Protein AF-0000000080637450 (afdb_homodimer)

Radius of gyration: 28.06 Å; Cα contacts (8 Å, |Δi|>4): 1979; chains: 2; bounding box: 57×82×61 Å

Foldseek 3Di:
DALLVCLLVVHQDPLLVQQCVVQVHDSNVSSVCSPLLQWDWQWWQQLPQARTDIFGPLGFFAEEEEFEADPVRHDLVQRVVLVVLCVVLPHQAYEYEYQDEDRLVSLLVSSNPDNHAYEYELCSCVVHPPDDLLPDDLVNSLVSLLSSSNSTHRAYEDQQLCWPVLLVVLVVPPAPDFWDDPNLVSQSVNCVSNVDIRSCNVPVVSVLVSCVVGQHEYEHDQRGAHPAQSSPPDPSSLSSLLSLLVSLVVSSVSSHRYAYEHHAEHAQVCLLVRLVSNCVSNVNNAYEYALRQHHDPQQLPSLQSSLVSLLSNLLNTHGYYYFDFSCNPPDDDGSVRSVSRSLSNVVSSLSSCVNNVRPPSVVLVVQLVVCVLQLPLVSNLVSDSHNPVVVVVQVVAQAPDNSDGNVQHVNDPSVVCCVVPPDD/DALLVCLLVVHQDPLLVQQCVVQVHDSNVSSPCSPLLQWDWQWWQQLPQARTDIFGPLGFFAEEEEFEADPVRHDLVQRVVLVVLCVVLPHQAYEYEYQDEPRLVSLLVSSNPDNHAYEYELCSCVVHPPDDLLPDDLVNSLVSLLSSSNSTHRAYEDQQLCWPVLLVVLVVPPAPDFWDDPNLVSQSVNCVSNVDIRSCNVPVVSVLVSCVVGQHEYEHEQRGAHPAQSSPPDPSSLSSLLSLLVSLVVSSVSSHRYAYEHHAEHAQVCLLVRLVSNCVSNVNNAYEYALRQHHDPQQLPSLQSSLVSLLSNLLNTHGYYYFDFSCNPPDDDGSVRSVSRSLSNVVSSLSSCVNNVRPPSVVLVVQLVVCVLQLPLVSNLVSDSHNPVVVVVQVVAQAPDNSDGNVQHVNDPSVVCCVVPVDD

Secondary structure (DSSP, 8-state):
--HHHHHHTT---HHHHHHHHHHT--HHHHHHHHHHTSEE----TTSTTPPP--EETTSPPEEEEEE--BTTB--HHHHHHHHHHHHHTT-SEEEE---SS--HHHHHHHHHH--S-EEE-GGGGGGGGSS-GGG--HHHHHHHHHHHHHHT-SEEEE-TT--HHHHHHHHT---SSS---HHHHHHHHHHHHH----HHHHTHHHHHHHHHHHTPEEEE--TT--SSGGGTT-HHHHHHHHHHHHHHHHHHHTT--EEEE--SB--HHHHHHHHHHHHHHTTT--EEEE--B--SS-TT-HHHHHHHHHHHHHHHT--EEE---TTTTTSPPPHHHHHHHHHHHHHHHHHHHHHHT-TTHHHHHHHHHHHHHTT-HHHHHHHSSSSHHHHHHHHHS--SSTTS-TTTGGG-HHHHHHHHS---/--HHHHHHTT---HHHHHHHHHHT--HHHHHHHHHHTSEE----TTSTTPPP--EETTSPPEEEEEE--BTTB--HHHHHHHHHHHHHTT-SEEEE---SS--HHHHHHHHHH--S-EEE-GGGGGGGGTS-GGG--HHHHHHHHHHHHHHT-SEEEE-TT--HHHHHHHHT---SSS---HHHHHHHHHHHHH----HHHHTHHHHHHHHHHHTPEEEE--TT--SSGGGTT-HHHHHHHHHHHHHHHHHHHTT--EEEE--SB--HHHHHHHHHHHHHHTTT--EEEE--B--SS-TT-HHHHHHHHHHHHHHHT--EEE---TTTTTSPPPHHHHHHHHHHHHHHHHHHHHHHT-TTHHHHHHHHHHHHHTT-HHHHHHHSSSSHHHHHHHHHS--SSTTS-TTTGGG-HHHHHHHHS---

InterPro domains:
  IPR002817 Phosphomethylpyrimidine synthase ThiC/5-hydroxybenzimidazole synthase BzaA/B [PF01964] (2-418)
  IPR002817 Phosphomethylpyrimidine synthase ThiC/5-hydroxybenzimidazole synthase BzaA/B [PTHR30557] (1-420)
  IPR002817 Phosphomethylpyrimidine synthase ThiC/5-hydroxybenzimidazole synthase BzaA/B [SFLDF00407] (2-419)
  IPR002817 Phosphomethylpyrimidine synthase ThiC/5-hydroxybenzimidazole synthase BzaA/B [TIGR00190] (1-420)
  IPR037509 Phosphomethylpyrimidine synthase [MF_00089] (1-423)
  IPR038521 ThiC/Bza, core domain [G3DSA:3.20.20.540] (44-359)

pLDDT: mean 94.47, std 7.92, range [39.56, 98.94]

Sequence (848 aa):
MTQLEAARKGIITPEMEEVARNEGRAPEEIRALVAEGAAVIPANRNHSGVSACGIGRGLRTKVNVNLGISPDCRNHEVEFAKAELAERMGANALMDLSCEGDTRPFRKALIARTRLPVGTVPVYDAEGMGKSLEDLTADDFLSMLARHAEDGVDFVTLHAGITRECLDLLEEGERIMPVVSRGGSLIAEWMRKTGEENPFYACFDRVLEICREYDVTISLGDACRPGAVHDATDSLQIQELITLGRLVKRARKAGVQVMVEGPGHMRLPEIEANVLLQKKLCHGAPFYVLGPVVTDVAPGYDHITSAIGGALAAWFGADFLCYVTPAEHVRLPTLEDVREGIIAARIAAHAADLAKGIPGAEAWDRCMSEARGRLDWDAMMEEALDPEKPSRMRAESVPGDPRVCTMCGRMCSIKRMQEAAPHPMTQLEAARKGIITPEMEEVARNEGRAPEEIRALVAEGAAVIPANRNHSGVSACGIGRGLRTKVNVNLGISPDCRNHEVEFAKAELAERMGANALMDLSCEGDTRPFRKALIARTRLPVGTVPVYDAEGMGKSLEDLTADDFLSMLARHAEDGVDFVTLHAGITRECLDLLEEGERIMPVVSRGGSLIAEWMRKTGEENPFYACFDRVLEICREYDVTISLGDACRPGAVHDATDSLQIQELITLGRLVKRARKAGVQVMVEGPGHMRLPEIEANVLLQKKLCHGAPFYVLGPVVTDVAPGYDHITSAIGGALAAWFGADFLCYVTPAEHVRLPTLEDVREGIIAARIAAHAADLAKGIPGAEAWDRCMSEARGRLDWDAMMEEALDPEKPSRMRAESVPGDPRVCTMCGRMCSIKRMQEAAPHP

Organism: Winmispira thermophila (strain ATCC 700085 / DSM 6578 / Z-1203) (NCBI:txid869211)

Solvent-accessible surface area (backbone atoms only — not comparable to full-atom values): 40900 Å² total; per-residue (Å²): 131,20,72,34,44,32,19,64,71,70,42,77,48,73,52,39,44,47,28,10,63,76,62,75,48,54,43,66,57,43,26,50,32,28,42,68,35,28,23,37,60,41,54,13,74,60,32,77,76,50,48,50,42,61,36,11,77,87,47,65,48,38,38,33,42,80,43,56,39,29,85,76,45,83,49,68,66,60,46,50,49,46,50,52,48,38,54,74,69,63,47,51,29,37,27,49,58,36,50,42,58,81,46,58,66,57,52,44,50,50,54,73,72,42,40,51,30,36,27,36,42,47,70,38,48,48,69,49,65,79,48,57,68,65,70,56,47,58,66,52,57,50,47,40,44,46,51,44,44,67,60,17,36,6,27,38,43,40,52,40,30,54,37,66,69,42,53,58,51,56,69,68,58,82,46,73,50,73,35,54,26,50,66,24,32,51,51,52,49,33,26,68,70,62,69,48,68,35,48,60,47,77,40,34,69,59,51,48,51,52,26,36,76,35,27,24,22,39,29,39,30,42,22,47,24,20,69,28,48,85,38,36,90,36,71,48,40,50,52,27,46,52,45,41,17,56,48,43,55,53,34,48,73,68,34,26,41,49,33,36,39,46,50,30,20,29,40,60,71,51,39,57,55,50,40,52,48,46,35,63,53,32,67,41,30,22,28,35,23,43,23,21,27,31,58,60,34,42,55,47,41,35,18,52,36,13,22,38,28,23,20,52,31,35,46,62,58,33,13,32,34,38,44,40,25,27,26,72,82,41,22,61,65,51,69,67,30,48,52,52,6,49,51,30,37,50,49,14,30,49,31,11,26,46,51,65,62,38,82,64,43,58,58,54,32,49,52,22,39,47,22,54,51,67,46,34,61,70,56,30,39,70,53,26,75,52,37,62,61,32,51,52,50,31,68,75,43,75,34,93,52,79,66,43,38,29,53,49,42,94,56,30,21,54,60,50,40,50,71,74,52,61,75,131,132,20,72,33,44,34,19,64,72,70,44,76,48,72,52,38,43,48,26,11,62,76,61,74,46,55,43,66,57,44,26,51,32,28,43,69,36,27,22,38,60,41,52,12,73,61,32,77,74,50,47,49,43,59,38,12,77,87,48,63,48,38,39,33,42,78,43,55,39,29,86,78,44,82,50,67,66,58,46,49,50,46,52,51,48,39,54,75,69,64,48,51,29,36,28,48,58,36,49,40,58,80,46,60,67,58,53,44,51,49,54,74,71,42,40,52,30,36,28,35,42,45,69,38,48,49,70,49,68,80,48,58,68,66,70,55,48,58,66,52,55,50,47,39,44,46,50,44,44,69,59,19,37,7,27,37,42,40,54,41,30,55,37,67,69,42,54,56,51,57,71,68,60,84,46,73,50,74,33,53,26,50,66,25,34,52,50,52,50,32,26,66,68,63,69,48,69,36,47,60,46,77,41,34,69,59,53,48,52,51,27,35,76,34,26,24,21,38,29,38,32,41,22,47,22,20,69,28,49,86,39,34,91,36,70,52,40,50,52,27,45,54,45,40,17,56,48,43,55,52,34,50,75,68,33,23,41,51,31,35,40,46,50,29,20,29,40,60,71,51,41,56,55,50,43,52,48,46,35,62,53,32,66,43,30,20,30,36,25,43,22,22,28,30,59,59,32,41,55,48,42,36,18,52,36,14,20,37,28,22,20,51,32,34,47,61,58,32,13,32,34,38,44,39,26,27,27,72,82,42,23,62,66,49,70,66,28,48,51,51,6,49,51,30,38,50,50,15,30,48,32,12,27,46,50,66,60,36,82,64,42,58,56,54,34,49,52,22,39,46,23,54,51,67,46,33,62,70,56,30,40,70,53,25,74,51,38,64,60,32,50,52,50,30,69,75,42,76,33,94,52,78,64,44,38,29,53,48,42,97,56,31,19,53,60,50,40,49,70,74,52,61,75,131

Structure (mmCIF, N/CA/C/O backbone):
data_AF-0000000080637450-model_v1
#
loop_
_entity.id
_entity.type
_entity.pdbx_description
1 polymer 'Phosphomethylpyrimidine synthase'
#
loop_
_atom_site.group_PDB
_atom_site.id
_atom_site.type_symbol
_atom_site.label_atom_id
_atom_site.label_alt_id
_atom_site.label_comp_id
_atom_site.label_asym_id
_atom_site.label_entity_id
_atom_site.label_seq_id
_atom_site.pdbx_PDB_ins_code
_atom_site.Cartn_x
_atom_site.Cartn_y
_atom_site.Cartn_z
_atom_site.occupancy
_atom_site.B_iso_or_equiv
_atom_site.auth_seq_id
_atom_site.auth_comp_id
_atom_site.auth_asym_id
_atom_site.auth_atom_id
_atom_site.pdbx_PDB_model_num
ATOM 1 N N . MET A 1 1 ? -20.109 27.938 23.391 1 92.81 1 MET A N 1
ATOM 2 C CA . MET A 1 1 ? -19.734 26.625 23.875 1 92.81 1 MET A CA 1
ATOM 3 C C . MET A 1 1 ? -19.141 25.781 22.75 1 92.81 1 MET A C 1
ATOM 5 O O . MET A 1 1 ? -19.656 25.766 21.641 1 92.81 1 MET A O 1
ATOM 9 N N . THR A 1 2 ? -18.047 25.219 23.062 1 98.06 2 THR A N 1
ATOM 10 C CA . THR A 1 2 ? -17.391 24.391 22.062 1 98.06 2 THR A CA 1
ATOM 11 C C . THR A 1 2 ? -17.969 22.984 22.062 1 98.06 2 THR A C 1
ATOM 13 O O . THR A 1 2 ? -18.703 22.609 22.969 1 98.06 2 THR A O 1
ATOM 16 N N . GLN A 1 3 ? -17.719 22.188 21 1 98.56 3 GLN A N 1
ATOM 17 C CA . GLN A 1 3 ? -18.125 20.781 20.969 1 98.56 3 GLN A CA 1
ATOM 18 C C . GLN A 1 3 ? -17.609 20.031 22.188 1 98.56 3 GLN A C 1
ATOM 20 O O . GLN A 1 3 ? -18.344 19.234 22.781 1 98.56 3 GLN A O 1
ATOM 25 N N . LEU A 1 4 ? -16.328 20.266 22.562 1 98.81 4 LEU A N 1
ATOM 26 C CA . LEU A 1 4 ? -15.734 19.594 23.719 1 98.81 4 LEU A CA 1
ATOM 27 C C . LEU A 1 4 ? -16.438 20 25.016 1 98.81 4 LEU A C 1
ATOM 29 O O . LEU A 1 4 ? -16.75 19.141 25.844 1 98.81 4 LEU A O 1
ATOM 33 N N . GLU A 1 5 ? -16.688 21.281 25.219 1 98.69 5 GLU A N 1
ATOM 34 C CA . GLU A 1 5 ? -17.391 21.75 26.406 1 98.69 5 GLU A CA 1
ATOM 35 C C . GLU A 1 5 ? -18.781 21.156 26.5 1 98.69 5 GLU A C 1
ATOM 37 O O . GLU A 1 5 ? -19.219 20.719 27.562 1 98.69 5 GLU A O 1
ATOM 42 N N . ALA A 1 6 ? -19.484 21.188 25.344 1 98.69 6 ALA A N 1
ATOM 43 C CA . ALA A 1 6 ? -20.812 20.594 25.312 1 98.69 6 ALA A CA 1
ATOM 44 C C . ALA A 1 6 ? -20.781 19.125 25.719 1 98.69 6 ALA A C 1
ATOM 46 O O . ALA A 1 6 ? -21.594 18.672 26.516 1 98.69 6 ALA A O 1
ATOM 47 N N . ALA A 1 7 ? -19.906 18.375 25.125 1 98.81 7 ALA A N 1
ATOM 48 C CA . ALA A 1 7 ? -19.781 16.953 25.406 1 98.81 7 ALA A CA 1
ATOM 49 C C . ALA A 1 7 ? -19.531 16.703 26.891 1 98.81 7 ALA A C 1
ATOM 51 O O . ALA A 1 7 ? -20.141 15.789 27.469 1 98.81 7 ALA A O 1
ATOM 52 N N . ARG A 1 8 ? -18.672 17.453 27.469 1 98.56 8 ARG A N 1
ATOM 53 C CA . ARG A 1 8 ? -18.312 17.281 28.875 1 98.56 8 ARG A CA 1
ATOM 54 C C . ARG A 1 8 ? -19.484 17.625 29.781 1 98.56 8 ARG A C 1
ATOM 56 O O . ARG A 1 8 ? -19.578 17.109 30.891 1 98.56 8 ARG A O 1
ATOM 63 N N . LYS A 1 9 ? -20.344 18.453 29.344 1 98.56 9 LYS A N 1
ATOM 64 C CA . LYS A 1 9 ? -21.531 18.828 30.109 1 98.56 9 LYS A CA 1
ATOM 65 C C . LYS A 1 9 ? -22.672 17.859 29.859 1 98.56 9 LYS A C 1
ATOM 67 O O . LYS A 1 9 ? -23.797 18.094 30.328 1 98.56 9 LYS A O 1
ATOM 72 N N . GLY A 1 10 ? -22.453 16.875 29.016 1 98.38 10 GLY A N 1
ATOM 73 C CA . GLY A 1 10 ? -23.453 15.859 28.734 1 98.38 10 GLY A CA 1
ATOM 74 C C . GLY A 1 10 ? -24.438 16.281 27.656 1 98.38 10 GLY A C 1
ATOM 75 O O . GLY A 1 10 ? -25.484 15.656 27.484 1 98.38 10 GLY A O 1
ATOM 76 N N . ILE A 1 11 ? -24.125 17.312 26.953 1 98.69 11 ILE A N 1
ATOM 77 C CA . ILE A 1 11 ? -25.016 17.828 25.922 1 98.69 11 ILE A CA 1
ATOM 78 C C . ILE A 1 11 ? -24.656 17.203 24.562 1 98.69 11 ILE A C 1
ATOM 80 O O . ILE A 1 11 ? -23.484 17.234 24.156 1 98.69 11 ILE A O 1
ATOM 84 N N . ILE A 1 12 ? -25.594 16.625 23.922 1 98.75 12 ILE A N 1
ATOM 85 C CA . ILE A 1 12 ? -25.422 16.109 22.562 1 98.75 12 ILE A CA 1
ATOM 86 C C . ILE A 1 12 ? -25.75 17.188 21.547 1 98.75 12 ILE A C 1
ATOM 88 O O . ILE A 1 12 ? -26.922 17.562 21.391 1 98.75 12 ILE A O 1
ATOM 92 N N . THR A 1 13 ? -24.812 17.703 20.844 1 98.12 13 THR A N 1
ATOM 93 C CA . THR A 1 13 ? -25.016 18.75 19.859 1 98.12 13 THR A CA 1
ATOM 94 C C . THR A 1 13 ? -25.531 18.172 18.547 1 98.12 13 THR A C 1
ATOM 96 O O . THR A 1 13 ? -25.5 16.953 18.344 1 98.12 13 THR A O 1
ATOM 99 N N . PRO A 1 14 ? -26.078 19.031 17.688 1 97.56 14 PRO A N 1
ATOM 100 C CA . PRO A 1 14 ? -26.484 18.562 16.375 1 97.56 14 PRO A CA 1
ATOM 101 C C . PRO A 1 14 ? -25.344 17.922 15.578 1 97.56 14 PRO A C 1
ATOM 103 O O . PRO A 1 14 ? -25.562 16.969 14.836 1 97.56 14 PRO A O 1
ATOM 106 N N . GLU A 1 15 ? -24.156 18.469 15.688 1 98.06 15 GLU A N 1
ATOM 107 C CA . GLU A 1 15 ? -22.969 17.906 15.031 1 98.06 15 GLU A CA 1
ATOM 108 C C . GLU A 1 15 ? -22.688 16.5 15.523 1 98.06 15 GLU A C 1
ATOM 110 O O . GLU A 1 15 ? -22.406 15.602 14.727 1 98.06 15 GLU A O 1
ATOM 115 N N . MET A 1 16 ? -22.766 16.266 16.812 1 98.62 16 MET A N 1
ATOM 116 C CA . MET A 1 16 ? -22.531 14.945 17.375 1 98.62 16 MET A CA 1
ATOM 117 C C . MET A 1 16 ? -23.578 13.953 16.875 1 98.62 16 MET A C 1
ATOM 119 O O . MET A 1 16 ? -23.25 12.797 16.609 1 98.62 16 MET A O 1
ATOM 123 N N . GLU A 1 17 ? -24.797 14.414 16.766 1 98.56 17 GLU A N 1
ATOM 124 C CA . GLU A 1 17 ? -25.875 13.57 16.25 1 98.56 17 GLU A CA 1
ATOM 125 C C . GLU A 1 17 ? -25.594 13.172 14.797 1 98.56 17 GLU A C 1
ATOM 127 O O . GLU A 1 17 ? -25.828 12.023 14.414 1 98.56 17 GLU A O 1
ATOM 132 N N . GLU A 1 18 ? -25.219 14.133 14.055 1 98.31 18 GLU A N 1
ATOM 133 C CA . GLU A 1 18 ? -24.906 13.859 12.656 1 98.31 18 GLU A CA 1
ATOM 134 C C . GLU A 1 18 ? -23.781 12.852 12.523 1 98.31 18 GLU A C 1
ATOM 136 O O . GLU A 1 18 ? -23.859 11.93 11.703 1 98.31 18 GLU A O 1
ATOM 141 N N . VAL A 1 19 ? -22.688 13.008 13.273 1 98.56 19 VAL A N 1
ATOM 142 C CA . VAL A 1 19 ? -21.578 12.062 13.266 1 98.56 19 VAL A CA 1
ATOM 143 C C . VAL A 1 19 ? -22.062 10.672 13.664 1 98.56 19 VAL A C 1
ATOM 145 O O . VAL A 1 19 ? -21.672 9.672 13.055 1 98.56 19 VAL A O 1
ATOM 148 N N . ALA A 1 20 ? -22.891 10.641 14.688 1 98.44 20 ALA A N 1
ATOM 149 C CA . ALA A 1 20 ? -23.438 9.367 15.141 1 98.44 20 ALA A CA 1
ATOM 150 C C . ALA A 1 20 ? -24.188 8.664 14.016 1 98.44 20 ALA A C 1
ATOM 152 O O . ALA A 1 20 ? -24 7.461 13.797 1 98.44 20 ALA A O 1
ATOM 153 N N . ARG A 1 21 ? -25.016 9.391 13.359 1 97.69 21 ARG A N 1
ATOM 154 C CA . ARG A 1 21 ? -25.781 8.836 12.25 1 97.69 21 ARG A CA 1
ATOM 155 C C . ARG A 1 21 ? -24.859 8.328 11.148 1 97.69 21 ARG A C 1
ATOM 157 O O . ARG A 1 21 ? -25.031 7.211 10.656 1 97.69 21 ARG A O 1
ATOM 164 N N . ASN A 1 22 ? -23.922 9.117 10.805 1 96.62 22 ASN A N 1
ATOM 165 C CA . ASN A 1 22 ? -23.016 8.789 9.711 1 96.62 22 ASN A CA 1
ATOM 166 C C . ASN A 1 22 ? -22.141 7.586 10.047 1 96.62 22 ASN A C 1
ATOM 168 O O . ASN A 1 22 ? -21.766 6.824 9.164 1 96.62 22 ASN A O 1
ATOM 172 N N . GLU A 1 23 ? -21.797 7.402 11.32 1 97.5 23 GLU A N 1
ATOM 173 C CA . GLU A 1 23 ? -20.891 6.348 11.773 1 97.5 23 GLU A CA 1
ATOM 174 C C . GLU A 1 23 ? -21.656 5.109 12.219 1 97.5 23 GLU A C 1
ATOM 176 O O . GLU A 1 23 ? -21.062 4.078 12.523 1 97.5 23 GLU A O 1
ATOM 181 N N . GLY A 1 24 ? -22.953 5.18 12.242 1 95.19 24 GLY A N 1
ATOM 182 C CA . GLY A 1 24 ? -23.75 4.074 12.742 1 95.19 24 GLY A CA 1
ATOM 183 C C . GLY A 1 24 ? -23.531 3.791 14.219 1 95.19 24 GLY A C 1
ATOM 184 O O . GLY A 1 24 ? -23.359 2.635 14.617 1 95.19 24 GLY A O 1
ATOM 185 N N . ARG A 1 25 ? -23.406 4.848 14.992 1 96.19 25 ARG A N 1
ATOM 186 C CA . ARG A 1 25 ? -23.172 4.758 16.422 1 96.19 25 ARG A CA 1
ATOM 187 C C . ARG A 1 25 ? -24.234 5.535 17.203 1 96.19 25 ARG A C 1
ATOM 189 O O . ARG A 1 25 ? -24.984 6.324 16.625 1 96.19 25 ARG A O 1
ATOM 196 N N . ALA A 1 26 ? -24.312 5.266 18.469 1 97.94 26 ALA A N 1
ATOM 197 C CA . ALA A 1 26 ? -25.203 6.035 19.328 1 97.94 26 ALA A CA 1
ATOM 198 C C . ALA A 1 26 ? -24.625 7.418 19.609 1 97.94 26 ALA A C 1
ATOM 200 O O . ALA A 1 26 ? -23.422 7.57 19.797 1 97.94 26 ALA A O 1
ATOM 201 N N . PRO A 1 27 ? -25.484 8.43 19.609 1 98.56 27 PRO A N 1
ATOM 202 C CA . PRO A 1 27 ? -25.016 9.781 19.922 1 98.56 27 PRO A CA 1
ATOM 203 C C . PRO A 1 27 ? -24.25 9.859 21.234 1 98.56 27 PRO A C 1
ATOM 205 O O . PRO A 1 27 ? -23.297 10.625 21.359 1 98.56 27 PRO A O 1
ATOM 208 N N . GLU A 1 28 ? -24.609 9.008 22.156 1 98.75 28 GLU A N 1
ATOM 209 C CA . GLU A 1 28 ? -23.969 9.008 23.469 1 98.75 28 GLU A CA 1
ATOM 210 C C . GLU A 1 28 ? -22.516 8.523 23.359 1 98.75 28 GLU A C 1
ATOM 212 O O . GLU A 1 28 ? -21.641 8.992 24.094 1 98.75 28 GLU A O 1
ATOM 217 N N . GLU A 1 29 ? -22.312 7.641 22.469 1 98.5 29 GLU A N 1
ATOM 218 C CA . GLU A 1 29 ? -20.953 7.148 22.234 1 98.5 29 GLU A CA 1
ATOM 219 C C . GLU A 1 29 ? -20.062 8.234 21.656 1 98.5 29 GLU A C 1
ATOM 221 O O . GLU A 1 29 ? -18.922 8.391 22.062 1 98.5 29 GLU A O 1
ATOM 226 N N . ILE A 1 30 ? -20.656 8.945 20.719 1 98.75 30 ILE A N 1
ATOM 227 C CA . ILE A 1 30 ? -19.922 10.031 20.094 1 98.75 30 ILE A CA 1
ATOM 228 C C . ILE A 1 30 ? -19.609 11.109 21.125 1 98.75 30 ILE A C 1
ATOM 230 O O . ILE A 1 30 ? -18.484 11.594 21.219 1 98.75 30 ILE A O 1
ATOM 234 N N . ARG A 1 31 ? -20.641 11.492 21.891 1 98.88 31 ARG A N 1
ATOM 235 C CA . ARG A 1 31 ? -20.453 12.484 22.938 1 98.88 31 ARG A CA 1
ATOM 236 C C . ARG A 1 31 ? -19.344 12.078 23.891 1 98.88 31 ARG A C 1
ATOM 238 O O . ARG A 1 31 ? -18.5 12.898 24.281 1 98.88 31 ARG A O 1
ATOM 245 N N . ALA A 1 32 ? -19.328 10.836 24.297 1 98.81 32 ALA A N 1
ATOM 246 C CA . ALA A 1 32 ? -18.328 10.328 25.25 1 98.81 32 ALA A CA 1
ATOM 247 C C . ALA A 1 32 ? -16.938 10.422 24.656 1 98.81 32 ALA A C 1
ATOM 249 O O . ALA A 1 32 ? -15.977 10.781 25.359 1 98.81 32 ALA A O 1
ATOM 250 N N . LEU A 1 33 ? -16.781 10.062 23.406 1 98.88 33 LEU A N 1
ATOM 251 C CA . LEU A 1 33 ? -15.492 10.141 22.719 1 98.88 33 LEU A CA 1
ATOM 252 C C . LEU A 1 33 ? -14.992 11.578 22.672 1 98.88 33 LEU A C 1
ATOM 254 O O . LEU A 1 33 ? -13.805 11.836 22.891 1 98.88 33 LEU A O 1
ATOM 258 N N . VAL A 1 34 ? -15.906 12.492 22.328 1 98.88 34 VAL A N 1
ATOM 259 C CA . VAL A 1 34 ? -15.539 13.898 22.25 1 98.88 34 VAL A CA 1
ATOM 260 C C . VAL A 1 34 ? -15.18 14.422 23.641 1 98.88 34 VAL A C 1
ATOM 262 O O . VAL A 1 34 ? -14.195 15.141 23.797 1 98.88 34 VAL A O 1
ATOM 265 N N . ALA A 1 35 ? -15.914 14.039 24.625 1 98.88 35 ALA A N 1
ATOM 266 C CA . ALA A 1 35 ? -15.672 14.484 26 1 98.88 35 ALA A CA 1
ATOM 267 C C . ALA A 1 35 ? -14.305 14.023 26.484 1 98.88 35 ALA A C 1
ATOM 269 O O . ALA A 1 35 ? -13.625 14.75 27.219 1 98.88 35 ALA A O 1
ATOM 270 N N . GLU A 1 36 ? -13.977 12.859 26.078 1 98.38 36 GLU A N 1
ATOM 271 C CA . GLU A 1 36 ? -12.695 12.258 26.453 1 98.38 36 GLU A CA 1
ATOM 272 C C . GLU A 1 36 ? -11.547 12.875 25.656 1 98.38 36 GLU A C 1
ATOM 274 O O . GLU A 1 36 ? -10.391 12.805 26.078 1 98.38 36 GLU A O 1
ATOM 279 N N . GLY A 1 37 ? -11.82 13.469 24.578 1 98.75 37 GLY A N 1
ATOM 280 C CA . GLY A 1 37 ? -10.805 13.977 23.656 1 98.75 37 GLY A CA 1
ATOM 281 C C . GLY A 1 37 ? -10.297 12.93 22.688 1 98.75 37 GLY A C 1
ATOM 282 O O . GLY A 1 37 ? -9.336 13.172 21.953 1 98.75 37 GLY A O 1
ATOM 283 N N . ALA A 1 38 ? -10.938 11.797 22.672 1 98.75 38 ALA A N 1
ATOM 284 C CA . ALA A 1 38 ? -10.523 10.688 21.828 1 98.75 38 ALA A CA 1
ATOM 285 C C . ALA A 1 38 ? -11.078 10.844 20.406 1 98.75 38 ALA A C 1
ATOM 287 O O . ALA A 1 38 ? -10.688 10.117 19.5 1 98.75 38 ALA A O 1
ATOM 288 N N . ALA A 1 39 ? -12.008 11.781 20.219 1 98.88 39 ALA A N 1
ATOM 289 C CA . ALA A 1 39 ? -12.5 12.203 18.906 1 98.88 39 ALA A CA 1
ATOM 290 C C . ALA A 1 39 ? -12.719 13.711 18.859 1 98.88 39 ALA A C 1
ATOM 292 O O . ALA A 1 39 ? -12.93 14.352 19.891 1 98.88 39 ALA A O 1
ATOM 293 N N . VAL A 1 40 ? -12.609 14.25 17.672 1 98.94 40 VAL A N 1
ATOM 294 C CA . VAL A 1 40 ? -12.898 15.664 17.469 1 98.94 40 VAL A CA 1
ATOM 295 C C . VAL A 1 40 ? -13.906 15.828 16.328 1 98.94 40 VAL A C 1
ATOM 297 O O . VAL A 1 40 ? -14.062 14.93 15.5 1 98.94 40 VAL A O 1
ATOM 300 N N . ILE A 1 41 ? -14.602 16.906 16.375 1 98.88 41 ILE A N 1
ATOM 301 C CA . ILE A 1 41 ? -15.539 17.297 15.32 1 98.88 41 ILE A CA 1
ATOM 302 C C . ILE A 1 41 ? -15.273 18.75 14.922 1 98.88 41 ILE A C 1
ATOM 304 O O . ILE A 1 41 ? -15.883 19.672 15.469 1 98.88 41 ILE A O 1
ATOM 308 N N . PRO A 1 42 ? -14.383 18.922 13.945 1 98.81 42 PRO A N 1
ATOM 309 C CA . PRO A 1 42 ? -14.141 20.297 13.484 1 98.81 42 PRO A CA 1
ATOM 310 C C . PRO A 1 42 ? -15.406 20.969 12.961 1 98.81 42 PRO A C 1
ATOM 312 O O . PRO A 1 42 ? -15.992 20.516 11.977 1 98.81 42 PRO A O 1
ATOM 315 N N . ALA A 1 43 ? -15.805 22.016 13.641 1 98.12 43 ALA A N 1
ATOM 316 C CA . ALA A 1 43 ? -17.031 22.75 13.289 1 98.12 43 ALA A CA 1
ATOM 317 C C . ALA A 1 43 ? -16.969 24.188 13.812 1 98.12 43 ALA A C 1
ATOM 319 O O . ALA A 1 43 ? -17.578 24.5 14.828 1 98.12 43 ALA A O 1
ATOM 320 N N . ASN A 1 44 ? -16.312 25.016 13.055 1 98.5 44 ASN A N 1
ATOM 321 C CA . ASN A 1 44 ? -16.25 26.438 13.398 1 98.5 44 ASN A CA 1
ATOM 322 C C . ASN A 1 44 ? -17.625 27.094 13.383 1 98.5 44 ASN A C 1
ATOM 324 O O . ASN A 1 44 ? -18.438 26.812 12.508 1 98.5 44 ASN A O 1
ATOM 328 N N . ARG A 1 45 ? -17.875 28.016 14.305 1 96.38 45 ARG A N 1
ATOM 329 C CA . ARG A 1 45 ? -19.172 28.656 14.461 1 96.38 45 ARG A CA 1
ATOM 330 C C . ARG A 1 45 ? -19.516 29.5 13.234 1 96.38 45 ARG A C 1
ATOM 332 O O . ARG A 1 45 ? -20.688 29.719 12.922 1 96.38 45 ARG A O 1
ATOM 339 N N . ASN A 1 46 ? -18.484 29.953 12.547 1 97.5 46 ASN A N 1
ATOM 340 C CA . ASN A 1 46 ? -18.703 30.844 11.398 1 97.5 46 ASN A CA 1
ATOM 341 C C . ASN A 1 46 ? -18.75 30.047 10.094 1 97.5 46 ASN A C 1
ATOM 343 O O . ASN A 1 46 ? -18.922 30.625 9.016 1 97.5 46 ASN A O 1
ATOM 347 N N . HIS A 1 47 ? -18.562 28.75 10.086 1 97.19 47 HIS A N 1
ATOM 348 C CA . HIS A 1 47 ? -18.766 27.891 8.914 1 97.19 47 HIS A CA 1
ATOM 349 C C . HIS A 1 47 ? -20.172 27.312 8.898 1 97.19 47 HIS A C 1
ATOM 351 O O . HIS A 1 47 ? -20.359 26.125 9.227 1 97.19 47 HIS A O 1
ATOM 357 N N . SER A 1 48 ? -21.078 28.094 8.367 1 90.25 48 SER A N 1
ATOM 358 C CA . SER A 1 48 ? -22.484 27.703 8.375 1 90.25 48 SER A CA 1
ATOM 359 C C . SER A 1 48 ? -22.734 26.5 7.477 1 90.25 48 SER A C 1
ATOM 361 O O . SER A 1 48 ? -22.281 26.469 6.332 1 90.25 48 SER A O 1
ATOM 363 N N . GLY A 1 49 ? -23.359 25.484 8.039 1 88.38 49 GLY A N 1
ATOM 364 C CA . GLY A 1 49 ? -23.797 24.359 7.223 1 88.38 49 GLY A CA 1
ATOM 365 C C . GLY A 1 49 ? -22.734 23.297 7.078 1 88.38 49 GLY A C 1
ATOM 366 O O . GLY A 1 49 ? -22.875 22.375 6.262 1 88.38 49 GLY A O 1
ATOM 367 N N . VAL A 1 50 ? -21.609 23.406 7.738 1 94.81 50 VAL A N 1
ATOM 368 C CA . VAL A 1 50 ? -20.531 22.422 7.684 1 94.81 50 VAL A CA 1
ATOM 369 C C . VAL A 1 50 ? -21.078 21.031 8 1 94.81 50 VAL A C 1
ATOM 371 O O . VAL A 1 50 ? -21.938 20.875 8.867 1 94.81 50 VAL A O 1
ATOM 374 N N . SER A 1 51 ? -20.719 20.078 7.156 1 96.38 51 SER A N 1
ATOM 375 C CA . SER A 1 51 ? -21.031 18.688 7.449 1 96.38 51 SER A CA 1
ATOM 376 C C . SER A 1 51 ? -20.125 18.125 8.547 1 96.38 51 SER A C 1
ATOM 378 O O . SER A 1 51 ? -18.906 18.078 8.383 1 96.38 51 SER A O 1
ATOM 380 N N . ALA A 1 52 ? -20.75 17.688 9.594 1 97.06 52 ALA A N 1
ATOM 381 C CA . ALA A 1 52 ? -19.984 17.234 10.75 1 97.06 52 ALA A CA 1
ATOM 382 C C . ALA A 1 52 ? -19.219 15.961 10.445 1 97.06 52 ALA A C 1
ATOM 384 O O . ALA A 1 52 ? -19.797 14.984 9.961 1 97.06 52 ALA A O 1
ATOM 385 N N . CYS A 1 53 ? -17.984 16 10.664 1 97.56 53 CYS A N 1
ATOM 386 C CA . CYS A 1 53 ? -17.078 14.883 10.461 1 97.56 53 CYS A CA 1
ATOM 387 C C . CYS A 1 53 ? -16.391 14.492 11.766 1 97.56 53 CYS A C 1
ATOM 389 O O . CYS A 1 53 ? -15.672 15.297 12.367 1 97.56 53 CYS A O 1
ATOM 391 N N . GLY A 1 54 ? -16.672 13.297 12.25 1 98.75 54 GLY A N 1
ATOM 392 C CA . GLY A 1 54 ? -15.977 12.812 13.43 1 98.75 54 GLY A CA 1
ATOM 393 C C . GLY A 1 54 ? -14.641 12.172 13.109 1 98.75 54 GLY A C 1
ATOM 394 O O . GLY A 1 54 ? -14.555 11.305 12.234 1 98.75 54 GLY A O 1
ATOM 395 N N . ILE A 1 55 ? -13.594 12.609 13.758 1 98.94 55 ILE A N 1
ATOM 396 C CA . ILE A 1 55 ? -12.25 12.07 13.586 1 98.94 55 ILE A CA 1
ATOM 397 C C . ILE A 1 55 ? -11.75 11.508 14.922 1 98.94 55 ILE A C 1
ATOM 399 O O . ILE A 1 55 ? -11.531 12.258 15.867 1 98.94 55 ILE A O 1
ATOM 403 N N . GLY A 1 56 ? -11.562 10.172 14.938 1 98.75 56 GLY A N 1
ATOM 404 C CA . GLY A 1 56 ? -11.086 9.672 16.219 1 98.75 56 GLY A CA 1
ATOM 405 C C . GLY A 1 56 ? -11.242 8.164 16.359 1 98.75 56 GLY A C 1
ATOM 406 O O . GLY A 1 56 ? -11.547 7.469 15.398 1 98.75 56 GLY A O 1
ATOM 407 N N . ARG A 1 57 ? -11.016 7.684 17.594 1 98.19 57 ARG A N 1
ATOM 408 C CA . ARG A 1 57 ? -10.953 6.266 17.938 1 98.19 57 ARG A CA 1
ATOM 409 C C . ARG A 1 57 ? -12.273 5.566 17.625 1 98.19 57 ARG A C 1
ATOM 411 O O . ARG A 1 57 ? -13.336 6.02 18.047 1 98.19 57 ARG A O 1
ATOM 418 N N . GLY A 1 58 ? -12.164 4.484 16.891 1 97.06 58 GLY A N 1
ATOM 419 C CA . GLY A 1 58 ? -13.328 3.641 16.656 1 97.06 58 GLY A CA 1
ATOM 420 C C . GLY A 1 58 ? -14.203 4.125 15.523 1 97.06 58 GLY A C 1
ATOM 421 O O . GLY A 1 58 ? -15.164 3.445 15.141 1 97.06 58 GLY A O 1
ATOM 422 N N . LEU A 1 59 ? -13.961 5.32 14.992 1 98.56 59 LEU A N 1
ATOM 423 C CA . LEU A 1 59 ? -14.688 5.844 13.844 1 98.56 59 LEU A CA 1
ATOM 424 C C . LEU A 1 59 ? -13.992 5.465 12.539 1 98.56 59 LEU A C 1
ATOM 426 O O . LEU A 1 59 ? -12.867 4.969 12.555 1 98.56 59 LEU A O 1
ATOM 430 N N . ARG A 1 60 ? -14.672 5.602 11.43 1 98.38 60 ARG A N 1
ATOM 431 C CA . ARG A 1 60 ? -14.047 5.383 10.125 1 98.38 60 ARG A CA 1
ATOM 432 C C . ARG A 1 60 ? -12.82 6.277 9.953 1 98.38 60 ARG A C 1
ATOM 434 O O . ARG A 1 60 ? -12.812 7.426 10.398 1 98.38 60 ARG A O 1
ATOM 441 N N . THR A 1 61 ? -11.805 5.73 9.336 1 98.81 61 THR A N 1
ATOM 442 C CA . THR A 1 61 ? -10.625 6.531 9.016 1 98.81 61 THR A CA 1
ATOM 443 C C . THR A 1 61 ? -10.977 7.621 8.008 1 98.81 61 THR A C 1
ATOM 445 O O . THR A 1 61 ? -11.586 7.344 6.973 1 98.81 61 THR A O 1
ATOM 448 N N . LYS A 1 62 ? -10.617 8.859 8.281 1 98.81 62 LYS A N 1
ATOM 449 C CA . LYS A 1 62 ? -10.992 9.984 7.426 1 98.81 62 LYS A CA 1
ATOM 450 C C . LYS A 1 62 ? -9.836 10.391 6.516 1 98.81 62 LYS A C 1
ATOM 452 O O . LYS A 1 62 ? -8.68 10.086 6.805 1 98.81 62 LYS A O 1
ATOM 457 N N . VAL A 1 63 ? -10.156 11.031 5.406 1 98.81 63 VAL A N 1
ATOM 458 C CA . VAL A 1 63 ? -9.18 11.469 4.41 1 98.81 63 VAL A CA 1
ATOM 459 C C . VAL A 1 63 ? -9.289 12.977 4.203 1 98.81 63 VAL A C 1
ATOM 461 O O . VAL A 1 63 ? -10.383 13.5 3.982 1 98.81 63 VAL A O 1
ATOM 464 N N . ASN A 1 64 ? -8.156 13.625 4.309 1 98.69 64 ASN A N 1
ATOM 465 C CA . ASN A 1 64 ? -8.062 15.047 4.004 1 98.69 64 ASN A CA 1
ATOM 466 C C . ASN A 1 64 ? -7.395 15.289 2.652 1 98.69 64 ASN A C 1
ATOM 468 O O . ASN A 1 64 ? -6.445 14.594 2.289 1 98.69 64 ASN A O 1
ATOM 472 N N . VAL A 1 65 ? -7.922 16.281 1.938 1 98.19 65 VAL A N 1
ATOM 473 C CA . VAL A 1 65 ? -7.34 16.656 0.657 1 98.19 65 VAL A CA 1
ATOM 474 C C . VAL A 1 65 ? -6.758 18.078 0.751 1 98.19 65 VAL A C 1
ATOM 476 O O . VAL A 1 65 ? -7.449 19 1.163 1 98.19 65 VAL A O 1
ATOM 479 N N . ASN A 1 66 ? -5.512 18.172 0.408 1 95.75 66 ASN A N 1
ATOM 480 C CA . ASN A 1 66 ? -4.848 19.469 0.39 1 95.75 66 ASN A CA 1
ATOM 481 C C . ASN A 1 66 ? -5.031 20.172 -0.95 1 95.75 66 ASN A C 1
ATOM 483 O O . ASN A 1 66 ? -4.953 19.547 -2.006 1 95.75 66 ASN A O 1
ATOM 487 N N . LEU A 1 67 ? -5.301 21.453 -0.794 1 92.56 67 LEU A N 1
ATOM 488 C CA . LEU A 1 67 ? -5.41 22.375 -1.917 1 92.56 67 LEU A CA 1
ATOM 489 C C . LEU A 1 67 ? -4.512 23.594 -1.713 1 92.56 67 LEU A C 1
ATOM 491 O O . LEU A 1 67 ? -3.881 23.734 -0.662 1 92.56 67 LEU A O 1
ATOM 495 N N . GLY A 1 68 ? -4.453 24.344 -2.742 1 83.94 68 GLY A N 1
ATOM 496 C CA . GLY A 1 68 ? -3.871 25.641 -2.445 1 83.94 68 GLY A CA 1
ATOM 497 C C . GLY A 1 68 ? -3.172 26.266 -3.637 1 83.94 68 GLY A C 1
ATOM 498 O O . GLY A 1 68 ? -2.699 25.562 -4.531 1 83.94 68 GLY A O 1
ATOM 499 N N . ILE A 1 69 ? -3.17 27.5 -3.559 1 76.62 69 ILE A N 1
ATOM 500 C CA . ILE A 1 69 ? -2.533 28.344 -4.559 1 76.62 69 ILE A CA 1
ATOM 501 C C . ILE A 1 69 ? -1.058 28.531 -4.215 1 76.62 69 ILE A C 1
ATOM 503 O O . ILE A 1 69 ? -0.709 28.766 -3.053 1 76.62 69 ILE A O 1
ATOM 507 N N . SER A 1 70 ? -0.22 28.281 -5.238 1 72.12 70 SER A N 1
ATOM 508 C CA . SER A 1 70 ? 1.217 28.453 -5.055 1 72.12 70 SER A CA 1
ATOM 509 C C . SER A 1 70 ? 1.744 29.625 -5.883 1 72.12 70 SER A C 1
ATOM 511 O O . SER A 1 70 ? 1.054 30.125 -6.773 1 72.12 70 SER A O 1
ATOM 513 N N . PRO A 1 71 ? 2.904 30.094 -5.535 1 66.44 71 PRO A N 1
ATOM 514 C CA . PRO A 1 71 ? 3.48 31.203 -6.301 1 66.44 71 PRO A CA 1
ATOM 515 C C . PRO A 1 71 ? 3.57 30.906 -7.797 1 66.44 71 PRO A C 1
ATOM 517 O O . PRO A 1 71 ? 3.42 31.812 -8.617 1 66.44 71 PRO A O 1
ATOM 520 N N . ASP A 1 72 ? 3.688 29.688 -8.039 1 66.19 72 ASP A N 1
ATOM 521 C CA . ASP A 1 72 ? 3.912 29.328 -9.43 1 66.19 72 ASP A CA 1
ATOM 522 C C . ASP A 1 72 ? 2.602 28.938 -10.117 1 66.19 72 ASP A C 1
ATOM 524 O O . ASP A 1 72 ? 2.562 28.75 -11.336 1 66.19 72 ASP A O 1
ATOM 528 N N . CYS A 1 73 ? 1.574 28.859 -9.398 1 64.69 73 CYS A N 1
ATOM 529 C CA . CYS A 1 73 ? 0.292 28.453 -9.977 1 64.69 73 CYS A CA 1
ATOM 530 C C . CYS A 1 73 ? -0.859 29.172 -9.266 1 64.69 73 CYS A C 1
ATOM 532 O O . CYS A 1 73 ? -1.417 28.641 -8.305 1 64.69 73 CYS A O 1
ATOM 534 N N . ARG A 1 74 ? -1.219 30.281 -9.789 1 73.19 74 ARG A N 1
ATOM 535 C CA . ARG A 1 74 ? -2.232 31.141 -9.195 1 73.19 74 ARG A CA 1
ATOM 536 C C . ARG A 1 74 ? -3.561 31.016 -9.93 1 73.19 74 ARG A C 1
ATOM 538 O O . ARG A 1 74 ? -3.994 31.953 -10.602 1 73.19 74 ARG A O 1
ATOM 545 N N . ASN A 1 75 ? -4.105 29.828 -9.875 1 83.81 75 ASN A N 1
ATOM 546 C CA . ASN A 1 75 ? -5.355 29.594 -10.586 1 83.81 75 ASN A CA 1
ATOM 547 C C . ASN A 1 75 ? -6.457 29.109 -9.641 1 83.81 75 ASN A C 1
ATOM 549 O O . ASN A 1 75 ? -6.535 27.922 -9.344 1 83.81 75 ASN A O 1
ATOM 553 N N . HIS A 1 76 ? -7.363 30.047 -9.258 1 88 76 HIS A N 1
ATOM 554 C CA . HIS A 1 76 ? -8.438 29.75 -8.312 1 88 76 HIS A CA 1
ATOM 555 C C . HIS A 1 76 ? -9.398 28.719 -8.891 1 88 76 HIS A C 1
ATOM 557 O O . HIS A 1 76 ? -9.891 27.844 -8.164 1 88 76 HIS A O 1
ATOM 563 N N . GLU A 1 77 ? -9.609 28.812 -10.133 1 90.31 77 GLU A N 1
ATOM 564 C CA . GLU A 1 77 ? -10.578 27.938 -10.766 1 90.31 77 GLU A CA 1
ATOM 565 C C . GLU A 1 77 ? -10.133 26.469 -10.68 1 90.31 77 GLU A C 1
ATOM 567 O O . GLU A 1 77 ? -10.953 25.578 -10.461 1 90.31 77 GLU A O 1
ATOM 572 N N . VAL A 1 78 ? -8.875 26.281 -10.852 1 90.94 78 VAL A N 1
ATOM 573 C CA . VAL A 1 78 ? -8.328 24.938 -10.781 1 90.94 78 VAL A CA 1
ATOM 574 C C . VAL A 1 78 ? -8.461 24.406 -9.352 1 90.94 78 VAL A C 1
ATOM 576 O O . VAL A 1 78 ? -8.781 23.234 -9.148 1 90.94 78 VAL A O 1
ATOM 579 N N . GLU A 1 79 ? -8.227 25.25 -8.414 1 92.62 79 GLU A N 1
ATOM 580 C CA . GLU A 1 79 ? -8.312 24.828 -7.016 1 92.62 79 GLU A CA 1
ATOM 581 C C . GLU A 1 79 ? -9.75 24.5 -6.625 1 92.62 79 GLU A C 1
ATOM 583 O O . GLU A 1 79 ? -10 23.562 -5.867 1 92.62 79 GLU A O 1
ATOM 588 N N . PHE A 1 80 ? -10.68 25.312 -7.164 1 95.12 80 PHE A N 1
ATOM 589 C CA . PHE A 1 80 ? -12.086 25.016 -6.902 1 95.12 80 PHE A CA 1
ATOM 590 C C . PHE A 1 80 ? -12.484 23.688 -7.547 1 95.12 80 PHE A C 1
ATOM 592 O O . PHE A 1 80 ? -13.266 22.938 -6.977 1 95.12 80 PHE A O 1
ATOM 599 N N . ALA A 1 81 ? -11.969 23.453 -8.688 1 95.19 81 ALA A N 1
ATOM 600 C CA . ALA A 1 81 ? -12.234 22.172 -9.352 1 95.19 81 ALA A CA 1
ATOM 601 C C . ALA A 1 81 ? -11.703 21 -8.531 1 95.19 81 ALA A C 1
ATOM 603 O O . ALA A 1 81 ? -12.344 19.953 -8.445 1 95.19 81 ALA A O 1
ATOM 604 N N . LYS A 1 82 ? -10.547 21.188 -7.953 1 95.44 82 LYS A N 1
ATOM 605 C CA . LYS A 1 82 ? -9.977 20.172 -7.078 1 95.44 82 LYS A CA 1
ATOM 606 C C . LYS A 1 82 ? -10.867 19.938 -5.859 1 95.44 82 LYS A C 1
ATOM 608 O O . LYS A 1 82 ? -11.062 18.797 -5.438 1 95.44 82 LYS A O 1
ATOM 613 N N . ALA A 1 83 ? -11.352 21 -5.297 1 96.75 83 ALA A N 1
ATOM 614 C CA . ALA A 1 83 ? -12.234 20.891 -4.141 1 96.75 83 ALA A CA 1
ATOM 615 C C . ALA A 1 83 ? -13.508 20.125 -4.484 1 96.75 83 ALA A C 1
ATOM 617 O O . ALA A 1 83 ? -13.945 19.266 -3.721 1 96.75 83 ALA A O 1
ATOM 618 N N . GLU A 1 84 ? -14.07 20.469 -5.602 1 96.88 84 GLU A N 1
ATOM 619 C CA . GLU A 1 84 ? -15.281 19.797 -6.051 1 96.88 84 GLU A CA 1
ATOM 620 C C . GLU A 1 84 ? -15.031 18.312 -6.301 1 96.88 84 GLU A C 1
ATOM 622 O O . GLU A 1 84 ? -15.859 17.469 -5.945 1 96.88 84 GLU A O 1
ATOM 627 N N . LEU A 1 85 ? -13.945 18.078 -6.934 1 96.44 85 LEU A N 1
ATOM 628 C CA . LEU A 1 85 ? -13.555 16.703 -7.184 1 96.44 85 LEU A CA 1
ATOM 629 C C . LEU A 1 85 ? -13.406 15.93 -5.875 1 96.44 85 LEU A C 1
ATOM 631 O O . LEU A 1 85 ? -13.875 14.797 -5.762 1 96.44 85 LEU A O 1
ATOM 635 N N . ALA A 1 86 ? -12.734 16.531 -4.922 1 97.31 86 ALA A N 1
ATOM 636 C CA . ALA A 1 86 ? -12.516 15.906 -3.619 1 97.31 86 ALA A CA 1
ATOM 637 C C . ALA A 1 86 ? -13.844 15.547 -2.953 1 97.31 86 ALA A C 1
ATOM 639 O O . ALA A 1 86 ? -13.992 14.445 -2.416 1 97.31 86 ALA A O 1
ATOM 640 N N . GLU A 1 87 ? -14.734 16.453 -2.994 1 96.62 87 GLU A N 1
ATOM 641 C CA . GLU A 1 87 ? -16.047 16.203 -2.41 1 96.62 87 GLU A CA 1
ATOM 642 C C . GLU A 1 87 ? -16.766 15.062 -3.123 1 96.62 87 GLU A C 1
ATOM 644 O O . GLU A 1 87 ? -17.312 14.164 -2.477 1 96.62 87 GLU A O 1
ATOM 649 N N . ARG A 1 88 ? -16.734 15.078 -4.41 1 96 88 ARG A N 1
ATOM 650 C CA . ARG A 1 88 ? -17.406 14.055 -5.203 1 96 88 ARG A CA 1
ATOM 651 C C . ARG A 1 88 ? -16.797 12.68 -4.953 1 96 88 ARG A C 1
ATOM 653 O O . ARG A 1 88 ? -17.5 11.664 -4.984 1 96 88 ARG A O 1
ATOM 660 N N . MET A 1 89 ? -15.57 12.695 -4.656 1 96.56 89 MET A N 1
ATOM 661 C CA . MET A 1 89 ? -14.859 11.422 -4.543 1 96.56 89 MET A CA 1
ATOM 662 C C . MET A 1 89 ? -14.852 10.93 -3.104 1 96.56 89 MET A C 1
ATOM 664 O O . MET A 1 89 ? -14.242 9.906 -2.795 1 96.56 89 MET A O 1
ATOM 668 N N . GLY A 1 90 ? -15.453 11.625 -2.238 1 95.75 90 GLY A N 1
ATOM 669 C CA . GLY A 1 90 ? -15.703 11.109 -0.904 1 95.75 90 GLY A CA 1
ATOM 670 C C . GLY A 1 90 ? -14.672 11.547 0.115 1 95.75 90 GLY A C 1
ATOM 671 O O . GLY A 1 90 ? -14.484 10.891 1.142 1 95.75 90 GLY A O 1
ATOM 672 N N . ALA A 1 91 ? -13.914 12.625 -0.117 1 97.62 91 ALA A N 1
ATOM 673 C CA . ALA A 1 91 ? -13.039 13.211 0.896 1 97.62 91 ALA A CA 1
ATOM 674 C C . ALA A 1 91 ? -13.844 13.68 2.107 1 97.62 91 ALA A C 1
ATOM 676 O O . ALA A 1 91 ? -15.031 13.992 1.992 1 97.62 91 ALA A O 1
ATOM 677 N N . ASN A 1 92 ? -13.133 13.719 3.26 1 98.44 92 ASN A N 1
ATOM 678 C CA . ASN A 1 92 ? -13.836 14.062 4.488 1 98.44 92 ASN A CA 1
ATOM 679 C C . ASN 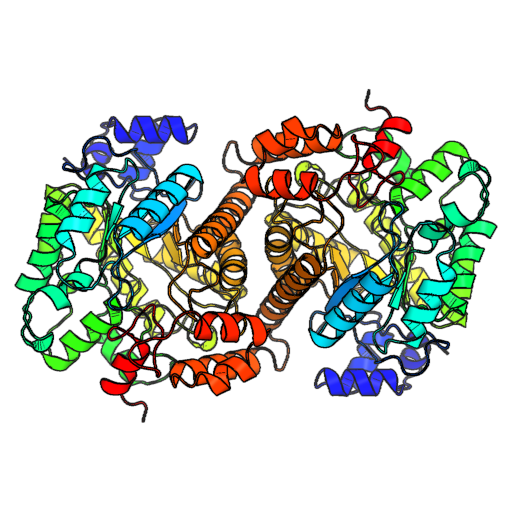A 1 92 ? -13.547 15.5 4.914 1 98.44 92 ASN A C 1
ATOM 681 O O . ASN A 1 92 ? -14.305 16.078 5.695 1 98.44 92 ASN A O 1
ATOM 685 N N . ALA A 1 93 ? -12.461 16 4.43 1 98.62 93 ALA A N 1
ATOM 686 C CA . ALA A 1 93 ? -12.055 17.375 4.75 1 98.62 93 ALA A CA 1
ATOM 687 C C . ALA A 1 93 ? -11.141 17.938 3.666 1 98.62 93 ALA A C 1
ATOM 689 O O . ALA A 1 93 ? -10.617 17.188 2.836 1 98.62 93 ALA A O 1
ATOM 690 N N . LEU A 1 94 ? -11.055 19.266 3.656 1 98.31 94 LEU A N 1
ATOM 691 C CA . LEU A 1 94 ? -10.141 19.984 2.783 1 98.31 94 LEU A CA 1
ATOM 692 C C . LEU A 1 94 ? -9.188 20.859 3.596 1 98.31 94 LEU A C 1
ATOM 694 O O . LEU A 1 94 ? -9.57 21.406 4.637 1 98.31 94 LEU A O 1
ATOM 698 N N . MET A 1 95 ? -8.023 20.969 3.115 1 97.88 95 MET A N 1
ATOM 699 C CA . MET A 1 95 ? -7.121 21.953 3.695 1 97.88 95 MET A CA 1
ATOM 700 C C . MET A 1 95 ? -6.645 22.953 2.637 1 97.88 95 MET A C 1
ATOM 702 O O . MET A 1 95 ? -6.195 22.547 1.562 1 97.88 95 MET A O 1
ATOM 706 N N . ASP A 1 96 ? -6.789 24.203 2.912 1 96.44 96 ASP A N 1
ATOM 707 C CA . ASP A 1 96 ? -6.254 25.281 2.094 1 96.44 96 ASP A CA 1
ATOM 708 C C . ASP A 1 96 ? -4.824 25.625 2.504 1 96.44 96 ASP A C 1
ATOM 710 O O . ASP A 1 96 ? -4.602 26.234 3.557 1 96.44 96 ASP A O 1
ATOM 714 N N . LEU A 1 97 ? -3.898 25.297 1.652 1 93.75 97 LEU A N 1
ATOM 715 C CA . LEU A 1 97 ? -2.488 25.531 1.945 1 93.75 97 LEU A CA 1
ATOM 716 C C . LEU A 1 97 ? -1.942 26.688 1.109 1 93.75 97 LEU A C 1
ATOM 718 O O . LEU A 1 97 ? -0.744 26.734 0.823 1 93.75 97 LEU A O 1
ATOM 722 N N . SER A 1 98 ? -2.793 27.547 0.715 1 91.12 98 SER A N 1
ATOM 723 C CA . SER A 1 98 ? -2.377 28.703 -0.064 1 91.12 98 SER A CA 1
ATOM 724 C C . SER A 1 98 ? -1.332 29.531 0.684 1 91.12 98 SER A C 1
ATOM 726 O O . SER A 1 98 ? -1.433 29.719 1.898 1 91.12 98 SER A O 1
ATOM 728 N N . CYS A 1 99 ? -0.304 29.953 -0.08 1 84.25 99 CYS A N 1
ATOM 729 C CA . CYS A 1 99 ? 0.773 30.672 0.597 1 84.25 99 CYS A CA 1
ATOM 730 C C . CYS A 1 99 ? 1.314 31.797 -0.275 1 84.25 99 CYS A C 1
ATOM 732 O O . CYS A 1 99 ? 2.449 32.25 -0.092 1 84.25 99 CYS A O 1
ATOM 734 N N . GLU A 1 100 ? 0.58 32.219 -1.19 1 79.88 100 GLU A N 1
ATOM 735 C CA . GLU A 1 100 ? 1.016 33.281 -2.066 1 79.88 100 GLU A CA 1
ATOM 736 C C . GLU A 1 100 ? 0.012 34.438 -2.062 1 79.88 100 GLU A C 1
ATOM 738 O O . GLU A 1 100 ? -1.185 34.219 -2.266 1 79.88 100 GLU A O 1
ATOM 743 N N . GLY A 1 101 ? 0.556 35.625 -1.863 1 78.56 101 GLY A N 1
ATOM 744 C CA . GLY A 1 101 ? -0.282 36.812 -1.94 1 78.56 101 GLY A CA 1
ATOM 745 C C . GLY A 1 101 ? -1.353 36.844 -0.866 1 78.56 101 GLY A C 1
ATOM 746 O O . GLY A 1 101 ? -1.111 36.438 0.275 1 78.56 101 GLY A O 1
ATOM 747 N N . ASP A 1 102 ? -2.432 37.531 -1.279 1 84.69 102 ASP A N 1
ATOM 748 C CA . ASP A 1 102 ? -3.578 37.562 -0.377 1 84.69 102 ASP A CA 1
ATOM 749 C C . ASP A 1 102 ? -4.387 36.281 -0.453 1 84.69 102 ASP A C 1
ATOM 751 O O . ASP A 1 102 ? -5.109 36.031 -1.426 1 84.69 102 ASP A O 1
ATOM 755 N N . THR A 1 103 ? -4.25 35.5 0.611 1 91.56 103 THR A N 1
ATOM 756 C CA . THR A 1 103 ? -4.848 34.156 0.613 1 91.56 103 THR A CA 1
ATOM 757 C C . THR A 1 103 ? -6.297 34.219 1.082 1 91.56 103 THR A C 1
ATOM 759 O O . THR A 1 103 ? -7.047 33.25 0.909 1 91.56 103 THR A O 1
ATOM 762 N N . ARG A 1 104 ? -6.746 35.312 1.637 1 93.25 104 ARG A N 1
ATOM 763 C CA . ARG A 1 104 ? -8.016 35.406 2.354 1 93.25 104 ARG A CA 1
ATOM 764 C C . ARG A 1 104 ? -9.195 35.281 1.398 1 93.25 104 ARG A C 1
ATOM 766 O O . ARG A 1 104 ? -10.18 34.594 1.716 1 93.25 104 ARG A O 1
ATOM 773 N N . PRO A 1 105 ? -9.195 35.875 0.175 1 92.19 105 PRO A N 1
ATOM 774 C CA . PRO A 1 105 ? -10.344 35.719 -0.724 1 92.19 105 PRO A CA 1
ATOM 775 C C . PRO A 1 105 ? -10.617 34.281 -1.102 1 92.19 105 PRO A C 1
ATOM 777 O O . PRO A 1 105 ? -11.773 33.844 -1.107 1 92.19 105 PRO A O 1
ATOM 780 N N . PHE A 1 106 ? -9.594 33.531 -1.446 1 93.44 106 PHE A N 1
ATOM 781 C CA . PHE A 1 106 ? -9.797 32.125 -1.787 1 93.44 106 PHE A CA 1
ATOM 782 C C . PHE A 1 106 ? -10.32 31.344 -0.588 1 93.44 106 PHE A C 1
ATOM 784 O O . PHE A 1 106 ? -11.25 30.547 -0.718 1 93.44 106 PHE A O 1
ATOM 791 N N . ARG A 1 107 ? -9.719 31.531 0.567 1 95.75 107 ARG A N 1
ATOM 792 C CA . ARG A 1 107 ? -10.125 30.844 1.791 1 95.75 107 ARG A CA 1
ATOM 793 C C . ARG A 1 107 ? -11.602 31.062 2.078 1 95.75 107 ARG A C 1
ATOM 795 O O . ARG A 1 107 ? -12.344 30.094 2.305 1 95.75 107 ARG A O 1
ATOM 802 N N . LYS A 1 108 ? -12 32.312 2.051 1 95.94 108 LYS A N 1
ATOM 803 C CA . LYS A 1 108 ? -13.391 32.656 2.328 1 95.94 108 LYS A CA 1
ATOM 804 C C . LYS A 1 108 ? -14.328 32.031 1.295 1 95.94 108 LYS A C 1
ATOM 806 O O . LYS A 1 108 ? -15.391 31.516 1.642 1 95.94 108 LYS A O 1
ATOM 811 N N . ALA A 1 109 ? -13.922 32.094 0.059 1 95.19 109 ALA A N 1
ATOM 812 C CA . ALA A 1 109 ? -14.727 31.531 -1.015 1 95.19 109 ALA A CA 1
ATOM 813 C C . ALA A 1 109 ? -14.852 30.016 -0.857 1 95.19 109 ALA A C 1
ATOM 815 O O . ALA A 1 109 ? -15.922 29.453 -1.102 1 95.19 109 ALA A O 1
ATOM 816 N N . LEU A 1 110 ? -13.742 29.375 -0.513 1 96.06 110 LEU A N 1
ATOM 817 C CA . LEU A 1 110 ? -13.742 27.938 -0.31 1 96.06 110 LEU A CA 1
ATOM 818 C C . LEU A 1 110 ? -14.703 27.547 0.811 1 96.06 110 LEU A C 1
ATOM 820 O O . LEU A 1 110 ? -15.516 26.625 0.649 1 96.06 110 LEU A O 1
ATOM 824 N N . ILE A 1 111 ? -14.656 28.219 1.905 1 96.94 111 ILE A N 1
ATOM 825 C CA . ILE A 1 111 ? -15.484 27.938 3.074 1 96.94 111 ILE A CA 1
ATOM 826 C C . ILE A 1 111 ? -16.953 28.141 2.729 1 96.94 111 ILE A C 1
ATOM 828 O O . ILE A 1 111 ? -17.812 27.391 3.182 1 96.94 111 ILE A O 1
ATOM 832 N N . ALA A 1 112 ? -17.203 29.109 1.898 1 95.69 112 ALA A N 1
ATOM 833 C CA . ALA A 1 112 ? -18.578 29.422 1.513 1 95.69 112 ALA A CA 1
ATOM 834 C C . ALA A 1 112 ? -19.141 28.359 0.562 1 95.69 112 ALA A C 1
ATOM 836 O O . ALA A 1 112 ? -20.344 28.141 0.504 1 95.69 112 ALA A O 1
ATOM 837 N N . ARG A 1 113 ? -18.266 27.656 -0.093 1 93.75 113 ARG A N 1
ATOM 838 C CA . ARG A 1 113 ? -18.719 26.797 -1.196 1 93.75 113 ARG A CA 1
ATOM 839 C C . ARG A 1 113 ? -18.781 25.344 -0.767 1 93.75 113 ARG A C 1
ATOM 841 O O . ARG A 1 113 ? -19.453 24.531 -1.41 1 93.75 113 ARG A O 1
ATOM 848 N N . THR A 1 114 ? -18.109 25.016 0.253 1 95.38 114 THR A N 1
ATOM 849 C CA . THR A 1 114 ? -18.047 23.609 0.604 1 95.38 114 THR A CA 1
ATOM 850 C C . THR A 1 114 ? -18.734 23.344 1.94 1 95.38 114 THR A C 1
ATOM 852 O O . THR A 1 114 ? -18.828 24.25 2.783 1 95.38 114 THR A O 1
ATOM 855 N N . ARG A 1 115 ? -19.234 22.141 2.07 1 95.38 115 ARG A N 1
ATOM 856 C CA . ARG A 1 115 ? -19.797 21.719 3.354 1 95.38 115 ARG A CA 1
ATOM 857 C C . ARG A 1 115 ? -18.781 20.875 4.129 1 95.38 115 ARG A C 1
ATOM 859 O O . ARG A 1 115 ? -19.016 20.547 5.293 1 95.38 115 ARG A O 1
ATOM 866 N N . LEU A 1 116 ? -17.703 20.516 3.494 1 98.06 116 LEU A N 1
ATOM 867 C CA . LEU A 1 116 ? -16.641 19.781 4.195 1 98.06 116 LEU A CA 1
ATOM 868 C C . LEU A 1 116 ? -15.898 20.688 5.164 1 98.06 116 LEU A C 1
ATOM 870 O O . LEU A 1 116 ? -15.703 21.875 4.883 1 98.06 116 LEU A O 1
ATOM 874 N N . PRO A 1 117 ? -15.5 20.125 6.297 1 98.75 117 PRO A N 1
ATOM 875 C CA . PRO A 1 117 ? -14.617 20.938 7.141 1 98.75 117 PRO A CA 1
ATOM 876 C C . PRO A 1 117 ? -13.367 21.422 6.402 1 98.75 117 PRO A C 1
ATOM 878 O O . PRO A 1 117 ? -12.797 20.672 5.602 1 98.75 117 PRO A O 1
ATOM 881 N N . VAL A 1 118 ? -12.984 22.641 6.668 1 98.62 118 VAL A N 1
ATOM 882 C CA . VAL A 1 118 ? -11.828 23.25 6.004 1 98.62 118 VAL A CA 1
ATOM 883 C C . VAL A 1 118 ? -10.742 23.547 7.027 1 98.62 118 VAL A C 1
ATOM 885 O O . VAL A 1 118 ? -11.008 24.172 8.062 1 98.62 118 VAL A O 1
ATOM 888 N N . GLY A 1 119 ? -9.531 23 6.762 1 98.56 119 GLY A N 1
ATOM 889 C CA . GLY A 1 119 ? -8.359 23.312 7.566 1 98.56 119 GLY A CA 1
ATOM 890 C C . GLY A 1 119 ? -7.387 24.234 6.871 1 98.56 119 GLY A C 1
ATOM 891 O O . GLY A 1 119 ? -7.434 24.391 5.648 1 98.56 119 GLY A O 1
ATOM 892 N N . THR A 1 120 ? -6.574 24.922 7.633 1 98.19 120 THR A N 1
ATOM 893 C CA . THR A 1 120 ? -5.539 25.797 7.094 1 98.19 120 THR A CA 1
ATOM 894 C C . THR A 1 120 ? -4.281 25.75 7.961 1 98.19 120 THR A C 1
ATOM 896 O O . THR A 1 120 ? -4.27 25.094 9 1 98.19 120 THR A O 1
ATOM 899 N N . VAL A 1 121 ? -3.246 26.359 7.445 1 97.25 121 VAL A N 1
ATOM 900 C CA . VAL A 1 121 ? -2.008 26.609 8.172 1 97.25 121 VAL A CA 1
ATOM 901 C C . VAL A 1 121 ? -1.76 28.109 8.273 1 97.25 121 VAL A C 1
ATOM 903 O O . VAL A 1 121 ? -1.092 28.688 7.418 1 97.25 121 VAL A O 1
ATOM 906 N N . PRO A 1 122 ? -2.107 28.734 9.328 1 97.06 122 PRO A N 1
ATOM 907 C CA . PRO A 1 122 ? -2.135 30.188 9.43 1 97.06 122 PRO A CA 1
ATOM 908 C C . PRO A 1 122 ? -0.792 30.828 9.086 1 97.06 122 PRO A C 1
ATOM 910 O O . PRO A 1 122 ? -0.752 31.875 8.445 1 97.06 122 PRO A O 1
ATOM 913 N N . VAL A 1 123 ? 0.262 30.188 9.391 1 94.94 123 VAL A N 1
ATOM 914 C CA . VAL A 1 123 ? 1.581 30.797 9.219 1 94.94 123 VAL A CA 1
ATOM 915 C C . VAL A 1 123 ? 1.89 30.969 7.734 1 94.94 123 VAL A C 1
ATOM 917 O O . VAL A 1 123 ? 2.777 31.734 7.363 1 94.94 123 VAL A O 1
ATOM 920 N N . TYR A 1 124 ? 1.17 30.281 6.906 1 92.38 124 TYR A N 1
ATOM 921 C CA . TYR A 1 124 ? 1.383 30.422 5.469 1 92.38 124 TYR A CA 1
ATOM 922 C C . TYR A 1 124 ? 0.98 31.812 4.992 1 92.38 124 TYR A C 1
ATOM 924 O O . TYR A 1 124 ? 1.346 32.219 3.887 1 92.38 124 TYR A O 1
ATOM 932 N N . ASP A 1 125 ? 0.249 32.562 5.781 1 92.56 125 ASP A N 1
ATOM 933 C CA . ASP A 1 125 ? -0.13 33.938 5.465 1 92.56 125 ASP A CA 1
ATOM 934 C C . ASP A 1 125 ? 1.02 34.906 5.75 1 92.56 125 ASP A C 1
ATOM 936 O O . ASP A 1 125 ? 0.931 36.094 5.438 1 92.56 125 ASP A O 1
ATOM 940 N N . ALA A 1 126 ? 2.08 34.406 6.312 1 89.25 126 ALA A N 1
ATOM 941 C CA . ALA A 1 126 ? 3.186 35.25 6.73 1 89.25 126 ALA A CA 1
ATOM 942 C C . ALA A 1 126 ? 3.707 36.094 5.559 1 89.25 126 ALA A C 1
ATOM 944 O O . ALA A 1 126 ? 4.055 37.25 5.723 1 89.25 126 ALA A O 1
ATOM 945 N N . GLU A 1 127 ? 3.787 35.5 4.43 1 80.88 127 GLU A N 1
ATOM 946 C CA . GLU A 1 127 ? 4.312 36.188 3.258 1 80.88 127 GLU A CA 1
ATOM 947 C C . GLU A 1 127 ? 3.414 37.344 2.857 1 80.88 127 GLU A C 1
ATOM 949 O O . GLU A 1 127 ? 3.893 38.375 2.328 1 80.88 127 GLU A O 1
ATOM 954 N N . GLY A 1 128 ? 2.15 37.25 3.129 1 82.31 128 GLY A N 1
ATOM 955 C CA . GLY A 1 128 ? 1.19 38.25 2.725 1 82.31 128 GLY A CA 1
ATOM 956 C C . GLY A 1 128 ? 1.093 39.406 3.703 1 82.31 128 GLY A C 1
ATOM 957 O O . GLY A 1 128 ? 0.389 40.406 3.449 1 82.31 128 GLY A O 1
ATOM 958 N N . MET A 1 129 ? 1.842 39.375 4.727 1 86.25 129 MET A N 1
ATOM 959 C CA . MET A 1 129 ? 1.74 40.406 5.766 1 86.25 129 MET A CA 1
ATOM 960 C C . MET A 1 129 ? 2.533 41.656 5.391 1 86.25 129 MET A C 1
ATOM 962 O O . MET A 1 129 ? 2.406 42.688 6.035 1 86.25 129 MET A O 1
ATOM 966 N N . GLY A 1 130 ? 3.33 41.594 4.363 1 83.75 130 GLY A N 1
ATOM 967 C CA . GLY A 1 130 ? 4.113 42.75 3.93 1 83.75 130 GLY A CA 1
ATOM 968 C C . GLY A 1 130 ? 5.312 43 4.816 1 83.75 130 GLY A C 1
ATOM 969 O O . GLY A 1 130 ? 5.848 44.125 4.824 1 83.75 130 GLY A O 1
ATOM 970 N N . LYS A 1 131 ? 5.645 42.094 5.656 1 90.19 131 LYS A N 1
ATOM 971 C CA . LYS A 1 131 ? 6.797 42.188 6.543 1 90.19 131 LYS A CA 1
ATOM 972 C C . LYS A 1 131 ? 7.77 41.031 6.289 1 90.19 131 LYS A C 1
ATOM 974 O O . LYS A 1 131 ? 7.371 39.969 5.781 1 90.19 131 LYS A O 1
ATOM 979 N N . SER A 1 132 ? 9.047 41.438 6.547 1 90.88 132 SER A N 1
ATOM 980 C CA . SER A 1 132 ? 10 40.312 6.574 1 90.88 132 SER A CA 1
ATOM 981 C C . SER A 1 132 ? 9.719 39.375 7.746 1 90.88 132 SER A C 1
ATOM 983 O O . SER A 1 132 ? 9.102 39.781 8.734 1 90.88 132 SER A O 1
ATOM 985 N N . LEU A 1 133 ? 10.133 38.188 7.59 1 91.12 133 LEU A N 1
ATOM 986 C CA . LEU A 1 133 ? 9.883 37.188 8.602 1 91.12 133 LEU A CA 1
ATOM 987 C C . LEU A 1 133 ? 10.406 37.625 9.961 1 91.12 133 LEU A C 1
ATOM 989 O O . LEU A 1 133 ? 9.742 37.406 10.984 1 91.12 133 LEU A O 1
ATOM 993 N N . GLU A 1 134 ? 11.594 38.25 9.969 1 92.44 134 GLU A N 1
ATOM 994 C CA . GLU A 1 134 ? 12.234 38.625 11.227 1 92.44 134 GLU A CA 1
ATOM 995 C C . GLU A 1 134 ? 11.516 39.844 11.852 1 92.44 134 GLU A C 1
ATOM 997 O O . GLU A 1 134 ? 11.711 40.125 13.031 1 92.44 134 GLU A O 1
ATOM 1002 N N . ASP A 1 135 ? 10.656 40.5 11.062 1 95.88 135 ASP A N 1
ATOM 1003 C CA . ASP A 1 135 ? 9.938 41.688 11.562 1 95.88 135 ASP A CA 1
ATOM 1004 C C . ASP A 1 135 ? 8.562 41.281 12.102 1 95.88 135 ASP A C 1
ATOM 1006 O O . ASP A 1 135 ? 7.871 42.125 12.703 1 95.88 135 ASP A O 1
ATOM 1010 N N . LEU A 1 136 ? 8.203 40.094 11.914 1 96.25 136 LEU A N 1
ATOM 1011 C CA . LEU A 1 136 ? 6.945 39.625 12.477 1 96.25 136 LEU A CA 1
ATOM 1012 C C . LEU A 1 136 ? 7.047 39.5 13.992 1 96.25 136 LEU A C 1
ATOM 1014 O O . LEU A 1 136 ? 8.102 39.125 14.516 1 96.25 136 LEU A O 1
ATOM 1018 N N . THR A 1 137 ? 5.965 39.781 14.617 1 96.5 137 THR A N 1
ATOM 1019 C CA . THR A 1 137 ? 5.875 39.656 16.062 1 96.5 137 THR A CA 1
ATOM 1020 C C . THR A 1 137 ? 4.945 38.5 16.438 1 96.5 137 THR A C 1
ATOM 1022 O O . THR A 1 137 ? 4.23 37.969 15.594 1 96.5 137 THR A O 1
ATOM 1025 N N . ALA A 1 138 ? 4.992 38.094 17.719 1 96.94 138 ALA A N 1
ATOM 1026 C CA . ALA A 1 138 ? 4.062 37.094 18.203 1 96.94 138 ALA A CA 1
ATOM 1027 C C . ALA A 1 138 ? 2.617 37.5 17.938 1 96.94 138 ALA A C 1
ATOM 1029 O O . ALA A 1 138 ? 1.787 36.656 17.578 1 96.94 138 ALA A O 1
ATOM 1030 N N . ASP A 1 139 ? 2.355 38.781 18.078 1 97.25 139 ASP A N 1
ATOM 1031 C CA . ASP A 1 139 ? 1.01 39.281 17.828 1 97.25 139 ASP A CA 1
ATOM 1032 C C . ASP A 1 139 ? 0.617 39.094 16.359 1 97.25 139 ASP A C 1
ATOM 1034 O O . ASP A 1 139 ? -0.553 38.875 16.047 1 97.25 139 ASP A O 1
ATOM 1038 N N . ASP A 1 140 ? 1.576 39.25 15.5 1 97.31 140 ASP A N 1
ATOM 1039 C CA . ASP A 1 140 ? 1.302 39.062 14.086 1 97.31 140 ASP A CA 1
ATOM 1040 C C . ASP A 1 140 ? 0.867 37.594 13.82 1 97.31 140 ASP A C 1
ATOM 1042 O O . ASP A 1 140 ? -0.093 37.375 13.086 1 97.31 140 ASP A O 1
ATOM 1046 N N . PHE A 1 141 ? 1.604 36.688 14.383 1 97.62 141 PHE A N 1
ATOM 1047 C CA . PHE A 1 141 ? 1.265 35.281 14.219 1 97.62 141 PHE A CA 1
ATOM 1048 C C . PHE A 1 141 ? -0.127 35 14.773 1 97.62 141 PHE A C 1
ATOM 1050 O O . PHE A 1 141 ? -0.921 34.312 14.133 1 97.62 141 PHE A O 1
ATOM 1057 N N . LEU A 1 142 ? -0.436 35.5 15.938 1 98.12 142 LEU A N 1
ATOM 1058 C CA . LEU A 1 142 ? -1.739 35.281 16.562 1 98.12 142 LEU A CA 1
ATOM 1059 C C . LEU A 1 142 ? -2.842 35.969 15.75 1 98.12 142 LEU A C 1
ATOM 1061 O O . LEU A 1 142 ? -3.967 35.469 15.688 1 98.12 142 LEU A O 1
ATOM 1065 N N . SER A 1 143 ? -2.496 37.094 15.172 1 97.12 143 SER A N 1
ATOM 1066 C CA . SER A 1 143 ? -3.475 37.781 14.336 1 97.12 143 SER A CA 1
ATOM 1067 C C . SER A 1 143 ? -3.826 36.969 13.109 1 97.12 143 SER A C 1
ATOM 1069 O O . SER A 1 143 ? -4.973 36.969 12.648 1 97.12 143 SER A O 1
ATOM 1071 N N . MET A 1 144 ? -2.85 36.281 12.531 1 96.88 144 MET A N 1
ATOM 1072 C CA . MET A 1 144 ? -3.113 35.375 11.422 1 96.88 144 MET A CA 1
ATOM 1073 C C . MET A 1 144 ? -4.09 34.281 11.836 1 96.88 144 MET A C 1
ATOM 1075 O O . MET A 1 144 ? -5.043 34 11.109 1 96.88 144 MET A O 1
ATOM 1079 N N . LEU A 1 145 ? -3.828 33.719 12.984 1 98.44 145 LEU A N 1
ATOM 1080 C CA . LEU A 1 145 ? -4.707 32.688 13.516 1 98.44 145 LEU A CA 1
ATOM 1081 C C . LEU A 1 145 ? -6.117 33.219 13.719 1 98.44 145 LEU A C 1
ATOM 1083 O O . LEU A 1 145 ? -7.094 32.594 13.312 1 98.44 145 LEU A O 1
ATOM 1087 N N . ALA A 1 146 ? -6.207 34.375 14.336 1 98.5 146 ALA A N 1
ATOM 1088 C CA . ALA A 1 146 ? -7.504 35 14.625 1 98.5 146 ALA A CA 1
ATOM 1089 C C . ALA A 1 146 ? -8.289 35.25 13.344 1 98.5 146 ALA A C 1
ATOM 1091 O O . ALA A 1 146 ? -9.5 35.031 13.297 1 98.5 146 ALA A O 1
ATOM 1092 N N . ARG A 1 147 ? -7.621 35.688 12.359 1 97.5 147 ARG A N 1
ATOM 1093 C CA . ARG A 1 147 ? -8.266 35.969 11.07 1 97.5 147 ARG A CA 1
ATOM 1094 C C . ARG A 1 147 ? -8.828 34.688 10.469 1 97.5 147 ARG A C 1
ATOM 1096 O O . ARG A 1 147 ? -9.945 34.688 9.945 1 97.5 147 ARG A O 1
ATOM 1103 N N . HIS A 1 148 ? -8.031 33.625 10.43 1 98.44 148 HIS A N 1
ATOM 1104 C CA . HIS A 1 148 ? -8.5 32.344 9.906 1 98.44 148 HIS A CA 1
ATOM 1105 C C . HIS A 1 148 ? -9.703 31.828 10.688 1 98.44 148 HIS A C 1
ATOM 1107 O O . HIS A 1 148 ? -10.664 31.328 10.094 1 98.44 148 HIS A O 1
ATOM 1113 N N . ALA A 1 149 ? -9.633 31.922 12.023 1 98.62 149 ALA A N 1
ATOM 1114 C CA . ALA A 1 149 ? -10.75 31.516 12.875 1 98.62 149 ALA A CA 1
ATOM 1115 C C . ALA A 1 149 ? -12.008 32.312 12.555 1 98.62 149 ALA A C 1
ATOM 1117 O O . ALA A 1 149 ? -13.094 31.75 12.406 1 98.62 149 ALA A O 1
ATOM 1118 N N . GLU A 1 150 ? -11.844 33.625 12.422 1 98.25 150 GLU A N 1
ATOM 1119 C CA . GLU A 1 150 ? -12.953 34.5 12.109 1 98.25 150 GLU A CA 1
ATOM 1120 C C . GLU A 1 150 ? -13.562 34.188 10.75 1 98.25 150 GLU A C 1
ATOM 1122 O O . GLU A 1 150 ? -14.773 34.312 10.562 1 98.25 150 GLU A O 1
ATOM 1127 N N . ASP A 1 151 ? -12.719 33.75 9.836 1 97.94 151 ASP A N 1
ATOM 1128 C CA . ASP A 1 151 ? -13.148 33.469 8.469 1 97.94 151 ASP A CA 1
ATOM 1129 C C . ASP A 1 151 ? -13.961 32.156 8.398 1 97.94 151 ASP A C 1
ATOM 1131 O O . ASP A 1 151 ? -14.625 31.906 7.398 1 97.94 151 ASP A O 1
ATOM 1135 N N . GLY A 1 152 ? -13.891 31.312 9.422 1 98.5 152 GLY A N 1
ATOM 1136 C CA . GLY A 1 152 ? -14.734 30.125 9.453 1 98.5 152 GLY A CA 1
ATOM 1137 C C . GLY A 1 152 ? -13.953 28.844 9.305 1 98.5 152 GLY A C 1
ATOM 1138 O O . GLY A 1 152 ? -14.531 27.781 9.094 1 98.5 152 GLY A O 1
ATOM 1139 N N . VAL A 1 153 ? -12.648 28.891 9.414 1 98.75 153 VAL A N 1
ATOM 1140 C CA . VAL A 1 153 ? -11.805 27.703 9.305 1 98.75 153 VAL A CA 1
ATOM 1141 C C . VAL A 1 153 ? -12.148 26.734 10.422 1 98.75 153 VAL A C 1
ATOM 1143 O O . VAL A 1 153 ? -12.195 27.109 11.594 1 98.75 153 VAL A O 1
ATOM 1146 N N . ASP A 1 154 ? -12.297 25.453 10.102 1 98.88 154 ASP A N 1
ATOM 1147 C CA . ASP A 1 154 ? -12.797 24.469 11.062 1 98.88 154 ASP A CA 1
ATOM 1148 C C . ASP A 1 154 ? -11.656 23.891 11.898 1 98.88 154 ASP A C 1
ATOM 1150 O O . ASP A 1 154 ? -11.852 23.547 13.062 1 98.88 154 ASP A O 1
ATOM 1154 N N . PHE A 1 155 ? -10.516 23.688 11.273 1 98.88 155 PHE A N 1
ATOM 1155 C CA . PHE A 1 155 ? -9.344 23.25 12.023 1 98.88 155 PHE A CA 1
ATOM 1156 C C . PHE A 1 155 ? -8.086 23.922 11.484 1 98.88 155 PHE A C 1
ATOM 1158 O O . PHE A 1 155 ? -7.988 24.219 10.297 1 98.88 155 PHE A O 1
ATOM 1165 N N . VAL A 1 156 ? -7.098 24.188 12.398 1 98.88 156 VAL A N 1
ATOM 1166 C CA . VAL A 1 156 ? -5.879 24.891 12.023 1 98.88 156 VAL A CA 1
ATOM 1167 C C . VAL A 1 156 ? -4.656 24.078 12.438 1 98.88 156 VAL A C 1
ATOM 1169 O O . VAL A 1 156 ? -4.598 23.562 13.555 1 98.88 156 VAL A O 1
ATOM 1172 N N . THR A 1 157 ? -3.748 23.891 11.492 1 98.75 157 THR A N 1
ATOM 1173 C CA . THR A 1 157 ? -2.459 23.281 11.82 1 98.75 157 THR A CA 1
ATOM 1174 C C . THR A 1 157 ? -1.519 24.328 12.43 1 98.75 157 THR A C 1
ATOM 1176 O O . THR A 1 157 ? -1.23 25.344 11.797 1 98.75 157 THR A O 1
ATOM 1179 N N . LEU A 1 158 ? -1.106 24.141 13.594 1 98.75 158 LEU A N 1
ATOM 1180 C CA . LEU A 1 158 ? -0.165 25.016 14.289 1 98.75 158 LEU A CA 1
ATOM 1181 C C . LEU A 1 158 ? 1.102 24.25 14.664 1 98.75 158 LEU A C 1
ATOM 1183 O O . LEU A 1 158 ? 1.047 23.297 15.438 1 98.75 158 LEU A O 1
ATOM 1187 N N . HIS A 1 159 ? 2.189 24.688 14.141 1 98.44 159 HIS A N 1
ATOM 1188 C CA . HIS A 1 159 ? 3.469 24.062 14.469 1 98.44 159 HIS A CA 1
ATOM 1189 C C . HIS A 1 159 ? 4.004 24.578 15.805 1 98.44 159 HIS A C 1
ATOM 1191 O O . HIS A 1 159 ? 5.09 25.156 15.867 1 98.44 159 HIS A O 1
ATOM 1197 N N . ALA A 1 160 ? 3.328 24.25 16.812 1 98.62 160 ALA A N 1
ATOM 1198 C CA . ALA A 1 160 ? 3.594 24.812 18.141 1 98.62 160 ALA A CA 1
ATOM 1199 C C . ALA A 1 160 ? 4.621 23.969 18.891 1 98.62 160 ALA A C 1
ATOM 1201 O O . ALA A 1 160 ? 5.148 24.391 19.922 1 98.62 160 ALA A O 1
ATOM 1202 N N . GLY A 1 161 ? 4.98 22.797 18.344 1 98.31 161 GLY A N 1
ATOM 1203 C CA . GLY A 1 161 ? 5.82 21.875 19.078 1 98.31 161 GLY A CA 1
ATOM 1204 C C . GLY A 1 161 ? 7.305 22.078 18.844 1 98.31 161 GLY A C 1
ATOM 1205 O O . GLY A 1 161 ? 8.141 21.547 19.578 1 98.31 161 GLY A O 1
ATOM 1206 N N . ILE A 1 162 ? 7.672 22.859 17.812 1 97.94 162 ILE A N 1
ATOM 1207 C CA . ILE A 1 162 ? 9.078 23.141 17.562 1 97.94 162 ILE A CA 1
ATOM 1208 C C . ILE A 1 162 ? 9.57 24.234 18.5 1 97.94 162 ILE A C 1
ATOM 1210 O O . ILE A 1 162 ? 9.406 25.422 18.203 1 97.94 162 ILE A O 1
ATOM 1214 N N . THR A 1 163 ? 10.234 23.906 19.547 1 98.06 163 THR A N 1
ATOM 1215 C CA . THR A 1 163 ? 10.688 24.828 20.578 1 98.06 163 THR A CA 1
ATOM 1216 C C . THR A 1 163 ? 12.195 25.031 20.5 1 98.06 163 THR A C 1
ATOM 1218 O O . THR A 1 163 ? 12.859 24.484 19.625 1 98.06 163 THR A O 1
ATOM 1221 N N . ARG A 1 164 ? 12.734 25.812 21.469 1 96.75 164 ARG A N 1
ATOM 1222 C CA . ARG A 1 164 ? 14.172 26.031 21.562 1 96.75 164 ARG A CA 1
ATOM 1223 C C . ARG A 1 164 ? 14.914 24.719 21.734 1 96.75 164 ARG A C 1
ATOM 1225 O O . ARG A 1 164 ? 16 24.531 21.188 1 96.75 164 ARG A O 1
ATOM 1232 N N . GLU A 1 165 ? 14.336 23.844 22.438 1 95.75 165 GLU A N 1
ATOM 1233 C CA . GLU A 1 165 ? 14.93 22.531 22.625 1 95.75 165 GLU A CA 1
ATOM 1234 C C . GLU A 1 165 ? 15.055 21.781 21.297 1 95.75 165 GLU A C 1
ATOM 1236 O O . GLU A 1 165 ? 16.062 21.109 21.062 1 95.75 165 GLU A O 1
ATOM 1241 N N . CYS A 1 166 ? 14.047 21.844 20.484 1 96.44 166 CYS A N 1
ATOM 1242 C CA . CYS A 1 166 ? 14.094 21.219 19.172 1 96.44 166 CYS A CA 1
ATOM 1243 C C . CYS A 1 166 ? 15.195 21.844 18.312 1 96.44 166 CYS A C 1
ATOM 1245 O O . CYS A 1 166 ? 15.898 21.141 17.594 1 96.44 166 CYS A O 1
ATOM 1247 N N . LEU A 1 167 ? 15.328 23.172 18.391 1 95.19 167 LEU A N 1
ATOM 1248 C CA . LEU A 1 167 ? 16.375 23.859 17.625 1 95.19 167 LEU A CA 1
ATOM 1249 C C . LEU A 1 167 ? 17.75 23.406 18.078 1 95.19 167 LEU A C 1
ATOM 1251 O O . LEU A 1 167 ? 18.656 23.266 17.25 1 95.19 167 LEU A O 1
ATOM 1255 N N . ASP A 1 168 ? 17.922 23.234 19.359 1 94.56 168 ASP A N 1
ATOM 1256 C CA . ASP A 1 168 ? 19.188 22.734 19.875 1 94.56 168 ASP A CA 1
ATOM 1257 C C . ASP A 1 168 ? 19.516 21.359 19.297 1 94.56 168 ASP A C 1
ATOM 1259 O O . ASP A 1 168 ? 20.656 21.094 18.906 1 94.56 168 ASP A O 1
ATOM 1263 N N . LEU A 1 169 ? 18.531 20.516 19.219 1 94.44 169 LEU A N 1
ATOM 1264 C CA . LEU A 1 169 ? 18.703 19.188 18.656 1 94.44 169 LEU A CA 1
ATOM 1265 C C . LEU A 1 169 ? 19.016 19.266 17.172 1 94.44 169 LEU A C 1
ATOM 1267 O O . LEU A 1 169 ? 19.797 18.469 16.641 1 94.44 169 LEU A O 1
ATOM 1271 N N . LEU A 1 170 ? 18.312 20.141 16.531 1 91.94 170 LEU A N 1
ATOM 1272 C CA . LEU A 1 170 ? 18.531 20.344 15.109 1 91.94 170 LEU A CA 1
ATOM 1273 C C . LEU A 1 170 ? 19.984 20.703 14.82 1 91.94 170 LEU A C 1
ATOM 1275 O O . LEU A 1 170 ? 20.547 20.281 13.805 1 91.94 170 LEU A O 1
ATOM 1279 N N . GLU A 1 171 ? 20.625 21.422 15.68 1 89.5 171 GLU A N 1
ATOM 1280 C CA . GLU A 1 171 ? 22 21.875 15.508 1 89.5 171 GLU A CA 1
ATOM 1281 C C . GLU A 1 171 ? 22.984 20.719 15.633 1 89.5 171 GLU A C 1
ATOM 1283 O O . GLU A 1 171 ? 24.125 20.828 15.164 1 89.5 171 GLU A O 1
ATOM 1288 N N . GLU A 1 172 ? 22.562 19.656 16.188 1 87.75 172 GLU A N 1
ATOM 1289 C CA . GLU A 1 172 ? 23.438 18.484 16.281 1 87.75 172 GLU A CA 1
ATOM 1290 C C . GLU A 1 172 ? 23.688 17.875 14.914 1 87.75 172 GLU A C 1
ATOM 1292 O O . GLU A 1 172 ? 24.656 17.141 14.727 1 87.75 172 GLU A O 1
ATOM 1297 N N . GLY A 1 173 ? 22.844 18.078 14 1 84.94 173 GLY A N 1
ATOM 1298 C CA . GLY A 1 173 ? 23.094 17.797 12.602 1 84.94 173 GLY A CA 1
ATOM 1299 C C . GLY A 1 173 ? 23.047 16.312 12.266 1 84.94 173 GLY A C 1
ATOM 1300 O O . GLY A 1 173 ? 23.859 15.828 11.477 1 84.94 173 GLY A O 1
ATOM 1301 N N . GLU A 1 174 ? 22.125 15.586 12.75 1 89.31 174 GLU A N 1
ATOM 1302 C CA . GLU A 1 174 ? 22.078 14.148 12.531 1 89.31 174 GLU A CA 1
ATOM 1303 C C . GLU A 1 174 ? 21.172 13.789 11.352 1 89.31 174 GLU A C 1
ATOM 1305 O O . GLU A 1 174 ? 21.297 12.703 10.781 1 89.31 174 GLU A O 1
ATOM 1310 N N . ARG A 1 175 ? 20.328 14.703 10.898 1 94.88 175 ARG A N 1
ATOM 1311 C CA . ARG A 1 175 ? 19.359 14.43 9.844 1 94.88 175 ARG A CA 1
ATOM 1312 C C . ARG A 1 175 ? 19.953 14.695 8.469 1 94.88 175 ARG A C 1
ATOM 1314 O O . ARG A 1 175 ? 20.781 15.602 8.305 1 94.88 175 ARG A O 1
ATOM 1321 N N . ILE A 1 176 ? 19.516 13.867 7.5 1 95.06 176 ILE A N 1
ATOM 1322 C CA . ILE A 1 176 ? 19.828 14.156 6.102 1 95.06 176 ILE A CA 1
ATOM 1323 C C . ILE A 1 176 ? 19.094 15.422 5.66 1 95.06 176 ILE A C 1
ATOM 1325 O O . ILE A 1 176 ? 19.688 16.297 5.023 1 95.06 176 ILE A O 1
ATOM 1329 N N . MET A 1 177 ? 17.828 15.516 6.047 1 94.31 177 MET A N 1
ATOM 1330 C CA . MET A 1 177 ? 17 16.703 5.809 1 94.31 177 MET A CA 1
ATOM 1331 C C . MET A 1 177 ? 16.438 17.234 7.117 1 94.31 177 MET A C 1
ATOM 1333 O O . MET A 1 177 ? 15.477 16.703 7.656 1 94.31 177 MET A O 1
ATOM 1337 N N . PRO A 1 178 ? 16.891 18.266 7.609 1 92.69 178 PRO A N 1
ATOM 1338 C CA . PRO A 1 178 ? 16.625 18.734 8.969 1 92.69 178 PRO A CA 1
ATOM 1339 C C . PRO A 1 178 ? 15.141 19.031 9.211 1 92.69 178 PRO A C 1
ATOM 1341 O O . PRO A 1 178 ? 14.531 18.438 10.109 1 92.69 178 PRO A O 1
ATOM 1344 N N . VAL A 1 179 ? 14.523 19.984 8.453 1 94.44 179 VAL A N 1
ATOM 1345 C CA . VAL A 1 179 ? 13.109 20.328 8.547 1 94.44 179 VAL A CA 1
ATOM 1346 C C . VAL A 1 179 ? 12.5 20.422 7.156 1 94.44 179 VAL A C 1
ATOM 1348 O O . VAL A 1 179 ? 12.93 21.234 6.328 1 94.44 179 VAL A O 1
ATOM 1351 N N . VAL A 1 180 ? 11.492 19.531 6.973 1 93.88 180 VAL A N 1
ATOM 1352 C CA . VAL A 1 180 ? 10.906 19.516 5.637 1 93.88 180 VAL A CA 1
ATOM 1353 C C . VAL A 1 180 ? 9.484 20.078 5.688 1 93.88 180 VAL A C 1
ATOM 1355 O O . VAL A 1 180 ? 8.844 20.266 4.652 1 93.88 180 VAL A O 1
ATOM 1358 N N . SER A 1 181 ? 8.945 20.359 6.855 1 94.56 181 SER A N 1
ATOM 1359 C CA . SER A 1 181 ? 7.668 21.047 7.02 1 94.56 181 SER A CA 1
ATOM 1360 C C . SER A 1 181 ? 7.785 22.516 6.656 1 94.56 181 SER A C 1
ATOM 1362 O O . SER A 1 181 ? 8.594 23.25 7.234 1 94.56 181 SER A O 1
ATOM 1364 N N . ARG A 1 182 ? 6.977 22.938 5.762 1 91.5 182 ARG A N 1
ATOM 1365 C CA . ARG A 1 182 ? 7.02 24.344 5.371 1 91.5 182 ARG A CA 1
ATOM 1366 C C . ARG A 1 182 ? 6.707 25.25 6.555 1 91.5 182 ARG A C 1
ATOM 1368 O O . ARG A 1 182 ? 7.449 26.188 6.828 1 91.5 182 ARG A O 1
ATOM 1375 N N . GLY A 1 183 ? 5.621 24.969 7.234 1 93.88 183 GLY A N 1
ATOM 1376 C CA . GLY A 1 183 ? 5.293 25.75 8.414 1 93.88 183 GLY A CA 1
ATOM 1377 C C . GLY A 1 183 ? 6.344 25.656 9.508 1 93.88 183 GLY A C 1
ATOM 1378 O O . GLY A 1 183 ? 6.707 26.656 10.117 1 93.88 183 GLY A O 1
ATOM 1379 N N . GLY A 1 184 ? 6.84 24.453 9.688 1 94.81 184 GLY A N 1
ATOM 1380 C CA . GLY A 1 184 ? 7.887 24.25 10.68 1 94.81 184 GLY A CA 1
ATOM 1381 C C . GLY A 1 184 ? 9.164 25 10.359 1 94.81 184 GLY A C 1
ATOM 1382 O O . GLY A 1 184 ? 9.789 25.578 11.258 1 94.81 184 GLY A O 1
ATOM 1383 N N . SER A 1 185 ? 9.539 25.016 9.141 1 93.69 185 SER A N 1
ATOM 1384 C CA . SER A 1 185 ? 10.766 25.703 8.75 1 93.69 185 SER A CA 1
ATOM 1385 C C . SER A 1 185 ? 10.633 27.203 8.898 1 93.69 185 SER A C 1
ATOM 1387 O O . SER A 1 185 ? 11.602 27.891 9.242 1 93.69 185 SER A O 1
ATOM 1389 N N . LEU A 1 186 ? 9.445 27.75 8.641 1 93.25 186 LEU A N 1
ATOM 1390 C CA . LEU A 1 186 ? 9.203 29.172 8.812 1 93.25 186 LEU A CA 1
ATOM 1391 C C . LEU A 1 186 ? 9.344 29.578 10.273 1 93.25 186 LEU A C 1
ATOM 1393 O O . LEU A 1 186 ? 9.977 30.594 10.586 1 93.25 186 LEU A O 1
ATOM 1397 N N . ILE A 1 187 ? 8.773 28.812 11.125 1 96.12 187 ILE A N 1
ATOM 1398 C CA . ILE A 1 187 ? 8.836 29.109 12.555 1 96.12 187 ILE A CA 1
ATOM 1399 C C . ILE A 1 187 ? 10.273 28.969 13.047 1 96.12 187 ILE A C 1
ATOM 1401 O O . ILE A 1 187 ? 10.758 29.828 13.797 1 96.12 187 ILE A O 1
ATOM 1405 N N . ALA A 1 188 ? 10.922 27.891 12.625 1 94.56 188 ALA A N 1
ATOM 1406 C CA . ALA A 1 188 ? 12.312 27.688 13.016 1 94.56 188 ALA A CA 1
ATOM 1407 C C . ALA A 1 188 ? 13.188 28.859 12.578 1 94.56 188 ALA A C 1
ATOM 1409 O O . ALA A 1 188 ? 14.023 29.344 13.344 1 94.56 188 ALA A O 1
ATOM 1410 N N . GLU A 1 189 ? 13.008 29.281 11.375 1 93.62 189 GLU A N 1
ATOM 1411 C CA . GLU A 1 189 ? 13.758 30.422 10.852 1 93.62 189 GLU A CA 1
ATOM 1412 C C . GLU A 1 189 ? 13.477 31.688 11.648 1 93.62 189 GLU A C 1
ATOM 1414 O O . GLU A 1 189 ? 14.398 32.438 11.992 1 93.62 189 GLU A O 1
ATOM 1419 N N . TRP A 1 190 ? 12.242 31.969 11.898 1 95.38 190 TRP A N 1
ATOM 1420 C CA . TRP A 1 190 ? 11.852 33.125 12.688 1 95.38 190 TRP A CA 1
ATOM 1421 C C . TRP A 1 190 ? 12.516 33.094 14.055 1 95.38 190 TRP A C 1
ATOM 1423 O O . TRP A 1 190 ? 13.055 34.125 14.508 1 95.38 190 TRP A O 1
ATOM 1433 N N . MET A 1 191 ? 12.461 31.969 14.734 1 96.44 191 MET A N 1
ATOM 1434 C CA . MET A 1 191 ? 13.07 31.828 16.047 1 96.44 191 MET A CA 1
ATOM 1435 C C . MET A 1 191 ? 14.57 32.094 16 1 96.44 191 MET A C 1
ATOM 1437 O O . MET A 1 191 ? 15.109 32.781 16.875 1 96.44 191 MET A O 1
ATOM 1441 N N . ARG A 1 192 ? 15.188 31.594 15 1 93.75 192 ARG A N 1
ATOM 1442 C CA . ARG A 1 192 ? 16.625 31.781 14.867 1 93.75 192 ARG A CA 1
ATOM 1443 C C . ARG A 1 192 ? 16.984 33.25 14.617 1 93.75 192 ARG A C 1
ATOM 1445 O O . ARG A 1 192 ? 17.953 33.781 15.172 1 93.75 192 ARG A O 1
ATOM 1452 N N . LYS A 1 193 ? 16.25 33.906 13.812 1 94.31 193 LYS A N 1
ATOM 1453 C CA . LYS A 1 193 ? 16.531 35.281 13.43 1 94.31 193 LYS A CA 1
ATOM 1454 C C . LYS A 1 193 ? 16.234 36.25 14.578 1 94.31 193 LYS A C 1
ATOM 1456 O O . LYS A 1 193 ? 16.9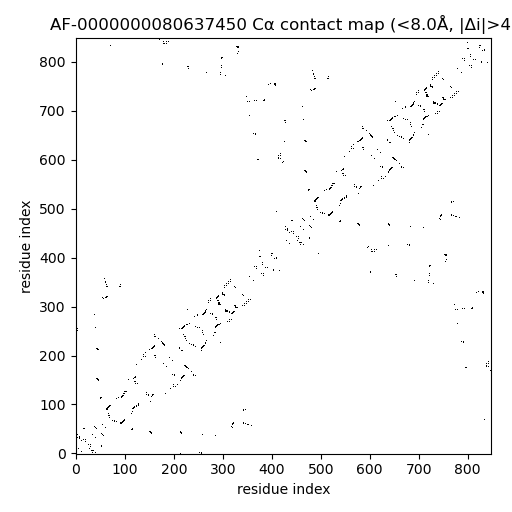38 37.25 14.734 1 94.31 193 LYS A O 1
ATOM 1461 N N . THR A 1 194 ? 15.25 35.969 15.336 1 95.81 194 THR A N 1
ATOM 1462 C CA . THR A 1 194 ? 14.812 36.906 16.359 1 95.81 194 THR A CA 1
ATOM 1463 C C . THR A 1 194 ? 15.359 36.5 17.734 1 95.81 194 THR A C 1
ATOM 1465 O O . THR A 1 194 ? 15.414 37.344 18.641 1 95.81 194 THR A O 1
ATOM 1468 N N . GLY A 1 195 ? 15.633 35.25 17.891 1 95.44 195 GLY A N 1
ATOM 1469 C CA . GLY A 1 195 ? 16.047 34.75 19.188 1 95.44 195 GLY A CA 1
ATOM 1470 C C . GLY A 1 195 ? 14.891 34.469 20.141 1 95.44 195 GLY A C 1
ATOM 1471 O O . GLY A 1 195 ? 15.094 34 21.266 1 95.44 195 GLY A O 1
ATOM 1472 N N . GLU A 1 196 ? 13.703 34.688 19.641 1 97.19 196 GLU A N 1
ATOM 1473 C CA . GLU A 1 196 ? 12.508 34.5 20.469 1 97.19 196 GLU A CA 1
ATOM 1474 C C . GLU A 1 196 ? 12.031 33.031 20.406 1 97.19 196 GLU A C 1
ATOM 1476 O O . GLU A 1 196 ? 12.445 32.281 19.531 1 97.19 196 GLU A O 1
ATOM 1481 N N . GLU A 1 197 ? 11.203 32.625 21.375 1 97.88 197 GLU A N 1
ATOM 1482 C CA . GLU A 1 197 ? 10.57 31.297 21.375 1 97.88 197 GLU A CA 1
ATOM 1483 C C . GLU A 1 197 ? 9.406 31.25 20.391 1 97.88 197 GLU A C 1
ATOM 1485 O O . GLU A 1 197 ? 8.898 32.281 19.969 1 97.88 197 GLU A O 1
ATOM 1490 N N . ASN A 1 198 ? 9.07 30.031 19.938 1 98.25 198 ASN A N 1
ATOM 1491 C CA . ASN A 1 198 ? 7.91 29.781 19.094 1 98.25 198 ASN A CA 1
ATOM 1492 C C . ASN A 1 198 ? 6.688 30.547 19.578 1 98.25 198 ASN A C 1
ATOM 1494 O O . ASN A 1 198 ? 6.215 30.328 20.703 1 98.25 198 ASN A O 1
ATOM 1498 N N . PRO A 1 199 ? 6.18 31.438 18.766 1 98.06 199 PRO A N 1
ATOM 1499 C CA . PRO A 1 199 ? 5.082 32.281 19.219 1 98.06 199 PRO A CA 1
ATOM 1500 C C . PRO A 1 199 ? 3.824 31.5 19.578 1 98.06 199 PRO A C 1
ATOM 1502 O O . PRO A 1 199 ? 3.096 31.859 20.5 1 98.06 199 PRO A O 1
ATOM 1505 N N . PHE A 1 200 ? 3.543 30.359 18.875 1 98.62 200 PHE A N 1
ATOM 1506 C CA . PHE A 1 200 ? 2.361 29.562 19.172 1 98.62 200 PHE A CA 1
ATOM 1507 C C . PHE A 1 200 ? 2.547 28.766 20.453 1 98.62 200 PHE A C 1
ATOM 1509 O O . PHE A 1 200 ? 1.57 28.406 21.125 1 98.62 200 PHE A O 1
ATOM 1516 N N . TYR A 1 201 ? 3.762 28.438 20.75 1 98.62 201 TYR A N 1
ATOM 1517 C CA . TYR A 1 201 ? 4.07 27.75 22 1 98.62 201 TYR A CA 1
ATOM 1518 C C . TYR A 1 201 ? 4.062 28.734 23.172 1 98.62 201 TYR A C 1
ATOM 1520 O O . TYR A 1 201 ? 3.396 28.484 24.188 1 98.62 201 TYR A O 1
ATOM 1528 N N . ALA A 1 202 ? 4.754 29.875 23.047 1 98.5 202 ALA A N 1
ATOM 1529 C CA . ALA A 1 202 ? 4.918 30.859 24.125 1 98.5 202 ALA A CA 1
ATOM 1530 C C . ALA A 1 202 ? 3.582 31.5 24.484 1 98.5 202 ALA A C 1
ATOM 1532 O O . ALA A 1 202 ? 3.334 31.828 25.641 1 98.5 202 ALA A O 1
ATOM 1533 N N . CYS A 1 203 ? 2.77 31.688 23.484 1 98.5 203 CYS A N 1
ATOM 1534 C CA . CYS A 1 203 ? 1.484 32.344 23.703 1 98.5 203 CYS A CA 1
ATOM 1535 C C . CYS A 1 203 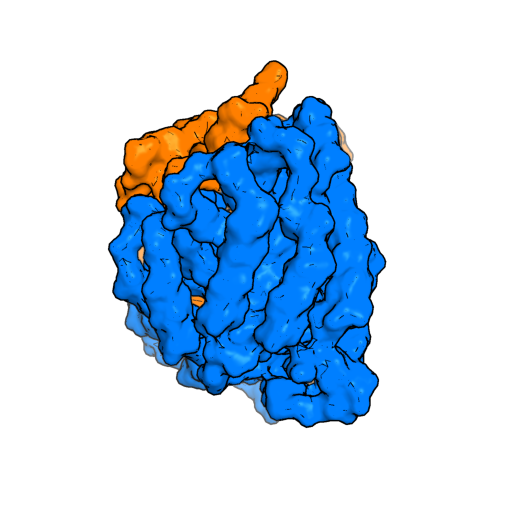? 0.335 31.359 23.531 1 98.5 203 CYS A C 1
ATOM 1537 O O . CYS A 1 203 ? -0.719 31.703 23 1 98.5 203 CYS A O 1
ATOM 1539 N N . PHE A 1 204 ? 0.503 30.188 23.969 1 98.75 204 PHE A N 1
ATOM 1540 C CA . PHE A 1 204 ? -0.462 29.125 23.703 1 98.75 204 PHE A CA 1
ATOM 1541 C C . PHE A 1 204 ? -1.805 29.438 24.359 1 98.75 204 PHE A C 1
ATOM 1543 O O . PHE A 1 204 ? -2.857 29.094 23.812 1 98.75 204 PHE A O 1
ATOM 1550 N N . ASP A 1 205 ? -1.8 30.078 25.516 1 98.62 205 ASP A N 1
ATOM 1551 C CA . ASP A 1 205 ? -3.055 30.438 26.156 1 98.62 205 ASP A CA 1
ATOM 1552 C C . ASP A 1 205 ? -3.891 31.359 25.266 1 98.62 205 ASP A C 1
ATOM 1554 O O . ASP A 1 205 ? -5.113 31.203 25.188 1 98.62 205 ASP A O 1
ATOM 1558 N N . ARG A 1 206 ? -3.256 32.281 24.609 1 98.62 206 ARG A N 1
ATOM 1559 C CA . ARG A 1 206 ? -3.957 33.188 23.688 1 98.62 206 ARG A CA 1
ATOM 1560 C C . ARG A 1 206 ? -4.473 32.406 22.484 1 98.62 206 ARG A C 1
ATOM 1562 O O . ARG A 1 206 ? -5.555 32.688 21.969 1 98.62 206 ARG A O 1
ATOM 1569 N N . VAL A 1 207 ? -3.643 31.469 22.016 1 98.88 207 VAL A N 1
ATOM 1570 C CA . VAL A 1 207 ? -4.074 30.562 20.938 1 98.88 207 VAL A CA 1
ATOM 1571 C C . VAL A 1 207 ? -5.379 29.875 21.344 1 98.88 207 VAL A C 1
ATOM 1573 O O . VAL A 1 207 ? -6.332 29.844 20.562 1 98.88 207 VAL A O 1
ATOM 1576 N N . LEU A 1 208 ? -5.398 29.359 22.578 1 98.88 208 LEU A N 1
ATOM 1577 C CA . LEU A 1 208 ? -6.551 28.625 23.078 1 98.88 208 LEU A CA 1
ATOM 1578 C C . LEU A 1 208 ? -7.773 29.531 23.188 1 98.88 208 LEU A C 1
ATOM 1580 O O . LEU A 1 208 ? -8.891 29.094 22.891 1 98.88 208 LEU A O 1
ATOM 1584 N N . GLU A 1 209 ? -7.562 30.75 23.594 1 98.75 209 GLU A N 1
ATOM 1585 C CA . GLU A 1 209 ? -8.664 31.703 23.688 1 98.75 209 GLU A CA 1
ATOM 1586 C C . GLU A 1 209 ? -9.297 31.938 22.328 1 98.75 209 GLU A C 1
ATOM 1588 O O . GLU A 1 209 ? -10.523 31.938 22.188 1 98.75 209 GLU A O 1
ATOM 1593 N N . ILE A 1 210 ? -8.477 32.125 21.344 1 98.69 210 ILE A N 1
ATOM 1594 C CA . ILE A 1 210 ? -8.953 32.375 19.984 1 98.69 210 ILE A CA 1
ATOM 1595 C C . ILE A 1 210 ? -9.727 31.156 19.5 1 98.69 210 ILE A C 1
ATOM 1597 O O . ILE A 1 210 ? -10.844 31.281 18.984 1 98.69 210 ILE A O 1
ATOM 1601 N N . CYS A 1 211 ? -9.141 29.984 19.625 1 98.88 211 CYS A N 1
ATOM 1602 C CA . CYS A 1 211 ? -9.758 28.75 19.125 1 98.88 211 CYS A CA 1
ATOM 1603 C C . CYS A 1 211 ? -11.055 28.453 19.859 1 98.88 211 CYS A C 1
ATOM 1605 O O . CYS A 1 211 ? -12.016 27.984 19.266 1 98.88 211 CYS A O 1
ATOM 1607 N N . ARG A 1 212 ? -11.102 28.656 21.156 1 98.75 212 ARG A N 1
ATOM 1608 C CA . ARG A 1 212 ? -12.297 28.438 21.953 1 98.75 212 ARG A CA 1
ATOM 1609 C C . ARG A 1 212 ? -13.438 29.344 21.5 1 98.75 212 ARG A C 1
ATOM 1611 O O . ARG A 1 212 ? -14.594 28.906 21.422 1 98.75 212 ARG A O 1
ATOM 1618 N N . GLU A 1 213 ? -13.094 30.609 21.281 1 98.44 213 GLU A N 1
ATOM 1619 C CA . GLU A 1 213 ? -14.102 31.594 20.906 1 98.44 213 GLU A CA 1
ATOM 1620 C C . GLU A 1 213 ? -14.883 31.156 19.672 1 98.44 213 GLU A C 1
ATOM 1622 O O . GLU A 1 213 ? -16.094 31.344 19.594 1 98.44 213 GLU A O 1
ATOM 1627 N N . TYR A 1 214 ? -14.203 30.484 18.719 1 98.44 214 TYR A N 1
ATOM 1628 C CA . TYR A 1 214 ? -14.836 30.156 17.453 1 98.44 214 TYR A CA 1
ATOM 1629 C C . TYR A 1 214 ? -15.055 28.656 17.297 1 98.44 214 TYR A C 1
ATOM 1631 O O . TYR A 1 214 ? -15.547 28.203 16.281 1 98.44 214 TYR A O 1
ATOM 1639 N N . ASP A 1 215 ? -14.641 27.875 18.266 1 98.5 215 ASP A N 1
ATOM 1640 C CA . ASP A 1 215 ? -14.695 26.406 18.281 1 98.5 215 ASP A CA 1
ATOM 1641 C C . ASP A 1 215 ? -13.836 25.812 17.172 1 98.5 215 ASP A C 1
ATOM 1643 O O . ASP A 1 215 ? -14.289 24.938 16.438 1 98.5 215 ASP A O 1
ATOM 1647 N N . VAL A 1 216 ? -12.688 26.359 16.969 1 98.88 216 VAL A N 1
ATOM 1648 C CA . VAL A 1 216 ? -11.711 25.844 16.031 1 98.88 216 VAL A CA 1
ATOM 1649 C C . VAL A 1 216 ? -10.969 24.656 16.641 1 98.88 216 VAL A C 1
ATOM 1651 O O . VAL A 1 216 ? -10.539 24.719 17.797 1 98.88 216 VAL A O 1
ATOM 1654 N N . THR A 1 217 ? -10.938 23.531 15.906 1 98.94 217 THR A N 1
ATOM 1655 C CA . THR A 1 217 ? -10.125 22.406 16.328 1 98.94 217 THR A CA 1
ATOM 1656 C C . THR A 1 217 ? -8.648 22.656 16 1 98.94 217 THR A C 1
ATOM 1658 O O . THR A 1 217 ? -8.312 23.094 14.906 1 98.94 217 THR A O 1
ATOM 1661 N N . ILE A 1 218 ? -7.789 22.406 16.969 1 98.94 218 ILE A N 1
ATOM 1662 C CA . ILE A 1 218 ? -6.359 22.547 16.719 1 98.94 218 ILE A CA 1
ATOM 1663 C C . ILE A 1 218 ? -5.797 21.234 16.188 1 98.94 218 ILE A C 1
ATOM 1665 O O . ILE A 1 218 ? -6.07 20.172 16.734 1 98.94 218 ILE A O 1
ATOM 1669 N N . SER A 1 219 ? -5.137 21.312 15.055 1 98.88 219 SER A N 1
ATOM 1670 C CA . SER A 1 219 ? -4.238 20.266 14.586 1 98.88 219 SER A CA 1
ATOM 1671 C C . SER A 1 219 ? -2.783 20.609 14.906 1 98.88 219 SER A C 1
ATOM 1673 O O . SER A 1 219 ? -2.15 21.375 14.188 1 98.88 219 SER A O 1
ATOM 1675 N N . LEU A 1 220 ? -2.295 20 15.953 1 98.88 220 LEU A N 1
ATOM 1676 C CA . LEU A 1 220 ? -0.916 20.297 16.328 1 98.88 220 LEU A CA 1
ATOM 1677 C C . LEU A 1 220 ? 0.058 19.719 15.305 1 98.88 220 LEU A C 1
ATOM 1679 O O . LEU A 1 220 ? 0.206 18.5 15.211 1 98.88 220 LEU A O 1
ATOM 1683 N N . GLY A 1 221 ? 0.729 20.625 14.641 1 97.62 221 GLY A N 1
ATOM 1684 C CA . GLY A 1 221 ? 1.525 20.266 13.477 1 97.62 221 GLY A CA 1
ATOM 1685 C C . GLY A 1 221 ? 2.826 19.578 13.828 1 97.62 221 GLY A C 1
ATOM 1686 O O . GLY A 1 221 ? 3.35 19.75 14.938 1 97.62 221 GLY A O 1
ATOM 1687 N N . ASP A 1 222 ? 3.33 18.859 12.852 1 96.38 222 ASP A N 1
ATOM 1688 C CA . ASP A 1 222 ? 4.582 18.109 12.969 1 96.38 222 ASP A CA 1
ATOM 1689 C C . ASP A 1 222 ? 5.711 18.812 12.219 1 96.38 222 ASP A C 1
ATOM 1691 O O . ASP A 1 222 ? 6.191 18.312 11.203 1 96.38 222 ASP A O 1
ATOM 1695 N N . ALA A 1 223 ? 6.191 19.828 12.883 1 97.25 223 ALA A N 1
ATOM 1696 C CA . ALA A 1 223 ? 7.254 20.641 12.297 1 97.25 223 ALA A CA 1
ATOM 1697 C C . ALA A 1 223 ? 8.5 19.797 12.023 1 97.25 223 ALA A C 1
ATOM 1699 O O . ALA A 1 223 ? 9.219 20.047 11.047 1 97.25 223 ALA A O 1
ATOM 1700 N N . CYS A 1 224 ? 8.727 18.844 12.891 1 97 224 CYS A N 1
ATOM 1701 C CA . CYS A 1 224 ? 9.961 18.062 12.828 1 97 224 CYS A CA 1
ATOM 1702 C C . CYS A 1 224 ? 9.703 16.688 12.234 1 97 224 CYS A C 1
ATOM 1704 O O . CYS A 1 224 ? 10.398 15.719 12.57 1 97 224 CYS A O 1
ATOM 1706 N N . ARG A 1 225 ? 8.688 16.578 11.422 1 97.38 225 ARG A N 1
ATOM 1707 C CA . ARG A 1 225 ? 8.469 15.289 10.758 1 97.38 225 ARG A CA 1
ATOM 1708 C C . ARG A 1 225 ? 9.664 14.906 9.898 1 97.38 225 ARG A C 1
ATOM 1710 O O . ARG A 1 225 ? 10.328 15.773 9.32 1 97.38 225 ARG A O 1
ATOM 1717 N N . PRO A 1 226 ? 9.953 13.617 9.812 1 97.38 226 PRO A N 1
ATOM 1718 C CA . PRO A 1 226 ? 11.047 13.188 8.953 1 97.38 226 PRO A CA 1
ATOM 1719 C C . PRO A 1 226 ? 10.719 13.32 7.465 1 97.38 226 PRO A C 1
ATOM 1721 O O . PRO A 1 226 ? 9.594 13.016 7.051 1 97.38 226 PRO A O 1
ATOM 1724 N N . GLY A 1 227 ? 11.688 13.812 6.684 1 96.06 227 GLY A N 1
ATOM 1725 C CA . GLY A 1 227 ? 11.555 13.898 5.238 1 96.06 227 GLY A CA 1
ATOM 1726 C C . GLY A 1 227 ? 12.281 12.789 4.504 1 96.06 227 GLY A C 1
ATOM 1727 O O . GLY A 1 227 ? 12.289 12.758 3.271 1 96.06 227 GLY A O 1
ATOM 1728 N N . ALA A 1 228 ? 12.969 11.945 5.207 1 97.31 228 ALA A N 1
ATOM 1729 C CA . ALA A 1 228 ? 13.656 10.75 4.742 1 97.31 228 ALA A CA 1
ATOM 1730 C C . ALA A 1 228 ? 13.414 9.57 5.688 1 97.31 228 ALA A C 1
ATOM 1732 O O . ALA A 1 228 ? 13.273 9.758 6.898 1 97.31 228 ALA A O 1
ATOM 1733 N N . VAL A 1 229 ? 13.43 8.375 5.117 1 97.88 229 VAL A N 1
ATOM 1734 C CA . VAL A 1 229 ? 13.258 7.203 5.969 1 97.88 229 VAL A CA 1
ATOM 1735 C C . VAL A 1 229 ? 14.398 7.125 6.984 1 97.88 229 VAL A C 1
ATOM 1737 O O . VAL A 1 229 ? 14.219 6.594 8.086 1 97.88 229 VAL A O 1
ATOM 1740 N N . HIS A 1 230 ? 15.562 7.633 6.617 1 96.81 230 HIS A N 1
ATOM 1741 C CA . HIS A 1 230 ? 16.719 7.656 7.496 1 96.81 230 HIS A CA 1
ATOM 1742 C C . HIS A 1 230 ? 16.469 8.523 8.727 1 96.81 230 HIS A C 1
ATOM 1744 O O . HIS A 1 230 ? 16.969 8.227 9.812 1 96.81 230 HIS A O 1
ATOM 1750 N N . ASP A 1 231 ? 15.719 9.586 8.578 1 97.25 231 ASP A N 1
ATOM 1751 C CA . ASP A 1 231 ? 15.555 10.617 9.602 1 97.25 231 ASP A CA 1
ATOM 1752 C C . ASP A 1 231 ? 14.414 10.266 10.555 1 97.25 231 ASP A C 1
ATOM 1754 O O . ASP A 1 231 ? 14.133 11.016 11.492 1 97.25 231 ASP A O 1
ATOM 1758 N N . ALA A 1 232 ? 13.758 9.133 10.398 1 97.62 232 ALA A N 1
ATOM 1759 C CA . ALA A 1 232 ? 12.531 8.828 11.125 1 97.62 232 ALA A CA 1
ATOM 1760 C C . ALA A 1 232 ? 12.836 8.344 12.539 1 97.62 232 ALA A C 1
ATOM 1762 O O . ALA A 1 232 ? 13.844 7.672 12.773 1 97.62 232 ALA A O 1
ATOM 1763 N N . THR A 1 233 ? 11.961 8.68 13.43 1 97.62 233 THR A N 1
ATOM 1764 C CA . THR A 1 233 ? 11.961 8.203 14.812 1 97.62 233 THR A CA 1
ATOM 1765 C C . THR A 1 233 ? 13.242 8.617 15.523 1 97.62 233 THR A C 1
ATOM 1767 O O . THR A 1 233 ? 13.852 7.812 16.25 1 97.62 233 THR A O 1
ATOM 1770 N N . ASP A 1 234 ? 13.664 9.805 15.234 1 96.38 234 ASP A N 1
ATOM 1771 C CA . ASP A 1 234 ? 14.875 10.32 15.867 1 96.38 234 ASP A CA 1
ATOM 1772 C C . ASP A 1 234 ? 14.539 11.18 17.078 1 96.38 234 ASP A C 1
ATOM 1774 O O . ASP A 1 234 ? 13.367 11.305 17.453 1 96.38 234 ASP A O 1
ATOM 1778 N N . SER A 1 235 ? 15.547 11.727 17.703 1 96.81 235 SER A N 1
ATOM 1779 C CA . SER A 1 235 ? 15.375 12.516 18.922 1 96.81 235 SER A CA 1
ATOM 1780 C C . SER A 1 235 ? 14.555 13.773 18.656 1 96.81 235 SER A C 1
ATOM 1782 O O . SER A 1 235 ? 13.742 14.18 19.484 1 96.81 235 SER A O 1
ATOM 1784 N N . LEU A 1 236 ? 14.727 14.367 17.516 1 96.5 236 LEU A N 1
ATOM 1785 C CA . LEU A 1 236 ? 14.031 15.602 17.172 1 96.5 236 LEU A CA 1
ATOM 1786 C C . LEU A 1 236 ? 12.531 15.359 17.047 1 96.5 236 LEU A C 1
ATOM 1788 O O . LEU A 1 236 ? 11.727 16.109 17.594 1 96.5 236 LEU A O 1
ATOM 1792 N N . GLN A 1 237 ? 12.172 14.359 16.25 1 97.44 237 GLN A N 1
ATOM 1793 C CA . GLN A 1 237 ? 10.766 14 16.078 1 97.44 237 GLN A CA 1
ATOM 1794 C C . GLN A 1 237 ? 10.109 13.711 17.422 1 97.44 237 GLN A C 1
ATOM 1796 O O . GLN A 1 237 ? 9.008 14.188 17.703 1 97.44 237 GLN A O 1
ATOM 1801 N N . ILE A 1 238 ? 10.766 12.906 18.297 1 97.81 238 ILE A N 1
ATOM 1802 C CA . ILE A 1 238 ? 10.195 12.445 19.562 1 97.81 238 ILE A CA 1
ATOM 1803 C C . ILE A 1 238 ? 10.117 13.602 20.547 1 97.81 238 ILE A C 1
ATOM 1805 O O . ILE A 1 238 ? 9.148 13.719 21.297 1 97.81 238 ILE A O 1
ATOM 1809 N N . GLN A 1 239 ? 11.125 14.445 20.562 1 97.69 239 GLN A N 1
ATOM 1810 C CA . GLN A 1 239 ? 11.102 15.617 21.438 1 97.69 239 GLN A CA 1
ATOM 1811 C C . GLN A 1 239 ? 9.898 16.5 21.125 1 97.69 239 GLN A C 1
ATOM 1813 O O . GLN A 1 239 ? 9.227 16.984 22.031 1 97.69 239 GLN A O 1
ATOM 1818 N N . GLU A 1 240 ? 9.672 16.766 19.875 1 98.31 240 GLU A N 1
ATOM 1819 C CA . GLU A 1 240 ? 8.5 17.547 19.516 1 98.31 240 GLU A CA 1
ATOM 1820 C C . GLU A 1 240 ? 7.215 16.875 19.969 1 98.31 240 GLU A C 1
ATOM 1822 O O . GLU A 1 240 ? 6.301 17.547 20.469 1 98.31 240 GLU A O 1
ATOM 1827 N N . LEU A 1 241 ? 7.133 15.562 19.812 1 98.62 241 LEU A N 1
ATOM 1828 C CA . LEU A 1 241 ? 5.934 14.82 20.188 1 98.62 241 LEU A CA 1
ATOM 1829 C C . LEU A 1 241 ? 5.66 14.953 21.688 1 98.62 241 LEU A C 1
ATOM 1831 O O . LEU A 1 241 ? 4.504 15.047 22.109 1 98.62 241 LEU A O 1
ATOM 1835 N N . ILE A 1 242 ? 6.691 14.906 22.5 1 98.5 242 ILE A N 1
ATOM 1836 C CA . ILE A 1 242 ? 6.559 15.086 23.938 1 98.5 242 ILE A CA 1
ATOM 1837 C C . ILE A 1 242 ? 5.934 16.453 24.234 1 98.5 242 ILE A C 1
ATOM 1839 O O . ILE A 1 242 ? 5 16.547 25.047 1 98.5 242 ILE A O 1
ATOM 1843 N N . THR A 1 243 ? 6.414 17.438 23.547 1 98.75 243 THR A N 1
ATOM 1844 C CA . THR A 1 243 ? 5.867 18.781 23.703 1 98.75 243 THR A CA 1
ATOM 1845 C C . THR A 1 243 ? 4.406 18.828 23.266 1 98.75 243 THR A C 1
ATOM 1847 O O . THR A 1 243 ? 3.57 19.438 23.953 1 98.75 243 THR A O 1
ATOM 1850 N N . LEU A 1 244 ? 4.098 18.203 22.188 1 98.81 244 LEU A N 1
ATOM 1851 C CA . LEU A 1 244 ? 2.729 18.172 21.688 1 98.81 244 LEU A CA 1
ATOM 1852 C C . LEU A 1 244 ? 1.794 17.516 22.688 1 98.81 244 LEU A C 1
ATOM 1854 O O . LEU A 1 244 ? 0.653 17.953 22.859 1 98.81 244 LEU A O 1
ATOM 1858 N N . GLY A 1 245 ? 2.268 16.484 23.359 1 98.81 245 GLY A N 1
ATOM 1859 C CA . GLY A 1 245 ? 1.475 15.844 24.406 1 98.81 245 GLY A CA 1
ATOM 1860 C C . GLY A 1 245 ? 1.083 16.797 25.516 1 98.81 245 GLY A C 1
ATOM 1861 O O . GLY A 1 245 ? -0.05 16.75 26 1 98.81 245 GLY A O 1
ATOM 1862 N N . ARG A 1 246 ? 2.01 17.625 25.906 1 98.69 246 ARG A N 1
ATOM 1863 C CA . ARG A 1 246 ? 1.73 18.609 26.938 1 98.69 246 ARG A CA 1
ATOM 1864 C C . ARG A 1 246 ? 0.687 19.625 26.453 1 98.69 246 ARG A C 1
ATOM 1866 O O . ARG A 1 246 ? -0.198 20.016 27.219 1 98.69 246 ARG A O 1
ATOM 1873 N N . LEU A 1 247 ? 0.792 19.984 25.203 1 98.88 247 LEU A N 1
ATOM 1874 C CA . LEU A 1 247 ? -0.127 20.969 24.641 1 98.88 247 LEU A CA 1
ATOM 1875 C C . LEU A 1 247 ? -1.524 20.375 24.484 1 98.88 247 LEU A C 1
ATOM 1877 O O . LEU A 1 247 ? -2.521 21.094 24.609 1 98.88 247 LEU A O 1
ATOM 1881 N N . VAL A 1 248 ? -1.607 19.062 24.234 1 98.94 248 VAL A N 1
ATOM 1882 C CA . VAL A 1 248 ? -2.896 18.391 24.156 1 98.94 248 VAL A CA 1
ATOM 1883 C C . VAL A 1 248 ? -3.648 18.531 25.469 1 98.94 248 VAL A C 1
ATOM 1885 O O . VAL A 1 248 ? -4.824 18.906 25.484 1 98.94 248 VAL A O 1
ATOM 1888 N N . LYS A 1 249 ? -2.982 18.328 26.594 1 98.69 249 LYS A N 1
ATOM 1889 C CA . LYS A 1 249 ? -3.604 18.438 27.906 1 98.69 249 LYS A CA 1
ATOM 1890 C C . LYS A 1 249 ? -4.098 19.859 28.156 1 98.69 249 LYS A C 1
ATOM 1892 O O . LYS A 1 249 ? -5.207 20.062 28.656 1 98.69 249 LYS A O 1
ATOM 1897 N N . ARG A 1 250 ? -3.297 20.797 27.75 1 98.81 250 ARG A N 1
ATOM 1898 C CA . ARG A 1 250 ? -3.656 22.203 27.953 1 98.81 250 ARG A CA 1
ATOM 1899 C C . ARG A 1 250 ? -4.867 22.578 27.109 1 98.81 250 ARG A C 1
ATOM 1901 O O . ARG A 1 250 ? -5.758 23.281 27.578 1 98.81 250 ARG A O 1
ATOM 1908 N N . ALA A 1 251 ? -4.855 22.156 25.875 1 98.94 251 ALA A N 1
ATOM 1909 C CA . ALA A 1 251 ? -5.98 22.453 24.984 1 98.94 251 ALA A CA 1
ATOM 1910 C C . ALA A 1 251 ? -7.277 21.859 25.531 1 98.94 251 ALA A C 1
ATOM 1912 O O . ALA A 1 251 ? -8.297 22.562 25.594 1 98.94 251 ALA A O 1
ATOM 1913 N N . ARG A 1 252 ? -7.227 20.625 25.938 1 98.81 252 ARG A N 1
ATOM 1914 C CA . ARG A 1 252 ? -8.406 19.969 26.469 1 98.81 252 ARG A CA 1
ATOM 1915 C C . ARG A 1 252 ? -8.898 20.656 27.734 1 98.81 252 ARG A C 1
ATOM 1917 O O . ARG A 1 252 ? -10.102 20.859 27.906 1 98.81 252 ARG A O 1
ATOM 1924 N N . LYS A 1 253 ? -7.98 20.984 28.594 1 98.62 253 LYS A N 1
ATOM 1925 C CA . LYS A 1 253 ? -8.352 21.688 29.828 1 98.62 253 LYS A CA 1
ATOM 1926 C C . LYS A 1 253 ? -9.078 23 29.516 1 98.62 253 LYS A C 1
ATOM 1928 O O . LYS A 1 253 ? -10 23.391 30.219 1 98.62 253 LYS A O 1
ATOM 1933 N N . ALA A 1 254 ? -8.695 23.641 28.438 1 98.75 254 ALA A N 1
ATOM 1934 C CA . ALA A 1 254 ? -9.25 24.938 28.047 1 98.75 254 ALA A CA 1
ATOM 1935 C C . ALA A 1 254 ? -10.539 24.766 27.25 1 98.75 254 ALA A C 1
ATOM 1937 O O . ALA A 1 254 ? -11.141 25.75 26.812 1 98.75 254 ALA A O 1
ATOM 1938 N N . GLY A 1 255 ? -10.945 23.531 26.969 1 98.62 255 GLY A N 1
ATOM 1939 C CA . GLY A 1 255 ? -12.172 23.281 26.25 1 98.62 255 GLY A CA 1
ATOM 1940 C C . GLY A 1 255 ? -12.008 23.359 24.734 1 98.62 255 GLY A C 1
ATOM 1941 O O . GLY A 1 255 ? -12.977 23.609 24.016 1 98.62 255 GLY A O 1
ATOM 1942 N N . VAL A 1 256 ? -10.812 23.219 24.25 1 98.88 256 VAL A N 1
ATOM 1943 C CA . VAL A 1 256 ? -10.516 23.297 22.812 1 98.88 256 VAL A CA 1
ATOM 1944 C C . VAL A 1 256 ? -10.219 21.906 22.266 1 98.88 256 VAL A C 1
ATOM 1946 O O . VAL A 1 256 ? -9.43 21.156 22.844 1 98.88 256 VAL A O 1
ATOM 1949 N N . GLN A 1 257 ? -10.922 21.5 21.188 1 98.88 257 GLN A N 1
ATOM 1950 C CA . GLN A 1 257 ? -10.648 20.234 20.531 1 98.88 257 GLN A CA 1
ATOM 1951 C C . GLN A 1 257 ? -9.258 20.219 19.906 1 98.88 257 GLN A C 1
ATOM 1953 O O . GLN A 1 257 ? -8.805 21.234 19.375 1 98.88 257 GLN A O 1
ATOM 1958 N N . VAL A 1 258 ? -8.578 19.016 20 1 98.94 258 VAL A N 1
ATOM 1959 C CA . VAL A 1 258 ? -7.203 18.984 19.516 1 98.94 258 VAL A CA 1
ATOM 1960 C C . VAL A 1 258 ? -6.895 17.609 18.938 1 98.94 258 VAL A C 1
ATOM 1962 O O . VAL A 1 258 ? -7.336 16.578 19.453 1 98.94 258 VAL A O 1
ATOM 1965 N N . MET A 1 259 ? -6.277 17.547 17.781 1 98.94 259 MET A N 1
ATOM 1966 C CA . MET A 1 259 ? -5.637 16.391 17.188 1 98.94 259 MET A CA 1
ATOM 1967 C C . MET A 1 259 ? -4.16 16.656 16.906 1 98.94 259 MET A C 1
ATOM 1969 O O . MET A 1 259 ? -3.691 17.781 17.062 1 98.94 259 MET A O 1
ATOM 1973 N N . VAL A 1 260 ? -3.412 15.602 16.641 1 98.94 260 VAL A N 1
ATOM 1974 C CA . VAL A 1 260 ? -1.962 15.703 16.531 1 98.94 260 VAL A CA 1
ATOM 1975 C C . VAL A 1 260 ? -1.517 15.164 15.164 1 98.94 260 VAL A C 1
ATOM 1977 O O . VAL A 1 260 ? -1.993 14.117 14.719 1 98.94 260 VAL A O 1
ATOM 1980 N N . GLU A 1 261 ? -0.683 15.93 14.516 1 98.44 261 GLU A N 1
ATOM 1981 C CA . GLU A 1 261 ? -0.13 15.484 13.242 1 98.44 261 GLU A CA 1
ATOM 1982 C C . GLU A 1 261 ? 1.115 14.625 13.453 1 98.44 261 GLU A C 1
ATOM 1984 O O . GLU A 1 261 ? 1.784 14.734 14.484 1 98.44 261 GLU A O 1
ATOM 1989 N N . GLY A 1 262 ? 1.315 13.742 12.461 1 94.69 262 GLY A N 1
ATOM 1990 C CA . GLY A 1 262 ? 2.424 12.812 12.648 1 94.69 262 GLY A CA 1
ATOM 1991 C C . GLY A 1 262 ? 3.338 12.727 11.445 1 94.69 262 GLY A C 1
ATOM 1992 O O . GLY A 1 262 ? 3.299 13.586 10.562 1 94.69 262 GLY A O 1
ATOM 1993 N N . PRO A 1 263 ? 4.113 11.648 11.469 1 92.44 263 PRO A N 1
ATOM 1994 C CA . PRO A 1 263 ? 5.328 11.648 10.648 1 92.44 263 PRO A CA 1
ATOM 1995 C C . PRO A 1 263 ? 5.035 11.5 9.156 1 92.44 263 PRO A C 1
ATOM 1997 O O . PRO A 1 263 ? 3.936 11.094 8.781 1 92.44 263 PRO A O 1
ATOM 2000 N N . GLY A 1 264 ? 6.137 11.844 8.367 1 95.5 264 GLY A N 1
ATOM 2001 C CA . GLY A 1 264 ? 6.117 11.797 6.918 1 95.5 264 GLY A CA 1
ATOM 2002 C C . GLY A 1 264 ? 6.699 10.508 6.355 1 95.5 264 GLY A C 1
ATOM 2003 O O . GLY A 1 264 ? 5.969 9.547 6.109 1 95.5 264 GLY A O 1
ATOM 2004 N N . HIS A 1 265 ? 8.031 10.469 6.32 1 98.19 265 HIS A N 1
ATOM 2005 C CA . HIS A 1 265 ? 8.727 9.312 5.77 1 98.19 265 HIS A CA 1
ATOM 2006 C C . HIS A 1 265 ? 9.164 8.359 6.879 1 98.19 265 HIS A C 1
ATOM 2008 O O . HIS A 1 265 ? 9.727 8.797 7.887 1 98.19 265 HIS A O 1
ATOM 2014 N N . MET A 1 266 ? 8.914 7.102 6.75 1 97.88 266 MET A N 1
ATOM 2015 C CA . MET A 1 266 ? 9.414 6.137 7.727 1 97.88 266 MET A CA 1
ATOM 2016 C C . MET A 1 266 ? 9.344 4.715 7.172 1 97.88 266 MET A C 1
ATOM 2018 O O . MET A 1 266 ? 8.516 4.422 6.305 1 97.88 266 MET A O 1
ATOM 2022 N N . ARG A 1 267 ? 10.234 3.814 7.707 1 97.88 267 ARG A N 1
ATOM 2023 C CA . ARG A 1 267 ? 10.18 2.398 7.355 1 97.88 267 ARG A CA 1
ATOM 2024 C C . ARG A 1 267 ? 8.945 1.733 7.945 1 97.88 267 ARG A C 1
ATOM 2026 O O . ARG A 1 267 ? 8.414 2.184 8.961 1 97.88 267 ARG A O 1
ATOM 2033 N N . LEU A 1 268 ? 8.547 0.602 7.379 1 98.5 268 LEU A N 1
ATOM 2034 C CA . LEU A 1 268 ? 7.32 -0.103 7.73 1 98.5 268 LEU A CA 1
ATOM 2035 C C . LEU A 1 268 ? 7.297 -0.447 9.219 1 98.5 268 LEU A C 1
ATOM 2037 O O . LEU A 1 268 ? 6.32 -0.163 9.906 1 98.5 268 LEU A O 1
ATOM 2041 N N . PRO A 1 269 ? 8.398 -0.953 9.789 1 97.62 269 PRO A N 1
ATOM 2042 C CA . PRO A 1 269 ? 8.336 -1.372 11.195 1 97.62 269 PRO A CA 1
ATOM 2043 C C . PRO A 1 269 ? 8.156 -0.197 12.156 1 97.62 269 PRO A C 1
ATOM 2045 O O . PRO A 1 269 ? 7.652 -0.374 13.266 1 97.62 269 PRO A O 1
ATOM 2048 N N . GLU A 1 270 ? 8.5 0.94 11.75 1 98.19 270 GLU A N 1
ATOM 2049 C CA . GLU A 1 270 ? 8.469 2.113 12.617 1 98.19 270 GLU A CA 1
ATOM 2050 C C . GLU A 1 270 ? 7.055 2.67 12.734 1 98.19 270 GLU A C 1
ATOM 2052 O O . GLU A 1 270 ? 6.758 3.428 13.664 1 98.19 270 GLU A O 1
ATOM 2057 N N . ILE A 1 271 ? 6.188 2.32 11.836 1 98.5 271 ILE A N 1
ATOM 2058 C CA . ILE A 1 271 ? 4.859 2.918 11.766 1 98.5 271 ILE A CA 1
ATOM 2059 C C . ILE A 1 271 ? 4.055 2.525 13 1 98.5 271 ILE A C 1
ATOM 2061 O O . ILE A 1 271 ? 3.502 3.387 13.695 1 98.5 271 ILE A O 1
ATOM 2065 N N . GLU A 1 272 ? 4.008 1.229 13.328 1 97.69 272 GLU A N 1
ATOM 2066 C CA . GLU A 1 272 ? 3.281 0.784 14.508 1 97.69 272 GLU A CA 1
ATOM 2067 C C . GLU A 1 272 ? 3.818 1.451 15.773 1 97.69 272 GLU A C 1
ATOM 2069 O O . GLU A 1 272 ? 3.047 1.883 16.625 1 97.69 272 GLU A O 1
ATOM 2074 N N . ALA A 1 273 ? 5.121 1.521 15.883 1 97.94 273 ALA A N 1
ATOM 2075 C CA . ALA A 1 273 ? 5.77 2.115 17.047 1 97.94 273 ALA A CA 1
ATOM 2076 C C . ALA A 1 273 ? 5.406 3.59 17.188 1 97.94 273 ALA A C 1
ATOM 2078 O O . ALA A 1 273 ? 5.156 4.074 18.297 1 97.94 273 ALA A O 1
ATOM 2079 N N . ASN A 1 274 ? 5.375 4.301 16.094 1 98.44 274 ASN A N 1
ATOM 2080 C CA . ASN A 1 274 ? 5.086 5.73 16.125 1 98.44 274 ASN A CA 1
ATOM 2081 C C . ASN A 1 274 ? 3.623 5.996 16.484 1 98.44 274 ASN A C 1
ATOM 2083 O O . ASN A 1 274 ? 3.309 6.984 17.141 1 98.44 274 ASN A O 1
ATOM 2087 N N . VAL A 1 275 ? 2.707 5.121 16.016 1 98.56 275 VAL A N 1
ATOM 2088 C CA . VAL A 1 275 ? 1.306 5.266 16.391 1 98.56 275 VAL A CA 1
ATOM 2089 C C . VAL A 1 275 ? 1.151 5.035 17.891 1 98.56 275 VAL A C 1
ATOM 2091 O O . VAL A 1 275 ? 0.473 5.801 18.578 1 98.56 275 VAL A O 1
ATOM 2094 N N . LEU A 1 276 ? 1.823 3.994 18.422 1 98.38 276 LEU A N 1
ATOM 2095 C CA . LEU A 1 276 ? 1.786 3.695 19.859 1 98.38 276 LEU A CA 1
ATOM 2096 C C . LEU A 1 276 ? 2.344 4.859 20.672 1 98.38 276 LEU A C 1
ATOM 2098 O O . LEU A 1 276 ? 1.745 5.266 21.672 1 98.38 276 LEU A O 1
ATOM 2102 N N . LEU A 1 277 ? 3.445 5.387 20.203 1 98.44 277 LEU A N 1
ATOM 2103 C CA . LEU A 1 277 ? 4.078 6.504 20.891 1 98.44 277 LEU A CA 1
ATOM 2104 C C . LEU A 1 277 ? 3.148 7.711 20.953 1 98.44 277 LEU A C 1
ATOM 2106 O O . LEU A 1 277 ? 2.977 8.32 22 1 98.44 277 LEU A O 1
ATOM 2110 N N . GLN A 1 278 ? 2.594 8.031 19.812 1 98.81 278 GLN A N 1
ATOM 2111 C CA . GLN A 1 278 ? 1.705 9.188 19.75 1 98.81 278 GLN A CA 1
ATOM 2112 C C . GLN A 1 278 ? 0.501 9.008 20.672 1 98.81 278 GLN A C 1
ATOM 2114 O O . GLN A 1 278 ? 0.147 9.914 21.422 1 98.81 278 GLN A O 1
ATOM 2119 N N . LYS A 1 279 ? -0.176 7.848 20.672 1 98.69 279 LYS A N 1
ATOM 2120 C CA . LYS A 1 279 ? -1.386 7.609 21.453 1 98.69 279 LYS A CA 1
ATOM 2121 C C . LYS A 1 279 ? -1.09 7.645 22.938 1 98.69 279 LYS A C 1
ATOM 2123 O O . LYS A 1 279 ? -1.921 8.094 23.734 1 98.69 279 LYS A O 1
ATOM 2128 N N . LYS A 1 280 ? 0.071 7.215 23.328 1 98.5 280 LYS A N 1
ATOM 2129 C CA . LYS A 1 280 ? 0.434 7.227 24.734 1 98.5 280 LYS A CA 1
ATOM 2130 C C . LYS A 1 280 ? 0.861 8.617 25.188 1 98.5 280 LYS A C 1
ATOM 2132 O O . LYS A 1 280 ? 0.342 9.148 26.172 1 98.5 280 LYS A O 1
ATOM 2137 N N . LEU A 1 281 ? 1.739 9.266 24.375 1 98.56 281 LEU A N 1
ATOM 2138 C CA . LEU A 1 281 ? 2.311 10.539 24.781 1 98.56 281 LEU A CA 1
ATOM 2139 C C . LEU A 1 281 ? 1.286 11.664 24.641 1 98.56 281 LEU A C 1
ATOM 2141 O O . LEU A 1 281 ? 1.324 12.641 25.406 1 98.56 281 LEU A O 1
ATOM 2145 N N . CYS A 1 282 ? 0.389 11.484 23.672 1 98.75 282 CYS A N 1
ATOM 2146 C CA . CYS A 1 282 ? -0.567 12.547 23.406 1 98.75 282 CYS A CA 1
ATOM 2147 C C . CYS A 1 282 ? -1.964 12.164 23.875 1 98.75 282 CYS A C 1
ATOM 2149 O O . CYS A 1 282 ? -2.961 12.664 23.359 1 98.75 282 CYS A O 1
ATOM 2151 N N . HIS A 1 283 ? -2.004 11.211 24.812 1 98.44 283 HIS A N 1
ATOM 2152 C CA . HIS A 1 283 ? -3.176 10.898 25.625 1 98.44 283 HIS A CA 1
ATOM 2153 C C . HIS A 1 283 ? -4.359 10.5 24.75 1 98.44 283 HIS A C 1
ATOM 2155 O O . HIS A 1 283 ? -5.484 10.961 24.969 1 98.44 283 HIS A O 1
ATOM 2161 N N . GLY A 1 284 ? -4.113 9.766 23.688 1 98.62 284 GLY A N 1
ATOM 2162 C CA . GLY A 1 284 ? -5.164 9.203 22.859 1 98.62 284 GLY A CA 1
ATOM 2163 C C . GLY A 1 284 ? -5.754 10.195 21.875 1 98.62 284 GLY A C 1
ATOM 2164 O O . GLY A 1 284 ? -6.789 9.938 21.266 1 98.62 284 GLY A O 1
ATOM 2165 N N . ALA A 1 285 ? -5.172 11.398 21.75 1 98.88 285 ALA A N 1
ATOM 2166 C CA . ALA A 1 285 ? -5.66 12.383 20.781 1 98.88 285 ALA A CA 1
ATOM 2167 C C . ALA A 1 285 ? -5.688 11.789 19.375 1 98.88 285 ALA A C 1
ATOM 2169 O O . ALA A 1 285 ? -4.82 10.992 19.016 1 98.88 285 ALA A O 1
ATOM 2170 N N . PRO A 1 286 ? -6.77 12.156 18.562 1 98.94 286 PRO A N 1
ATOM 2171 C CA . PRO A 1 286 ? -6.766 11.68 17.172 1 98.94 286 PRO A CA 1
ATOM 2172 C C . PRO A 1 286 ? -5.445 11.961 16.469 1 98.94 286 PRO A C 1
ATOM 2174 O O . PRO A 1 286 ? -4.828 13.008 16.688 1 98.94 286 PRO A O 1
ATOM 2177 N N . PHE A 1 287 ? -5.035 11.008 15.688 1 98.88 287 PHE A N 1
ATOM 2178 C CA . PHE A 1 287 ? -3.734 11.055 15.031 1 98.88 287 PHE A CA 1
ATOM 2179 C C . PHE A 1 287 ? -3.891 11.297 13.531 1 98.88 287 PHE A C 1
ATOM 2181 O O . PHE A 1 287 ? -4.539 10.516 12.836 1 98.88 287 PHE A O 1
ATOM 2188 N N . TYR A 1 288 ? -3.383 12.391 13.016 1 98.75 288 TYR A N 1
ATOM 2189 C CA . TYR A 1 288 ? -3.434 12.844 11.625 1 98.75 288 TYR A CA 1
ATOM 2190 C C . TYR A 1 288 ? -2.082 12.664 10.945 1 98.75 288 TYR A C 1
ATOM 2192 O O . TYR A 1 288 ? -1.124 13.375 11.258 1 98.75 288 TYR A O 1
ATOM 2200 N N . VAL A 1 289 ? -1.953 11.734 9.93 1 98.38 289 VAL A N 1
ATOM 2201 C CA . VAL A 1 289 ? -0.625 11.406 9.422 1 98.38 289 VAL A CA 1
ATOM 2202 C C . VAL A 1 289 ? -0.555 11.703 7.926 1 98.38 289 VAL A C 1
ATOM 2204 O O . VAL A 1 289 ? -1.555 11.578 7.215 1 98.38 289 VAL A O 1
ATOM 2207 N N . LEU A 1 290 ? 0.621 12.078 7.434 1 94.19 290 LEU A N 1
ATOM 2208 C CA . LEU A 1 290 ? 0.939 12.25 6.02 1 94.19 290 LEU A CA 1
ATOM 2209 C C . LEU A 1 290 ? 1.436 10.938 5.414 1 94.19 290 LEU A C 1
ATOM 2211 O O . LEU A 1 290 ? 2.639 10.758 5.219 1 94.19 290 LEU A O 1
ATOM 2215 N N . GLY A 1 291 ? 0.7 10.133 4.879 1 86.19 291 GLY A N 1
ATOM 2216 C CA . GLY A 1 291 ? 1.047 8.758 4.559 1 86.19 291 GLY A CA 1
ATOM 2217 C C . GLY A 1 291 ? 1.038 7.844 5.77 1 86.19 291 GLY A C 1
ATOM 2218 O O . GLY A 1 291 ? -0.012 7.613 6.375 1 86.19 291 GLY A O 1
ATOM 2219 N N . PRO A 1 292 ? 2.307 7.512 6.137 1 96.5 292 PRO A N 1
ATOM 2220 C CA . PRO A 1 292 ? 3.688 7.918 5.867 1 96.5 292 PRO A CA 1
ATOM 2221 C C . PRO A 1 292 ? 4.234 7.336 4.566 1 96.5 292 PRO A C 1
ATOM 2223 O O . PRO A 1 292 ? 3.721 6.328 4.074 1 96.5 292 PRO A O 1
ATOM 2226 N N . VAL A 1 293 ? 5.152 7.934 4.008 1 98.38 293 VAL A N 1
ATOM 2227 C CA . VAL A 1 293 ? 5.883 7.465 2.836 1 98.38 293 VAL A CA 1
ATOM 2228 C C . VAL A 1 293 ? 6.906 6.41 3.254 1 98.38 293 VAL A C 1
ATOM 2230 O O . VAL A 1 293 ? 7.77 6.672 4.094 1 98.38 293 VAL A O 1
ATOM 2233 N N . VAL A 1 294 ? 6.898 5.223 2.627 1 98.81 294 VAL A N 1
ATOM 2234 C CA . VAL A 1 294 ? 7.594 4.09 3.223 1 98.81 294 VAL A CA 1
ATOM 2235 C C . VAL A 1 294 ? 8.93 3.873 2.518 1 98.81 294 VAL A C 1
ATOM 2237 O O . VAL A 1 294 ? 9.727 3.027 2.928 1 98.81 294 VAL A O 1
ATOM 2240 N N . THR A 1 295 ? 9.227 4.57 1.477 1 98.81 295 THR A N 1
ATOM 2241 C CA . THR A 1 295 ? 10.508 4.582 0.79 1 98.81 295 THR A CA 1
ATOM 2242 C C . THR A 1 295 ? 10.727 5.91 0.064 1 98.81 295 THR A C 1
ATOM 2244 O O . THR A 1 295 ? 9.766 6.559 -0.349 1 98.81 295 THR A O 1
ATOM 2247 N N . ASP A 1 296 ? 11.945 6.246 -0.104 1 98.31 296 ASP A N 1
ATOM 2248 C CA . ASP A 1 296 ? 12.266 7.555 -0.667 1 98.31 296 ASP A CA 1
ATOM 2249 C C . ASP A 1 296 ? 12.555 7.449 -2.162 1 98.31 296 ASP A C 1
ATOM 2251 O O . ASP A 1 296 ? 12.672 8.469 -2.848 1 98.31 296 ASP A O 1
ATOM 2255 N N . VAL A 1 297 ? 12.531 6.277 -2.75 1 98.56 297 VAL A N 1
ATOM 2256 C CA . VAL A 1 297 ? 13.18 6.125 -4.047 1 98.56 297 VAL A CA 1
ATOM 2257 C C . VAL A 1 297 ? 12.125 6.125 -5.156 1 98.56 297 VAL A C 1
ATOM 2259 O O . VAL A 1 297 ? 12.422 5.77 -6.301 1 98.56 297 VAL A O 1
ATOM 2262 N N . ALA A 1 298 ? 10.914 6.449 -4.832 1 98.31 298 ALA A N 1
ATOM 2263 C CA . ALA A 1 298 ? 9.875 6.312 -5.852 1 98.31 298 ALA A CA 1
ATOM 2264 C C . ALA A 1 298 ? 9.156 7.641 -6.086 1 98.31 298 ALA A C 1
ATOM 2266 O O . ALA A 1 298 ? 7.922 7.699 -6.051 1 98.31 298 ALA A O 1
ATOM 2267 N N . PRO A 1 299 ? 9.898 8.742 -6.344 1 97.5 299 PRO A N 1
ATOM 2268 C CA . PRO A 1 299 ? 9.188 9.953 -6.762 1 97.5 299 PRO A CA 1
ATOM 2269 C C . PRO A 1 299 ? 8.312 9.727 -7.992 1 97.5 299 PRO A C 1
ATOM 2271 O O . PRO A 1 299 ? 8.672 8.945 -8.875 1 97.5 299 PRO A O 1
ATOM 2274 N N . GLY A 1 300 ? 7.199 10.414 -8.102 1 97.19 300 GLY A N 1
ATOM 2275 C CA . GLY A 1 300 ? 6.246 10.188 -9.172 1 97.19 300 GLY A CA 1
ATOM 2276 C C . GLY A 1 300 ? 5.184 9.164 -8.82 1 97.19 300 GLY A C 1
ATOM 2277 O O . GLY A 1 300 ? 4.16 9.062 -9.5 1 97.19 300 GLY A O 1
ATOM 2278 N N . TYR A 1 301 ? 5.453 8.43 -7.727 1 98.38 301 TYR A N 1
ATOM 2279 C CA . TYR A 1 301 ? 4.539 7.375 -7.289 1 98.38 301 TYR A CA 1
ATOM 2280 C C . TYR A 1 301 ? 4.281 7.465 -5.789 1 98.38 301 TYR A C 1
ATOM 2282 O O . TYR A 1 301 ? 4.059 6.449 -5.129 1 98.38 301 TYR A O 1
ATOM 2290 N N . ASP A 1 302 ? 4.293 8.695 -5.281 1 98.06 302 ASP A N 1
ATOM 2291 C CA . ASP A 1 302 ? 4.195 8.906 -3.842 1 98.06 302 ASP A CA 1
ATOM 2292 C C . ASP A 1 302 ? 2.82 8.5 -3.316 1 98.06 302 ASP A C 1
ATOM 2294 O O . ASP A 1 302 ? 2.682 8.133 -2.146 1 98.06 302 ASP A O 1
ATOM 2298 N N . HIS A 1 303 ? 1.797 8.469 -4.223 1 98.62 303 HIS A N 1
ATOM 2299 C CA . HIS A 1 303 ? 0.476 8.008 -3.811 1 98.62 303 HIS A CA 1
ATOM 2300 C C . HIS A 1 303 ? 0.502 6.531 -3.434 1 98.62 303 HIS A C 1
ATOM 2302 O O . HIS A 1 303 ? -0.224 6.102 -2.533 1 98.62 303 HIS A O 1
ATOM 2308 N N . ILE A 1 304 ? 1.374 5.746 -4.023 1 98.75 304 ILE A N 1
ATOM 2309 C CA . ILE A 1 304 ? 1.465 4.324 -3.721 1 98.75 304 ILE A CA 1
ATOM 2310 C C . ILE A 1 304 ? 2.258 4.121 -2.432 1 98.75 304 ILE A C 1
ATOM 2312 O O . ILE A 1 304 ? 1.827 3.383 -1.54 1 98.75 304 ILE A O 1
ATOM 2316 N N . THR A 1 305 ? 3.453 4.797 -2.301 1 98.75 305 THR A N 1
ATOM 2317 C CA . THR A 1 305 ? 4.27 4.656 -1.101 1 98.75 305 THR A CA 1
ATOM 2318 C C . THR A 1 305 ? 3.498 5.113 0.134 1 98.75 305 THR A C 1
ATOM 2320 O O . THR A 1 305 ? 3.582 4.484 1.192 1 98.75 305 THR A O 1
ATOM 2323 N N . SER A 1 306 ? 2.713 6.168 -0.063 1 98.62 306 SER A N 1
ATOM 2324 C CA . SER A 1 306 ? 1.948 6.695 1.062 1 98.62 306 SER A CA 1
ATOM 2325 C C . SER A 1 306 ? 0.743 5.816 1.373 1 98.62 306 SER A C 1
ATOM 2327 O O . SER A 1 306 ? 0.323 5.715 2.527 1 98.62 306 SER A O 1
ATOM 2329 N N . ALA A 1 307 ? 0.123 5.199 0.332 1 98.81 307 ALA A N 1
ATOM 2330 C CA . ALA A 1 307 ? -1.004 4.305 0.576 1 98.81 307 ALA A CA 1
ATOM 2331 C C . ALA A 1 307 ? -0.577 3.1 1.412 1 98.81 307 ALA A C 1
ATOM 2333 O O . ALA A 1 307 ? -1.317 2.652 2.291 1 98.81 307 ALA A O 1
ATOM 2334 N N . ILE A 1 308 ? 0.626 2.592 1.137 1 98.88 308 ILE A N 1
ATOM 2335 C CA . ILE A 1 308 ? 1.163 1.479 1.913 1 98.88 308 ILE A CA 1
ATOM 2336 C C . ILE A 1 308 ? 1.317 1.896 3.375 1 98.88 308 ILE A C 1
ATOM 2338 O O . ILE A 1 308 ? 0.792 1.235 4.273 1 98.88 308 ILE A O 1
ATOM 2342 N N . GLY A 1 309 ? 1.944 3.004 3.596 1 98.81 309 GLY A N 1
ATOM 2343 C CA . GLY A 1 309 ? 2.15 3.48 4.953 1 98.81 309 GLY A CA 1
ATOM 2344 C C . GLY A 1 309 ? 0.865 3.914 5.637 1 98.81 309 GLY A C 1
ATOM 2345 O O . GLY A 1 309 ? 0.681 3.678 6.832 1 98.81 309 GLY A O 1
ATOM 2346 N N . GLY A 1 310 ? 0.001 4.621 4.859 1 98.81 310 GLY A N 1
ATOM 2347 C CA . GLY A 1 310 ? -1.265 5.09 5.402 1 98.81 310 GLY A CA 1
ATOM 2348 C C . GLY A 1 310 ? -2.17 3.961 5.863 1 98.81 310 GLY A C 1
ATOM 2349 O O . GLY A 1 310 ? -2.834 4.074 6.895 1 98.81 310 GLY A O 1
ATOM 2350 N N . ALA A 1 311 ? -2.217 2.85 5.082 1 98.88 311 ALA A N 1
ATOM 2351 C CA . ALA A 1 311 ? -3.025 1.698 5.469 1 98.88 311 ALA A CA 1
ATOM 2352 C C . ALA A 1 311 ? -2.551 1.115 6.797 1 98.88 311 ALA A C 1
ATOM 2354 O O . ALA A 1 311 ? -3.363 0.788 7.668 1 98.88 311 ALA A O 1
ATOM 2355 N N . LEU A 1 312 ? -1.252 1.016 6.969 1 98.75 312 LEU A N 1
ATOM 2356 C CA . LEU A 1 312 ? -0.701 0.473 8.203 1 98.75 312 LEU A CA 1
ATOM 2357 C C . LEU A 1 312 ? -0.945 1.425 9.375 1 98.75 312 LEU A C 1
ATOM 2359 O O . LEU A 1 312 ? -1.353 0.996 10.453 1 98.75 312 LEU A O 1
ATOM 2363 N N . ALA A 1 313 ? -0.638 2.727 9.117 1 98.81 313 ALA A N 1
ATOM 2364 C CA . ALA A 1 313 ? -0.83 3.705 10.188 1 98.81 313 ALA A CA 1
ATOM 2365 C C . ALA A 1 313 ? -2.273 3.705 10.68 1 98.81 313 ALA A C 1
ATOM 2367 O O . ALA A 1 313 ? -2.525 3.695 11.883 1 98.81 313 ALA A O 1
ATOM 2368 N N . ALA A 1 314 ? -3.189 3.734 9.742 1 98.81 314 ALA A N 1
ATOM 2369 C CA . ALA A 1 314 ? -4.605 3.746 10.102 1 98.81 314 ALA A CA 1
ATOM 2370 C C . ALA A 1 314 ? -5.004 2.445 10.797 1 98.81 314 ALA A C 1
ATOM 2372 O O . ALA A 1 314 ? -5.777 2.459 11.758 1 98.81 314 ALA A O 1
ATOM 2373 N N . TRP A 1 315 ? -4.508 1.306 10.32 1 98.56 315 TRP A N 1
ATOM 2374 C CA . TRP A 1 315 ? -4.754 0.02 10.961 1 98.56 315 TRP A CA 1
ATOM 2375 C C . TRP A 1 315 ? -4.309 0.047 12.422 1 98.56 315 TRP A C 1
ATOM 2377 O O . TRP A 1 315 ? -5.016 -0.447 13.297 1 98.56 315 TRP A O 1
ATOM 2387 N N . PHE A 1 316 ? -3.168 0.708 12.68 1 98.31 316 PHE A N 1
ATOM 2388 C CA . PHE A 1 316 ? -2.588 0.674 14.016 1 98.31 316 PHE A CA 1
ATOM 2389 C C . PHE A 1 316 ? -3.168 1.783 14.891 1 98.31 316 PHE A C 1
ATOM 2391 O O . PHE A 1 316 ? -2.938 1.815 16.094 1 98.31 316 PHE A O 1
ATOM 2398 N N . GLY A 1 317 ? -3.896 2.777 14.258 1 98.38 317 GLY A N 1
ATOM 2399 C CA . GLY A 1 317 ? -4.586 3.662 15.18 1 98.38 317 GLY A CA 1
ATOM 2400 C C . GLY A 1 317 ? -4.668 5.094 14.688 1 98.38 317 GLY A C 1
ATOM 2401 O O . GLY A 1 317 ? -5.297 5.941 15.32 1 98.38 317 GLY A O 1
ATOM 2402 N N . ALA A 1 318 ? -4.004 5.418 13.539 1 98.75 318 ALA A N 1
ATOM 2403 C CA . ALA A 1 318 ? -4.199 6.754 12.977 1 98.75 318 ALA A CA 1
ATOM 2404 C C . ALA A 1 318 ? -5.648 6.961 12.547 1 98.75 318 ALA A C 1
ATOM 2406 O O . ALA A 1 318 ? -6.293 6.035 12.055 1 98.75 318 ALA A O 1
ATOM 2407 N N . ASP A 1 319 ? -6.168 8.188 12.672 1 98.81 319 ASP A N 1
ATOM 2408 C CA . ASP A 1 319 ? -7.594 8.461 12.508 1 98.81 319 ASP A CA 1
ATOM 2409 C C . ASP A 1 319 ? -7.859 9.281 11.25 1 98.81 319 ASP A C 1
ATOM 2411 O O . ASP A 1 319 ? -8.992 9.328 10.766 1 98.81 319 ASP A O 1
ATOM 2415 N N . PHE A 1 320 ? -6.918 9.961 10.805 1 98.81 320 PHE A N 1
ATOM 2416 C CA . PHE A 1 320 ? -7.012 10.953 9.742 1 98.81 320 PHE A CA 1
ATOM 2417 C C . PHE A 1 320 ? -5.801 10.875 8.82 1 98.81 320 PHE A C 1
ATOM 2419 O O . PHE A 1 320 ? -4.66 10.914 9.273 1 98.81 320 PHE A O 1
ATOM 2426 N N . LEU A 1 321 ? -6.039 10.633 7.484 1 98.81 321 LEU A N 1
ATOM 2427 C CA . LEU A 1 321 ? -4.961 10.531 6.504 1 98.81 321 LEU A CA 1
ATOM 2428 C C . LEU A 1 321 ? -4.938 11.75 5.586 1 98.81 321 LEU A C 1
ATOM 2430 O O . LEU A 1 321 ? -5.953 12.086 4.977 1 98.81 321 LEU A O 1
ATOM 2434 N N . CYS A 1 322 ? -3.83 12.391 5.582 1 98.06 322 CYS A N 1
ATOM 2435 C CA . CYS A 1 322 ? -3.605 13.375 4.523 1 98.06 322 CYS A CA 1
ATOM 2436 C C . CYS A 1 322 ? -3.258 12.688 3.207 1 98.06 322 CYS A C 1
ATOM 2438 O O . CYS A 1 322 ? -2.309 11.898 3.145 1 98.06 322 CYS A O 1
ATOM 2440 N N . TYR A 1 323 ? -3.947 12.969 2.166 1 97.81 323 TYR A N 1
ATOM 2441 C CA . TYR A 1 323 ? -3.658 12.312 0.896 1 97.81 323 TYR A CA 1
ATOM 2442 C C . TYR A 1 323 ? -2.314 12.766 0.34 1 97.81 323 TYR A C 1
ATOM 2444 O O . TYR A 1 323 ? -1.868 13.883 0.615 1 97.81 323 TYR A O 1
ATOM 2452 N N . VAL A 1 324 ? -1.667 11.93 -0.363 1 97.81 324 VAL A N 1
ATOM 2453 C CA . VAL A 1 324 ? -0.438 12.234 -1.088 1 97.81 324 VAL A CA 1
ATOM 2454 C C . VAL A 1 324 ? -0.621 11.914 -2.57 1 97.81 324 VAL A C 1
ATOM 2456 O O . VAL A 1 324 ? -1.111 10.844 -2.926 1 97.81 324 VAL A O 1
ATOM 2459 N N . THR A 1 325 ? -0.293 12.82 -3.42 1 97.31 325 THR A N 1
ATOM 2460 C CA . THR A 1 325 ? -0.464 12.625 -4.855 1 97.31 325 THR A CA 1
ATOM 2461 C C . THR A 1 325 ? 0.805 12.047 -5.48 1 97.31 325 THR A C 1
ATOM 2463 O O . THR A 1 325 ? 1.863 12.039 -4.848 1 97.31 325 THR A O 1
ATOM 2466 N N . PRO A 1 326 ? 0.711 11.594 -6.758 1 96.88 326 PRO A N 1
ATOM 2467 C CA . PRO A 1 326 ? 1.921 11.172 -7.469 1 96.88 326 PRO A CA 1
ATOM 2468 C C . PRO A 1 326 ? 2.939 12.305 -7.621 1 96.88 326 PRO A C 1
ATOM 2470 O O . PRO A 1 326 ? 4.141 12.047 -7.73 1 96.88 326 PRO A O 1
ATOM 2473 N N . ALA A 1 327 ? 2.557 13.539 -7.48 1 94.06 327 ALA A N 1
ATOM 2474 C CA . ALA A 1 327 ? 3.371 14.703 -7.828 1 94.06 327 ALA A CA 1
ATOM 2475 C C . ALA A 1 327 ? 4.113 15.234 -6.609 1 94.06 327 ALA A C 1
ATOM 2477 O O . ALA A 1 327 ? 4.949 16.141 -6.727 1 94.06 327 ALA A O 1
ATOM 2478 N N . GLU A 1 328 ? 3.898 14.758 -5.453 1 89.56 328 GLU A N 1
ATOM 2479 C CA . GLU A 1 328 ? 4.277 15.328 -4.168 1 89.56 328 GLU A CA 1
ATOM 2480 C C . GLU A 1 328 ? 5.738 15.773 -4.168 1 89.56 328 GLU A C 1
ATOM 2482 O O . GLU A 1 328 ? 6.059 16.875 -3.705 1 89.56 328 GLU A O 1
ATOM 2487 N N . HIS A 1 329 ? 6.625 15.047 -4.699 1 90.25 329 HIS A N 1
ATOM 2488 C CA . HIS A 1 329 ? 8.055 15.336 -4.613 1 90.25 329 HIS A CA 1
ATOM 2489 C C . HIS A 1 329 ? 8.586 15.852 -5.945 1 90.25 329 HIS A C 1
ATOM 2491 O O . HIS A 1 329 ? 9.805 15.93 -6.137 1 90.25 329 HIS A O 1
ATOM 2497 N N . VAL A 1 330 ? 7.672 16.234 -6.828 1 92.38 330 VAL A N 1
ATOM 2498 C CA . VAL A 1 330 ? 8.188 16.516 -8.164 1 92.38 330 VAL A CA 1
ATOM 2499 C C . VAL A 1 330 ? 7.645 17.844 -8.664 1 92.38 330 VAL A C 1
ATOM 2501 O O . VAL A 1 330 ? 8.391 18.656 -9.227 1 92.38 330 VAL A O 1
ATOM 2504 N N . ARG A 1 331 ? 6.34 18 -8.422 1 89.62 331 ARG A N 1
ATOM 2505 C CA . ARG A 1 331 ? 5.699 19.203 -8.938 1 89.62 331 ARG A CA 1
ATOM 2506 C C . ARG A 1 331 ? 4.355 19.438 -8.266 1 89.62 331 ARG A C 1
ATOM 2508 O O . ARG A 1 331 ? 3.92 18.641 -7.43 1 89.62 331 ARG A O 1
ATOM 2515 N N . LEU A 1 332 ? 3.727 20.578 -8.641 1 89.19 332 LEU A N 1
ATOM 2516 C CA . LEU A 1 332 ? 2.348 20.812 -8.227 1 89.19 332 LEU A CA 1
ATOM 2517 C C . LEU A 1 332 ? 1.41 19.781 -8.844 1 89.19 332 LEU A C 1
ATOM 2519 O O . LEU A 1 332 ? 1.539 19.453 -10.023 1 89.19 332 LEU A O 1
ATOM 2523 N N . PRO A 1 333 ? 0.5 19.312 -8.117 1 92.5 333 PRO A N 1
ATOM 2524 C CA . PRO A 1 333 ? -0.387 18.266 -8.633 1 92.5 333 PRO A CA 1
ATOM 2525 C C . PRO A 1 333 ? -1.408 18.797 -9.633 1 92.5 333 PRO A C 1
ATOM 2527 O O . PRO A 1 333 ? -1.942 19.891 -9.461 1 92.5 333 PRO A O 1
ATOM 2530 N N . THR A 1 334 ? -1.658 18.094 -10.711 1 92.06 334 THR A N 1
ATOM 2531 C CA . THR A 1 334 ? -2.779 18.312 -11.617 1 92.06 334 THR A CA 1
ATOM 2532 C C . THR A 1 334 ? -4.066 17.734 -11.039 1 92.06 334 THR A C 1
ATOM 2534 O O . THR A 1 334 ? -4.047 17.094 -9.984 1 92.06 334 THR A O 1
ATOM 2537 N N . LEU A 1 335 ? -5.148 18.016 -11.695 1 94.31 335 LEU A N 1
ATOM 2538 C CA . LEU A 1 335 ? -6.426 17.453 -11.281 1 94.31 335 LEU A CA 1
ATOM 2539 C C . LEU A 1 335 ? -6.363 15.922 -11.273 1 94.31 335 LEU A C 1
ATOM 2541 O O . LEU A 1 335 ? -6.926 15.281 -10.391 1 94.31 335 LEU A O 1
ATOM 2545 N N . GLU A 1 336 ? -5.703 15.367 -12.242 1 94.75 336 GLU A N 1
ATOM 2546 C CA . GLU A 1 336 ? -5.562 13.914 -12.312 1 94.75 336 GLU A CA 1
ATOM 2547 C C . GLU A 1 336 ? -4.711 13.383 -11.164 1 94.75 336 GLU A C 1
ATOM 2549 O O . GLU A 1 336 ? -4.992 12.312 -10.617 1 94.75 336 GLU A O 1
ATOM 2554 N N . ASP A 1 337 ? -3.678 14.117 -10.836 1 96 337 ASP A N 1
ATOM 2555 C CA . ASP A 1 337 ? -2.869 13.742 -9.68 1 96 337 ASP A CA 1
ATOM 2556 C C . ASP A 1 337 ? -3.715 13.703 -8.406 1 96 337 ASP A C 1
ATOM 2558 O O . ASP A 1 337 ? -3.562 12.797 -7.582 1 96 337 ASP A O 1
ATOM 2562 N N . VAL A 1 338 ? -4.523 14.742 -8.297 1 97.25 338 VAL A N 1
ATOM 2563 C CA . VAL A 1 338 ? -5.395 14.844 -7.129 1 97.25 338 VAL A CA 1
ATOM 2564 C C . VAL A 1 338 ? -6.336 13.648 -7.078 1 97.25 338 VAL A C 1
ATOM 2566 O O . VAL A 1 338 ? -6.512 13.031 -6.023 1 97.25 338 VAL A O 1
ATOM 2569 N N . ARG A 1 339 ? -6.895 13.305 -8.195 1 97.19 339 ARG A N 1
ATOM 2570 C CA . ARG A 1 339 ? -7.777 12.141 -8.273 1 97.19 339 ARG A CA 1
ATOM 2571 C C . ARG A 1 339 ? -7.066 10.883 -7.789 1 97.19 339 ARG A C 1
ATOM 2573 O O . ARG A 1 339 ? -7.59 10.156 -6.941 1 97.19 339 ARG A O 1
ATOM 2580 N N . GLU A 1 340 ? -5.887 10.609 -8.273 1 97.5 340 GLU A N 1
ATOM 2581 C CA . GLU A 1 340 ? -5.117 9.422 -7.914 1 97.5 340 GLU A CA 1
ATOM 2582 C C . GLU A 1 340 ? -4.77 9.422 -6.426 1 97.5 340 GLU A C 1
ATOM 2584 O O . GLU A 1 340 ? -4.816 8.375 -5.773 1 97.5 340 GLU A O 1
ATOM 2589 N N . GLY A 1 341 ? -4.438 10.602 -5.977 1 98.25 341 GLY A N 1
ATOM 2590 C CA . GLY A 1 341 ? -4.129 10.719 -4.562 1 98.25 341 GLY A CA 1
ATOM 2591 C C . GLY A 1 341 ? -5.316 10.414 -3.668 1 98.25 341 GLY A C 1
ATOM 2592 O O . GLY A 1 341 ? -5.176 9.711 -2.66 1 98.25 341 GLY A O 1
ATOM 2593 N N . ILE A 1 342 ? -6.477 10.945 -4.035 1 98.5 342 ILE A N 1
ATOM 2594 C CA . ILE A 1 342 ? -7.684 10.727 -3.242 1 98.5 342 ILE A CA 1
ATOM 2595 C C . ILE A 1 342 ? -8.016 9.242 -3.205 1 98.5 342 ILE A C 1
ATOM 2597 O O . ILE A 1 342 ? -8.266 8.68 -2.135 1 98.5 342 ILE A O 1
ATOM 2601 N N . ILE A 1 343 ? -7.941 8.578 -4.328 1 98.44 343 ILE A N 1
ATOM 2602 C CA . ILE A 1 343 ? -8.312 7.172 -4.43 1 98.44 343 ILE A CA 1
ATOM 2603 C C . ILE A 1 343 ? -7.344 6.328 -3.604 1 98.44 343 ILE A C 1
ATOM 2605 O O . ILE A 1 343 ? -7.766 5.434 -2.867 1 98.44 343 ILE A O 1
ATOM 2609 N N . ALA A 1 344 ? -6.059 6.617 -3.75 1 98.75 344 ALA A N 1
ATOM 2610 C CA . ALA A 1 344 ? -5.051 5.871 -3 1 98.75 344 ALA A CA 1
ATOM 2611 C C . ALA A 1 344 ? -5.281 5.992 -1.496 1 98.75 344 ALA A C 1
ATOM 2613 O O . ALA A 1 344 ? -5.215 5 -0.768 1 98.75 344 ALA A O 1
ATOM 2614 N N . ALA A 1 345 ? -5.559 7.211 -1.052 1 98.75 345 ALA A N 1
ATOM 2615 C CA . ALA A 1 345 ? -5.785 7.445 0.372 1 98.75 345 ALA A CA 1
ATOM 2616 C C . ALA A 1 345 ? -7.07 6.762 0.841 1 98.75 345 ALA A C 1
ATOM 2618 O O . ALA A 1 345 ? -7.125 6.227 1.951 1 98.75 345 ALA A O 1
ATOM 2619 N N . ARG A 1 346 ? -8.109 6.797 0.048 1 98.75 346 ARG A N 1
ATOM 2620 C CA . ARG A 1 346 ? -9.375 6.164 0.411 1 98.75 346 ARG A CA 1
ATOM 2621 C C . ARG A 1 346 ? -9.234 4.648 0.472 1 98.75 346 ARG A C 1
ATOM 2623 O O . ARG A 1 346 ? -9.852 3.994 1.311 1 98.75 346 ARG A O 1
ATOM 2630 N N . ILE A 1 347 ? -8.438 4.098 -0.446 1 98.81 347 ILE A N 1
ATOM 2631 C CA . ILE A 1 347 ? -8.156 2.668 -0.411 1 98.81 347 ILE A CA 1
ATOM 2632 C C . ILE A 1 347 ? -7.449 2.314 0.893 1 98.81 347 ILE A C 1
ATOM 2634 O O . ILE A 1 347 ? -7.824 1.356 1.572 1 98.81 347 ILE A O 1
ATOM 2638 N N . ALA A 1 348 ? -6.418 3.096 1.221 1 98.88 348 ALA A N 1
ATOM 2639 C CA . ALA A 1 348 ? -5.684 2.873 2.463 1 98.88 348 ALA A CA 1
ATOM 2640 C C . ALA A 1 348 ? -6.613 2.945 3.67 1 98.88 348 ALA A C 1
ATOM 2642 O O . ALA A 1 348 ? -6.574 2.076 4.547 1 98.88 348 ALA A O 1
ATOM 2643 N N . ALA A 1 349 ? -7.465 3.953 3.684 1 98.81 349 ALA A N 1
ATOM 2644 C CA . ALA A 1 349 ? -8.398 4.156 4.789 1 98.81 349 ALA A CA 1
ATOM 2645 C C . ALA A 1 349 ? -9.359 2.982 4.914 1 98.81 349 ALA A C 1
ATOM 2647 O O . ALA A 1 349 ? -9.586 2.465 6.012 1 98.81 349 ALA A O 1
ATOM 2648 N N . HIS A 1 350 ? -9.922 2.566 3.85 1 98.81 350 HIS A N 1
ATOM 2649 C CA . HIS A 1 350 ? -10.906 1.488 3.883 1 98.81 350 HIS A CA 1
ATOM 2650 C C . HIS A 1 350 ? -10.258 0.164 4.273 1 98.81 350 HIS A C 1
ATOM 2652 O O . HIS A 1 350 ? -10.836 -0.618 5.027 1 98.81 350 HIS A O 1
ATOM 2658 N N . ALA A 1 351 ? -9.094 -0.142 3.678 1 98.81 351 ALA A N 1
ATOM 2659 C CA . ALA A 1 351 ? -8.375 -1.356 4.059 1 98.81 351 ALA A CA 1
ATOM 2660 C C . ALA A 1 351 ? -8.148 -1.404 5.566 1 98.81 351 ALA A C 1
ATOM 2662 O O . ALA A 1 351 ? -8.266 -2.465 6.188 1 98.81 351 ALA A O 1
ATOM 2663 N N . ALA A 1 352 ? -7.754 -0.274 6.152 1 98.81 352 ALA A N 1
ATOM 2664 C CA . ALA A 1 352 ? -7.547 -0.183 7.594 1 98.81 352 ALA A CA 1
ATOM 2665 C C . ALA A 1 352 ? -8.859 -0.391 8.352 1 98.81 352 ALA A C 1
ATOM 2667 O O . ALA A 1 352 ? -8.875 -1.043 9.398 1 98.81 352 ALA A O 1
ATOM 2668 N N . ASP A 1 353 ? -9.93 0.216 7.848 1 98.69 353 ASP A N 1
ATOM 2669 C CA . ASP A 1 353 ? -11.227 0.054 8.492 1 98.69 353 ASP A CA 1
ATOM 2670 C C . ASP A 1 353 ? -11.656 -1.413 8.516 1 98.69 353 ASP A C 1
ATOM 2672 O O . ASP A 1 353 ? -12.234 -1.884 9.492 1 98.69 353 ASP A O 1
ATOM 2676 N N . LEU A 1 354 ? -11.375 -2.148 7.414 1 98.44 354 LEU A N 1
ATOM 2677 C CA . LEU A 1 354 ? -11.609 -3.59 7.379 1 98.44 354 LEU A CA 1
ATOM 2678 C C . LEU A 1 354 ? -10.82 -4.293 8.477 1 98.44 354 LEU A C 1
ATOM 2680 O O . LEU A 1 354 ? -11.359 -5.152 9.18 1 98.44 354 LEU A O 1
ATOM 2684 N N . ALA A 1 355 ? -9.625 -3.924 8.594 1 98.06 355 ALA A N 1
ATOM 2685 C CA . ALA A 1 355 ? -8.719 -4.555 9.555 1 98.06 355 ALA A CA 1
ATOM 2686 C C . ALA A 1 355 ? -9.172 -4.309 10.984 1 98.06 355 ALA A C 1
ATOM 2688 O O . ALA A 1 355 ? -9.062 -5.191 11.844 1 98.06 355 ALA A O 1
ATOM 2689 N N . LYS A 1 356 ? -9.648 -3.082 11.234 1 97.69 356 LYS A N 1
ATOM 2690 C CA . LYS A 1 356 ? -10.047 -2.68 12.578 1 97.69 356 LYS A CA 1
ATOM 2691 C C . LYS A 1 356 ? -11.43 -3.225 12.93 1 97.69 356 LYS A C 1
ATOM 2693 O O . LYS A 1 356 ? -11.828 -3.205 14.094 1 97.69 356 LYS A O 1
ATOM 2698 N N . GLY A 1 357 ? -12.164 -3.686 11.922 1 96.5 357 GLY A N 1
ATOM 2699 C CA . GLY A 1 357 ? -13.516 -4.168 12.148 1 96.5 357 GLY A CA 1
ATOM 2700 C C . GLY A 1 357 ? -14.523 -3.049 12.352 1 96.5 357 GLY A C 1
ATOM 2701 O O . GLY A 1 357 ? -15.453 -3.182 13.148 1 96.5 357 GLY A O 1
ATOM 2702 N N . ILE A 1 358 ? -14.289 -1.912 11.719 1 97.19 358 ILE A N 1
ATOM 2703 C CA . ILE A 1 358 ? -15.234 -0.797 11.781 1 97.19 358 ILE A CA 1
ATOM 2704 C C . ILE A 1 358 ? -16.594 -1.233 11.242 1 97.19 358 ILE A C 1
ATOM 2706 O O . ILE A 1 358 ? -16.672 -1.881 10.195 1 97.19 358 ILE A O 1
ATOM 2710 N N . PRO A 1 359 ? -17.641 -0.877 11.891 1 93.69 359 PRO A N 1
ATOM 2711 C CA . PRO A 1 359 ? -18.969 -1.28 11.43 1 93.69 359 PRO A CA 1
ATOM 2712 C C . PRO A 1 359 ? -19.266 -0.83 10 1 93.69 359 PRO A C 1
ATOM 2714 O O . PRO A 1 359 ? -19.016 0.326 9.648 1 93.69 359 PRO A O 1
ATOM 2717 N N . GLY A 1 360 ? -19.719 -1.82 9.234 1 93.56 360 GLY A N 1
ATOM 2718 C CA . GLY A 1 360 ? -20.141 -1.506 7.879 1 93.56 360 GLY A CA 1
ATOM 2719 C C . GLY A 1 360 ? -19.047 -1.754 6.848 1 93.56 360 GLY A C 1
ATOM 2720 O O . GLY A 1 360 ? -19.328 -1.906 5.66 1 93.56 360 GLY A O 1
ATOM 2721 N N . ALA A 1 361 ? -17.812 -1.741 7.281 1 95.81 361 ALA A N 1
ATOM 2722 C CA . ALA A 1 361 ? -16.703 -1.897 6.34 1 95.81 361 ALA A CA 1
ATOM 2723 C C . ALA A 1 361 ? -16.781 -3.238 5.617 1 95.81 361 ALA A C 1
ATOM 2725 O O . ALA A 1 361 ? -16.703 -3.293 4.387 1 95.81 361 ALA A O 1
ATOM 2726 N N . GLU A 1 362 ? -16.984 -4.289 6.297 1 96.31 362 GLU A N 1
ATOM 2727 C CA . GLU A 1 362 ? -17.016 -5.625 5.711 1 96.31 362 GLU A CA 1
ATOM 2728 C C . GLU A 1 362 ? -18.219 -5.801 4.785 1 96.31 362 GLU A C 1
ATOM 2730 O O . GLU A 1 362 ? -18.125 -6.504 3.779 1 96.31 362 GLU A O 1
ATOM 2735 N N . ALA A 1 363 ? -19.312 -5.23 5.133 1 97.25 363 ALA A N 1
ATOM 2736 C CA . ALA A 1 363 ? -20.531 -5.352 4.336 1 97.25 363 ALA A CA 1
ATOM 2737 C C . ALA A 1 363 ? -20.312 -4.805 2.926 1 97.25 363 ALA A C 1
ATOM 2739 O O . ALA A 1 363 ? -20.828 -5.363 1.952 1 97.25 363 ALA A O 1
ATOM 2740 N N . TRP A 1 364 ? -19.625 -3.711 2.867 1 97.69 364 TRP A N 1
ATOM 2741 C CA . TRP A 1 364 ? -19.344 -3.105 1.571 1 97.69 364 TRP A CA 1
ATOM 2742 C C . TRP A 1 364 ? -18.547 -4.059 0.692 1 97.69 364 TRP A C 1
ATOM 2744 O O . TRP A 1 364 ? -18.891 -4.289 -0.468 1 97.69 364 TRP A O 1
ATOM 2754 N N . ASP A 1 365 ? -17.5 -4.664 1.162 1 98.44 365 ASP A N 1
ATOM 2755 C CA . ASP A 1 365 ? -16.688 -5.629 0.423 1 98.44 365 ASP A CA 1
ATOM 2756 C C . ASP A 1 365 ? -17.516 -6.855 0.039 1 98.44 365 ASP A C 1
ATOM 2758 O O . ASP A 1 365 ? -17.375 -7.379 -1.069 1 98.44 365 ASP A O 1
ATOM 2762 N N . ARG A 1 366 ? -18.297 -7.305 0.977 1 97.94 366 ARG A N 1
ATOM 2763 C CA . ARG A 1 366 ? -19.141 -8.469 0.692 1 97.94 366 ARG A CA 1
ATOM 2764 C C . ARG A 1 366 ? -20.062 -8.203 -0.489 1 97.94 366 ARG A C 1
ATOM 2766 O O . ARG A 1 366 ? -20.203 -9.055 -1.373 1 97.94 366 ARG A O 1
ATOM 2773 N N . CYS A 1 367 ? -20.656 -7.016 -0.437 1 98.25 367 CYS A N 1
ATOM 2774 C CA . CYS A 1 367 ? -21.547 -6.652 -1.535 1 98.25 367 CYS A CA 1
ATOM 2775 C C . CYS A 1 367 ? -20.797 -6.672 -2.867 1 98.25 367 CYS A C 1
ATOM 2777 O O . CYS A 1 367 ? -21.297 -7.219 -3.852 1 98.25 367 CYS A O 1
ATOM 2779 N N . MET A 1 368 ? -19.672 -6.129 -2.926 1 98.25 368 MET A N 1
ATOM 2780 C CA . MET A 1 368 ? -18.844 -6.121 -4.133 1 98.25 368 MET A CA 1
ATOM 2781 C C . MET A 1 368 ? -18.516 -7.547 -4.566 1 98.25 368 MET A C 1
ATOM 2783 O O . MET A 1 368 ? -18.656 -7.891 -5.742 1 98.25 368 MET A O 1
ATOM 2787 N N . SER A 1 369 ? -18.047 -8.352 -3.627 1 97.81 369 SER A N 1
ATOM 2788 C CA . SER A 1 369 ? -17.609 -9.711 -3.939 1 97.81 369 SER A CA 1
ATOM 2789 C C . SER A 1 369 ? -18.781 -10.562 -4.422 1 97.81 369 SER A C 1
ATOM 2791 O O . SER A 1 369 ? -18.609 -11.406 -5.305 1 97.81 369 SER A O 1
ATOM 2793 N N . GLU A 1 370 ? -19.906 -10.383 -3.791 1 97.31 370 GLU A N 1
ATOM 2794 C CA . GLU A 1 370 ? -21.109 -11.086 -4.246 1 97.31 370 GLU A CA 1
ATOM 2795 C C . GLU A 1 370 ? -21.484 -10.68 -5.668 1 97.31 370 GLU A C 1
ATOM 2797 O O . GLU A 1 370 ? -21.844 -11.531 -6.488 1 97.31 370 GLU A O 1
ATOM 2802 N N . ALA A 1 371 ? -21.438 -9.406 -5.934 1 97.12 371 ALA A N 1
ATOM 2803 C CA . ALA A 1 371 ? -21.703 -8.93 -7.289 1 97.12 371 ALA A CA 1
ATOM 2804 C C . ALA A 1 371 ? -20.734 -9.555 -8.281 1 97.12 371 ALA A C 1
ATOM 2806 O O . ALA A 1 371 ? -21.125 -9.984 -9.367 1 97.12 371 ALA A O 1
ATOM 2807 N N . ARG A 1 372 ? -19.484 -9.57 -7.953 1 95.44 372 ARG A N 1
ATOM 2808 C CA . ARG A 1 372 ? -18.469 -10.164 -8.812 1 95.44 372 ARG A CA 1
ATOM 2809 C C . ARG A 1 372 ? -18.719 -11.656 -9.008 1 95.44 372 ARG A C 1
ATOM 2811 O O . ARG A 1 372 ? -18.609 -12.172 -10.125 1 95.44 372 ARG A O 1
ATOM 2818 N N . GLY A 1 373 ? -19.047 -12.305 -7.91 1 93.38 373 GLY A N 1
ATOM 2819 C CA . GLY A 1 373 ? -19.344 -13.727 -7.98 1 93.38 373 GLY A CA 1
ATOM 2820 C C . GLY A 1 373 ? -20.5 -14.047 -8.914 1 93.38 373 GLY A C 1
ATOM 2821 O O . GLY A 1 373 ? -20.547 -15.141 -9.484 1 93.38 373 GLY A O 1
ATOM 2822 N N . ARG A 1 374 ? -21.375 -13.094 -9.047 1 93 374 ARG A N 1
ATOM 2823 C CA . ARG A 1 374 ? -22.531 -13.273 -9.93 1 93 374 ARG A CA 1
ATOM 2824 C C . ARG A 1 374 ? -22.234 -12.742 -11.328 1 93 374 ARG A C 1
ATOM 2826 O O . ARG A 1 374 ? -23.109 -12.773 -12.203 1 93 374 ARG A O 1
ATOM 2833 N N . LEU A 1 375 ? -21.031 -12.25 -11.516 1 92.81 375 LEU A N 1
ATOM 2834 C CA . LEU A 1 375 ? -20.641 -11.633 -12.773 1 92.81 375 LEU A CA 1
ATOM 2835 C C . LEU A 1 375 ? -21.594 -10.508 -13.156 1 92.81 375 LEU A C 1
ATOM 2837 O O . LEU A 1 375 ? -21.953 -10.359 -14.32 1 92.81 375 LEU A O 1
ATOM 2841 N N . ASP A 1 376 ? -22.094 -9.797 -12.133 1 94.44 376 ASP A N 1
ATOM 2842 C CA . ASP A 1 376 ? -22.984 -8.648 -12.297 1 94.44 376 ASP A CA 1
ATOM 2843 C C . ASP A 1 376 ? -22.188 -7.348 -12.352 1 94.44 376 ASP A C 1
ATOM 2845 O O . ASP A 1 376 ? -22 -6.684 -11.328 1 94.44 376 ASP A O 1
ATOM 2849 N N . TRP A 1 377 ? -21.859 -6.93 -13.5 1 94 377 TRP A N 1
ATOM 2850 C CA . TRP A 1 377 ? -20.953 -5.812 -13.711 1 94 377 TRP A CA 1
ATOM 2851 C C . TRP A 1 377 ? -21.578 -4.496 -13.281 1 94 377 TRP A C 1
ATOM 2853 O O . TRP A 1 377 ? -20.906 -3.615 -12.75 1 94 377 TRP A O 1
ATOM 2863 N N . ASP A 1 378 ? -22.859 -4.348 -13.562 1 95.56 378 ASP A N 1
ATOM 2864 C CA . ASP A 1 378 ? -23.547 -3.133 -13.133 1 95.56 378 ASP A CA 1
ATOM 2865 C C . ASP A 1 378 ? -23.5 -2.973 -11.617 1 95.56 378 ASP A C 1
ATOM 2867 O O . ASP A 1 378 ? -23.188 -1.892 -11.109 1 95.56 378 ASP A O 1
ATOM 2871 N N . ALA A 1 379 ? -23.812 -4.059 -10.93 1 96.81 379 ALA A N 1
ATOM 2872 C CA . ALA A 1 379 ? -23.75 -4.031 -9.469 1 96.81 379 ALA A CA 1
ATOM 2873 C C . ALA A 1 379 ? -22.328 -3.781 -8.977 1 96.81 379 ALA A C 1
ATOM 2875 O O . ALA A 1 379 ? -22.125 -3.088 -7.977 1 96.81 379 ALA A O 1
ATOM 2876 N N . MET A 1 380 ? -21.344 -4.367 -9.633 1 96.62 380 MET A N 1
ATOM 2877 C CA . MET A 1 380 ? -19.938 -4.148 -9.281 1 96.62 380 MET A CA 1
ATOM 2878 C C . MET A 1 380 ? -19.578 -2.67 -9.359 1 96.62 380 MET A C 1
ATOM 2880 O O . MET A 1 380 ? -18.938 -2.133 -8.461 1 96.62 380 MET A O 1
ATOM 2884 N N . MET A 1 381 ? -20 -2.01 -10.453 1 96.69 381 MET A N 1
ATOM 2885 C CA . MET A 1 381 ? -19.656 -0.605 -10.648 1 96.69 381 MET A CA 1
ATOM 2886 C C . MET A 1 381 ? -20.359 0.277 -9.625 1 96.69 381 MET A C 1
ATOM 2888 O O . MET A 1 381 ? -19.812 1.296 -9.195 1 96.69 381 MET A O 1
ATOM 2892 N N . GLU A 1 382 ? -21.531 -0.132 -9.242 1 96.88 382 GLU A N 1
ATOM 2893 C CA . GLU A 1 382 ? -22.266 0.604 -8.211 1 96.88 382 GLU A CA 1
ATOM 2894 C C . GLU A 1 382 ? -21.547 0.545 -6.871 1 96.88 382 GLU A C 1
ATOM 2896 O O . GLU A 1 382 ? -21.562 1.51 -6.102 1 96.88 382 GLU A O 1
ATOM 2901 N N . GLU A 1 383 ? -20.875 -0.581 -6.582 1 97.75 383 GLU A N 1
ATOM 2902 C CA . GLU A 1 383 ? -20.219 -0.794 -5.297 1 97.75 383 GLU A CA 1
ATOM 2903 C C . GLU A 1 383 ? -18.781 -0.296 -5.32 1 97.75 383 GLU A C 1
ATOM 2905 O O . GLU A 1 383 ? -18.156 -0.144 -4.273 1 97.75 383 GLU A O 1
ATOM 2910 N N . ALA A 1 384 ? -18.266 0.004 -6.508 1 98 384 ALA A N 1
ATOM 2911 C CA . ALA A 1 384 ? -16.859 0.37 -6.645 1 98 384 ALA A CA 1
ATOM 2912 C C . ALA A 1 384 ? -16.562 1.712 -5.973 1 98 384 ALA A C 1
ATOM 2914 O O . ALA A 1 384 ? -17.375 2.643 -6.07 1 98 384 ALA A O 1
ATOM 2915 N N . LEU A 1 385 ? -15.43 1.796 -5.312 1 97.5 385 LEU A N 1
ATOM 2916 C CA . LEU A 1 385 ? -14.961 3.029 -4.691 1 97.5 385 LEU A CA 1
ATOM 2917 C C . LEU A 1 385 ? -14.922 4.168 -5.703 1 97.5 385 LEU A C 1
ATOM 2919 O O . LEU A 1 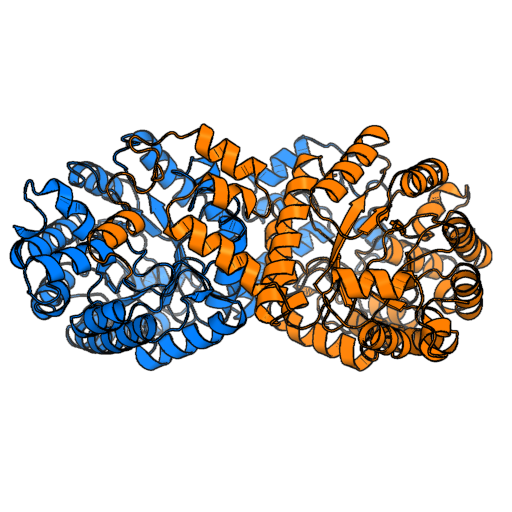385 ? -15.242 5.312 -5.367 1 97.5 385 LEU A O 1
ATOM 2923 N N . ASP A 1 386 ? -14.5 3.893 -6.871 1 96.62 386 ASP A N 1
ATOM 2924 C CA . ASP A 1 386 ? -14.539 4.766 -8.039 1 96.62 386 ASP A CA 1
ATOM 2925 C C . ASP A 1 386 ? -15.156 4.047 -9.234 1 96.62 386 ASP A C 1
ATOM 2927 O O . ASP A 1 386 ? -14.461 3.338 -9.969 1 96.62 386 ASP A O 1
ATOM 2931 N N . PRO A 1 387 ? -16.344 4.32 -9.562 1 96.06 387 PRO A N 1
ATOM 2932 C CA . PRO A 1 387 ? -16.984 3.588 -10.656 1 96.06 387 PRO A CA 1
ATOM 2933 C C . PRO A 1 387 ? -16.531 4.07 -12.031 1 96.06 387 PRO A C 1
ATOM 2935 O O . PRO A 1 387 ? -16.672 3.344 -13.023 1 96.06 387 PRO A O 1
ATOM 2938 N N . GLU A 1 388 ? -16 5.227 -12.125 1 95.44 388 GLU A N 1
ATOM 2939 C CA . GLU A 1 388 ? -15.727 5.852 -13.414 1 95.44 388 GLU A CA 1
ATOM 2940 C C . GLU A 1 388 ? -14.586 5.137 -14.141 1 95.44 388 GLU A C 1
ATOM 2942 O O . GLU A 1 388 ? -14.742 4.719 -15.289 1 95.44 388 GLU A O 1
ATOM 2947 N N . LYS A 1 389 ? -13.508 4.949 -13.484 1 95.38 389 LYS A N 1
ATOM 2948 C CA . LYS A 1 389 ? -12.32 4.391 -14.141 1 95.38 389 LYS A CA 1
ATOM 2949 C C . LYS A 1 389 ? -12.562 2.947 -14.57 1 95.38 389 LYS A C 1
ATOM 2951 O O . LYS A 1 389 ? -12.344 2.598 -15.734 1 95.38 389 LYS A O 1
ATOM 2956 N N . PRO A 1 390 ? -13.023 2.041 -13.734 1 95.81 390 PRO A N 1
ATOM 2957 C CA . PRO A 1 390 ? -13.25 0.667 -14.188 1 95.81 390 PRO A CA 1
ATOM 2958 C C . PRO A 1 390 ? -14.32 0.571 -15.281 1 95.81 390 PRO A C 1
ATOM 2960 O O . PRO A 1 390 ? -14.242 -0.297 -16.156 1 95.81 390 PRO A O 1
ATOM 2963 N N . SER A 1 391 ? -15.305 1.435 -15.203 1 95.25 391 SER A N 1
ATOM 2964 C CA . SER A 1 391 ? -16.297 1.449 -16.266 1 95.25 391 SER A CA 1
ATOM 2965 C C . SER A 1 391 ? -15.672 1.803 -17.609 1 95.25 391 SER A C 1
ATOM 2967 O O . SER A 1 391 ? -15.969 1.17 -18.625 1 95.25 391 SER A O 1
ATOM 2969 N N . ARG A 1 392 ? -14.883 2.826 -17.578 1 94.94 392 ARG A N 1
ATOM 2970 C CA . ARG A 1 392 ? -14.18 3.219 -18.797 1 94.94 392 ARG A CA 1
ATOM 2971 C C . ARG A 1 392 ? -13.273 2.098 -19.281 1 94.94 392 ARG A C 1
ATOM 2973 O O . ARG A 1 392 ? -13.234 1.803 -20.484 1 94.94 392 ARG A O 1
ATOM 2980 N N . MET A 1 393 ? -12.539 1.503 -18.438 1 93.56 393 MET A N 1
ATOM 2981 C CA . MET A 1 393 ? -11.633 0.407 -18.781 1 93.56 393 MET A CA 1
ATOM 2982 C C . MET A 1 393 ? -12.398 -0.741 -19.422 1 93.56 393 MET A C 1
ATOM 2984 O O . MET A 1 393 ? -11.945 -1.314 -20.422 1 93.56 393 MET A O 1
ATOM 2988 N N . ARG A 1 394 ? -13.469 -1.091 -18.828 1 91.31 394 ARG A N 1
ATOM 2989 C CA . ARG A 1 394 ? -14.289 -2.174 -19.375 1 91.31 394 ARG A CA 1
ATOM 2990 C C . ARG A 1 394 ? -14.797 -1.833 -20.766 1 91.31 394 ARG A C 1
ATOM 2992 O O . ARG A 1 394 ? -14.812 -2.691 -21.656 1 91.31 394 ARG A O 1
ATOM 2999 N N . ALA A 1 395 ? -15.18 -0.602 -20.984 1 90.44 395 ALA A N 1
ATOM 3000 C CA . ALA A 1 395 ? -15.703 -0.157 -22.266 1 90.44 395 ALA A CA 1
ATOM 3001 C C . ALA A 1 395 ? -14.617 -0.201 -23.344 1 90.44 395 ALA A C 1
ATOM 3003 O O . ALA A 1 395 ? -14.914 -0.399 -24.516 1 90.44 395 ALA A O 1
ATOM 3004 N N . GLU A 1 396 ? -13.391 -0.062 -22.922 1 88.56 396 GLU A N 1
ATOM 3005 C CA . GLU A 1 396 ? -12.258 -0.016 -23.844 1 88.56 396 GLU A CA 1
ATOM 3006 C C . GLU A 1 396 ? -11.883 -1.414 -24.328 1 88.56 396 GLU A C 1
ATOM 3008 O O . GLU A 1 396 ? -11.164 -1.562 -25.312 1 88.56 396 GLU A O 1
ATOM 3013 N N . SER A 1 397 ? -12.328 -2.443 -23.594 1 81.88 397 SER A N 1
ATOM 3014 C CA . SER A 1 397 ? -12.008 -3.832 -23.906 1 81.88 397 SER A CA 1
ATOM 3015 C C . SER A 1 397 ? -13.25 -4.715 -23.828 1 81.88 397 SER A C 1
ATOM 3017 O O . SER A 1 397 ? -13.57 -5.242 -22.766 1 81.88 397 SER A O 1
ATOM 3019 N N . VAL A 1 398 ? -13.844 -5.016 -24.875 1 77.62 398 VAL A N 1
ATOM 3020 C CA . VAL A 1 398 ? -15.117 -5.727 -24.875 1 77.62 398 VAL A CA 1
ATOM 3021 C C . VAL A 1 398 ? -14.875 -7.215 -25.125 1 77.62 398 VAL A C 1
ATOM 3023 O O . VAL A 1 398 ? -14.312 -7.602 -26.141 1 77.62 398 VAL A O 1
ATOM 3026 N N . PRO A 1 399 ? -15.297 -7.93 -24.094 1 74.62 399 PRO A N 1
ATOM 3027 C CA . PRO A 1 399 ? -15.117 -9.375 -24.281 1 74.62 399 PRO A CA 1
ATOM 3028 C C . PRO A 1 399 ? -16.141 -9.969 -25.25 1 74.62 399 PRO A C 1
ATOM 3030 O O . PRO A 1 399 ? -17.141 -9.328 -25.562 1 74.62 399 PRO A O 1
ATOM 3033 N N . GLY A 1 400 ? -15.781 -11.164 -25.781 1 69.44 400 GLY A N 1
ATOM 3034 C CA . GLY A 1 400 ? -16.75 -11.891 -26.594 1 69.44 400 GLY A CA 1
ATOM 3035 C C . GLY A 1 400 ? -18.016 -12.242 -25.844 1 69.44 400 GLY A C 1
ATOM 3036 O O . GLY A 1 400 ? -19.109 -12.055 -26.344 1 69.44 400 GLY A O 1
ATOM 3037 N N . ASP A 1 401 ? -17.906 -12.695 -24.641 1 73.94 401 ASP A N 1
ATOM 3038 C CA . ASP A 1 401 ? -18.984 -12.922 -23.688 1 73.94 401 ASP A CA 1
ATOM 3039 C C . ASP A 1 401 ? -19.094 -11.781 -22.672 1 73.94 401 ASP A C 1
ATOM 3041 O O . ASP A 1 401 ? -18.203 -11.609 -21.828 1 73.94 401 ASP A O 1
ATOM 3045 N N . PRO A 1 402 ? -20.188 -11.062 -22.859 1 74.38 402 PRO A N 1
ATOM 3046 C CA . PRO A 1 402 ? -20.297 -9.859 -22.031 1 74.38 402 PRO A CA 1
ATOM 3047 C C . PRO A 1 402 ? -20.328 -10.164 -20.531 1 74.38 402 PRO A C 1
ATOM 3049 O O . PRO A 1 402 ? -20.109 -9.273 -19.719 1 74.38 402 PRO A O 1
ATOM 3052 N N . ARG A 1 403 ? -20.641 -11.336 -20.266 1 79.81 403 ARG A N 1
ATOM 3053 C CA . ARG A 1 403 ? -20.734 -11.68 -18.844 1 79.81 403 ARG A CA 1
ATOM 3054 C C . ARG A 1 403 ? -19.344 -11.766 -18.219 1 79.81 403 ARG A C 1
ATOM 3056 O O . ARG A 1 403 ? -19.203 -11.586 -17 1 79.81 403 ARG A O 1
ATOM 3063 N N . VAL A 1 404 ? -18.219 -11.984 -18.922 1 78.31 404 VAL A N 1
ATOM 3064 C CA . VAL A 1 404 ? -16.875 -12.195 -18.391 1 78.31 404 VAL A CA 1
ATOM 3065 C C . VAL A 1 404 ? -15.961 -11.062 -18.844 1 78.31 404 VAL A C 1
ATOM 3067 O O . VAL A 1 404 ? -16.375 -10.18 -19.594 1 78.31 404 VAL A O 1
ATOM 3070 N N . CYS A 1 405 ? -14.766 -11.086 -18.266 1 77.94 405 CYS A N 1
ATOM 3071 C CA . CYS A 1 405 ? -13.812 -10.07 -18.688 1 77.94 405 CYS A CA 1
ATOM 3072 C C . CYS A 1 405 ? -12.898 -10.609 -19.797 1 77.94 405 CYS A C 1
ATOM 3074 O O . CYS A 1 405 ? -12.844 -11.82 -20.016 1 77.94 405 CYS A O 1
ATOM 3076 N N . THR A 1 406 ? -12.234 -9.695 -20.344 1 75.75 406 THR A N 1
ATOM 3077 C CA . THR A 1 406 ? -11.398 -10.078 -21.484 1 75.75 406 THR A CA 1
ATOM 3078 C C . THR A 1 406 ? -10.164 -10.844 -21.016 1 75.75 406 THR A C 1
ATOM 3080 O O . THR A 1 406 ? -9.516 -11.531 -21.797 1 75.75 406 THR A O 1
ATOM 3083 N N . MET A 1 407 ? -9.859 -10.727 -19.812 1 73.81 407 MET A N 1
ATOM 3084 C CA . MET A 1 407 ? -8.688 -11.414 -19.281 1 73.81 407 MET A CA 1
ATOM 3085 C C . MET A 1 407 ? -8.898 -12.922 -19.266 1 73.81 407 MET A C 1
ATOM 3087 O O . MET A 1 407 ? -8.023 -13.68 -19.672 1 73.81 407 MET A O 1
ATOM 3091 N N . CYS A 1 408 ? -10 -13.305 -18.844 1 72.88 408 CYS A N 1
ATOM 3092 C CA . CYS A 1 408 ? -10.258 -14.727 -18.688 1 72.88 408 CYS A CA 1
ATOM 3093 C C . CYS A 1 408 ? -10.992 -15.297 -19.906 1 72.88 408 CYS A C 1
ATOM 3095 O O . CYS A 1 408 ? -10.688 -16.391 -20.359 1 72.88 408 CYS A O 1
ATOM 3097 N N . GLY A 1 409 ? -11.875 -14.492 -20.406 1 67.56 409 GLY A N 1
ATOM 3098 C CA . GLY A 1 409 ? -12.719 -14.977 -21.484 1 67.56 409 GLY A CA 1
ATOM 3099 C C . GLY A 1 409 ? -13.461 -16.25 -21.125 1 67.56 409 GLY A C 1
ATOM 3100 O O . GLY A 1 409 ? -14.125 -16.328 -20.094 1 67.56 409 GLY A O 1
ATOM 3101 N N . ARG A 1 410 ? -13.398 -17.25 -22.031 1 68.56 410 ARG A N 1
ATOM 3102 C CA . ARG A 1 410 ? -14.109 -18.5 -21.859 1 68.56 410 ARG A CA 1
ATOM 3103 C C . ARG A 1 410 ? -13.516 -19.312 -20.703 1 68.56 410 ARG A C 1
ATOM 3105 O O . ARG A 1 410 ? -14.133 -20.25 -20.219 1 68.56 410 ARG A O 1
ATOM 3112 N N . MET A 1 411 ? -12.398 -18.859 -20.188 1 70.88 411 MET A N 1
ATOM 3113 C CA . MET A 1 411 ? -11.703 -19.594 -19.141 1 70.88 411 MET A CA 1
ATOM 3114 C C . MET A 1 411 ? -11.977 -18.984 -17.766 1 70.88 411 MET A C 1
ATOM 3116 O O . MET A 1 411 ? -11.266 -19.281 -16.797 1 70.88 411 MET A O 1
ATOM 3120 N N . CYS A 1 412 ? -13 -18.188 -17.734 1 75.38 412 CYS A N 1
ATOM 3121 C CA . CYS A 1 412 ? -13.328 -17.531 -16.469 1 75.38 412 CYS A CA 1
ATOM 3122 C C . CYS A 1 412 ? -13.633 -18.562 -15.391 1 75.38 412 CYS A C 1
ATOM 3124 O O . CYS A 1 412 ? -14.609 -19.297 -15.492 1 75.38 412 CYS A O 1
ATOM 3126 N N . SER A 1 413 ? -12.891 -18.484 -14.32 1 80.62 413 SER A N 1
ATOM 3127 C CA . SER A 1 413 ? -13.031 -19.453 -13.227 1 80.62 413 SER A CA 1
ATOM 3128 C C . SER A 1 413 ? -14.375 -19.297 -12.523 1 80.62 413 SER A C 1
ATOM 3130 O O . SER A 1 413 ? -14.969 -20.281 -12.094 1 80.62 413 SER A O 1
ATOM 3132 N N . ILE A 1 414 ? -14.836 -18.094 -12.398 1 83.5 414 ILE A N 1
ATOM 3133 C CA . ILE A 1 414 ? -16.094 -17.828 -11.711 1 83.5 414 ILE A CA 1
ATOM 3134 C C . ILE A 1 414 ? -17.25 -18.453 -12.492 1 83.5 414 ILE A C 1
ATOM 3136 O O . ILE A 1 414 ? -18.094 -19.156 -11.914 1 83.5 414 ILE A O 1
ATOM 3140 N N . LYS A 1 415 ? -17.266 -18.266 -13.75 1 80.44 415 LYS A N 1
ATOM 3141 C CA . LYS A 1 415 ? -18.297 -18.844 -14.609 1 80.44 415 LYS A CA 1
ATOM 3142 C C . LYS A 1 415 ? -18.266 -20.375 -14.57 1 80.44 415 LYS A C 1
ATOM 3144 O O . LYS A 1 415 ? -19.297 -21.016 -14.445 1 80.44 415 LYS A O 1
ATOM 3149 N N . ARG A 1 416 ? -17.109 -20.875 -14.656 1 80.25 416 ARG A N 1
ATOM 3150 C CA . ARG A 1 416 ? -16.922 -22.328 -14.641 1 80.25 416 ARG A CA 1
ATOM 3151 C C . ARG A 1 416 ? -17.469 -22.938 -13.352 1 80.25 416 ARG A C 1
ATOM 3153 O O . ARG A 1 416 ? -18.125 -23.984 -13.383 1 80.25 416 ARG A O 1
ATOM 3160 N N . MET A 1 417 ? -17.234 -22.266 -12.297 1 82.12 417 MET A N 1
ATOM 3161 C CA . MET A 1 417 ? -17.656 -22.781 -11 1 82.12 417 MET A CA 1
ATOM 3162 C C . MET A 1 417 ? -19.156 -22.641 -10.82 1 82.12 417 MET A C 1
ATOM 3164 O O . MET A 1 417 ? -19.781 -23.438 -10.117 1 82.12 417 MET A O 1
ATOM 3168 N N . GLN A 1 418 ? -19.672 -21.562 -11.398 1 76.56 418 GLN A N 1
ATOM 3169 C CA . GLN A 1 418 ? -21.125 -21.422 -11.375 1 76.56 418 GLN A CA 1
ATOM 3170 C C . GLN A 1 418 ? -21.812 -22.594 -12.102 1 76.56 418 GLN A C 1
ATOM 3172 O O . GLN A 1 418 ? -22.859 -23.062 -11.68 1 76.56 418 GLN A O 1
ATOM 3177 N N . GLU A 1 419 ? -21.172 -23 -13.117 1 75 419 GLU A N 1
ATOM 3178 C CA . GLU A 1 419 ? -21.734 -24.078 -13.914 1 75 419 GLU A CA 1
ATOM 3179 C C . GLU A 1 419 ? -21.469 -25.438 -13.273 1 75 419 GLU A C 1
ATOM 3181 O O . GLU A 1 419 ? -22.328 -26.312 -13.273 1 75 419 GLU A O 1
ATOM 3186 N N . ALA A 1 420 ? -20.375 -25.578 -12.719 1 65.31 420 ALA A N 1
ATOM 3187 C CA . ALA A 1 420 ? -19.953 -26.875 -12.188 1 65.31 420 ALA A CA 1
ATOM 3188 C C . ALA A 1 420 ? -20.5 -27.094 -10.781 1 65.31 420 ALA A C 1
ATOM 3190 O O . ALA A 1 420 ? -20.656 -28.234 -10.336 1 65.31 420 ALA A O 1
ATOM 3191 N N . ALA A 1 421 ? -20.609 -26.016 -9.938 1 60.41 421 ALA A N 1
ATOM 3192 C CA . ALA A 1 421 ? -21.109 -26.125 -8.562 1 60.41 421 ALA A CA 1
ATOM 3193 C C . ALA A 1 421 ? -22.188 -25.078 -8.289 1 60.41 421 ALA A C 1
ATOM 3195 O O . ALA A 1 421 ? -21.906 -24.047 -7.664 1 60.41 421 ALA A O 1
ATOM 3196 N N . PRO A 1 422 ? -23.344 -25.203 -8.852 1 51.56 422 PRO A N 1
ATOM 3197 C CA . PRO A 1 422 ? -24.375 -24.188 -8.625 1 51.56 422 PRO A CA 1
ATOM 3198 C C . PRO A 1 422 ? -24.703 -24 -7.148 1 51.56 422 PRO A C 1
ATOM 3200 O O . PRO A 1 422 ? -24.609 -24.938 -6.359 1 51.56 422 PRO A O 1
ATOM 3203 N N . HIS A 1 423 ? -24.234 -22.906 -6.531 1 51.19 423 HIS A N 1
ATOM 3204 C CA . HIS A 1 423 ? -24.656 -22.625 -5.164 1 51.19 423 HIS A CA 1
ATOM 3205 C C . HIS A 1 423 ? -26.125 -23.016 -4.953 1 51.19 423 HIS A C 1
ATOM 3207 O O . HIS A 1 423 ? -26.969 -22.75 -5.809 1 51.19 423 HIS A O 1
ATOM 3213 N N . PRO A 1 424 ? -26.328 -23.812 -3.812 1 39.97 424 PRO A N 1
ATOM 3214 C CA . PRO A 1 424 ? -27.75 -24.078 -3.551 1 39.97 424 PRO A CA 1
ATOM 3215 C C . PRO A 1 424 ? -28.578 -22.812 -3.428 1 39.97 424 PRO A C 1
ATOM 3217 O O . PRO A 1 424 ? -28.062 -21.766 -3.033 1 39.97 424 PRO A O 1
ATOM 3220 N N . MET B 1 1 ? 22.312 -33.094 -12.617 1 92.75 1 MET B N 1
ATOM 3221 C CA . MET B 1 1 ? 22.234 -32.688 -11.219 1 92.75 1 MET B CA 1
ATOM 3222 C C . MET B 1 1 ? 21.469 -31.359 -11.094 1 92.75 1 MET B C 1
ATOM 3224 O O . MET B 1 1 ? 21.672 -30.438 -11.898 1 92.75 1 MET B O 1
ATOM 3228 N N . THR B 1 2 ? 20.594 -31.359 -10.195 1 98.06 2 THR B N 1
ATOM 3229 C CA . THR B 1 2 ? 19.797 -30.156 -9.992 1 98.06 2 THR B CA 1
ATOM 3230 C C . THR B 1 2 ? 20.531 -29.172 -9.078 1 98.06 2 THR B C 1
ATOM 3232 O O . THR B 1 2 ? 21.531 -29.531 -8.453 1 98.06 2 THR B O 1
ATOM 3235 N N . GLN B 1 3 ? 20.109 -27.891 -9.039 1 98.56 3 GLN B N 1
ATOM 3236 C CA . GLN B 1 3 ? 20.672 -26.922 -8.109 1 98.56 3 GLN B CA 1
ATOM 3237 C C . GLN B 1 3 ? 20.609 -27.422 -6.668 1 98.56 3 GLN B C 1
ATOM 3239 O O . GLN B 1 3 ? 21.562 -27.281 -5.91 1 98.56 3 GLN B O 1
ATOM 3244 N N . LEU B 1 4 ? 19.453 -28.031 -6.281 1 98.81 4 LEU B N 1
ATOM 3245 C CA . LEU B 1 4 ? 19.266 -28.547 -4.93 1 98.81 4 LEU B CA 1
ATOM 3246 C C . LEU B 1 4 ? 20.234 -29.688 -4.648 1 98.81 4 LEU B C 1
ATOM 3248 O O . LEU B 1 4 ? 20.859 -29.734 -3.586 1 98.81 4 LEU B O 1
ATOM 3252 N N . GLU B 1 5 ? 20.359 -30.641 -5.562 1 98.69 5 GLU B N 1
ATOM 3253 C CA . GLU B 1 5 ? 21.281 -31.75 -5.402 1 98.69 5 GLU B CA 1
ATOM 3254 C C . GLU B 1 5 ? 22.719 -31.266 -5.27 1 98.69 5 GLU B C 1
ATOM 3256 O O . GLU B 1 5 ? 23.469 -31.734 -4.414 1 98.69 5 GLU B O 1
ATOM 3261 N N . ALA B 1 6 ? 23.078 -30.328 -6.156 1 98.69 6 ALA B N 1
ATOM 3262 C CA . ALA B 1 6 ? 24.422 -29.766 -6.086 1 98.69 6 ALA B CA 1
ATOM 3263 C C . ALA B 1 6 ? 24.672 -29.109 -4.727 1 98.69 6 ALA B C 1
ATOM 3265 O O . ALA B 1 6 ? 25.719 -29.344 -4.109 1 98.69 6 ALA B O 1
ATOM 3266 N N . ALA B 1 7 ? 23.781 -28.297 -4.281 1 98.81 7 ALA B N 1
ATOM 3267 C CA . ALA B 1 7 ? 23.906 -27.609 -3.002 1 98.81 7 ALA B CA 1
ATOM 3268 C C . ALA B 1 7 ? 24.109 -28.609 -1.859 1 98.81 7 ALA B C 1
ATOM 3270 O O . ALA B 1 7 ? 24.953 -28.391 -0.983 1 98.81 7 ALA B O 1
ATOM 3271 N N . ARG B 1 8 ? 23.344 -29.641 -1.852 1 98.56 8 ARG B N 1
ATOM 3272 C CA . ARG B 1 8 ? 23.391 -30.625 -0.787 1 98.56 8 ARG B CA 1
ATOM 3273 C C . ARG B 1 8 ? 24.703 -31.406 -0.824 1 98.56 8 ARG B C 1
ATOM 3275 O O . ARG B 1 8 ? 25.172 -31.906 0.203 1 98.56 8 ARG B O 1
ATOM 3282 N N . LYS B 1 9 ? 25.312 -31.484 -1.938 1 98.56 9 LYS B N 1
ATOM 3283 C CA . LYS B 1 9 ? 26.594 -32.156 -2.084 1 98.56 9 LYS B CA 1
ATOM 3284 C C . LYS B 1 9 ? 27.75 -31.219 -1.8 1 98.56 9 LYS B C 1
ATOM 3286 O O . LYS B 1 9 ? 28.922 -31.562 -1.99 1 98.56 9 LYS B O 1
ATOM 3291 N N . GLY B 1 10 ? 27.438 -29.953 -1.5 1 98.38 10 GLY B N 1
ATOM 3292 C CA . GLY B 1 10 ? 28.453 -28.969 -1.169 1 98.38 10 GLY B CA 1
ATOM 3293 C C . GLY B 1 10 ? 29.047 -28.297 -2.389 1 98.38 10 GLY B C 1
ATOM 3294 O O . GLY B 1 10 ? 30.078 -27.625 -2.295 1 98.38 10 GLY B O 1
ATOM 3295 N N . ILE B 1 11 ? 28.438 -28.469 -3.506 1 98.69 11 ILE B N 1
ATOM 3296 C CA . ILE B 1 11 ? 28.953 -27.906 -4.75 1 98.69 11 ILE B CA 1
ATOM 3297 C C . ILE B 1 11 ? 28.312 -26.547 -4.992 1 98.69 11 ILE B C 1
ATOM 3299 O O . ILE B 1 11 ? 27.094 -26.391 -4.941 1 98.69 11 ILE B O 1
ATOM 3303 N N . ILE B 1 12 ? 29.125 -25.562 -5.184 1 98.69 12 ILE B N 1
ATOM 3304 C CA . ILE B 1 12 ? 28.656 -24.219 -5.551 1 98.69 12 ILE B CA 1
ATOM 3305 C C . ILE B 1 12 ? 28.562 -24.109 -7.07 1 98.69 12 ILE B C 1
ATOM 3307 O O . ILE B 1 12 ? 29.594 -24.094 -7.754 1 98.69 12 ILE B O 1
ATOM 3311 N N . THR B 1 13 ? 27.406 -24.016 -7.629 1 98.12 13 THR B N 1
ATOM 3312 C CA . THR B 1 13 ? 27.203 -23.922 -9.07 1 98.12 13 THR B CA 1
ATOM 3313 C C . THR B 1 13 ? 27.422 -22.484 -9.547 1 98.12 13 THR B C 1
ATOM 3315 O O . THR B 1 13 ? 27.5 -21.562 -8.742 1 98.12 13 THR B O 1
ATOM 3318 N N . PRO B 1 14 ? 27.609 -22.328 -10.852 1 97.56 14 PRO B N 1
ATOM 3319 C CA . PRO B 1 14 ? 27.719 -20.969 -11.391 1 97.56 14 PRO B CA 1
ATOM 3320 C C . PRO B 1 14 ? 26.5 -20.109 -11.078 1 97.56 14 PRO B C 1
ATOM 3322 O O . PRO B 1 14 ? 26.625 -18.906 -10.852 1 97.56 14 PRO B O 1
ATOM 3325 N N . GLU B 1 15 ? 25.328 -20.688 -11.117 1 98.06 15 GLU B N 1
ATOM 3326 C CA . GLU B 1 15 ? 24.094 -19.984 -10.773 1 98.06 15 GLU B CA 1
ATOM 3327 C C . GLU B 1 15 ? 24.125 -19.484 -9.336 1 98.06 15 GLU B C 1
ATOM 3329 O O . GLU B 1 15 ? 23.75 -18.344 -9.055 1 98.06 15 GLU B O 1
ATOM 3334 N N . MET B 1 16 ? 24.562 -20.297 -8.406 1 98.62 16 MET B N 1
ATOM 3335 C CA . MET B 1 16 ? 24.672 -19.906 -7 1 98.62 16 MET B CA 1
ATOM 3336 C C . MET B 1 16 ? 25.656 -18.766 -6.824 1 98.62 16 MET B C 1
ATOM 3338 O O . MET B 1 16 ? 25.422 -17.844 -6.031 1 98.62 16 MET B O 1
ATOM 3342 N N . GLU B 1 17 ? 26.75 -18.812 -7.566 1 98.56 17 GLU B N 1
ATOM 3343 C CA . GLU B 1 17 ? 27.734 -17.75 -7.531 1 98.56 17 GLU B CA 1
ATOM 3344 C C . GLU B 1 17 ? 27.141 -16.422 -8.016 1 98.56 17 GLU B C 1
ATOM 3346 O O . GLU B 1 17 ? 27.391 -15.367 -7.438 1 98.56 17 GLU B O 1
ATOM 3351 N N . GLU B 1 18 ? 26.453 -16.531 -9.086 1 98.31 18 GLU B N 1
ATOM 3352 C CA . GLU B 1 18 ? 25.828 -15.336 -9.641 1 98.31 18 GLU B CA 1
ATOM 3353 C C . GLU B 1 18 ? 24.828 -14.727 -8.656 1 98.31 18 GLU B C 1
ATOM 3355 O O . GLU B 1 18 ? 24.797 -13.516 -8.461 1 98.31 18 GLU B O 1
ATOM 3360 N N . VAL B 1 19 ? 23.969 -15.547 -8.031 1 98.56 19 VAL B N 1
ATOM 3361 C CA . VAL B 1 19 ? 23.016 -15.07 -7.031 1 98.56 19 VAL B CA 1
ATOM 3362 C C . VAL B 1 19 ? 23.766 -14.414 -5.875 1 98.56 19 VAL B C 1
ATOM 3364 O O . VAL B 1 19 ? 23.375 -13.359 -5.383 1 98.56 19 VAL B O 1
ATOM 3367 N N . ALA B 1 20 ? 24.828 -15.062 -5.449 1 98.44 20 ALA B N 1
ATOM 3368 C CA . ALA B 1 20 ? 25.641 -14.523 -4.363 1 98.44 20 ALA B CA 1
ATOM 3369 C C . ALA B 1 20 ? 26.156 -13.125 -4.703 1 98.44 20 ALA B C 1
ATOM 3371 O O . ALA B 1 20 ? 26.078 -12.211 -3.877 1 98.44 20 ALA B O 1
ATOM 3372 N N . ARG B 1 21 ? 26.672 -12.992 -5.863 1 97.69 21 ARG B N 1
ATOM 3373 C CA . ARG B 1 21 ? 27.188 -11.703 -6.312 1 97.69 21 ARG B CA 1
ATOM 3374 C C . ARG B 1 21 ? 26.062 -10.656 -6.344 1 97.69 21 ARG B C 1
A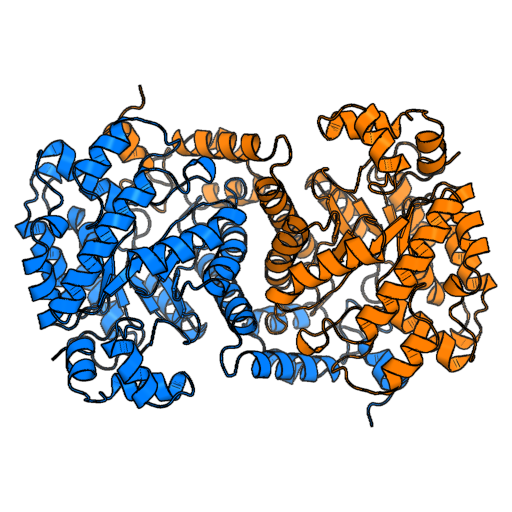TOM 3376 O O . ARG B 1 21 ? 26.25 -9.547 -5.844 1 97.69 21 ARG B O 1
ATOM 3383 N N . ASN B 1 22 ? 24.984 -11.023 -6.898 1 96.62 22 ASN B N 1
ATOM 3384 C CA . ASN B 1 22 ? 23.875 -10.094 -7.062 1 96.62 22 ASN B CA 1
ATOM 3385 C C . ASN B 1 22 ? 23.281 -9.695 -5.715 1 96.62 22 ASN B C 1
ATOM 3387 O O . ASN B 1 22 ? 22.766 -8.578 -5.562 1 96.62 22 ASN B O 1
ATOM 3391 N N . GLU B 1 23 ? 23.297 -10.586 -4.719 1 97.5 23 GLU B N 1
ATOM 3392 C CA . GLU B 1 23 ? 22.688 -10.359 -3.412 1 97.5 23 GLU B CA 1
ATOM 3393 C C . GLU B 1 23 ? 23.703 -9.805 -2.42 1 97.5 23 GLU B C 1
ATOM 3395 O O . GLU B 1 23 ? 23.359 -9.453 -1.292 1 97.5 23 GLU B O 1
ATOM 3400 N N . GLY B 1 24 ? 24.938 -9.711 -2.801 1 95.19 24 GLY B N 1
ATOM 3401 C CA . GLY B 1 24 ? 25.984 -9.281 -1.879 1 95.19 24 GLY B CA 1
ATOM 3402 C C . GLY B 1 24 ? 26.188 -10.242 -0.725 1 95.19 24 GLY B C 1
ATOM 3403 O O . GLY B 1 24 ? 26.281 -9.828 0.43 1 95.19 24 GLY B O 1
ATOM 3404 N N . ARG B 1 25 ? 26.125 -11.516 -1.03 1 96.19 25 ARG B N 1
ATOM 3405 C CA . ARG B 1 25 ? 26.297 -12.578 -0.043 1 96.19 25 ARG B CA 1
ATOM 3406 C C . ARG B 1 25 ? 27.422 -13.531 -0.449 1 96.19 25 ARG B C 1
ATOM 3408 O O . ARG B 1 25 ? 27.875 -13.5 -1.593 1 96.19 25 ARG B O 1
ATOM 3415 N N . ALA B 1 26 ? 27.859 -14.297 0.485 1 97.94 26 ALA B N 1
ATOM 3416 C CA . ALA B 1 26 ? 28.859 -15.328 0.178 1 97.94 26 ALA B CA 1
ATOM 3417 C C . ALA B 1 26 ? 28.203 -16.516 -0.542 1 97.94 26 ALA B C 1
ATOM 3419 O O . ALA B 1 26 ? 27.094 -16.906 -0.218 1 97.94 26 ALA B O 1
ATOM 3420 N N . PRO B 1 27 ? 28.906 -17.062 -1.534 1 98.56 27 PRO B N 1
ATOM 3421 C CA . PRO B 1 27 ? 28.359 -18.219 -2.254 1 98.56 27 PRO B CA 1
ATOM 3422 C C . PRO B 1 27 ? 27.969 -19.359 -1.321 1 98.56 27 PRO B C 1
ATOM 3424 O O . PRO B 1 27 ? 26.984 -20.062 -1.572 1 98.56 27 PRO B O 1
ATOM 3427 N N . GLU B 1 28 ? 28.672 -19.453 -0.219 1 98.75 28 GLU B N 1
ATOM 3428 C CA . GLU B 1 28 ? 28.406 -20.531 0.737 1 98.75 28 GLU B CA 1
ATOM 3429 C C . GLU B 1 28 ? 27.047 -20.328 1.417 1 98.75 28 GLU B C 1
ATOM 3431 O O . GLU B 1 28 ? 26.359 -21.281 1.738 1 98.75 28 GLU B O 1
ATOM 3436 N N . GLU B 1 29 ? 26.734 -19.109 1.621 1 98.5 29 GLU B N 1
ATOM 3437 C CA . GLU B 1 29 ? 25.438 -18.797 2.223 1 98.5 29 GLU B CA 1
ATOM 3438 C C . GLU B 1 29 ? 24.297 -19.156 1.284 1 98.5 29 GLU B C 1
ATOM 3440 O O . GLU B 1 29 ? 23.281 -19.719 1.719 1 98.5 29 GLU B O 1
ATOM 3445 N N . ILE B 1 30 ? 24.516 -18.828 0.028 1 98.75 30 ILE B N 1
ATOM 3446 C CA . ILE B 1 30 ? 23.5 -19.141 -0.969 1 98.75 30 ILE B CA 1
ATOM 3447 C C . ILE B 1 30 ? 23.344 -20.656 -1.089 1 98.75 30 ILE B C 1
ATOM 3449 O O . ILE B 1 30 ? 22.234 -21.172 -1.102 1 98.75 30 ILE B O 1
ATOM 3453 N N . ARG B 1 31 ? 24.484 -21.359 -1.196 1 98.88 31 ARG B N 1
ATOM 3454 C CA . ARG B 1 31 ? 24.469 -22.812 -1.274 1 98.88 31 ARG B CA 1
ATOM 3455 C C . ARG B 1 31 ? 23.703 -23.406 -0.097 1 98.88 31 ARG B C 1
ATOM 3457 O O . ARG B 1 31 ? 22.906 -24.328 -0.274 1 98.88 31 ARG B O 1
ATOM 3464 N N . ALA B 1 32 ? 23.969 -22.922 1.087 1 98.81 32 ALA B N 1
ATOM 3465 C CA . ALA B 1 32 ? 23.328 -23.438 2.295 1 98.81 32 ALA B CA 1
ATOM 3466 C C . ALA B 1 32 ? 21.812 -23.219 2.25 1 98.81 32 ALA B C 1
ATOM 3468 O O . ALA B 1 32 ? 21.047 -24.109 2.646 1 98.81 32 ALA B O 1
ATOM 3469 N N . LEU B 1 33 ? 21.391 -22.062 1.812 1 98.88 33 LEU B N 1
ATOM 3470 C CA . LEU B 1 33 ? 19.969 -21.766 1.7 1 98.88 33 LEU B CA 1
ATOM 3471 C C . LEU B 1 33 ? 19.281 -22.703 0.71 1 98.88 33 LEU B C 1
ATOM 3473 O O . LEU B 1 33 ? 18.188 -23.188 0.969 1 98.88 33 LEU B O 1
ATOM 3477 N N . VAL B 1 34 ? 19.953 -22.922 -0.422 1 98.88 34 VAL B N 1
ATOM 3478 C CA . VAL B 1 34 ? 19.406 -23.812 -1.442 1 98.88 34 VAL B CA 1
ATOM 3479 C C . VAL B 1 34 ? 19.359 -25.234 -0.916 1 98.88 34 VAL B C 1
ATOM 3481 O O . VAL B 1 34 ? 18.375 -25.953 -1.103 1 98.88 34 VAL B O 1
ATOM 3484 N N . ALA B 1 35 ? 20.375 -25.641 -0.23 1 98.88 35 ALA B N 1
ATOM 3485 C CA . ALA B 1 35 ? 20.453 -27 0.317 1 98.88 35 ALA B CA 1
ATOM 3486 C C . ALA B 1 35 ? 19.328 -27.25 1.32 1 98.88 35 ALA B C 1
ATOM 3488 O O . ALA B 1 35 ? 18.781 -28.344 1.387 1 98.88 35 ALA B O 1
ATOM 3489 N N . GLU B 1 36 ? 19.047 -26.219 2.039 1 98.38 36 GLU B N 1
ATOM 3490 C CA . GLU B 1 36 ? 18.016 -26.281 3.061 1 98.38 36 GLU B CA 1
ATOM 3491 C C . GLU B 1 36 ? 16.625 -26.234 2.434 1 98.38 36 GLU B C 1
ATOM 3493 O O . GLU B 1 36 ? 15.633 -26.641 3.051 1 98.38 36 GLU B O 1
ATOM 3498 N N . GLY B 1 37 ? 16.516 -25.75 1.252 1 98.75 37 GLY B N 1
ATOM 3499 C CA . GLY B 1 37 ? 15.242 -25.516 0.595 1 98.75 37 GLY B CA 1
ATOM 3500 C C . GLY B 1 37 ? 14.625 -24.172 0.946 1 98.75 37 GLY B C 1
ATOM 3501 O O . GLY B 1 37 ? 13.477 -23.891 0.587 1 98.75 37 GLY B O 1
ATOM 3502 N N . ALA B 1 38 ? 15.375 -23.344 1.629 1 98.75 38 ALA B N 1
ATOM 3503 C CA . ALA B 1 38 ? 14.898 -22.047 2.07 1 98.75 38 ALA B CA 1
ATOM 3504 C C . ALA B 1 38 ? 15.031 -21 0.957 1 98.75 38 ALA B C 1
ATOM 3506 O O . ALA B 1 38 ? 14.492 -19.906 1.061 1 98.75 38 ALA B O 1
ATOM 3507 N N . ALA B 1 39 ? 15.758 -21.359 -0.112 1 98.88 39 ALA B N 1
ATOM 3508 C CA . ALA B 1 39 ? 15.828 -20.562 -1.343 1 98.88 39 ALA B CA 1
ATOM 3509 C C . ALA B 1 39 ? 15.828 -21.469 -2.57 1 98.88 39 ALA B C 1
ATOM 3511 O O . ALA B 1 39 ? 16.234 -22.641 -2.492 1 98.88 39 ALA B O 1
ATOM 3512 N N . VAL B 1 40 ? 15.352 -20.938 -3.662 1 98.94 40 VAL B N 1
ATOM 3513 C CA . VAL B 1 40 ? 15.391 -21.641 -4.938 1 98.94 40 VAL B CA 1
ATOM 3514 C C . VAL B 1 40 ? 16.031 -20.766 -6.004 1 98.94 40 VAL B C 1
ATOM 3516 O O . VAL B 1 40 ? 16.078 -19.531 -5.863 1 98.94 40 VAL B O 1
ATOM 3519 N N . ILE B 1 41 ? 16.578 -21.391 -6.977 1 98.88 41 ILE B N 1
ATOM 3520 C CA . ILE B 1 41 ? 17.141 -20.734 -8.148 1 98.88 41 ILE B CA 1
ATOM 3521 C C . ILE B 1 41 ? 16.594 -21.391 -9.422 1 98.88 41 ILE B C 1
ATOM 3523 O O . ILE B 1 41 ? 17.203 -22.328 -9.945 1 98.88 41 ILE B O 1
ATOM 3527 N N . PRO B 1 42 ? 15.469 -20.875 -9.891 1 98.81 42 PRO B N 1
ATOM 3528 C CA . PRO B 1 42 ? 14.938 -21.438 -11.141 1 98.81 42 PRO B CA 1
ATOM 3529 C C . PRO B 1 42 ? 15.922 -21.312 -12.297 1 98.81 42 PRO B C 1
ATOM 3531 O O . PRO B 1 42 ? 16.297 -20.203 -12.688 1 98.81 42 PRO B O 1
ATOM 3534 N N . ALA B 1 43 ? 16.344 -22.453 -12.805 1 98.12 43 ALA B N 1
ATOM 3535 C CA . ALA B 1 43 ? 17.328 -22.5 -13.891 1 98.12 43 ALA B CA 1
ATOM 3536 C C . ALA B 1 43 ? 17.234 -23.828 -14.648 1 98.12 43 ALA B C 1
ATOM 3538 O O . ALA B 1 43 ? 18.047 -24.719 -14.445 1 98.12 43 ALA B O 1
ATOM 3539 N N . ASN B 1 44 ? 16.297 -23.875 -15.555 1 98.44 44 ASN B N 1
ATOM 3540 C CA . ASN B 1 44 ? 16.141 -25.047 -16.406 1 98.44 44 ASN B CA 1
ATOM 3541 C C . ASN B 1 44 ? 17.375 -25.281 -17.266 1 98.44 44 ASN B C 1
ATOM 3543 O O . ASN B 1 44 ? 17.969 -24.328 -17.797 1 98.44 44 ASN B O 1
ATOM 3547 N N . ARG B 1 45 ? 17.75 -26.547 -17.5 1 96.38 45 ARG B N 1
ATOM 3548 C CA . ARG B 1 45 ? 18.938 -26.922 -18.234 1 96.38 45 ARG B CA 1
ATOM 3549 C C . ARG B 1 45 ? 18.844 -26.484 -19.703 1 96.38 45 ARG B C 1
ATOM 3551 O O . ARG B 1 45 ? 19.859 -26.234 -20.344 1 96.38 45 ARG B O 1
ATOM 3558 N N . ASN B 1 46 ? 17.625 -26.375 -20.172 1 97.5 46 ASN B N 1
ATOM 3559 C CA . ASN B 1 46 ? 17.422 -26.047 -21.578 1 97.5 46 ASN B CA 1
ATOM 3560 C C . ASN B 1 46 ? 17.219 -24.547 -21.781 1 97.5 46 ASN B C 1
ATOM 3562 O O . ASN B 1 46 ? 17 -24.078 -22.906 1 97.5 46 ASN B O 1
ATOM 3566 N N . HIS B 1 47 ? 17.203 -23.734 -20.75 1 97.19 47 HIS B N 1
ATOM 3567 C CA . HIS B 1 47 ? 17.188 -22.281 -20.859 1 97.19 47 HIS B CA 1
ATOM 3568 C C . HIS B 1 47 ? 18.594 -21.703 -20.797 1 97.19 47 HIS B C 1
ATOM 3570 O O . HIS B 1 47 ? 19.016 -21.172 -19.766 1 97.19 47 HIS B O 1
ATOM 3576 N N . SER B 1 48 ? 19.234 -21.703 -21.938 1 90.31 48 SER B N 1
ATOM 3577 C CA . SER B 1 48 ? 20.625 -21.297 -22.016 1 90.31 48 SER B CA 1
ATOM 3578 C C . SER B 1 48 ? 20.781 -19.812 -21.703 1 90.31 48 SER B C 1
ATOM 3580 O O . SER B 1 48 ? 20.047 -18.969 -22.25 1 90.31 48 SER B O 1
ATOM 3582 N N . GLY B 1 49 ? 21.656 -19.516 -20.766 1 88.38 49 GLY B N 1
ATOM 3583 C CA . GLY B 1 49 ? 22 -18.125 -20.5 1 88.38 49 GLY B CA 1
ATOM 3584 C C . GLY B 1 49 ? 21.078 -17.453 -19.5 1 88.38 49 GLY B C 1
ATOM 3585 O O . GLY B 1 49 ? 21.125 -16.234 -19.328 1 88.38 49 GLY B O 1
ATOM 3586 N N . VAL B 1 50 ? 20.156 -18.172 -18.906 1 94.75 50 VAL B N 1
ATOM 3587 C CA . VAL B 1 50 ? 19.234 -17.625 -17.906 1 94.75 50 VAL B CA 1
ATOM 3588 C C . VAL B 1 50 ? 20.016 -16.906 -16.812 1 94.75 50 VAL B C 1
ATOM 3590 O O . VAL B 1 50 ? 21.094 -17.359 -16.406 1 94.75 50 VAL B O 1
ATOM 3593 N N . SER B 1 51 ? 19.562 -15.703 -16.5 1 96.38 51 SER B N 1
ATOM 3594 C CA . SER B 1 51 ? 20.125 -14.984 -15.359 1 96.38 51 SER B CA 1
ATOM 3595 C C . SER B 1 51 ? 19.609 -15.57 -14.039 1 96.38 51 SER B C 1
ATOM 3597 O O . SER B 1 51 ? 18.406 -15.578 -13.781 1 96.38 51 SER B O 1
ATOM 3599 N N . ALA B 1 52 ? 20.547 -16 -13.25 1 97.06 52 ALA B N 1
ATOM 3600 C CA . ALA B 1 52 ? 20.188 -16.688 -12.016 1 97.06 52 ALA B CA 1
ATOM 3601 C C . ALA B 1 52 ? 19.531 -15.719 -11.031 1 97.06 52 ALA B C 1
ATOM 3603 O O . ALA B 1 52 ? 20.078 -14.656 -10.727 1 97.06 52 ALA B O 1
ATOM 3604 N N . CYS B 1 53 ? 18.391 -16.078 -10.602 1 97.56 53 CYS B N 1
ATOM 3605 C CA . CYS B 1 53 ? 17.609 -15.32 -9.633 1 97.56 53 CYS B CA 1
ATOM 3606 C C . CYS B 1 53 ? 17.344 -16.141 -8.375 1 97.56 53 CYS B C 1
ATOM 3608 O O . CYS B 1 53 ? 16.719 -17.203 -8.438 1 97.56 53 CYS B O 1
ATOM 3610 N N . GLY B 1 54 ? 17.906 -15.695 -7.266 1 98.75 54 GLY B N 1
ATOM 3611 C CA . GLY B 1 54 ? 17.625 -16.359 -6.004 1 98.75 54 GLY B CA 1
ATOM 3612 C C . GLY B 1 54 ? 16.344 -15.883 -5.348 1 98.75 54 GLY B C 1
ATOM 3613 O O . GLY B 1 54 ? 16.141 -14.672 -5.18 1 98.75 54 GLY B O 1
ATOM 3614 N N . ILE B 1 55 ? 15.453 -16.797 -5.031 1 98.94 55 ILE B N 1
ATOM 3615 C CA . ILE B 1 55 ? 14.188 -16.484 -4.359 1 98.94 55 ILE B CA 1
ATOM 3616 C C . ILE B 1 55 ? 14.141 -17.203 -3.01 1 98.94 55 ILE B C 1
ATOM 3618 O O . ILE B 1 55 ? 14.086 -18.438 -2.953 1 98.94 55 ILE B O 1
ATOM 3622 N N . GLY B 1 56 ? 14.133 -16.375 -1.934 1 98.75 56 GLY B N 1
ATOM 3623 C CA . GLY B 1 56 ? 14.086 -17.078 -0.664 1 98.75 56 GLY B CA 1
ATOM 3624 C C . GLY B 1 56 ? 14.461 -16.219 0.519 1 98.75 56 GLY B C 1
ATOM 3625 O O . GLY B 1 56 ? 14.586 -14.992 0.385 1 98.75 56 GLY B O 1
ATOM 3626 N N . ARG B 1 57 ? 14.625 -16.859 1.671 1 98.19 57 ARG B N 1
ATOM 3627 C CA . ARG B 1 57 ? 14.828 -16.219 2.965 1 98.19 57 ARG B CA 1
ATOM 3628 C C . ARG B 1 57 ? 16.094 -15.367 2.963 1 98.19 57 ARG B C 1
ATOM 3630 O O . ARG B 1 57 ? 17.172 -15.852 2.592 1 98.19 57 ARG B O 1
ATOM 3637 N N . GLY B 1 58 ? 15.938 -14.125 3.371 1 97 58 GLY B N 1
ATOM 3638 C CA . GLY B 1 58 ? 17.094 -13.266 3.568 1 97 58 GLY B CA 1
ATOM 3639 C C . GLY B 1 58 ? 17.578 -12.602 2.291 1 97 58 GLY B C 1
ATOM 3640 O O . GLY B 1 58 ? 18.469 -11.758 2.322 1 97 58 GLY B O 1
ATOM 3641 N N . LEU B 1 59 ? 17.047 -13 1.137 1 98.56 59 LEU B N 1
ATOM 3642 C CA . LEU B 1 59 ? 17.375 -12.375 -0.139 1 98.56 59 LEU B CA 1
ATOM 3643 C C . LEU B 1 59 ? 16.422 -11.234 -0.448 1 98.56 59 LEU B C 1
ATOM 3645 O O . LEU B 1 59 ? 15.398 -11.078 0.231 1 98.56 59 LEU B O 1
ATOM 3649 N N . ARG B 1 60 ? 16.75 -10.398 -1.385 1 98.38 60 ARG B N 1
ATOM 3650 C CA . ARG B 1 60 ? 15.836 -9.352 -1.83 1 98.38 60 ARG B CA 1
ATOM 3651 C C . ARG B 1 60 ? 14.508 -9.945 -2.291 1 98.38 60 ARG B C 1
ATOM 3653 O O . ARG B 1 60 ? 14.484 -11.023 -2.893 1 98.38 60 ARG B O 1
ATOM 3660 N N . THR B 1 61 ? 13.445 -9.258 -1.973 1 98.81 61 THR B N 1
ATOM 3661 C CA . THR B 1 61 ? 12.133 -9.68 -2.457 1 98.81 61 THR B CA 1
ATOM 3662 C C . THR B 1 61 ? 12.062 -9.57 -3.979 1 98.81 61 THR B C 1
ATOM 3664 O O . THR B 1 61 ? 12.406 -8.531 -4.547 1 98.81 61 THR B O 1
ATOM 3667 N N . LYS B 1 62 ? 11.641 -10.617 -4.652 1 98.81 62 LYS B N 1
ATOM 3668 C CA . LYS B 1 62 ? 11.625 -10.641 -6.109 1 98.81 62 LYS B CA 1
ATOM 3669 C C . LYS B 1 62 ? 10.227 -10.359 -6.652 1 98.81 62 LYS B C 1
ATOM 3671 O O . LYS B 1 62 ? 9.234 -10.523 -5.941 1 98.81 62 LYS B O 1
ATOM 3676 N N . VAL B 1 63 ? 10.156 -9.891 -7.891 1 98.75 63 VAL B N 1
ATOM 3677 C CA . VAL B 1 63 ? 8.906 -9.539 -8.555 1 98.75 63 VAL B CA 1
ATOM 3678 C C . VAL B 1 63 ? 8.766 -10.336 -9.852 1 98.75 63 VAL B C 1
ATOM 3680 O O . VAL B 1 63 ? 9.688 -10.367 -10.672 1 98.75 63 VAL B O 1
ATOM 3683 N N . ASN B 1 64 ? 7.625 -10.969 -9.977 1 98.69 64 ASN B N 1
ATOM 3684 C CA . ASN B 1 64 ? 7.277 -11.664 -11.211 1 98.69 64 ASN B CA 1
ATOM 3685 C C . ASN B 1 64 ? 6.25 -10.883 -12.023 1 98.69 64 ASN B C 1
ATOM 3687 O O . ASN B 1 64 ? 5.332 -10.281 -11.461 1 98.69 64 ASN B O 1
ATOM 3691 N N . VAL B 1 65 ? 6.441 -10.914 -13.344 1 98.19 65 VAL B N 1
ATOM 3692 C CA . VAL B 1 65 ? 5.496 -10.258 -14.242 1 98.19 65 VAL B CA 1
ATOM 3693 C C . VAL B 1 65 ? 4.789 -11.305 -15.102 1 98.19 65 VAL B C 1
ATOM 3695 O O . VAL B 1 65 ? 5.441 -12.133 -15.75 1 98.19 65 VAL B O 1
ATOM 3698 N N . ASN B 1 66 ? 3.496 -11.266 -15.047 1 95.69 66 ASN B N 1
ATOM 3699 C CA . ASN B 1 66 ? 2.689 -12.164 -15.859 1 95.69 66 ASN B CA 1
ATOM 3700 C C . ASN B 1 66 ? 2.422 -11.578 -17.25 1 95.69 66 ASN B C 1
ATOM 3702 O O . ASN B 1 66 ? 2.152 -10.383 -17.375 1 95.69 66 ASN B O 1
ATOM 3706 N N . LEU B 1 67 ? 2.545 -12.484 -18.203 1 92.5 67 LEU B N 1
ATOM 3707 C CA . LEU B 1 67 ? 2.234 -12.211 -19.594 1 92.5 67 LEU B CA 1
ATOM 3708 C C . LEU B 1 67 ? 1.275 -13.258 -20.156 1 92.5 67 LEU B C 1
ATOM 3710 O O . LEU B 1 67 ? 0.933 -14.219 -19.469 1 92.5 67 LEU B O 1
ATOM 3714 N N . GLY B 1 68 ? 0.851 -12.961 -21.312 1 83.56 68 GLY B N 1
ATOM 3715 C CA . GLY B 1 68 ? 0.211 -14.094 -21.969 1 83.56 68 GLY B CA 1
ATOM 3716 C C . GLY B 1 68 ? -0.851 -13.688 -22.969 1 83.56 68 GLY B C 1
ATOM 3717 O O . GLY B 1 68 ? -1.44 -12.609 -22.844 1 83.56 68 GLY B O 1
ATOM 3718 N N . ILE B 1 69 ? -0.991 -14.547 -23.844 1 76.56 69 ILE B N 1
ATOM 3719 C CA . ILE B 1 69 ? -1.971 -14.422 -24.922 1 76.56 69 ILE B CA 1
ATOM 3720 C C . ILE B 1 69 ? -3.312 -14.992 -24.453 1 76.56 69 ILE B C 1
ATOM 3722 O O . ILE B 1 69 ? -3.363 -16.062 -23.844 1 76.56 69 ILE B O 1
ATOM 3726 N N . SER B 1 70 ? -4.359 -14.172 -24.656 1 72.06 70 SER B N 1
ATOM 3727 C CA . SER B 1 70 ? -5.707 -14.609 -24.297 1 72.06 70 SER B CA 1
ATOM 3728 C C . SER B 1 70 ? -6.578 -14.789 -25.547 1 72.06 70 SER B C 1
ATOM 3730 O O . SER B 1 70 ? -6.219 -14.336 -26.625 1 72.06 70 SER B O 1
ATOM 3732 N N . PRO B 1 71 ? -7.656 -15.5 -25.391 1 66.62 71 PRO B N 1
ATOM 3733 C CA . PRO B 1 71 ? -8.547 -15.688 -26.531 1 66.62 71 PRO B CA 1
ATOM 3734 C C . PRO B 1 71 ? -8.992 -14.367 -27.156 1 66.62 71 PRO B C 1
ATOM 3736 O O . PRO B 1 71 ? -9.18 -14.297 -28.375 1 66.62 71 PRO B O 1
ATOM 3739 N N . ASP B 1 72 ? -9.008 -13.43 -26.359 1 66.12 72 ASP B N 1
ATOM 3740 C CA . ASP B 1 72 ? -9.539 -12.156 -26.844 1 66.12 72 ASP B CA 1
ATOM 3741 C C . ASP B 1 72 ? -8.414 -11.234 -27.297 1 66.12 72 ASP B C 1
ATOM 3743 O O . ASP B 1 72 ? -8.664 -10.164 -27.859 1 66.12 72 ASP B O 1
ATOM 3747 N N . CYS B 1 73 ? -7.23 -11.602 -27.078 1 64.56 73 CYS B N 1
ATOM 3748 C CA . CYS B 1 73 ? -6.098 -10.758 -27.453 1 64.56 73 CYS B CA 1
ATOM 3749 C C . CYS B 1 73 ? -4.906 -11.609 -27.891 1 64.56 73 CYS B C 1
ATOM 3751 O O . CYS B 1 73 ? -4.074 -11.984 -27.062 1 64.56 73 CYS B O 1
ATOM 3753 N N . ARG B 1 74 ? -4.824 -11.859 -29.141 1 73.12 74 ARG B N 1
ATOM 3754 C CA . ARG B 1 74 ? -3.811 -12.742 -29.719 1 73.12 74 ARG B CA 1
ATOM 3755 C C . ARG B 1 74 ? -2.721 -11.945 -30.422 1 73.12 74 ARG B C 1
ATOM 3757 O O . ARG B 1 74 ? -2.588 -12.008 -31.641 1 73.12 74 ARG B O 1
ATOM 3764 N N . ASN B 1 75 ? -2.053 -11.133 -29.625 1 83.81 75 ASN B N 1
ATOM 3765 C CA . ASN B 1 75 ? -1.016 -10.289 -30.219 1 83.81 75 ASN B CA 1
ATOM 3766 C C . ASN B 1 75 ? 0.346 -10.547 -29.578 1 83.81 75 ASN B C 1
ATOM 3768 O O . ASN B 1 75 ? 0.653 -10 -28.516 1 83.81 75 ASN B O 1
ATOM 3772 N N . HIS B 1 76 ? 1.203 -11.344 -30.281 1 88 76 HIS B N 1
ATOM 3773 C CA . HIS B 1 76 ? 2.518 -11.727 -29.781 1 88 76 HIS B CA 1
ATOM 3774 C C . HIS B 1 76 ? 3.418 -10.516 -29.609 1 88 76 HIS B C 1
ATOM 3776 O O . HIS B 1 76 ? 4.188 -10.445 -28.641 1 88 76 HIS B O 1
ATOM 3782 N N . GLU B 1 77 ? 3.271 -9.609 -30.484 1 90.25 77 GLU B N 1
ATOM 3783 C CA . GLU B 1 77 ? 4.141 -8.438 -30.453 1 90.25 77 GLU B CA 1
ATOM 3784 C C . GLU B 1 77 ? 3.918 -7.621 -29.188 1 90.25 77 GLU B C 1
ATOM 3786 O O . GLU B 1 77 ? 4.871 -7.109 -28.594 1 90.25 77 GLU B O 1
ATOM 3791 N N . VAL B 1 78 ? 2.697 -7.531 -28.812 1 90.94 78 VAL B N 1
ATOM 3792 C CA . VAL B 1 78 ? 2.365 -6.789 -27.594 1 90.94 78 VAL B CA 1
ATOM 3793 C C . VAL B 1 78 ? 2.939 -7.508 -26.375 1 90.94 78 VAL B C 1
ATOM 3795 O O . VAL B 1 78 ? 3.445 -6.867 -25.453 1 90.94 78 VAL B O 1
ATOM 3798 N N . GLU B 1 79 ? 2.854 -8.789 -26.391 1 92.56 79 GLU B N 1
ATOM 3799 C CA . GLU B 1 79 ? 3.359 -9.562 -25.266 1 92.56 79 GLU B CA 1
ATOM 3800 C C . GLU B 1 79 ? 4.879 -9.477 -25.172 1 92.56 79 GLU B C 1
ATOM 3802 O O . GLU B 1 79 ? 5.438 -9.406 -24.062 1 92.56 79 GLU B O 1
ATOM 3807 N N . PHE B 1 80 ? 5.523 -9.477 -26.359 1 95.12 80 PHE B N 1
ATOM 3808 C CA . PHE B 1 80 ? 6.973 -9.305 -26.344 1 95.12 80 PHE B CA 1
ATOM 3809 C C . PHE B 1 80 ? 7.355 -7.922 -25.828 1 95.12 80 PHE B C 1
ATOM 3811 O O . PHE B 1 80 ? 8.352 -7.77 -25.125 1 95.12 80 PHE B O 1
ATOM 3818 N N . ALA B 1 81 ? 6.59 -6.969 -26.203 1 95.19 81 ALA B N 1
ATOM 3819 C CA . ALA B 1 81 ? 6.828 -5.617 -25.703 1 95.19 81 ALA B CA 1
ATOM 3820 C C . ALA B 1 81 ? 6.688 -5.555 -24.188 1 95.19 81 ALA B C 1
ATOM 3822 O O . ALA B 1 81 ? 7.453 -4.863 -23.516 1 95.19 81 ALA B O 1
ATOM 3823 N N . LYS B 1 82 ? 5.711 -6.238 -23.672 1 95.44 82 LYS B N 1
ATOM 3824 C CA . LYS B 1 82 ? 5.527 -6.316 -22.219 1 95.44 82 LYS B CA 1
ATOM 3825 C C . LYS B 1 82 ? 6.727 -6.977 -21.547 1 95.44 82 LYS B C 1
ATOM 3827 O O . LYS B 1 82 ? 7.168 -6.539 -20.484 1 95.44 82 LYS B O 1
ATOM 3832 N N . ALA B 1 83 ? 7.211 -8.031 -22.141 1 96.75 83 ALA B N 1
ATOM 3833 C CA . ALA B 1 83 ? 8.375 -8.734 -21.609 1 96.75 83 ALA B CA 1
ATOM 3834 C C . ALA B 1 83 ? 9.594 -7.82 -21.578 1 96.75 83 ALA B C 1
ATOM 3836 O O . ALA B 1 83 ? 10.328 -7.789 -20.578 1 96.75 83 ALA B O 1
ATOM 3837 N N . GLU B 1 84 ? 9.797 -7.121 -22.641 1 96.88 84 GLU B N 1
ATOM 3838 C CA . GLU B 1 84 ? 10.922 -6.199 -22.734 1 96.88 84 GLU B CA 1
ATOM 3839 C C . GLU B 1 84 ? 10.797 -5.086 -21.688 1 96.88 84 GLU B C 1
ATOM 3841 O O . GLU B 1 84 ? 11.789 -4.711 -21.062 1 96.88 84 GLU B O 1
ATOM 3846 N N . LEU B 1 85 ? 9.625 -4.598 -21.609 1 96.44 85 LEU B N 1
ATOM 3847 C CA . LEU B 1 85 ? 9.359 -3.568 -20.609 1 96.44 85 LEU B CA 1
ATOM 3848 C C . LEU B 1 85 ? 9.656 -4.086 -19.203 1 96.44 85 LEU B C 1
ATOM 3850 O O . LEU B 1 85 ? 10.273 -3.385 -18.391 1 96.44 85 LEU B O 1
ATOM 3854 N N . ALA B 1 86 ? 9.195 -5.273 -18.906 1 97.31 86 ALA B N 1
ATOM 3855 C CA . ALA B 1 86 ? 9.406 -5.887 -17.594 1 97.31 86 ALA B CA 1
ATOM 3856 C C . ALA B 1 86 ? 10.891 -5.996 -17.281 1 97.31 86 ALA B C 1
ATOM 3858 O O . ALA B 1 86 ? 11.32 -5.68 -16.172 1 97.31 86 ALA B O 1
ATOM 3859 N N . GLU B 1 87 ? 11.617 -6.426 -18.219 1 96.56 87 GLU B N 1
ATOM 3860 C CA . GLU B 1 87 ? 13.062 -6.551 -18.031 1 96.56 87 GLU B CA 1
ATOM 3861 C C . GLU B 1 87 ? 13.711 -5.191 -17.781 1 96.56 87 GLU B C 1
ATOM 3863 O O . GLU B 1 87 ? 14.508 -5.039 -16.859 1 96.56 87 GLU B O 1
ATOM 3868 N N . ARG B 1 88 ? 13.336 -4.23 -18.547 1 95.94 88 ARG B N 1
ATOM 3869 C CA . ARG B 1 88 ? 13.898 -2.887 -18.422 1 95.94 88 ARG B CA 1
ATOM 3870 C C . ARG B 1 88 ? 13.547 -2.27 -17.078 1 95.94 88 ARG B C 1
ATOM 3872 O O . ARG B 1 88 ? 14.336 -1.508 -16.516 1 95.94 88 ARG B O 1
ATOM 3879 N N . MET B 1 89 ? 12.453 -2.66 -16.594 1 96.5 89 MET B N 1
ATOM 3880 C CA . MET B 1 89 ? 11.961 -2.021 -15.375 1 96.5 89 MET B CA 1
ATOM 3881 C C . MET B 1 89 ? 12.398 -2.795 -14.141 1 96.5 89 MET B C 1
ATOM 3883 O O . MET B 1 89 ? 12.023 -2.445 -13.016 1 96.5 89 MET B O 1
ATOM 3887 N N . GLY B 1 90 ? 13.102 -3.82 -14.305 1 95.75 90 GLY B N 1
ATOM 3888 C CA . GLY B 1 90 ? 13.766 -4.465 -13.188 1 95.75 90 GLY B CA 1
ATOM 3889 C C . GLY B 1 90 ? 12.992 -5.648 -12.641 1 95.75 90 GLY B C 1
ATOM 3890 O O . GLY B 1 90 ? 13.172 -6.027 -11.477 1 95.75 90 GLY B O 1
ATOM 3891 N N . ALA B 1 91 ? 12.078 -6.262 -13.398 1 97.62 91 ALA B N 1
ATOM 3892 C CA . ALA B 1 91 ? 11.438 -7.516 -13.008 1 97.62 91 ALA B CA 1
ATOM 3893 C C . ALA B 1 91 ? 12.469 -8.633 -12.852 1 97.62 91 ALA B C 1
ATOM 3895 O O . ALA B 1 91 ? 13.531 -8.594 -13.477 1 97.62 91 ALA B O 1
ATOM 3896 N N . ASN B 1 92 ? 12.094 -9.609 -12 1 98.44 92 ASN B N 1
ATOM 3897 C CA . ASN B 1 92 ? 13.055 -10.672 -11.719 1 98.44 92 ASN B CA 1
ATOM 3898 C C . ASN B 1 92 ? 12.711 -11.953 -12.477 1 98.44 92 ASN B C 1
ATOM 3900 O O . ASN B 1 92 ? 13.562 -12.82 -12.656 1 98.44 92 ASN B O 1
ATOM 3904 N N . ALA B 1 93 ? 11.477 -12.055 -12.859 1 98.62 93 ALA B N 1
ATOM 3905 C CA . ALA B 1 93 ? 11 -13.219 -13.594 1 98.62 93 ALA B CA 1
ATOM 3906 C C . ALA B 1 93 ? 9.766 -12.883 -14.422 1 98.62 93 ALA B C 1
ATOM 3908 O O . ALA B 1 93 ? 9.141 -11.836 -14.219 1 98.62 93 ALA B O 1
ATOM 3909 N N . LEU B 1 94 ? 9.508 -13.742 -15.398 1 98.31 94 LEU B N 1
ATOM 3910 C CA . LEU B 1 94 ? 8.312 -13.656 -16.234 1 98.31 94 LEU B CA 1
ATOM 3911 C C . LEU B 1 94 ? 7.508 -14.953 -16.156 1 98.31 94 LEU B C 1
ATOM 3913 O O . LEU B 1 94 ? 8.078 -16.031 -16.047 1 98.31 94 LEU B O 1
ATOM 3917 N N . MET B 1 95 ? 6.25 -14.805 -16.219 1 97.94 95 MET B N 1
ATOM 3918 C CA . MET B 1 95 ? 5.414 -15.992 -16.375 1 97.94 95 MET B CA 1
ATOM 3919 C C . MET B 1 95 ? 4.555 -15.883 -17.641 1 97.94 95 MET B C 1
ATOM 3921 O O . MET B 1 95 ? 3.885 -14.875 -17.844 1 97.94 95 MET B O 1
ATOM 3925 N N . ASP B 1 96 ? 4.609 -16.875 -18.453 1 96.44 96 ASP B N 1
ATOM 3926 C CA . ASP B 1 96 ? 3.744 -17.016 -19.625 1 96.44 96 ASP B CA 1
ATOM 3927 C C . ASP B 1 96 ? 2.443 -17.734 -19.266 1 96.44 96 ASP B C 1
ATOM 3929 O O . ASP B 1 96 ? 2.436 -18.938 -19.031 1 96.44 96 ASP B O 1
ATOM 3933 N N . LEU B 1 97 ? 1.379 -16.984 -19.281 1 93.75 97 LEU B N 1
ATOM 3934 C CA . LEU B 1 97 ? 0.08 -17.531 -18.906 1 93.75 97 LEU B CA 1
ATOM 3935 C C . LEU B 1 97 ? -0.809 -17.703 -20.125 1 93.75 97 LEU B C 1
ATOM 3937 O O . LEU B 1 97 ? -2.037 -17.672 -20.016 1 93.75 97 LEU B O 1
ATOM 3941 N N . SER B 1 98 ? -0.213 -17.859 -21.234 1 91.19 98 SER B N 1
ATOM 3942 C CA . SER B 1 98 ? -0.964 -18.062 -22.469 1 91.19 98 SER B CA 1
ATOM 3943 C C . SER B 1 98 ? -1.868 -19.297 -22.375 1 91.19 98 SER B C 1
ATOM 3945 O O . SER B 1 98 ? -1.471 -20.312 -21.812 1 91.19 98 SER B O 1
ATOM 3947 N N . CYS B 1 99 ? -3.105 -19.109 -22.875 1 84.5 99 CYS B N 1
ATOM 3948 C CA . CYS B 1 99 ? -4.047 -20.219 -22.719 1 84.5 99 CYS B CA 1
ATOM 3949 C C . CYS B 1 99 ? -4.938 -20.344 -23.938 1 84.5 99 CYS B C 1
ATOM 3951 O O . CYS B 1 99 ? -6.035 -20.906 -23.859 1 84.5 99 CYS B O 1
ATOM 3953 N N . GLU B 1 100 ? -4.527 -19.828 -25 1 79.88 100 GLU B N 1
ATOM 3954 C CA . GLU B 1 100 ? -5.312 -19.922 -26.234 1 79.88 100 GLU B CA 1
ATOM 3955 C C . GLU B 1 100 ? -4.5 -20.531 -27.375 1 79.88 100 GLU B C 1
ATOM 3957 O O . GLU B 1 100 ? -3.383 -20.094 -27.641 1 79.88 100 GLU B O 1
ATOM 3962 N N . GLY B 1 101 ? -5.117 -21.5 -28 1 78.75 101 GLY B N 1
ATOM 3963 C CA . GLY B 1 101 ? -4.484 -22.109 -29.156 1 78.75 101 GLY B CA 1
ATOM 3964 C C . GLY B 1 101 ? -3.184 -22.812 -28.828 1 78.75 101 GLY B C 1
ATOM 3965 O O . GLY B 1 101 ? -3.061 -23.438 -27.781 1 78.75 101 GLY B O 1
ATOM 3966 N N . ASP B 1 102 ? -2.342 -22.797 -29.875 1 85 102 ASP B N 1
ATOM 3967 C CA . ASP B 1 102 ? -1.011 -23.375 -29.672 1 85 102 ASP B CA 1
ATOM 3968 C C . ASP B 1 102 ? -0.096 -22.375 -28.969 1 85 102 ASP B C 1
ATOM 3970 O O . ASP B 1 102 ? 0.364 -21.406 -29.562 1 85 102 ASP B O 1
ATOM 3974 N N . THR B 1 103 ? 0.159 -22.688 -27.703 1 91.69 103 THR B N 1
ATOM 3975 C CA . THR B 1 103 ? 0.895 -21.766 -26.844 1 91.69 103 THR B CA 1
ATOM 3976 C C . THR B 1 103 ? 2.398 -21.969 -27 1 91.69 103 THR B C 1
ATOM 3978 O O . THR B 1 103 ? 3.193 -21.125 -26.578 1 91.69 103 THR B O 1
ATOM 3981 N N . ARG B 1 104 ? 2.838 -23.047 -27.625 1 93.44 104 ARG B N 1
ATOM 3982 C CA . ARG B 1 104 ? 4.227 -23.484 -27.609 1 93.44 104 ARG B CA 1
ATOM 3983 C C . ARG B 1 104 ? 5.121 -22.531 -28.375 1 93.44 104 ARG B C 1
ATOM 3985 O O . ARG B 1 104 ? 6.23 -22.203 -27.953 1 93.44 104 ARG B O 1
ATOM 3992 N N . PRO B 1 105 ? 4.719 -21.984 -29.578 1 92.25 105 PRO B N 1
ATOM 3993 C CA . PRO B 1 105 ? 5.594 -21.078 -30.297 1 92.25 105 PRO B CA 1
ATOM 3994 C C . PRO B 1 105 ? 5.938 -19.812 -29.5 1 92.25 105 PRO B C 1
ATOM 3996 O O . PRO B 1 105 ? 7.094 -19.391 -29.484 1 92.25 105 PRO B O 1
ATOM 3999 N N . PHE B 1 106 ? 4.961 -19.219 -28.875 1 93.56 106 PHE B N 1
ATOM 4000 C CA . PHE B 1 106 ? 5.242 -18.031 -28.078 1 93.56 106 PHE B CA 1
ATOM 4001 C C . PHE B 1 106 ? 6.16 -18.375 -26.906 1 93.56 106 PHE B C 1
ATOM 4003 O O . PHE B 1 106 ? 7.117 -17.641 -26.625 1 93.56 106 PHE B O 1
ATOM 4010 N N . ARG B 1 107 ? 5.867 -19.438 -26.188 1 95.75 107 ARG B N 1
ATOM 4011 C CA . ARG B 1 107 ? 6.664 -19.875 -25.047 1 95.75 107 ARG B CA 1
ATOM 4012 C C . ARG B 1 107 ? 8.125 -20.047 -25.438 1 95.75 107 ARG B C 1
ATOM 4014 O O . ARG B 1 107 ? 9.016 -19.5 -24.766 1 95.75 107 ARG B O 1
ATOM 4021 N N . LYS B 1 108 ? 8.344 -20.781 -26.5 1 95.94 108 LYS B N 1
ATOM 4022 C CA . LYS B 1 108 ? 9.711 -21.031 -26.953 1 95.94 108 LYS B CA 1
ATOM 4023 C C . LYS B 1 108 ? 10.406 -19.719 -27.344 1 95.94 108 LYS B C 1
ATOM 4025 O O . LYS B 1 108 ? 11.578 -19.516 -27.047 1 95.94 108 LYS B O 1
ATOM 4030 N N . ALA B 1 109 ? 9.672 -18.891 -28.047 1 95.19 109 ALA B N 1
ATOM 4031 C CA . ALA B 1 109 ? 10.234 -17.609 -28.469 1 95.19 109 ALA B CA 1
ATOM 4032 C C . ALA B 1 109 ? 10.586 -16.734 -27.266 1 95.19 109 ALA B C 1
ATOM 4034 O O . ALA B 1 109 ? 11.617 -16.062 -27.266 1 95.19 109 ALA B O 1
ATOM 4035 N N . LEU B 1 110 ? 9.695 -16.734 -26.266 1 96.06 110 LEU B N 1
ATOM 4036 C CA . LEU B 1 110 ? 9.93 -15.961 -25.062 1 96.06 110 LEU B CA 1
ATOM 4037 C C . LEU B 1 110 ? 11.195 -16.438 -24.344 1 96.06 110 LEU B C 1
ATOM 4039 O O . LEU B 1 110 ? 12.039 -15.633 -23.969 1 96.06 110 LEU B O 1
ATOM 4043 N N . ILE B 1 111 ? 11.359 -17.703 -24.188 1 96.94 111 ILE B N 1
ATOM 4044 C CA . ILE B 1 111 ? 12.5 -18.297 -23.5 1 96.94 111 ILE B CA 1
ATOM 4045 C C . ILE B 1 111 ? 13.789 -17.984 -24.266 1 96.94 111 ILE B C 1
ATOM 4047 O O . ILE B 1 111 ? 14.828 -17.734 -23.641 1 96.94 111 ILE B O 1
ATOM 4051 N N . ALA B 1 112 ? 13.688 -17.938 -25.547 1 95.75 112 ALA B N 1
ATOM 4052 C CA . ALA B 1 112 ? 14.859 -17.672 -26.375 1 95.75 112 ALA B CA 1
ATOM 4053 C C . ALA B 1 112 ? 15.266 -16.203 -26.297 1 95.75 112 ALA B C 1
ATOM 4055 O O . ALA B 1 112 ? 16.438 -15.867 -26.484 1 95.75 112 ALA B O 1
ATOM 4056 N N . ARG B 1 113 ? 14.352 -15.367 -25.922 1 93.75 113 ARG B N 1
ATOM 4057 C CA . ARG B 1 113 ? 14.586 -13.93 -26.062 1 93.75 113 ARG B CA 1
ATOM 4058 C C . ARG B 1 113 ? 14.953 -13.312 -24.719 1 93.75 113 ARG B C 1
ATOM 4060 O O . ARG B 1 113 ? 15.516 -12.211 -24.656 1 93.75 113 ARG B O 1
ATOM 4067 N N . THR B 1 114 ? 14.633 -13.961 -23.672 1 95.44 114 THR B N 1
ATOM 4068 C CA . THR B 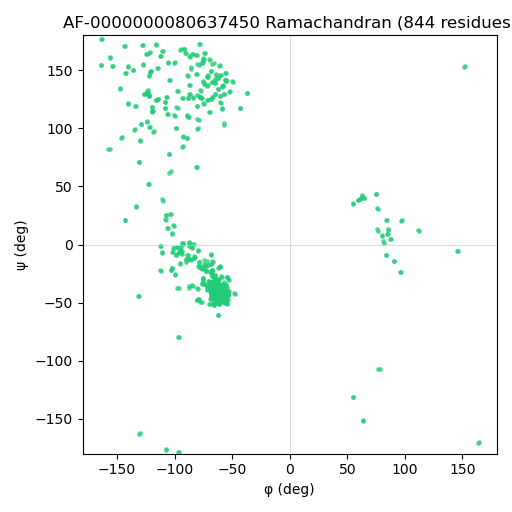1 114 ? 14.844 -13.328 -22.375 1 95.44 114 THR B CA 1
ATOM 4069 C C . THR B 1 114 ? 15.891 -14.086 -21.562 1 95.44 114 THR B C 1
ATOM 4071 O O . THR B 1 114 ? 16.078 -15.289 -21.766 1 95.44 114 THR B O 1
ATOM 4074 N N . ARG B 1 115 ? 16.562 -13.344 -20.703 1 95.44 115 ARG B N 1
ATOM 4075 C CA . ARG B 1 115 ? 17.484 -13.977 -19.766 1 95.44 115 ARG B CA 1
ATOM 4076 C C . ARG B 1 115 ? 16.828 -14.156 -18.406 1 95.44 115 ARG B C 1
ATOM 4078 O O . ARG B 1 115 ? 17.391 -14.789 -17.516 1 95.44 115 ARG B O 1
ATOM 4085 N N . LEU B 1 116 ? 15.664 -13.578 -18.219 1 98.06 116 LEU B N 1
ATOM 4086 C CA . LEU B 1 116 ? 14.938 -13.773 -16.969 1 98.06 116 LEU B CA 1
ATOM 4087 C C . LEU B 1 116 ? 14.367 -15.18 -16.891 1 98.06 116 LEU B C 1
ATOM 4089 O O . LEU B 1 116 ? 13.953 -15.75 -17.906 1 98.06 116 LEU B O 1
ATOM 4093 N N . PRO B 1 117 ? 14.352 -15.734 -15.672 1 98.75 117 PRO B N 1
ATOM 4094 C CA . PRO B 1 117 ? 13.633 -17 -15.547 1 98.75 117 PRO B CA 1
ATOM 4095 C C . PRO B 1 117 ? 12.18 -16.906 -16.016 1 98.75 117 PRO B C 1
ATOM 4097 O O . PRO B 1 117 ? 11.516 -15.891 -15.781 1 98.75 117 PRO B O 1
ATOM 4100 N N . VAL B 1 118 ? 11.727 -17.938 -16.688 1 98.62 118 VAL B N 1
ATOM 4101 C CA . VAL B 1 118 ? 10.367 -17.969 -17.234 1 98.62 118 VAL B CA 1
ATOM 4102 C C . VAL B 1 118 ? 9.562 -19.078 -16.562 1 98.62 118 VAL B C 1
ATOM 4104 O O . VAL B 1 118 ? 10.008 -20.219 -16.484 1 98.62 118 VAL B O 1
ATOM 4107 N N . GLY B 1 119 ? 8.406 -18.672 -15.984 1 98.56 119 GLY B N 1
ATOM 4108 C CA . GLY B 1 119 ? 7.461 -19.625 -15.422 1 98.56 119 GLY B CA 1
ATOM 4109 C C . GLY B 1 119 ? 6.227 -19.812 -16.281 1 98.56 119 GLY B C 1
ATOM 4110 O O . GLY B 1 119 ? 5.934 -18.984 -17.156 1 98.56 119 GLY B O 1
ATOM 4111 N N . THR B 1 120 ? 5.566 -20.938 -16.141 1 98.19 120 THR B N 1
ATOM 4112 C CA . THR B 1 120 ? 4.324 -21.219 -16.844 1 98.19 120 THR B CA 1
ATOM 4113 C C . THR B 1 120 ? 3.359 -22 -15.953 1 98.19 120 THR B C 1
ATOM 4115 O O . THR B 1 120 ? 3.707 -22.375 -14.836 1 98.19 120 THR B O 1
ATOM 4118 N N . VAL B 1 121 ? 2.156 -22.125 -16.453 1 97.25 121 VAL B N 1
ATOM 4119 C CA . VAL B 1 121 ? 1.134 -23 -15.875 1 97.25 121 VAL B CA 1
ATOM 4120 C C . VAL B 1 121 ? 0.736 -24.078 -16.891 1 97.25 121 VAL B C 1
ATOM 4122 O O . VAL B 1 121 ? -0.201 -23.875 -17.672 1 97.25 121 VAL B O 1
ATOM 4125 N N . PRO B 1 122 ? 1.268 -25.234 -16.812 1 97.06 122 PRO B N 1
ATOM 4126 C CA . PRO B 1 122 ? 1.138 -26.234 -17.875 1 97.06 122 PRO B CA 1
ATOM 4127 C C . PRO B 1 122 ? -0.318 -26.562 -18.203 1 97.06 122 PRO B C 1
ATOM 4129 O O . PRO B 1 122 ? -0.659 -26.75 -19.375 1 97.06 122 PRO B O 1
ATOM 4132 N N . VAL B 1 123 ? -1.165 -26.516 -17.266 1 95 123 VAL B N 1
ATOM 4133 C CA . VAL B 1 123 ? -2.547 -26.938 -17.469 1 95 123 VAL B CA 1
ATOM 4134 C C . VAL B 1 123 ? -3.256 -25.969 -18.391 1 95 123 VAL B C 1
ATOM 4136 O O . VAL B 1 123 ? -4.297 -26.281 -18.969 1 95 123 VAL B O 1
ATOM 4139 N N . TYR B 1 124 ? -2.709 -24.812 -18.578 1 92.5 124 TYR B N 1
ATOM 4140 C CA . TYR B 1 124 ? -3.309 -23.844 -19.484 1 92.5 124 TYR B CA 1
ATOM 4141 C C . TYR B 1 124 ? -3.229 -24.312 -20.938 1 92.5 124 TYR B C 1
ATOM 4143 O O . TYR B 1 124 ? -3.922 -23.797 -21.812 1 92.5 124 TYR B O 1
ATOM 4151 N N . ASP B 1 125 ? -2.416 -25.312 -21.219 1 92.62 125 ASP B N 1
ATOM 4152 C CA . ASP B 1 125 ? -2.314 -25.906 -22.547 1 92.62 125 ASP B CA 1
ATOM 4153 C C . ASP B 1 125 ? -3.459 -26.891 -22.797 1 92.62 125 ASP B C 1
ATOM 4155 O O . ASP B 1 125 ? -3.609 -27.406 -23.906 1 92.62 125 ASP B O 1
ATOM 4159 N N . ALA B 1 126 ? -4.262 -27.125 -21.812 1 89.5 126 ALA B N 1
ATOM 4160 C CA . ALA B 1 126 ? -5.312 -28.125 -21.906 1 89.5 126 ALA B CA 1
ATOM 4161 C C . ALA B 1 126 ? -6.227 -27.844 -23.094 1 89.5 126 ALA B C 1
ATOM 4163 O O . ALA B 1 126 ? -6.656 -28.766 -23.797 1 89.5 126 ALA B O 1
ATOM 4164 N N . GLU B 1 127 ? -6.539 -26.609 -23.297 1 81 127 GLU B N 1
ATOM 4165 C CA . GLU B 1 127 ? -7.441 -26.234 -24.391 1 81 127 GLU B CA 1
ATOM 4166 C C . GLU B 1 127 ? -6.832 -26.578 -25.75 1 81 127 GLU B C 1
ATOM 4168 O O . GLU B 1 127 ? -7.555 -26.891 -26.703 1 81 127 GLU B O 1
ATOM 4173 N N . GLY B 1 128 ? -5.535 -26.531 -25.844 1 82.31 128 GLY B N 1
ATOM 4174 C CA . GLY B 1 128 ? -4.848 -26.766 -27.109 1 82.31 128 GLY B CA 1
ATOM 4175 C C . GLY B 1 128 ? -4.641 -28.234 -27.422 1 82.31 128 GLY B C 1
ATOM 4176 O O . GLY B 1 128 ? -4.16 -28.578 -28.5 1 82.31 128 GLY B O 1
ATOM 4177 N N . MET B 1 129 ? -5.078 -29.078 -26.578 1 86.44 129 MET B N 1
ATOM 4178 C CA . MET B 1 129 ? -4.832 -30.5 -26.75 1 86.44 129 MET B CA 1
ATOM 4179 C C . MET B 1 129 ? -5.844 -31.125 -27.719 1 86.44 129 MET B C 1
ATOM 4181 O O . MET B 1 129 ? -5.684 -32.25 -28.156 1 86.44 129 MET B O 1
ATOM 4185 N N . GLY B 1 130 ? -6.875 -30.422 -28.078 1 83.81 130 GLY B N 1
ATOM 4186 C CA . GLY B 1 130 ? -7.883 -30.922 -29 1 83.81 130 GLY B CA 1
ATOM 4187 C C . GLY B 1 130 ? -8.828 -31.922 -28.359 1 83.81 130 GLY B C 1
ATOM 4188 O O . GLY B 1 130 ? -9.477 -32.719 -29.047 1 83.81 130 GLY B O 1
ATOM 4189 N N . LYS B 1 131 ? -8.805 -32 -27.062 1 90.44 131 LYS B N 1
ATOM 4190 C CA . LYS B 1 131 ? -9.688 -32.875 -26.281 1 90.44 131 LYS B CA 1
ATOM 4191 C C . LYS B 1 131 ? -10.531 -32.062 -25.312 1 90.44 131 LYS B C 1
ATOM 4193 O O . LYS B 1 131 ? -10.156 -30.953 -24.922 1 90.44 131 LYS B O 1
ATOM 4198 N N . SER B 1 132 ? -11.734 -32.688 -25.125 1 91 132 SER B N 1
ATOM 4199 C CA . SER B 1 132 ? -12.5 -32.094 -24.016 1 91 132 SER B CA 1
ATOM 4200 C C . SER B 1 132 ? -11.805 -32.375 -22.688 1 91 132 SER B C 1
ATOM 4202 O O . SER B 1 132 ? -11 -33.281 -22.562 1 91 132 SER B O 1
ATOM 4204 N N . LEU B 1 133 ? -12.086 -31.531 -21.766 1 91.19 133 LEU B N 1
ATOM 4205 C CA . LEU B 1 133 ? -11.445 -31.625 -20.453 1 91.19 133 LEU B CA 1
ATOM 4206 C C . LEU B 1 133 ? -11.641 -33 -19.844 1 91.19 133 LEU B C 1
ATOM 4208 O O . LEU B 1 133 ? -10.711 -33.562 -19.25 1 91.19 133 LEU B O 1
ATOM 4212 N N . GLU B 1 134 ? -12.859 -33.531 -19.984 1 92.5 134 GLU B N 1
ATOM 4213 C CA . GLU B 1 134 ? -13.18 -34.812 -19.359 1 92.5 134 GLU B CA 1
ATOM 4214 C C . GLU B 1 134 ? -12.484 -35.969 -20.078 1 92.5 134 GLU B C 1
ATOM 4216 O O . GLU B 1 134 ? -12.398 -37.094 -19.547 1 92.5 134 GLU B O 1
ATOM 4221 N N . ASP B 1 135 ? -11.953 -35.719 -21.297 1 95.94 135 ASP B N 1
ATOM 4222 C CA . ASP B 1 135 ? -11.289 -36.75 -22.078 1 95.94 135 ASP B CA 1
ATOM 4223 C C . ASP B 1 135 ? -9.781 -36.75 -21.828 1 95.94 135 ASP B C 1
ATOM 4225 O O . ASP B 1 135 ? -9.062 -37.625 -22.281 1 95.94 135 ASP B O 1
ATOM 4229 N N . LEU B 1 136 ? -9.336 -35.781 -21.141 1 96.25 136 LEU B N 1
ATOM 4230 C CA . LEU B 1 136 ? -7.926 -35.75 -20.781 1 96.25 136 LEU B CA 1
ATOM 4231 C C . LEU B 1 136 ? -7.605 -36.812 -19.75 1 96.25 136 LEU B C 1
ATOM 4233 O O . LEU B 1 136 ? -8.43 -37.125 -18.875 1 96.25 136 LEU B O 1
ATOM 4237 N N . THR B 1 137 ? -6.438 -37.344 -19.891 1 96.56 137 THR B N 1
ATOM 4238 C CA . THR B 1 137 ? -5.953 -38.344 -18.938 1 96.56 137 THR B CA 1
ATOM 4239 C C . THR B 1 137 ? -4.816 -37.781 -18.094 1 96.56 137 THR B C 1
ATOM 4241 O O . THR B 1 137 ? -4.293 -36.688 -18.391 1 96.56 137 THR B O 1
ATOM 4244 N N . ALA B 1 138 ? -4.465 -38.469 -17.016 1 97 138 ALA B N 1
ATOM 4245 C CA . ALA B 1 138 ? -3.316 -38.094 -16.203 1 97 138 ALA B CA 1
ATOM 4246 C C . ALA B 1 138 ? -2.062 -37.938 -17.062 1 97 138 ALA B C 1
ATOM 4248 O O . ALA B 1 138 ? -1.256 -37.031 -16.844 1 97 138 ALA B O 1
ATOM 4249 N N . ASP B 1 139 ? -1.938 -38.844 -18 1 97.25 139 ASP B N 1
ATOM 4250 C CA . ASP B 1 139 ? -0.781 -38.812 -18.891 1 97.25 139 ASP B CA 1
ATOM 4251 C C . ASP B 1 139 ? -0.776 -37.562 -19.75 1 97.25 139 ASP B C 1
ATOM 4253 O O . ASP B 1 139 ? 0.288 -37.031 -20.078 1 97.25 139 ASP B O 1
ATOM 4257 N N . ASP B 1 140 ? -1.938 -37.125 -20.125 1 97.31 140 ASP B N 1
ATOM 4258 C CA . ASP B 1 140 ? -2.025 -35.875 -20.875 1 97.31 140 ASP B CA 1
ATOM 4259 C C . ASP B 1 140 ? -1.501 -34.688 -20.062 1 97.31 140 ASP B C 1
ATOM 4261 O O . ASP B 1 140 ? -0.747 -33.875 -20.578 1 97.31 140 ASP B O 1
ATOM 4265 N N . PHE B 1 141 ? -1.944 -34.625 -18.844 1 97.62 141 PHE B N 1
ATOM 4266 C CA . PHE B 1 141 ? -1.486 -33.562 -17.953 1 97.62 141 PHE B CA 1
ATOM 4267 C C . PHE B 1 141 ? 0.027 -33.625 -17.781 1 97.62 141 PHE B C 1
ATOM 4269 O O . PHE B 1 141 ? 0.704 -32.594 -17.859 1 97.62 141 PHE B O 1
ATOM 4276 N N . LEU B 1 142 ? 0.57 -34.781 -17.547 1 98.12 142 LEU B N 1
ATOM 4277 C CA . LEU B 1 142 ? 2.008 -34.938 -17.359 1 98.12 142 LEU B CA 1
ATOM 4278 C C . LEU B 1 142 ? 2.762 -34.625 -18.641 1 98.12 142 LEU B C 1
ATOM 4280 O O . LEU B 1 142 ? 3.885 -34.125 -18.609 1 98.12 142 LEU B O 1
ATOM 4284 N N . SER B 1 143 ? 2.139 -34.969 -19.766 1 97.19 143 SER B N 1
ATOM 4285 C CA . SER B 1 143 ? 2.768 -34.656 -21.047 1 97.19 143 SER B CA 1
ATOM 4286 C C . SER B 1 143 ? 2.881 -33.156 -21.25 1 97.19 143 SER B C 1
ATOM 4288 O O . SER B 1 143 ? 3.852 -32.656 -21.844 1 97.19 143 SER B O 1
ATOM 4290 N N . MET B 1 144 ? 1.873 -32.406 -20.828 1 96.94 144 MET B N 1
ATOM 4291 C CA . MET B 1 144 ? 1.946 -30.938 -20.875 1 96.94 144 MET B CA 1
ATOM 4292 C C . MET B 1 144 ? 3.127 -30.422 -20.047 1 96.94 144 MET B C 1
ATOM 4294 O O . MET B 1 144 ? 3.887 -29.578 -20.516 1 96.94 144 MET B O 1
ATOM 4298 N N . LEU B 1 145 ? 3.254 -30.984 -18.875 1 98.44 145 LEU B N 1
ATOM 4299 C CA . LEU B 1 145 ? 4.367 -30.609 -18 1 98.44 145 LEU B CA 1
ATOM 4300 C C . LEU B 1 145 ? 5.703 -30.922 -18.672 1 98.44 145 LEU B C 1
ATOM 4302 O O . LEU B 1 145 ? 6.605 -30.078 -18.688 1 98.44 145 LEU B O 1
ATOM 4306 N N . ALA B 1 146 ? 5.805 -32.125 -19.203 1 98.56 146 ALA B N 1
ATOM 4307 C CA . ALA B 1 146 ? 7.047 -32.562 -19.828 1 98.56 146 ALA B CA 1
ATOM 4308 C C . ALA B 1 146 ? 7.426 -31.656 -20.984 1 98.56 146 ALA B C 1
ATOM 4310 O O . ALA B 1 146 ? 8.602 -31.328 -21.172 1 98.56 146 ALA B O 1
ATOM 4311 N N . ARG B 1 147 ? 6.469 -31.297 -21.75 1 97.56 147 ARG B N 1
ATOM 4312 C CA . ARG B 1 147 ? 6.707 -30.406 -22.891 1 97.56 147 ARG B CA 1
ATOM 4313 C C . ARG B 1 147 ? 7.246 -29.062 -22.422 1 97.56 147 ARG B C 1
ATOM 4315 O O . ARG B 1 147 ? 8.18 -28.516 -23.031 1 97.56 147 ARG B O 1
ATOM 4322 N N . HIS B 1 148 ? 6.602 -28.438 -21.438 1 98.44 148 HIS B N 1
ATOM 4323 C CA . HIS B 1 148 ? 7.07 -27.172 -20.906 1 98.44 148 HIS B CA 1
ATOM 4324 C C . HIS B 1 148 ? 8.492 -27.281 -20.375 1 98.44 148 HIS B C 1
ATOM 4326 O O . HIS B 1 148 ? 9.32 -26.391 -20.609 1 98.44 148 HIS B O 1
ATOM 4332 N N . ALA B 1 149 ? 8.773 -28.359 -19.625 1 98.62 149 ALA B N 1
ATOM 4333 C CA . ALA B 1 149 ? 10.117 -28.609 -19.109 1 98.62 149 ALA B CA 1
ATOM 4334 C C . ALA B 1 149 ? 11.133 -28.719 -20.234 1 98.62 149 ALA B C 1
ATOM 4336 O O . ALA B 1 149 ? 12.203 -28.094 -20.188 1 98.62 149 ALA B O 1
ATOM 4337 N N . GLU B 1 150 ? 10.781 -29.469 -21.25 1 98.25 150 GLU B N 1
ATOM 4338 C CA . GLU B 1 150 ? 11.648 -29.656 -22.406 1 98.25 150 GLU B CA 1
ATOM 4339 C C . GLU B 1 150 ? 11.914 -28.344 -23.125 1 98.25 150 GLU B C 1
ATOM 4341 O O . GLU B 1 150 ? 13 -28.125 -23.656 1 98.25 150 GLU B O 1
ATOM 4346 N N . ASP B 1 151 ? 10.914 -27.484 -23.125 1 98 151 ASP B N 1
ATOM 4347 C CA . ASP B 1 151 ? 10.992 -26.219 -23.844 1 98 151 ASP B CA 1
ATOM 4348 C C . ASP B 1 151 ? 11.922 -25.234 -23.125 1 98 151 ASP B C 1
ATOM 4350 O O . ASP B 1 151 ? 12.32 -24.219 -23.688 1 98 151 ASP B O 1
ATOM 4354 N N . GLY B 1 152 ? 12.234 -25.469 -21.844 1 98.5 152 GLY B N 1
ATOM 4355 C CA . GLY B 1 152 ? 13.195 -24.625 -21.156 1 98.5 152 GLY B CA 1
ATOM 4356 C C . GLY B 1 152 ? 12.57 -23.781 -20.047 1 98.5 152 GLY B C 1
ATOM 4357 O O . GLY B 1 152 ? 13.211 -22.875 -19.531 1 98.5 152 GLY B O 1
ATOM 4358 N N . VAL B 1 153 ? 11.344 -24.062 -19.688 1 98.75 153 VAL B N 1
ATOM 4359 C CA . VAL B 1 153 ? 10.664 -23.328 -18.625 1 98.75 153 VAL B CA 1
ATOM 4360 C C . VAL B 1 153 ? 11.406 -23.516 -17.312 1 98.75 153 VAL B C 1
ATOM 4362 O O . VAL B 1 153 ? 11.711 -24.641 -16.906 1 98.75 153 VAL B O 1
ATOM 4365 N N . ASP B 1 154 ? 11.641 -22.422 -16.562 1 98.88 154 ASP B N 1
ATOM 4366 C CA . ASP B 1 154 ? 12.492 -22.469 -15.391 1 98.88 154 ASP B CA 1
ATOM 4367 C C . ASP B 1 154 ? 11.695 -22.859 -14.148 1 98.88 154 ASP B C 1
ATOM 4369 O O . ASP B 1 154 ? 12.234 -23.5 -13.242 1 98.88 154 ASP B O 1
ATOM 4373 N N . PHE B 1 155 ? 10.461 -22.406 -14.07 1 98.88 155 PHE B N 1
ATOM 4374 C CA . PHE B 1 155 ? 9.594 -22.844 -12.984 1 98.88 155 PHE B CA 1
ATOM 4375 C C . PHE B 1 155 ? 8.164 -23.016 -13.469 1 98.88 155 PHE B C 1
ATOM 4377 O O . PHE B 1 155 ? 7.719 -22.328 -14.383 1 98.88 155 PHE B O 1
ATOM 4384 N N . VAL B 1 156 ? 7.426 -24 -12.859 1 98.88 156 VAL B N 1
ATOM 4385 C CA . VAL B 1 156 ? 6.074 -24.328 -13.297 1 98.88 156 VAL B CA 1
ATOM 4386 C C . VAL B 1 156 ? 5.117 -24.266 -12.109 1 98.88 156 VAL B C 1
ATOM 4388 O O . VAL B 1 156 ? 5.426 -24.781 -11.031 1 98.88 156 VAL B O 1
ATOM 4391 N N . THR B 1 157 ? 4.023 -23.547 -12.289 1 98.75 157 THR B N 1
ATOM 4392 C CA . THR B 1 157 ? 2.953 -23.578 -11.297 1 98.75 157 THR B CA 1
ATOM 4393 C C . THR B 1 157 ? 2.082 -24.812 -11.477 1 98.75 157 THR B C 1
ATOM 4395 O O . THR B 1 157 ? 1.514 -25.031 -12.547 1 98.75 157 THR B O 1
ATOM 4398 N N . LEU B 1 158 ? 2.02 -25.625 -10.531 1 98.75 158 LEU B N 1
ATOM 4399 C CA . LEU B 1 158 ? 1.192 -26.828 -10.523 1 98.75 158 LEU B CA 1
ATOM 4400 C C . LEU B 1 158 ? 0.177 -26.797 -9.383 1 98.75 158 LEU B C 1
ATOM 4402 O O . LEU B 1 158 ? 0.553 -26.75 -8.211 1 98.75 158 LEU B O 1
ATOM 4406 N N . HIS B 1 159 ? -1.055 -26.812 -9.742 1 98.44 159 HIS B N 1
ATOM 4407 C CA . HIS B 1 159 ? -2.113 -26.828 -8.742 1 98.44 159 HIS B CA 1
ATOM 4408 C C . HIS B 1 159 ? -2.334 -28.234 -8.188 1 98.44 159 HIS B C 1
ATOM 4410 O O . HIS B 1 159 ? -3.432 -28.781 -8.297 1 98.44 159 HIS B O 1
ATOM 4416 N N . ALA B 1 160 ? -1.379 -28.703 -7.52 1 98.62 160 ALA B N 1
ATOM 4417 C CA . ALA B 1 160 ? -1.351 -30.094 -7.074 1 98.62 160 ALA B CA 1
ATOM 4418 C C . ALA B 1 160 ? -2.031 -30.25 -5.719 1 98.62 160 ALA B C 1
ATOM 4420 O O . ALA B 1 160 ? -2.318 -31.359 -5.285 1 98.62 160 ALA B O 1
ATOM 4421 N N . GLY B 1 161 ? -2.373 -29.156 -5.062 1 98.31 161 GLY B N 1
ATOM 4422 C CA . GLY B 1 161 ? -2.865 -29.203 -3.693 1 98.31 161 GLY B CA 1
ATOM 4423 C C . GLY B 1 161 ? -4.371 -29.344 -3.607 1 98.31 161 GLY B C 1
ATOM 4424 O O . GLY B 1 161 ? -4.914 -29.656 -2.545 1 98.31 161 GLY B O 1
ATOM 4425 N N . ILE B 1 162 ? -5.094 -29.109 -4.707 1 97.94 162 ILE B N 1
ATOM 4426 C CA . ILE B 1 162 ? -6.547 -29.266 -4.695 1 97.94 162 ILE B CA 1
ATOM 4427 C C . ILE B 1 162 ? -6.906 -30.734 -4.848 1 97.94 162 ILE B C 1
ATOM 4429 O O . ILE B 1 162 ? -6.977 -31.25 -5.965 1 97.94 162 ILE B O 1
ATOM 4433 N N . THR B 1 163 ? -7.215 -31.406 -3.791 1 98.06 163 THR B N 1
ATOM 4434 C CA . THR B 1 163 ? -7.488 -32.844 -3.744 1 98.06 163 THR B CA 1
ATOM 4435 C C . THR B 1 163 ? -8.977 -33.094 -3.539 1 98.06 163 THR B C 1
ATOM 4437 O O . THR B 1 163 ? -9.773 -32.156 -3.477 1 98.06 163 THR B O 1
ATOM 4440 N N . ARG B 1 164 ? -9.336 -34.406 -3.418 1 96.75 164 ARG B N 1
ATOM 4441 C CA . ARG B 1 164 ? -10.711 -34.781 -3.148 1 96.75 164 ARG B CA 1
ATOM 4442 C C . ARG B 1 164 ? -11.211 -34.156 -1.845 1 96.75 164 ARG B C 1
ATOM 4444 O O . ARG B 1 164 ? -12.375 -33.781 -1.739 1 96.75 164 ARG B O 1
ATOM 4451 N N . GLU B 1 165 ? -10.359 -34.062 -0.928 1 95.75 165 GLU B N 1
ATOM 4452 C CA . GLU B 1 165 ? -10.711 -33.438 0.342 1 95.75 165 GLU B CA 1
ATOM 4453 C C . GLU B 1 165 ? -11.094 -31.969 0.146 1 95.75 165 GLU B C 1
ATOM 4455 O O . GLU B 1 165 ? -12.031 -31.484 0.78 1 95.75 165 GLU B O 1
ATOM 4460 N N . CYS B 1 166 ? -10.336 -31.266 -0.643 1 96.44 166 CYS B N 1
ATOM 4461 C CA . CYS B 1 166 ? -10.656 -29.875 -0.955 1 96.44 166 CYS B CA 1
ATOM 4462 C C . CYS B 1 166 ? -12.016 -29.781 -1.641 1 96.44 166 CYS B C 1
ATOM 4464 O O . CYS B 1 166 ? -12.789 -28.859 -1.35 1 96.44 166 CYS B O 1
ATOM 4466 N N . LEU B 1 167 ? -12.297 -30.703 -2.564 1 95.25 167 LEU B N 1
ATOM 4467 C CA . LEU B 1 167 ? -13.578 -30.703 -3.264 1 95.25 167 LEU B CA 1
ATOM 4468 C C . LEU B 1 167 ? -14.734 -30.906 -2.287 1 95.25 167 LEU B C 1
ATOM 4470 O O . LEU B 1 167 ? -15.797 -30.312 -2.436 1 95.25 167 LEU B O 1
ATOM 4474 N N . ASP B 1 168 ? -14.531 -31.797 -1.34 1 94.56 168 ASP B N 1
ATOM 4475 C CA . ASP B 1 168 ? -15.539 -32.031 -0.309 1 94.56 168 ASP B CA 1
ATOM 4476 C C . ASP B 1 168 ? -15.828 -30.734 0.465 1 94.56 168 ASP B C 1
ATOM 4478 O O . ASP B 1 168 ? -16.984 -30.406 0.729 1 94.56 168 ASP B O 1
ATOM 4482 N N . LEU B 1 169 ? -14.805 -30.016 0.795 1 94.44 169 LEU B N 1
ATOM 4483 C CA . LEU B 1 169 ? -14.953 -28.766 1.514 1 94.44 169 LEU B CA 1
ATOM 4484 C C . LEU B 1 169 ? -15.648 -27.719 0.643 1 94.44 169 LEU B C 1
ATOM 4486 O O . LEU B 1 169 ? -16.438 -26.922 1.141 1 94.44 169 LEU B O 1
ATOM 4490 N N . LEU B 1 170 ? -15.258 -27.719 -0.586 1 92 170 LEU B N 1
ATOM 4491 C CA . LEU B 1 170 ? -15.875 -26.797 -1.537 1 92 170 LEU B CA 1
ATOM 4492 C C . LEU B 1 170 ? -17.391 -27 -1.586 1 92 170 LEU B C 1
ATOM 4494 O O . LEU B 1 170 ? -18.141 -26.031 -1.734 1 92 170 LEU B O 1
ATOM 4498 N N . GLU B 1 171 ? -17.859 -28.172 -1.448 1 89.56 171 GLU B N 1
ATOM 4499 C CA . GLU B 1 171 ? -19.281 -28.516 -1.532 1 89.56 171 GLU B CA 1
ATOM 4500 C C . GLU B 1 171 ? -20.047 -28 -0.322 1 89.56 171 GLU B C 1
ATOM 4502 O O . GLU B 1 171 ? -21.266 -27.844 -0.372 1 89.56 171 GLU B O 1
ATOM 4507 N N . GLU B 1 172 ? -19.359 -27.688 0.702 1 87.88 172 GLU B N 1
ATOM 4508 C CA . GLU B 1 172 ? -20.016 -27.125 1.877 1 87.88 172 GLU B CA 1
ATOM 4509 C C . GLU B 1 172 ? -20.531 -25.719 1.595 1 87.88 172 GLU B C 1
ATOM 4511 O O . GLU B 1 172 ? -21.406 -25.219 2.301 1 87.88 172 GLU B O 1
ATOM 4516 N N . GLY B 1 173 ? -19.984 -25.047 0.659 1 85 173 GLY B N 1
ATOM 4517 C CA . GLY B 1 173 ? -20.562 -23.844 0.095 1 85 173 GLY B CA 1
ATOM 4518 C C . GLY B 1 173 ? -20.422 -22.641 1.004 1 85 173 GLY B C 1
ATOM 4519 O O . GLY B 1 173 ? -21.359 -21.828 1.119 1 85 173 GLY B O 1
ATOM 4520 N N . GLU B 1 174 ? -19.344 -22.406 1.601 1 89.31 174 GLU B N 1
ATOM 4521 C CA . GLU B 1 174 ? -19.172 -21.312 2.549 1 89.31 174 GLU B CA 1
ATOM 4522 C C . GLU B 1 174 ? -18.578 -20.078 1.867 1 89.31 174 GLU B C 1
ATOM 4524 O O . GLU B 1 174 ? -18.688 -18.969 2.375 1 89.31 174 GLU B O 1
ATOM 4529 N N . ARG B 1 175 ? -17.984 -20.219 0.677 1 94.94 175 ARG B N 1
ATOM 4530 C CA . ARG B 1 175 ? -17.297 -19.125 0 1 94.94 175 ARG B CA 1
ATOM 4531 C C . ARG B 1 175 ? -18.266 -18.328 -0.874 1 94.94 175 ARG B C 1
ATOM 4533 O O . ARG B 1 175 ? -19.219 -18.891 -1.435 1 94.94 175 ARG B O 1
ATOM 4540 N N . ILE B 1 176 ? -18.031 -17.016 -0.939 1 95.12 176 ILE B N 1
ATOM 4541 C CA . ILE B 1 176 ? -18.719 -16.172 -1.911 1 95.12 176 ILE B CA 1
ATOM 4542 C C . ILE B 1 176 ? -18.297 -16.562 -3.324 1 95.12 176 ILE B C 1
ATOM 4544 O O . ILE B 1 176 ? -19.141 -16.719 -4.215 1 95.12 176 ILE B O 1
ATOM 4548 N N . MET B 1 177 ? -17 -16.766 -3.494 1 94.31 177 MET B N 1
ATOM 4549 C CA . MET B 1 177 ? -16.406 -17.234 -4.746 1 94.31 177 MET B CA 1
ATOM 4550 C C . MET B 1 177 ? -15.602 -18.5 -4.523 1 94.31 177 MET B C 1
ATOM 4552 O O . MET B 1 177 ? -14.469 -18.438 -4.035 1 94.31 177 MET B O 1
ATOM 4556 N N . PRO B 1 178 ? -16.031 -19.594 -4.891 1 92.75 178 PRO B N 1
ATOM 4557 C CA . PRO B 1 178 ? -15.469 -20.891 -4.5 1 92.75 178 PRO B CA 1
ATOM 4558 C C . PRO B 1 178 ? -14.023 -21.078 -4.961 1 92.75 178 PRO B C 1
ATOM 4560 O O . PRO B 1 178 ? -13.133 -21.297 -4.141 1 92.75 178 PRO B O 1
ATOM 4563 N N . VAL B 1 179 ? -13.758 -21.031 -6.312 1 94.5 179 VAL B N 1
ATOM 4564 C CA . VAL B 1 179 ? -12.422 -21.156 -6.895 1 94.5 179 VAL B CA 1
ATOM 4565 C C . VAL B 1 179 ? -12.219 -20.078 -7.957 1 94.5 179 VAL B C 1
ATOM 4567 O O . VAL B 1 179 ? -12.945 -20.031 -8.953 1 94.5 179 VAL B O 1
ATOM 4570 N N . VAL B 1 180 ? -11.195 -19.25 -7.66 1 93.94 180 VAL B N 1
ATOM 4571 C CA . VAL B 1 180 ? -10.984 -18.156 -8.602 1 93.94 180 VAL B CA 1
ATOM 4572 C C . VAL B 1 180 ? -9.68 -18.375 -9.375 1 93.94 180 VAL B C 1
ATOM 4574 O O . VAL B 1 180 ? -9.359 -17.625 -10.297 1 93.94 180 VAL B O 1
ATOM 4577 N N . SER B 1 181 ? -8.883 -19.359 -9.016 1 94.62 181 SER B N 1
ATOM 4578 C CA . SER B 1 181 ? -7.707 -19.766 -9.781 1 94.62 181 SER B CA 1
ATOM 4579 C C . SER B 1 181 ? -8.102 -20.453 -11.086 1 94.62 181 SER B C 1
ATOM 4581 O O . SER B 1 181 ? -8.82 -21.453 -11.07 1 94.62 181 SER B O 1
ATOM 4583 N N . ARG B 1 182 ? -7.621 -19.953 -12.148 1 91.56 182 ARG B N 1
ATOM 4584 C CA . ARG B 1 182 ? -7.945 -20.562 -13.438 1 91.56 182 ARG B CA 1
ATOM 4585 C C . ARG B 1 182 ? -7.449 -22 -13.5 1 91.56 182 ARG B C 1
ATOM 4587 O O . ARG B 1 182 ? -8.203 -22.906 -13.859 1 91.56 182 ARG B O 1
ATOM 4594 N N . GLY B 1 183 ? -6.195 -22.203 -13.18 1 93.88 183 GLY B N 1
ATOM 4595 C CA . GLY B 1 183 ? -5.672 -23.547 -13.156 1 93.88 183 GLY B CA 1
ATOM 4596 C C . GLY B 1 183 ? -6.375 -24.453 -12.148 1 93.88 183 GLY B C 1
ATOM 4597 O O . GLY B 1 183 ? -6.691 -25.594 -12.453 1 93.88 183 GLY B O 1
ATOM 4598 N N . GLY B 1 184 ? -6.641 -23.875 -10.992 1 94.88 184 GLY B N 1
ATOM 4599 C CA . GLY B 1 184 ? -7.355 -24.625 -9.969 1 94.88 184 GLY B CA 1
ATOM 4600 C C . GLY B 1 184 ? -8.75 -25.031 -10.391 1 94.88 184 GLY B C 1
ATOM 4601 O O . GLY B 1 184 ? -9.188 -26.156 -10.117 1 94.88 184 GLY B O 1
ATOM 4602 N N . SER B 1 185 ? -9.445 -24.156 -11.031 1 93.75 185 SER B N 1
ATOM 4603 C CA . SER B 1 185 ? -10.812 -24.453 -11.453 1 93.75 185 SER B CA 1
ATOM 4604 C C . SER B 1 185 ? -10.836 -25.516 -12.547 1 93.75 185 SER B C 1
ATOM 4606 O O . SER B 1 185 ? -11.758 -26.328 -12.594 1 93.75 185 SER B O 1
ATOM 4608 N N . LEU B 1 186 ? -9.836 -25.531 -13.43 1 93.31 186 LEU B N 1
ATOM 4609 C CA . LEU B 1 186 ? -9.734 -26.547 -14.469 1 93.31 186 LEU B CA 1
ATOM 4610 C C . LEU B 1 186 ? -9.531 -27.938 -13.867 1 93.31 186 LEU B C 1
ATOM 4612 O O . LEU B 1 186 ? -10.188 -28.891 -14.273 1 93.31 186 LEU B O 1
ATOM 4616 N N . ILE B 1 187 ? -8.664 -28 -12.922 1 96.12 187 ILE B N 1
ATOM 4617 C CA . ILE B 1 187 ? -8.383 -29.281 -12.273 1 96.12 187 ILE B CA 1
ATOM 4618 C C . ILE B 1 187 ? -9.609 -29.75 -11.492 1 96.12 187 ILE B C 1
ATOM 4620 O O . ILE B 1 187 ? -9.977 -30.922 -11.562 1 96.12 187 ILE B O 1
ATOM 4624 N N . ALA B 1 188 ? -10.203 -28.812 -10.75 1 94.62 188 ALA B N 1
ATOM 4625 C CA . ALA B 1 188 ? -11.406 -29.156 -9.992 1 94.62 188 ALA B CA 1
ATOM 4626 C C . ALA B 1 188 ? -12.5 -29.688 -10.914 1 94.62 188 ALA B C 1
ATOM 4628 O O . ALA B 1 188 ? -13.164 -30.672 -10.594 1 94.62 188 ALA B O 1
ATOM 4629 N N . GLU B 1 189 ? -12.703 -29.031 -12 1 93.62 189 GLU B N 1
ATOM 4630 C CA . GLU B 1 189 ? -13.711 -29.453 -12.977 1 93.62 189 GLU B CA 1
ATOM 4631 C C . GLU B 1 189 ? -13.383 -30.844 -13.531 1 93.62 189 GLU B C 1
ATOM 4633 O O . GLU B 1 189 ? -14.266 -31.688 -13.648 1 93.62 189 GLU B O 1
ATOM 4638 N N . TRP B 1 190 ? -12.18 -31.047 -13.914 1 95.44 190 TRP B N 1
ATOM 4639 C CA . TRP B 1 190 ? -11.742 -32.344 -14.43 1 95.44 190 TRP B CA 1
ATOM 4640 C C . TRP B 1 190 ? -12.016 -33.438 -13.422 1 95.44 190 TRP B C 1
ATOM 4642 O O . TRP B 1 190 ? -12.547 -34.5 -13.773 1 95.44 190 TRP B O 1
ATOM 4652 N N . MET B 1 191 ? -11.641 -33.219 -12.172 1 96.44 191 MET B N 1
ATOM 4653 C CA . MET B 1 191 ? -11.852 -34.219 -11.102 1 96.44 191 MET B CA 1
ATOM 4654 C C . MET B 1 191 ? -13.328 -34.531 -10.953 1 96.44 191 MET B C 1
ATOM 4656 O O . MET B 1 191 ? -13.695 -35.719 -10.797 1 96.44 191 MET B O 1
ATOM 4660 N N . ARG B 1 192 ? -14.133 -33.531 -11 1 93.75 192 ARG B N 1
ATOM 4661 C CA . ARG B 1 192 ? -15.562 -33.719 -10.836 1 93.75 192 ARG B CA 1
ATOM 4662 C C . ARG B 1 192 ? -16.141 -34.531 -12 1 93.75 192 ARG B C 1
ATOM 4664 O O . ARG B 1 192 ? -16.984 -35.406 -11.797 1 93.75 192 ARG B O 1
ATOM 4671 N N . LYS B 1 193 ? -15.758 -34.25 -13.164 1 94.31 193 LYS B N 1
ATOM 4672 C CA . LYS B 1 193 ? -16.297 -34.875 -14.367 1 94.31 193 LYS B CA 1
ATOM 4673 C C . LYS B 1 193 ? -15.836 -36.312 -14.484 1 94.31 193 LYS B C 1
ATOM 4675 O O . LYS B 1 193 ? -16.578 -37.156 -14.969 1 94.31 193 LYS B O 1
ATOM 4680 N N . THR B 1 194 ? -14.648 -36.594 -14.086 1 95.81 194 THR B N 1
ATOM 4681 C CA . THR B 1 194 ? -14.078 -37.906 -14.305 1 95.81 194 THR B CA 1
ATOM 4682 C C . THR B 1 194 ? -14.188 -38.75 -13.039 1 95.81 194 THR B C 1
ATOM 4684 O O . THR B 1 194 ? -14.094 -40 -13.109 1 95.81 194 THR B O 1
ATOM 4687 N N . GLY B 1 195 ? -14.242 -38.125 -11.906 1 95.44 195 GLY B N 1
ATOM 4688 C CA . GLY B 1 195 ? -14.234 -38.812 -10.641 1 95.44 195 GLY B CA 1
ATOM 4689 C C . GLY B 1 195 ? -12.844 -39.219 -10.18 1 95.44 195 GLY B C 1
ATOM 4690 O O . GLY B 1 195 ? -12.68 -39.812 -9.109 1 95.44 195 GLY B O 1
ATOM 4691 N N . GLU B 1 196 ? -11.859 -38.844 -10.953 1 97.19 196 GLU B N 1
ATOM 4692 C CA . GLU B 1 196 ? -10.477 -39.188 -10.633 1 97.19 196 GLU B CA 1
ATOM 4693 C C . GLU B 1 196 ? -9.852 -38.156 -9.703 1 97.19 196 GLU B C 1
ATOM 4695 O O . GLU B 1 196 ? -10.383 -37.062 -9.539 1 97.19 196 GLU B O 1
ATOM 4700 N N . GLU B 1 197 ? -8.75 -38.5 -9.016 1 97.88 197 GLU B N 1
ATOM 4701 C CA . GLU B 1 197 ? -7.977 -37.594 -8.188 1 97.88 197 GLU B CA 1
ATOM 4702 C C . GLU B 1 197 ? -7.125 -36.656 -9.047 1 97.88 197 GLU B C 1
ATOM 4704 O O . GLU B 1 197 ? -6.875 -36.938 -10.219 1 97.88 197 GLU B O 1
ATOM 4709 N N . ASN B 1 198 ? -6.77 -35.5 -8.484 1 98.25 198 ASN B N 1
ATOM 4710 C CA . ASN B 1 198 ? -5.855 -34.562 -9.117 1 98.25 198 ASN B CA 1
ATOM 4711 C C . ASN B 1 198 ? -4.652 -35.25 -9.734 1 98.25 198 ASN B C 1
ATOM 4713 O O . ASN B 1 198 ? -3.873 -35.906 -9.023 1 98.25 198 ASN B O 1
ATOM 4717 N N . PRO B 1 199 ? -4.488 -35.156 -11.016 1 98.06 199 PRO B N 1
ATOM 4718 C CA . PRO B 1 199 ? -3.426 -35.906 -11.68 1 98.06 199 PRO B CA 1
ATOM 4719 C C . PRO B 1 199 ? -2.031 -35.5 -11.211 1 98.06 199 PRO B C 1
ATOM 4721 O O . PRO B 1 199 ? -1.136 -36.344 -11.133 1 98.06 199 PRO B O 1
ATOM 4724 N N . PHE B 1 200 ? -1.806 -34.219 -10.844 1 98.62 200 PHE B N 1
ATOM 4725 C CA . PHE B 1 200 ? -0.5 -33.781 -10.375 1 98.62 200 PHE B CA 1
ATOM 4726 C C . PHE B 1 200 ? -0.235 -34.25 -8.953 1 98.62 200 PHE B C 1
ATOM 4728 O O . PHE B 1 200 ? 0.919 -34.438 -8.555 1 98.62 200 PHE B O 1
ATOM 4735 N N . TYR B 1 201 ? -1.275 -34.406 -8.211 1 98.62 201 TYR B N 1
ATOM 4736 C CA . TYR B 1 201 ? -1.152 -34.969 -6.863 1 98.62 201 TYR B CA 1
ATOM 4737 C C . TYR B 1 201 ? -0.958 -36.469 -6.902 1 98.62 201 TYR B C 1
ATOM 4739 O O . TYR B 1 201 ? -0.026 -37 -6.293 1 98.62 201 TYR B O 1
ATOM 4747 N N . ALA B 1 202 ? -1.793 -37.219 -7.66 1 98.5 202 ALA B N 1
ATOM 4748 C CA . ALA B 1 202 ? -1.79 -38.656 -7.723 1 98.5 202 ALA B CA 1
ATOM 4749 C C . ALA B 1 202 ? -0.499 -39.188 -8.352 1 98.5 202 ALA B C 1
ATOM 4751 O O . ALA B 1 202 ? 0.004 -40.25 -7.961 1 98.5 202 ALA B O 1
ATOM 4752 N N . CYS B 1 203 ? -0.012 -38.469 -9.297 1 98.5 203 CYS B N 1
ATOM 4753 C CA . CYS B 1 203 ? 1.189 -38.875 -10.016 1 98.5 203 CYS B CA 1
ATOM 4754 C C . CYS B 1 203 ? 2.369 -37.969 -9.672 1 98.5 203 CYS B C 1
ATOM 4756 O O . CYS B 1 203 ? 3.193 -37.656 -10.531 1 98.5 203 CYS B O 1
ATOM 4758 N N . PHE B 1 204 ? 2.471 -37.562 -8.477 1 98.75 204 PHE B N 1
ATOM 4759 C CA . PHE B 1 204 ? 3.459 -36.562 -8.086 1 98.75 204 PHE B CA 1
ATOM 4760 C C . PHE B 1 204 ? 4.875 -37.094 -8.297 1 98.75 204 PHE B C 1
ATOM 4762 O O . PHE B 1 204 ? 5.777 -36.344 -8.648 1 98.75 204 PHE B O 1
ATOM 4769 N N . ASP B 1 205 ? 5.102 -38.375 -8.086 1 98.62 205 ASP B N 1
ATOM 4770 C CA . ASP B 1 205 ? 6.426 -38.938 -8.312 1 98.62 205 ASP B CA 1
ATOM 4771 C C . ASP B 1 205 ? 6.871 -38.75 -9.758 1 98.62 205 ASP B C 1
ATOM 4773 O O . ASP B 1 205 ? 8.039 -38.438 -10.016 1 98.62 205 ASP B O 1
ATOM 4777 N N . ARG B 1 206 ? 5.969 -38.938 -10.68 1 98.62 206 ARG B N 1
ATOM 4778 C CA . ARG B 1 206 ? 6.281 -38.719 -12.086 1 98.62 206 ARG B CA 1
ATOM 4779 C C . ARG B 1 206 ? 6.547 -37.25 -12.359 1 98.62 206 ARG B C 1
ATOM 4781 O O . ARG B 1 206 ? 7.41 -36.906 -13.172 1 98.62 206 ARG B O 1
ATOM 4788 N N . VAL B 1 207 ? 5.754 -36.375 -11.711 1 98.88 207 VAL B N 1
ATOM 4789 C CA . VAL B 1 207 ? 5.996 -34.938 -11.781 1 98.88 207 VAL B CA 1
ATOM 4790 C C . VAL B 1 207 ? 7.434 -34.656 -11.375 1 98.88 207 VAL B C 1
ATOM 4792 O O . VAL B 1 207 ? 8.141 -33.906 -12.062 1 98.88 207 VAL B O 1
ATOM 4795 N N . LEU B 1 208 ? 7.848 -35.25 -10.25 1 98.88 208 LEU B N 1
ATOM 4796 C CA . LEU B 1 208 ? 9.18 -35 -9.695 1 98.88 208 LEU B CA 1
ATOM 4797 C C . LEU B 1 208 ? 10.258 -35.5 -10.648 1 98.88 208 LEU B C 1
ATOM 4799 O O . LEU B 1 208 ? 11.305 -34.875 -10.797 1 98.88 208 LEU B O 1
ATOM 4803 N N . GLU B 1 209 ? 10.016 -36.625 -11.273 1 98.75 209 GLU B N 1
ATOM 4804 C CA . GLU B 1 209 ? 10.969 -37.188 -12.234 1 98.75 209 GLU B CA 1
ATOM 4805 C C . GLU B 1 209 ? 11.188 -36.219 -13.398 1 98.75 209 GLU B C 1
ATOM 4807 O O . GLU B 1 209 ? 12.32 -35.969 -13.805 1 98.75 209 GLU B O 1
ATOM 4812 N N . ILE B 1 210 ? 10.117 -35.719 -13.906 1 98.69 210 ILE B N 1
ATOM 4813 C CA . ILE B 1 210 ? 10.18 -34.781 -15.023 1 98.69 210 ILE B CA 1
ATOM 4814 C C . ILE B 1 210 ? 10.945 -33.531 -14.609 1 98.69 210 ILE B C 1
ATOM 4816 O O . ILE B 1 210 ? 11.859 -33.062 -15.305 1 98.69 210 ILE B O 1
ATOM 4820 N N . CYS B 1 211 ? 10.57 -32.938 -13.484 1 98.88 211 CYS B N 1
ATOM 4821 C CA . CYS B 1 211 ? 11.18 -31.688 -13.016 1 98.88 211 CYS B CA 1
ATOM 4822 C C . CYS B 1 211 ? 12.656 -31.891 -12.703 1 98.88 211 CYS B C 1
ATOM 4824 O O . CYS B 1 211 ? 13.477 -31.016 -12.961 1 98.88 211 CYS B O 1
ATOM 4826 N N . ARG B 1 212 ? 13.008 -33 -12.094 1 98.75 212 ARG B N 1
ATOM 4827 C CA . ARG B 1 212 ? 14.398 -33.312 -11.758 1 98.75 212 ARG B CA 1
ATOM 4828 C C . ARG B 1 212 ? 15.258 -33.406 -13.016 1 98.75 212 ARG B C 1
ATOM 4830 O O . ARG B 1 212 ? 16.391 -32.938 -13.039 1 98.75 212 ARG B O 1
ATOM 4837 N N . GLU B 1 213 ? 14.703 -34.094 -14.023 1 98.44 213 GLU B N 1
ATOM 4838 C CA . GLU B 1 213 ? 15.438 -34.312 -15.258 1 98.44 213 GLU B CA 1
ATOM 4839 C C . GLU B 1 213 ? 15.914 -33 -15.867 1 98.44 213 GLU B C 1
ATOM 4841 O O . GLU B 1 213 ? 17.031 -32.938 -16.391 1 98.44 213 GLU B O 1
ATOM 4846 N N . TYR B 1 214 ? 15.109 -31.938 -15.742 1 98.44 214 TYR B N 1
ATOM 4847 C CA . TYR B 1 214 ? 15.414 -30.688 -16.438 1 98.44 214 TYR B CA 1
ATOM 4848 C C . TYR B 1 214 ? 15.773 -29.594 -15.438 1 98.44 214 TYR B C 1
ATOM 4850 O O . TYR B 1 214 ? 16.031 -28.453 -15.836 1 98.44 214 TYR B O 1
ATOM 4858 N N . ASP B 1 215 ? 15.734 -29.875 -14.164 1 98.5 215 ASP B N 1
ATOM 4859 C CA . ASP B 1 215 ? 15.969 -28.938 -13.062 1 98.5 215 ASP B CA 1
ATOM 4860 C C . ASP B 1 215 ? 14.93 -27.828 -13.055 1 98.5 215 ASP B C 1
ATOM 4862 O O . ASP B 1 215 ? 15.281 -26.641 -12.953 1 98.5 215 ASP B O 1
ATOM 4866 N N . VAL B 1 216 ? 13.711 -28.172 -13.266 1 98.88 216 VAL B N 1
ATOM 4867 C CA . VAL B 1 216 ? 12.586 -27.234 -13.18 1 98.88 216 VAL B CA 1
ATOM 4868 C C . VAL B 1 216 ? 12.195 -27.031 -11.719 1 98.88 216 VAL B C 1
ATOM 4870 O O . VAL B 1 216 ? 12.086 -28 -10.953 1 98.88 216 VAL B O 1
ATOM 4873 N N . THR B 1 217 ? 12.109 -25.766 -11.297 1 98.94 217 THR B N 1
ATOM 4874 C CA . THR B 1 217 ? 11.586 -25.453 -9.969 1 98.94 217 THR B CA 1
ATOM 4875 C C . THR B 1 217 ? 10.062 -25.562 -9.961 1 98.94 217 THR B C 1
ATOM 4877 O O . THR B 1 217 ? 9.391 -25.047 -10.867 1 98.94 217 THR B O 1
ATOM 4880 N N . ILE B 1 218 ? 9.523 -26.234 -8.977 1 98.94 218 ILE B N 1
ATOM 4881 C CA . ILE B 1 218 ? 8.07 -26.312 -8.852 1 98.94 218 ILE B CA 1
ATOM 4882 C C . ILE B 1 218 ? 7.555 -25.141 -8.031 1 98.94 218 ILE B C 1
ATOM 4884 O O . ILE B 1 218 ? 8.102 -24.828 -6.969 1 98.94 218 ILE B O 1
ATOM 4888 N N . SER B 1 219 ? 6.617 -24.422 -8.586 1 98.88 219 SER B N 1
ATOM 4889 C CA . SER B 1 219 ? 5.766 -23.516 -7.832 1 98.88 219 SER B CA 1
ATOM 4890 C C . SER B 1 219 ? 4.414 -24.141 -7.516 1 98.88 219 SER B C 1
ATOM 4892 O O . SER B 1 219 ? 3.523 -24.188 -8.367 1 98.88 219 SER B O 1
ATOM 4894 N N . LEU B 1 220 ? 4.305 -24.609 -6.301 1 98.88 220 LEU B N 1
ATOM 4895 C CA . LEU B 1 220 ? 3.047 -25.25 -5.938 1 98.88 220 LEU B CA 1
ATOM 4896 C C . LEU B 1 220 ? 1.918 -24.234 -5.848 1 98.88 220 LEU B C 1
ATOM 4898 O O . LEU B 1 220 ? 1.908 -23.391 -4.945 1 98.88 220 LEU B O 1
ATOM 4902 N N . GLY B 1 221 ? 0.987 -24.406 -6.758 1 97.62 221 GLY B N 1
ATOM 4903 C CA . GLY B 1 221 ? -0.036 -23.391 -6.977 1 97.62 221 GLY B CA 1
ATOM 4904 C C . GLY B 1 221 ? -1.095 -23.375 -5.891 1 97.62 221 GLY B C 1
ATOM 4905 O O . GLY B 1 221 ? -1.314 -24.375 -5.211 1 97.62 221 GLY B O 1
ATOM 4906 N N . ASP B 1 222 ? -1.748 -22.234 -5.801 1 96.38 222 ASP B N 1
ATOM 4907 C CA . ASP B 1 222 ? -2.816 -22 -4.836 1 96.38 222 ASP B CA 1
ATOM 4908 C C . ASP B 1 222 ? -4.184 -22.031 -5.512 1 96.38 222 ASP B C 1
ATOM 4910 O O . ASP B 1 222 ? -4.859 -21 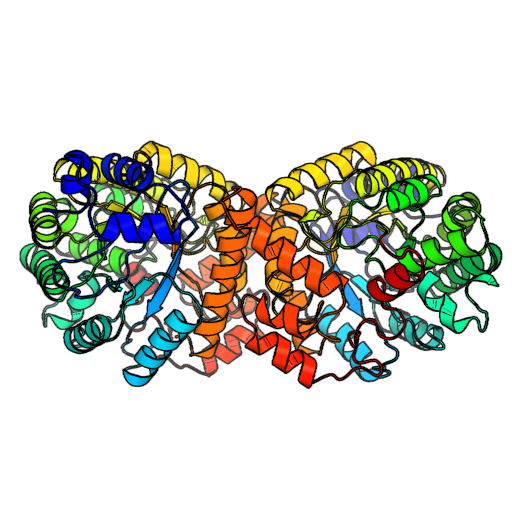-5.613 1 96.38 222 ASP B O 1
ATOM 4914 N N . ALA B 1 223 ? -4.594 -23.234 -5.754 1 97.25 223 ALA B N 1
ATOM 4915 C CA . ALA B 1 223 ? -5.867 -23.453 -6.438 1 97.25 223 ALA B CA 1
ATOM 4916 C C . ALA B 1 223 ? -7.027 -22.859 -5.641 1 97.25 223 ALA B C 1
ATOM 4918 O O . ALA B 1 223 ? -8 -22.375 -6.219 1 97.25 223 ALA B O 1
ATOM 4919 N N . CYS B 1 224 ? -6.891 -22.922 -4.328 1 96.94 224 CYS B N 1
ATOM 4920 C CA . CYS B 1 224 ? -7.988 -22.531 -3.449 1 96.94 224 CYS B CA 1
ATOM 4921 C C . CYS B 1 224 ? -7.73 -21.172 -2.83 1 96.94 224 CYS B C 1
ATOM 4923 O O . CYS B 1 224 ? -8.188 -20.891 -1.719 1 96.94 224 CYS B O 1
ATOM 4925 N N . ARG B 1 225 ? -6.953 -20.359 -3.502 1 97.38 225 ARG B N 1
ATOM 4926 C CA . ARG B 1 225 ? -6.762 -19 -2.988 1 97.38 225 ARG B CA 1
ATOM 4927 C C . ARG B 1 225 ? -8.086 -18.266 -2.891 1 97.38 225 ARG B C 1
ATOM 4929 O O . ARG B 1 225 ? -8.977 -18.453 -3.717 1 97.38 225 ARG B O 1
ATOM 4936 N N . PRO B 1 226 ? -8.227 -17.406 -1.889 1 97.38 226 PRO B N 1
ATOM 4937 C CA . PRO B 1 226 ? -9.453 -16.609 -1.786 1 97.38 226 PRO B CA 1
ATOM 4938 C C . PRO B 1 226 ? -9.547 -15.523 -2.859 1 97.38 226 PRO B C 1
ATOM 4940 O O . PRO B 1 226 ? -8.547 -14.875 -3.17 1 97.38 226 PRO B O 1
ATOM 4943 N N . GLY B 1 227 ? -10.734 -15.375 -3.453 1 96.06 227 GLY B N 1
ATOM 4944 C CA . GLY B 1 227 ? -11 -14.32 -4.418 1 96.06 227 GLY B CA 1
ATOM 4945 C C . GLY B 1 227 ? -11.75 -13.148 -3.82 1 96.06 227 GLY B C 1
ATOM 4946 O O . GLY B 1 227 ? -12.078 -12.188 -4.527 1 96.06 227 GLY B O 1
ATOM 4947 N N . ALA B 1 228 ? -12.117 -13.227 -2.574 1 97.31 228 ALA B N 1
ATOM 4948 C CA . ALA B 1 228 ? -12.75 -12.195 -1.762 1 97.31 228 ALA B CA 1
ATOM 4949 C C . ALA B 1 228 ? -12.125 -12.125 -0.372 1 97.31 228 ALA B C 1
ATOM 4951 O O . ALA B 1 228 ? -11.688 -13.148 0.17 1 97.31 228 ALA B O 1
ATOM 4952 N N . VAL B 1 229 ? -12.141 -10.938 0.191 1 97.88 229 VAL B N 1
ATOM 4953 C CA . VAL B 1 229 ? -11.602 -10.805 1.541 1 97.88 229 VAL B CA 1
ATOM 4954 C C . VAL B 1 229 ? -12.414 -11.664 2.508 1 97.88 229 VAL B C 1
ATOM 4956 O O . VAL B 1 229 ? -11.883 -12.141 3.516 1 97.88 229 VAL B O 1
ATOM 4959 N N . HIS B 1 230 ? -13.688 -11.859 2.223 1 96.81 230 HIS B N 1
ATOM 4960 C CA . HIS B 1 230 ? -14.57 -12.688 3.037 1 96.81 230 HIS B CA 1
ATOM 4961 C C . HIS B 1 230 ? -14.102 -14.141 3.047 1 96.81 230 HIS B C 1
ATOM 4963 O O . HIS B 1 230 ? -14.258 -14.836 4.051 1 96.81 230 HIS B O 1
ATOM 4969 N N . ASP B 1 231 ? -13.562 -14.617 1.953 1 97.19 231 ASP B N 1
ATOM 4970 C CA . ASP B 1 231 ? -13.258 -16.031 1.733 1 97.19 231 ASP B CA 1
ATOM 4971 C C . ASP B 1 231 ? -11.867 -16.375 2.26 1 97.19 231 ASP B C 1
ATOM 4973 O O . ASP B 1 231 ? -11.438 -17.531 2.168 1 97.19 231 ASP B O 1
ATOM 4977 N N . ALA B 1 232 ? -11.141 -15.461 2.863 1 97.56 232 ALA B N 1
ATOM 4978 C CA . ALA B 1 232 ? -9.734 -15.656 3.203 1 97.56 232 ALA B CA 1
ATOM 4979 C C . ALA B 1 232 ? -9.594 -16.453 4.496 1 97.56 232 ALA B C 1
ATOM 4981 O O . ALA B 1 232 ? -10.406 -16.328 5.41 1 97.56 232 ALA B O 1
ATOM 4982 N N . THR B 1 233 ? -8.555 -17.234 4.543 1 97.62 233 THR B N 1
ATOM 4983 C CA . THR B 1 233 ? -8.133 -17.969 5.73 1 97.62 233 THR B CA 1
ATOM 4984 C C . THR B 1 233 ? -9.219 -18.938 6.184 1 97.62 233 THR B C 1
ATOM 4986 O O . THR B 1 233 ? -9.5 -19.031 7.379 1 97.62 233 THR B O 1
ATOM 4989 N N . ASP B 1 234 ? -9.844 -19.531 5.23 1 96.38 234 ASP B N 1
ATOM 4990 C CA . ASP B 1 234 ? -10.906 -20.484 5.539 1 96.38 234 ASP B CA 1
ATOM 4991 C C . ASP B 1 234 ? -10.367 -21.922 5.52 1 96.38 234 ASP B C 1
ATOM 4993 O O . ASP B 1 234 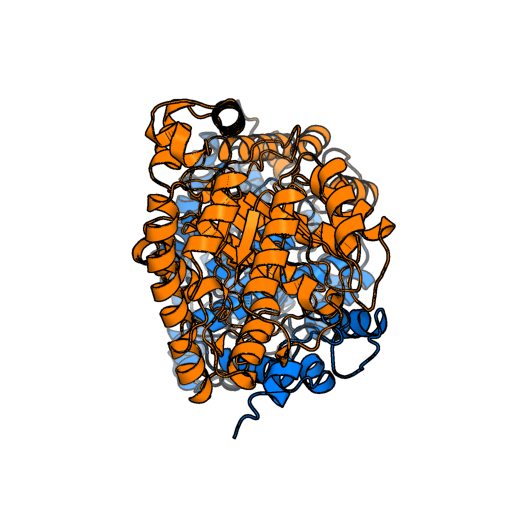? -9.172 -22.141 5.34 1 96.38 234 ASP B O 1
ATOM 4997 N N . SER B 1 235 ? -11.234 -22.859 5.754 1 96.75 235 SER B N 1
ATOM 4998 C CA . SER B 1 235 ? -10.852 -24.266 5.836 1 96.75 235 SER B CA 1
ATOM 4999 C C . SER B 1 235 ? -10.305 -24.781 4.504 1 96.75 235 SER B C 1
ATOM 5001 O O . SER B 1 235 ? -9.359 -25.562 4.477 1 96.75 235 SER B O 1
ATOM 5003 N N . LEU B 1 236 ? -10.844 -24.312 3.418 1 96.5 236 LEU B N 1
ATOM 5004 C CA . LEU B 1 236 ? -10.43 -24.75 2.09 1 96.5 236 LEU B CA 1
ATOM 5005 C C . LEU B 1 236 ? -9 -24.312 1.796 1 96.5 236 LEU B C 1
ATOM 5007 O O . LEU B 1 236 ? -8.18 -25.125 1.351 1 96.5 236 LEU B O 1
ATOM 5011 N N . GLN B 1 237 ? -8.734 -23.031 1.987 1 97.44 237 GLN B N 1
ATOM 5012 C CA . GLN B 1 237 ? -7.391 -22.5 1.783 1 97.44 237 GLN B CA 1
ATOM 5013 C C . GLN B 1 237 ? -6.367 -23.25 2.633 1 97.44 237 GLN B C 1
ATOM 5015 O O . GLN B 1 237 ? -5.301 -23.625 2.143 1 97.44 237 GLN B O 1
ATOM 5020 N N . ILE B 1 238 ? -6.664 -23.484 3.939 1 97.81 238 ILE B N 1
ATOM 5021 C CA . ILE B 1 238 ? -5.727 -24.062 4.891 1 97.81 238 ILE B CA 1
ATOM 5022 C C . ILE B 1 238 ? -5.535 -25.547 4.582 1 97.81 238 ILE B C 1
ATOM 5024 O O . ILE B 1 238 ? -4.426 -26.078 4.691 1 97.81 238 ILE B O 1
ATOM 5028 N N . GLN B 1 239 ? -6.609 -26.219 4.207 1 97.69 239 GLN B N 1
ATOM 5029 C CA . GLN B 1 239 ? -6.496 -27.625 3.838 1 97.69 239 GLN B CA 1
ATOM 5030 C C . GLN B 1 239 ? -5.543 -27.812 2.664 1 97.69 239 GLN B C 1
ATOM 5032 O O . GLN B 1 239 ? -4.719 -28.734 2.666 1 97.69 239 GLN B O 1
ATOM 5037 N N . GLU B 1 240 ? -5.684 -27.016 1.672 1 98.31 240 GLU B N 1
ATOM 5038 C CA . GLU B 1 240 ? -4.762 -27.094 0.543 1 98.31 240 GLU B CA 1
ATOM 5039 C C . GLU B 1 240 ? -3.322 -26.844 0.988 1 98.31 240 GLU B C 1
ATOM 5041 O O . GLU B 1 240 ? -2.402 -27.531 0.54 1 98.31 240 GLU B O 1
ATOM 5046 N N . LEU B 1 241 ? -3.121 -25.875 1.867 1 98.62 241 LEU B N 1
ATOM 5047 C CA . LEU B 1 241 ? -1.783 -25.531 2.338 1 98.62 241 LEU B CA 1
ATOM 5048 C C . LEU B 1 241 ? -1.143 -26.703 3.061 1 98.62 241 LEU B C 1
ATOM 5050 O O . LEU B 1 241 ? 0.06 -26.953 2.924 1 98.62 241 LEU B O 1
ATOM 5054 N N . ILE B 1 242 ? -1.907 -27.422 3.854 1 98.44 242 ILE B N 1
ATOM 5055 C CA . ILE B 1 242 ? -1.422 -28.609 4.547 1 98.44 242 ILE B CA 1
ATOM 5056 C C . ILE B 1 242 ? -0.917 -29.641 3.531 1 98.44 242 ILE B C 1
ATOM 5058 O O . ILE B 1 242 ? 0.175 -30.188 3.686 1 98.44 242 ILE B O 1
ATOM 5062 N N . THR B 1 243 ? -1.683 -29.797 2.488 1 98.75 243 THR B N 1
ATOM 5063 C CA . THR B 1 243 ? -1.287 -30.719 1.426 1 98.75 243 THR B CA 1
ATOM 5064 C C . THR B 1 243 ? -0.008 -30.234 0.746 1 98.75 243 THR B C 1
ATOM 5066 O O . THR B 1 243 ? 0.893 -31.031 0.472 1 98.75 243 THR B O 1
ATOM 5069 N N . LEU B 1 244 ? 0.076 -28.984 0.482 1 98.81 244 LEU B N 1
ATOM 5070 C CA . LEU B 1 244 ? 1.257 -28.406 -0.159 1 98.81 244 LEU B CA 1
ATOM 5071 C C . LEU B 1 244 ? 2.5 -28.641 0.694 1 98.81 244 LEU B C 1
ATOM 5073 O O . LEU B 1 244 ? 3.582 -28.891 0.165 1 98.81 244 LEU B O 1
ATOM 5077 N N . GLY B 1 245 ? 2.354 -28.531 2.01 1 98.75 245 GLY B N 1
ATOM 5078 C CA . GLY B 1 245 ? 3.469 -28.812 2.9 1 98.75 245 GLY B CA 1
ATOM 5079 C C . GLY B 1 245 ? 4.02 -30.219 2.744 1 98.75 245 GLY B C 1
ATOM 5080 O O . GLY B 1 245 ? 5.234 -30.422 2.758 1 98.75 245 GLY B O 1
ATOM 5081 N N . ARG B 1 246 ? 3.133 -31.156 2.588 1 98.62 246 ARG B N 1
ATOM 5082 C CA . ARG B 1 246 ? 3.547 -32.531 2.373 1 98.62 246 ARG B CA 1
ATOM 5083 C C . ARG B 1 246 ? 4.289 -32.688 1.05 1 98.62 246 ARG B C 1
ATOM 5085 O O . ARG B 1 246 ? 5.285 -33.406 0.97 1 98.62 246 ARG B O 1
ATOM 5092 N N . LEU B 1 247 ? 3.809 -32 0.058 1 98.88 247 LEU B N 1
ATOM 5093 C CA . LEU B 1 247 ? 4.414 -32.094 -1.266 1 98.88 247 LEU B CA 1
ATOM 5094 C C . LEU B 1 247 ? 5.785 -31.422 -1.285 1 98.88 247 LEU B C 1
ATOM 5096 O O . LEU B 1 247 ? 6.68 -31.844 -2.014 1 98.88 247 LEU B O 1
ATOM 5100 N N . VAL B 1 248 ? 5.961 -30.375 -0.46 1 98.94 248 VAL B N 1
ATOM 5101 C CA . VAL B 1 248 ? 7.254 -29.719 -0.337 1 98.94 248 VAL B CA 1
ATOM 5102 C C . VAL B 1 248 ? 8.305 -30.719 0.138 1 98.94 248 VAL B C 1
ATOM 5104 O O . VAL B 1 248 ? 9.391 -30.812 -0.444 1 98.94 248 VAL B O 1
ATOM 5107 N N . LYS B 1 249 ? 7.992 -31.5 1.145 1 98.69 249 LYS B N 1
ATOM 5108 C CA . LYS B 1 249 ? 8.914 -32.5 1.673 1 98.69 249 LYS B CA 1
ATOM 5109 C C . LYS B 1 249 ? 9.281 -33.531 0.608 1 98.69 249 LYS B C 1
ATOM 5111 O O . LYS B 1 249 ? 10.445 -33.906 0.462 1 98.69 249 LYS B O 1
ATOM 5116 N N . ARG B 1 250 ? 8.297 -33.938 -0.121 1 98.81 250 ARG B N 1
ATOM 5117 C CA . ARG B 1 250 ? 8.516 -34.938 -1.157 1 98.81 250 ARG B CA 1
ATOM 5118 C C . ARG B 1 250 ? 9.398 -34.406 -2.271 1 98.81 250 ARG B C 1
ATOM 5120 O O . ARG B 1 250 ? 10.289 -35.094 -2.766 1 98.81 250 ARG B O 1
ATOM 5127 N N . ALA B 1 251 ? 9.109 -33.188 -2.684 1 98.94 251 ALA B N 1
ATOM 5128 C CA . ALA B 1 251 ? 9.914 -32.562 -3.736 1 98.94 251 ALA B CA 1
ATOM 5129 C C . ALA B 1 251 ? 11.375 -32.438 -3.312 1 98.94 251 ALA B C 1
ATOM 5131 O O . ALA B 1 251 ? 12.273 -32.812 -4.07 1 98.94 251 ALA B O 1
ATOM 5132 N N . ARG B 1 252 ? 11.578 -31.953 -2.123 1 98.81 252 ARG B N 1
ATOM 5133 C CA . ARG B 1 252 ? 12.938 -31.781 -1.61 1 98.81 252 ARG B CA 1
ATOM 5134 C C . ARG B 1 252 ? 13.656 -33.125 -1.51 1 98.81 252 ARG B C 1
ATOM 5136 O O . ARG B 1 252 ? 14.828 -33.219 -1.877 1 98.81 252 ARG B O 1
ATOM 5143 N N . LYS B 1 253 ? 12.969 -34.094 -1.007 1 98.62 253 LYS B N 1
ATOM 5144 C CA . LYS B 1 253 ? 13.562 -35.438 -0.906 1 98.62 253 LYS B CA 1
ATOM 5145 C C . LYS B 1 253 ? 14 -35.938 -2.275 1 98.62 253 LYS B C 1
ATOM 5147 O O . LYS B 1 253 ? 15.031 -36.625 -2.391 1 98.62 253 LYS B O 1
ATOM 5152 N N . ALA B 1 254 ? 13.273 -35.594 -3.311 1 98.75 254 ALA B N 1
ATOM 5153 C CA . ALA B 1 254 ? 13.539 -36.062 -4.668 1 98.75 254 ALA B CA 1
ATOM 5154 C C . ALA B 1 254 ? 14.57 -35.188 -5.359 1 98.75 254 ALA B C 1
ATOM 5156 O O . ALA B 1 254 ? 14.906 -35.406 -6.527 1 98.75 254 ALA B O 1
ATOM 5157 N N . GLY B 1 255 ? 15.047 -34.125 -4.688 1 98.62 255 GLY B N 1
ATOM 5158 C CA . GLY B 1 255 ? 16.062 -33.25 -5.254 1 98.62 255 GLY B CA 1
ATOM 5159 C C . GLY B 1 255 ? 15.5 -32.188 -6.176 1 98.62 255 GLY B C 1
ATOM 5160 O O . GLY B 1 255 ? 16.203 -31.688 -7.055 1 98.62 255 GLY B O 1
ATOM 5161 N N . VAL B 1 256 ? 14.242 -31.875 -6.047 1 98.88 256 VAL B N 1
ATOM 5162 C CA . VAL B 1 256 ? 13.57 -30.891 -6.883 1 98.88 256 VAL B CA 1
ATOM 5163 C C . VAL B 1 256 ? 13.312 -29.625 -6.074 1 98.88 256 VAL B C 1
ATOM 5165 O O . VAL B 1 256 ? 12.812 -29.688 -4.953 1 98.88 256 VAL B O 1
ATOM 5168 N N . GLN B 1 257 ? 13.75 -28.453 -6.602 1 98.88 257 GLN B N 1
ATOM 5169 C CA . GLN B 1 257 ? 13.469 -27.172 -5.961 1 98.88 257 GLN B CA 1
ATOM 5170 C C . GLN B 1 257 ? 11.977 -26.875 -5.957 1 98.88 257 GLN B C 1
ATOM 5172 O O . GLN B 1 257 ? 11.273 -27.188 -6.922 1 98.88 257 GLN B O 1
ATOM 5177 N N . VAL B 1 258 ? 11.508 -26.25 -4.805 1 98.94 258 VAL B N 1
ATOM 5178 C CA . VAL B 1 258 ? 10.07 -26.047 -4.703 1 98.94 258 VAL B CA 1
ATOM 5179 C C . VAL B 1 258 ? 9.789 -24.75 -3.934 1 98.94 258 VAL B C 1
ATOM 5181 O O . VAL B 1 258 ? 10.484 -24.438 -2.963 1 98.94 258 VAL B O 1
ATOM 5184 N N . MET B 1 259 ? 8.898 -23.938 -4.41 1 98.94 259 MET B N 1
ATOM 5185 C CA . MET B 1 259 ? 8.273 -22.812 -3.717 1 98.94 259 MET B CA 1
ATOM 5186 C C . MET B 1 259 ? 6.762 -22.953 -3.689 1 98.94 259 MET B C 1
ATOM 5188 O O . MET B 1 259 ? 6.211 -23.859 -4.332 1 98.94 259 MET B O 1
ATOM 5192 N N . VAL B 1 260 ? 6.105 -22.188 -2.848 1 98.88 260 VAL B N 1
ATOM 5193 C CA . VAL B 1 260 ? 4.676 -22.344 -2.619 1 98.88 260 VAL B CA 1
ATOM 5194 C C . VAL B 1 260 ? 3.961 -21.016 -2.908 1 98.88 260 VAL B C 1
ATOM 5196 O O . VAL B 1 260 ? 4.434 -19.953 -2.514 1 98.88 260 VAL B O 1
ATOM 5199 N N . GLU B 1 261 ? 2.895 -21.109 -3.656 1 98.44 261 GLU B N 1
ATOM 5200 C CA . GLU B 1 261 ? 2.084 -19.938 -3.93 1 98.44 261 GLU B CA 1
ATOM 5201 C C . GLU B 1 261 ? 1.059 -19.703 -2.824 1 98.44 261 GLU B C 1
ATOM 5203 O O . GLU B 1 261 ? 0.677 -20.625 -2.117 1 98.44 261 GLU B O 1
ATOM 5208 N N . GLY B 1 262 ? 0.731 -18.406 -2.682 1 94.56 262 GLY B N 1
ATOM 5209 C CA . GLY B 1 262 ? -0.166 -18.094 -1.579 1 94.56 262 GLY B CA 1
ATOM 5210 C C . GLY B 1 262 ? -1.343 -17.234 -1.99 1 94.56 262 GLY B C 1
ATOM 5211 O O . GLY B 1 262 ? -1.643 -17.109 -3.18 1 94.56 262 GLY B O 1
ATOM 5212 N N . PRO B 1 263 ? -1.936 -16.641 -0.957 1 92.31 263 PRO B N 1
ATOM 5213 C CA . PRO B 1 263 ? -3.316 -16.188 -1.126 1 92.31 263 PRO B CA 1
ATOM 5214 C C . PRO B 1 263 ? -3.416 -14.93 -1.99 1 92.31 263 PRO B C 1
ATOM 5216 O O . PRO B 1 263 ? -2.412 -14.25 -2.213 1 92.31 263 PRO B O 1
ATOM 5219 N N . GLY B 1 264 ? -4.719 -14.695 -2.422 1 95.44 264 GLY B N 1
ATOM 5220 C CA . GLY B 1 264 ? -5.086 -13.562 -3.256 1 95.44 264 GLY B CA 1
ATOM 5221 C C . GLY B 1 264 ? -5.629 -12.391 -2.463 1 95.44 264 GLY B C 1
ATOM 5222 O O . GLY B 1 264 ? -4.875 -11.508 -2.057 1 95.44 264 GLY B O 1
ATOM 5223 N N . HIS B 1 265 ? -6.906 -12.5 -2.096 1 98.12 265 HIS B N 1
ATOM 5224 C CA . HIS B 1 265 ? -7.57 -11.43 -1.361 1 98.12 265 HIS B CA 1
ATOM 5225 C C . HIS B 1 265 ? -7.586 -11.711 0.136 1 98.12 265 HIS B C 1
ATOM 5227 O O . HIS B 1 265 ? -7.902 -12.828 0.558 1 98.12 265 HIS B O 1
ATOM 5233 N N . MET B 1 266 ? -7.223 -10.766 0.946 1 97.88 266 MET B N 1
ATOM 5234 C CA . MET B 1 266 ? -7.324 -10.953 2.391 1 97.88 266 MET B CA 1
ATOM 5235 C C . MET B 1 266 ? -7.223 -9.617 3.119 1 97.88 266 MET B C 1
ATOM 5237 O O . MET B 1 266 ? -6.629 -8.672 2.605 1 97.88 266 MET B O 1
ATOM 5241 N N . ARG B 1 267 ? -7.816 -9.562 4.359 1 97.94 267 ARG B N 1
ATOM 5242 C CA . ARG B 1 267 ? -7.684 -8.391 5.211 1 97.94 267 ARG B CA 1
ATOM 5243 C C . ARG B 1 267 ? -6.258 -8.25 5.738 1 97.94 267 ARG B C 1
ATOM 5245 O O . ARG B 1 267 ? -5.539 -9.25 5.863 1 97.94 267 ARG B O 1
ATOM 5252 N N . LEU B 1 268 ? -5.891 -7.051 6.152 1 98.5 268 LEU B N 1
ATOM 5253 C CA . LEU B 1 268 ? -4.531 -6.715 6.566 1 98.5 268 LEU B CA 1
ATOM 5254 C C . LEU B 1 268 ? -4.07 -7.617 7.703 1 98.5 268 LEU B C 1
ATOM 5256 O O . LEU B 1 268 ? -2.988 -8.203 7.637 1 98.5 268 LEU B O 1
ATOM 5260 N N . PRO B 1 269 ? -4.898 -7.867 8.734 1 97.62 269 PRO B N 1
ATOM 5261 C CA . PRO B 1 269 ? -4.41 -8.656 9.859 1 97.62 269 PRO B CA 1
ATOM 5262 C C . PRO B 1 269 ? -4.137 -10.117 9.484 1 97.62 269 PRO B C 1
ATOM 5264 O O . PRO B 1 269 ? -3.322 -10.781 10.133 1 97.62 269 PRO B O 1
ATOM 5267 N N . GLU B 1 270 ? -4.73 -10.578 8.484 1 98.25 270 GLU B N 1
ATOM 5268 C CA . GLU B 1 270 ? -4.617 -11.977 8.094 1 98.25 270 GLU B CA 1
ATOM 5269 C C . GLU B 1 270 ? -3.305 -12.25 7.363 1 98.25 270 GLU B C 1
ATOM 5271 O O . GLU B 1 270 ? -2.873 -13.398 7.258 1 98.25 270 GLU B O 1
ATOM 5276 N N . ILE B 1 271 ? -2.678 -11.234 6.855 1 98.5 271 ILE B N 1
ATOM 5277 C CA . ILE B 1 271 ? -1.496 -11.398 6.016 1 98.5 271 ILE B CA 1
ATOM 5278 C C . ILE B 1 271 ? -0.353 -11.984 6.844 1 98.5 271 ILE B C 1
ATOM 5280 O O . ILE B 1 271 ? 0.248 -12.984 6.457 1 98.5 271 ILE B O 1
ATOM 5284 N N . GLU B 1 272 ? -0.06 -11.383 8.008 1 97.69 272 GLU B N 1
ATOM 5285 C CA . GLU B 1 272 ? 1.003 -11.906 8.859 1 97.69 272 GLU B CA 1
ATOM 5286 C C . GLU B 1 272 ? 0.734 -13.359 9.258 1 97.69 272 GLU B C 1
ATOM 5288 O O . GLU B 1 272 ? 1.645 -14.188 9.242 1 97.69 272 GLU B O 1
ATOM 5293 N N . ALA B 1 273 ? -0.487 -13.656 9.609 1 97.94 273 ALA B N 1
ATOM 5294 C CA . ALA B 1 273 ? -0.876 -15 10.031 1 97.94 273 ALA B CA 1
ATOM 5295 C C . ALA B 1 273 ? -0.674 -16 8.898 1 97.94 273 ALA B C 1
ATOM 5297 O O . ALA B 1 273 ? -0.201 -17.125 9.133 1 97.94 273 ALA B O 1
ATOM 5298 N N . ASN B 1 274 ? -1.022 -15.617 7.695 1 98.44 274 ASN B N 1
ATOM 5299 C CA . ASN B 1 274 ? -0.909 -16.531 6.566 1 98.44 274 ASN B CA 1
ATOM 5300 C C . ASN B 1 274 ? 0.549 -16.797 6.191 1 98.44 274 ASN B C 1
ATOM 5302 O O . ASN B 1 274 ? 0.904 -17.891 5.766 1 98.44 274 ASN B O 1
ATOM 5306 N N . VAL B 1 275 ? 1.408 -15.758 6.324 1 98.56 275 VAL B N 1
ATOM 5307 C CA . VAL B 1 275 ? 2.83 -15.961 6.074 1 98.56 275 VAL B CA 1
ATOM 5308 C C . VAL B 1 275 ? 3.406 -16.922 7.109 1 98.56 275 VAL B C 1
ATOM 5310 O O . VAL B 1 275 ? 4.141 -17.859 6.762 1 98.56 275 VAL B O 1
ATOM 5313 N N . LEU B 1 276 ? 3.033 -16.734 8.391 1 98.38 276 LEU B N 1
ATOM 5314 C CA . LEU B 1 276 ? 3.484 -17.625 9.469 1 98.38 276 LEU B CA 1
ATOM 5315 C C . LEU B 1 276 ? 3.023 -19.047 9.219 1 98.38 276 LEU B C 1
ATOM 5317 O O . LEU B 1 276 ? 3.811 -20 9.352 1 98.38 276 LEU B O 1
ATOM 5321 N N . LEU B 1 277 ? 1.782 -19.188 8.836 1 98.44 277 LEU B N 1
ATOM 5322 C CA . LEU B 1 277 ? 1.222 -20.516 8.57 1 98.44 277 LEU B CA 1
ATOM 5323 C C . LEU B 1 277 ? 1.979 -21.203 7.445 1 98.44 277 LEU B C 1
ATOM 5325 O O . LEU B 1 277 ? 2.348 -22.375 7.57 1 98.44 277 LEU B O 1
ATOM 5329 N N . GLN B 1 278 ? 2.17 -20.484 6.375 1 98.81 278 GLN B N 1
ATOM 5330 C CA . GLN B 1 278 ? 2.859 -21.062 5.227 1 98.81 278 GLN B CA 1
ATOM 5331 C C . GLN B 1 278 ? 4.277 -21.5 5.598 1 98.81 278 GLN B C 1
ATOM 5333 O O . GLN B 1 278 ? 4.703 -22.609 5.273 1 98.81 278 GLN B O 1
ATOM 5338 N N . LYS B 1 279 ? 5.07 -20.656 6.289 1 98.69 279 LYS B N 1
ATOM 5339 C CA . LYS B 1 279 ? 6.461 -20.938 6.617 1 98.69 279 LYS B CA 1
ATOM 5340 C C . LYS B 1 279 ? 6.57 -22.125 7.562 1 98.69 279 LYS B C 1
ATOM 5342 O O . LYS B 1 279 ? 7.523 -22.906 7.48 1 98.69 279 LYS B O 1
ATOM 5347 N N . LYS B 1 280 ? 5.609 -22.297 8.43 1 98.5 280 LYS B N 1
ATOM 5348 C CA . LYS B 1 280 ? 5.637 -23.406 9.359 1 98.5 280 LYS B CA 1
ATOM 5349 C C . LYS B 1 280 ? 5.172 -24.703 8.688 1 98.5 280 LYS B C 1
ATOM 5351 O O . LYS B 1 280 ? 5.867 -25.719 8.734 1 98.5 280 LYS B O 1
ATOM 5356 N N . LEU B 1 281 ? 4.039 -24.609 7.945 1 98.56 281 LEU B N 1
ATOM 5357 C CA . LEU B 1 281 ? 3.438 -25.812 7.367 1 98.56 281 LEU B CA 1
ATOM 5358 C C . LEU B 1 281 ? 4.238 -26.297 6.168 1 98.56 281 LEU B C 1
ATOM 5360 O O . LEU B 1 281 ? 4.281 -27.5 5.887 1 98.56 281 LEU B O 1
ATOM 5364 N N . CYS B 1 282 ? 4.855 -25.328 5.48 1 98.75 282 CYS B N 1
ATOM 5365 C CA . CYS B 1 282 ? 5.562 -25.688 4.258 1 98.75 282 CYS B CA 1
ATOM 5366 C C . CYS B 1 282 ? 7.074 -25.625 4.461 1 98.75 282 CYS B C 1
ATOM 5368 O O . CYS B 1 282 ? 7.824 -25.438 3.502 1 98.75 282 CYS B O 1
ATOM 5370 N N . HIS B 1 283 ? 7.484 -25.703 5.727 1 98.44 283 HIS B N 1
ATOM 5371 C CA . HIS B 1 283 ? 8.859 -25.969 6.133 1 98.44 283 HIS B CA 1
ATOM 5372 C C . HIS B 1 283 ? 9.805 -24.906 5.59 1 98.44 283 HIS B C 1
ATOM 5374 O O . HIS B 1 283 ? 10.883 -25.219 5.078 1 98.44 283 HIS B O 1
ATOM 5380 N N . GLY B 1 284 ? 9.383 -23.672 5.578 1 98.62 284 GLY B N 1
ATOM 5381 C CA . GLY B 1 284 ? 10.234 -22.547 5.23 1 98.62 284 GLY B CA 1
ATOM 5382 C C . GLY B 1 284 ? 10.414 -22.375 3.734 1 98.62 284 GLY B C 1
ATOM 5383 O O . GLY B 1 284 ? 11.273 -21.609 3.291 1 98.62 284 GLY B O 1
ATOM 5384 N N . ALA B 1 285 ? 9.672 -23.125 2.904 1 98.88 285 ALA B N 1
ATOM 5385 C CA . ALA B 1 285 ? 9.758 -22.953 1.456 1 98.88 285 ALA B CA 1
ATOM 5386 C C . ALA B 1 285 ? 9.484 -21.5 1.055 1 98.88 285 ALA B C 1
ATOM 5388 O O . ALA B 1 285 ? 8.656 -20.828 1.669 1 98.88 285 ALA B O 1
ATOM 5389 N N . PRO B 1 286 ? 10.258 -20.984 0.01 1 98.94 286 PRO B N 1
ATOM 5390 C CA . PRO B 1 286 ? 9.938 -19.641 -0.456 1 98.94 286 PRO B CA 1
ATOM 5391 C C . PRO B 1 286 ? 8.453 -19.438 -0.746 1 98.94 286 PRO B C 1
ATOM 5393 O O . PRO B 1 286 ? 7.793 -20.359 -1.243 1 98.94 286 PRO B O 1
ATOM 5396 N N . PHE B 1 287 ? 7.977 -18.297 -0.382 1 98.88 287 PHE B N 1
ATOM 5397 C CA . PHE B 1 287 ? 6.551 -18 -0.468 1 98.88 287 PHE B CA 1
ATOM 5398 C C . PHE B 1 287 ? 6.277 -17 -1.585 1 98.88 287 PHE B C 1
ATOM 5400 O O . PHE B 1 287 ? 6.816 -15.891 -1.581 1 98.88 287 PHE B O 1
ATOM 5407 N N . TYR B 1 288 ? 5.52 -17.375 -2.586 1 98.75 288 TYR B N 1
ATOM 5408 C CA . TYR B 1 288 ? 5.148 -16.594 -3.768 1 98.75 288 TYR B CA 1
ATOM 5409 C C . TYR B 1 288 ? 3.697 -16.141 -3.686 1 98.75 288 TYR B C 1
ATOM 5411 O O . TYR B 1 288 ? 2.773 -16.953 -3.797 1 98.75 288 TYR B O 1
ATOM 5419 N N . VAL B 1 289 ? 3.424 -14.789 -3.545 1 98.38 289 VAL B N 1
ATOM 5420 C CA . VAL B 1 289 ? 2.062 -14.359 -3.246 1 98.38 289 VAL B CA 1
ATOM 5421 C C . VAL B 1 289 ? 1.562 -13.422 -4.348 1 98.38 289 VAL B C 1
ATOM 5423 O O . VAL B 1 289 ? 2.346 -12.68 -4.938 1 98.38 289 VAL B O 1
ATOM 5426 N N . LEU B 1 290 ? 0.255 -13.445 -4.617 1 94 290 LEU B N 1
ATOM 5427 C CA . LEU B 1 290 ? -0.447 -12.523 -5.504 1 94 290 LEU B CA 1
ATOM 5428 C C . LEU B 1 290 ? -0.927 -11.297 -4.742 1 94 290 LEU B C 1
ATOM 5430 O O . LEU B 1 290 ? -2.107 -11.195 -4.398 1 94 290 LEU B O 1
ATOM 5434 N N . GLY B 1 291 ? -0.262 -10.281 -4.637 1 85.94 291 GLY B N 1
ATOM 5435 C CA . GLY B 1 291 ? -0.512 -9.203 -3.693 1 85.94 291 GLY B CA 1
ATOM 5436 C C . GLY B 1 291 ? -0.034 -9.516 -2.287 1 85.94 291 GLY B C 1
ATOM 5437 O O . GLY B 1 291 ? 1.167 -9.672 -2.055 1 85.94 291 GLY B O 1
ATOM 5438 N N . PRO B 1 292 ? -1.115 -9.758 -1.469 1 96.44 292 PRO B N 1
ATOM 5439 C CA . PRO B 1 292 ? -2.559 -9.984 -1.564 1 96.44 292 PRO B CA 1
ATOM 5440 C C . PRO B 1 292 ? -3.348 -8.695 -1.759 1 96.44 292 PRO B C 1
ATOM 5442 O O . PRO B 1 292 ? -2.857 -7.613 -1.426 1 96.44 292 PRO B O 1
ATOM 5445 N N . VAL B 1 293 ? -4.453 -8.773 -2.311 1 98.38 293 VAL B N 1
ATOM 5446 C CA . VAL B 1 293 ? -5.398 -7.672 -2.461 1 98.38 293 VAL B CA 1
ATOM 5447 C C . VAL B 1 293 ? -6.137 -7.438 -1.145 1 98.38 293 VAL B C 1
ATOM 5449 O O . VAL B 1 293 ? -6.773 -8.352 -0.612 1 98.38 293 VAL B O 1
ATOM 5452 N N . VAL B 1 294 ? -6.141 -6.199 -0.625 1 98.81 294 VAL B N 1
ATOM 5453 C CA . VAL B 1 294 ? -6.508 -6.008 0.775 1 98.81 294 VAL B CA 1
ATOM 5454 C C . VAL B 1 294 ? -7.945 -5.504 0.871 1 98.81 294 VAL B C 1
ATOM 5456 O O . VAL B 1 294 ? -8.492 -5.379 1.968 1 98.81 294 VAL B O 1
ATOM 5459 N N . THR B 1 295 ? -8.594 -5.203 -0.199 1 98.81 295 THR B N 1
ATOM 5460 C CA . THR B 1 295 ? -10.008 -4.855 -0.277 1 98.81 295 THR B CA 1
ATOM 5461 C C . THR B 1 295 ? -10.57 -5.18 -1.658 1 98.81 295 THR B C 1
ATOM 5463 O O . THR B 1 295 ? -9.836 -5.16 -2.65 1 98.81 295 THR B O 1
ATOM 5466 N N . ASP B 1 296 ? -11.82 -5.422 -1.691 1 98.31 296 ASP B N 1
ATOM 5467 C CA . ASP B 1 296 ? -12.445 -5.875 -2.934 1 98.31 296 ASP B CA 1
ATOM 5468 C C . ASP B 1 296 ? -13.102 -4.715 -3.672 1 98.31 296 ASP B C 1
ATOM 5470 O O . ASP B 1 296 ? -13.523 -4.859 -4.824 1 98.31 296 ASP B O 1
ATOM 5474 N N . VAL B 1 297 ? -13.086 -3.516 -3.145 1 98.56 297 VAL B N 1
ATOM 5475 C CA . VAL B 1 297 ? -14.031 -2.518 -3.631 1 98.56 297 VAL B CA 1
ATOM 5476 C C . VAL B 1 297 ? -13.328 -1.547 -4.574 1 98.56 297 VAL B C 1
ATOM 5478 O O . VAL B 1 297 ? -13.875 -0.499 -4.922 1 98.56 297 VAL B O 1
ATOM 5481 N N . ALA B 1 298 ? -12.117 -1.843 -4.945 1 98.31 298 ALA B N 1
ATOM 5482 C CA . ALA B 1 298 ? -11.383 -0.853 -5.727 1 98.31 298 ALA B CA 1
ATOM 5483 C C . ALA B 1 298 ? -10.93 -1.437 -7.062 1 98.31 298 ALA B C 1
ATOM 5485 O O . ALA B 1 298 ? -9.75 -1.343 -7.418 1 98.31 298 ALA B O 1
ATOM 5486 N N . PRO B 1 299 ? -11.844 -2.041 -7.852 1 97.5 299 PRO B N 1
ATOM 5487 C CA . PRO B 1 299 ? -11.43 -2.412 -9.211 1 97.5 299 PRO B CA 1
ATOM 5488 C C . PRO B 1 299 ? -10.891 -1.229 -10.008 1 97.5 299 PRO B C 1
ATOM 5490 O O . PRO B 1 299 ? -11.375 -0.103 -9.852 1 97.5 299 PRO B O 1
ATOM 5493 N N . GLY B 1 300 ? -9.945 -1.448 -10.891 1 97.19 300 GLY B N 1
ATOM 5494 C CA . GLY B 1 300 ? -9.289 -0.367 -11.609 1 97.19 300 GLY B CA 1
ATOM 5495 C C . GLY B 1 300 ? -8.055 0.155 -10.914 1 97.19 300 GLY B C 1
ATOM 5496 O O . GLY B 1 300 ? -7.242 0.862 -11.516 1 97.19 300 GLY B O 1
ATOM 5497 N N . TYR B 1 301 ? -7.918 -0.239 -9.625 1 98.38 301 TYR B N 1
ATOM 5498 C CA . TYR B 1 301 ? -6.797 0.222 -8.82 1 98.38 301 TYR B CA 1
ATOM 5499 C C . TYR B 1 301 ? -6.156 -0.936 -8.062 1 98.38 301 TYR B C 1
ATOM 5501 O O . TYR B 1 301 ? -5.637 -0.753 -6.957 1 98.38 301 TYR B O 1
ATOM 5509 N N . ASP B 1 302 ? -6.184 -2.105 -8.68 1 98.06 302 ASP B N 1
ATOM 5510 C CA . ASP B 1 302 ? -5.738 -3.32 -8.008 1 98.06 302 ASP B CA 1
ATOM 5511 C C . ASP B 1 302 ? -4.234 -3.283 -7.746 1 98.06 302 ASP B C 1
ATOM 5513 O O . ASP B 1 302 ? -3.746 -3.92 -6.809 1 98.06 302 ASP B O 1
ATOM 5517 N N . HIS B 1 303 ? -3.492 -2.451 -8.539 1 98.62 303 HIS B N 1
ATOM 5518 C CA . HIS B 1 303 ? -2.064 -2.299 -8.289 1 98.62 303 HIS B CA 1
ATOM 5519 C C . HIS B 1 303 ? -1.805 -1.642 -6.938 1 98.62 303 HIS B C 1
ATOM 5521 O O . HIS B 1 303 ? -0.818 -1.956 -6.27 1 98.62 303 HIS B O 1
ATOM 5527 N N . ILE B 1 304 ? -2.703 -0.805 -6.469 1 98.75 304 ILE B N 1
ATOM 5528 C CA . ILE B 1 304 ? -2.533 -0.134 -5.184 1 98.75 304 ILE B CA 1
ATOM 5529 C C . ILE B 1 304 ? -2.926 -1.081 -4.051 1 98.75 304 ILE B C 1
ATOM 5531 O O . ILE B 1 304 ? -2.188 -1.231 -3.074 1 98.75 304 ILE B O 1
ATOM 5535 N N . THR B 1 305 ? -4.117 -1.761 -4.176 1 98.75 305 THR B N 1
ATOM 5536 C CA . THR B 1 305 ? -4.566 -2.68 -3.135 1 98.75 305 THR B CA 1
ATOM 5537 C C . THR B 1 305 ? -3.561 -3.812 -2.945 1 98.75 305 THR B C 1
ATOM 5539 O O . THR B 1 305 ? -3.285 -4.227 -1.816 1 98.75 305 THR B O 1
ATOM 5542 N N . SER B 1 306 ? -2.986 -4.242 -4.066 1 98.56 306 SER B N 1
ATOM 5543 C CA . SER B 1 306 ? -2.027 -5.34 -3.996 1 98.56 306 SER B CA 1
ATOM 5544 C C . SER B 1 306 ? -0.68 -4.863 -3.465 1 98.56 306 SER B C 1
ATOM 5546 O O . SER B 1 306 ? 0.04 -5.621 -2.811 1 98.56 306 SER B O 1
ATOM 5548 N N . ALA B 1 307 ? -0.289 -3.602 -3.779 1 98.81 307 ALA B N 1
ATOM 5549 C CA . ALA B 1 307 ? 0.968 -3.07 -3.256 1 98.81 307 ALA B CA 1
ATOM 5550 C C . ALA B 1 307 ? 0.934 -2.984 -1.733 1 98.81 307 ALA B C 1
ATOM 5552 O O . ALA B 1 307 ? 1.931 -3.271 -1.066 1 98.81 307 ALA B O 1
ATOM 5553 N N . ILE B 1 308 ? -0.22 -2.604 -1.192 1 98.88 308 ILE B N 1
ATOM 5554 C CA . ILE B 1 308 ? -0.385 -2.545 0.255 1 98.88 308 ILE B CA 1
ATOM 5555 C C . ILE B 1 308 ? -0.197 -3.938 0.853 1 98.88 308 ILE B C 1
ATOM 5557 O O . ILE B 1 308 ? 0.627 -4.129 1.75 1 98.88 308 ILE B O 1
ATOM 5561 N N . GLY B 1 309 ? -0.874 -4.891 0.314 1 98.81 309 GLY B N 1
ATOM 5562 C CA . GLY B 1 309 ? -0.77 -6.25 0.818 1 98.81 309 GLY B CA 1
ATOM 5563 C C . GLY B 1 309 ? 0.585 -6.883 0.557 1 98.81 309 GLY B C 1
ATOM 5564 O O . GLY B 1 309 ? 1.108 -7.613 1.399 1 98.81 309 GLY B O 1
ATOM 5565 N N . GLY B 1 310 ? 1.113 -6.637 -0.675 1 98.81 310 GLY B N 1
ATOM 5566 C CA . GLY B 1 310 ? 2.408 -7.191 -1.039 1 98.81 310 GLY B CA 1
ATOM 5567 C C . GLY B 1 310 ? 3.535 -6.703 -0.148 1 98.81 310 GLY B C 1
ATOM 5568 O O . GLY B 1 310 ? 4.43 -7.473 0.208 1 98.81 310 GLY B O 1
ATOM 5569 N N . ALA B 1 311 ? 3.512 -5.395 0.219 1 98.88 311 ALA B N 1
ATOM 5570 C CA . ALA B 1 311 ? 4.535 -4.848 1.107 1 98.88 311 ALA B CA 1
ATOM 5571 C C . ALA B 1 311 ? 4.504 -5.539 2.469 1 98.88 311 ALA B C 1
ATOM 5573 O O . ALA B 1 311 ? 5.551 -5.883 3.02 1 98.88 311 ALA B O 1
ATOM 5574 N N . LEU B 1 312 ? 3.322 -5.766 2.99 1 98.75 312 LEU B N 1
ATOM 5575 C CA . LEU B 1 312 ? 3.191 -6.426 4.285 1 98.75 312 LEU B CA 1
ATOM 5576 C C . LEU B 1 312 ? 3.613 -7.887 4.199 1 98.75 312 LEU B C 1
ATOM 5578 O O . LEU B 1 312 ? 4.348 -8.383 5.059 1 98.75 312 LEU B O 1
ATOM 5582 N N . ALA B 1 313 ? 3.092 -8.57 3.141 1 98.81 313 ALA B N 1
ATOM 5583 C CA . ALA B 1 313 ? 3.434 -9.977 2.988 1 98.81 313 ALA B CA 1
ATOM 5584 C C . ALA B 1 313 ? 4.945 -10.172 2.9 1 98.81 313 ALA B C 1
ATOM 5586 O O . ALA B 1 313 ? 5.504 -11.047 3.562 1 98.81 313 ALA B O 1
ATOM 5587 N N . ALA B 1 314 ? 5.562 -9.367 2.072 1 98.81 314 ALA B N 1
ATOM 5588 C CA . ALA B 1 314 ? 7.012 -9.469 1.905 1 98.81 314 ALA B CA 1
ATOM 5589 C C . ALA B 1 314 ? 7.738 -9.109 3.197 1 98.81 314 ALA B C 1
ATOM 5591 O O . ALA B 1 314 ? 8.727 -9.75 3.557 1 98.81 314 ALA B O 1
ATOM 5592 N N . TRP B 1 315 ? 7.281 -8.07 3.902 1 98.56 315 TRP B N 1
ATOM 5593 C CA . TRP B 1 315 ? 7.848 -7.707 5.195 1 98.56 315 TRP B CA 1
ATOM 5594 C C . TRP B 1 315 ? 7.805 -8.883 6.164 1 98.56 315 TRP B C 1
ATOM 5596 O O . TRP B 1 315 ? 8.773 -9.148 6.879 1 98.56 315 TRP B O 1
ATOM 5606 N N . PHE B 1 316 ? 6.699 -9.648 6.125 1 98.31 316 PHE B N 1
ATOM 5607 C CA . PHE B 1 316 ? 6.5 -10.719 7.105 1 98.31 316 PHE B CA 1
ATOM 5608 C C . PHE B 1 316 ? 7.148 -12.016 6.633 1 98.31 316 PHE B C 1
ATOM 5610 O O . PHE B 1 316 ? 7.25 -12.977 7.395 1 98.31 316 PHE B O 1
ATOM 5617 N N . GLY B 1 317 ? 7.555 -12.078 5.305 1 98.38 317 GLY B N 1
ATOM 5618 C CA . GLY B 1 317 ? 8.352 -13.258 5.004 1 98.38 317 GLY B CA 1
ATOM 5619 C C . GLY B 1 317 ? 8.117 -13.789 3.602 1 98.38 317 GLY B C 1
ATOM 5620 O O . GLY B 1 317 ? 8.773 -14.742 3.176 1 98.38 317 GLY B O 1
ATOM 5621 N N . ALA B 1 318 ? 7.145 -13.219 2.846 1 98.75 318 ALA B N 1
ATOM 5622 C CA . ALA B 1 318 ? 7.016 -13.633 1.45 1 98.75 318 ALA B CA 1
ATOM 5623 C C . ALA B 1 318 ? 8.258 -13.258 0.651 1 98.75 318 ALA B C 1
ATOM 5625 O O . ALA B 1 318 ? 8.867 -12.211 0.889 1 98.75 318 ALA B O 1
ATOM 5626 N N . ASP B 1 319 ? 8.633 -14.062 -0.351 1 98.81 319 ASP B N 1
ATOM 5627 C CA . ASP B 1 319 ? 9.914 -13.938 -1.026 1 98.81 319 ASP B CA 1
ATOM 5628 C C . ASP B 1 319 ? 9.734 -13.484 -2.471 1 98.81 319 ASP B C 1
ATOM 5630 O O . ASP B 1 319 ? 10.68 -13 -3.1 1 98.81 319 ASP B O 1
ATOM 5634 N N . PHE B 1 320 ? 8.625 -13.688 -3.004 1 98.81 320 PHE B N 1
ATOM 5635 C CA . PHE B 1 320 ? 8.305 -13.516 -4.418 1 98.81 320 PHE B CA 1
ATOM 5636 C C . PHE B 1 320 ? 6.918 -12.914 -4.59 1 98.81 320 PHE B C 1
ATOM 5638 O O . PHE B 1 320 ? 5.941 -13.43 -4.039 1 98.81 320 PHE B O 1
ATOM 5645 N N . LEU B 1 321 ? 6.824 -11.727 -5.258 1 98.81 321 LEU B N 1
ATOM 5646 C CA . LEU B 1 321 ? 5.551 -11.055 -5.477 1 98.81 321 LEU B CA 1
ATOM 5647 C C . LEU B 1 321 ? 5.129 -11.141 -6.938 1 98.81 321 LEU B C 1
ATOM 5649 O O . LEU B 1 321 ? 5.898 -10.781 -7.832 1 98.81 321 LEU B O 1
ATOM 5653 N N . CYS B 1 322 ? 3.982 -11.68 -7.137 1 98 322 CYS B N 1
ATOM 5654 C CA . CYS B 1 322 ? 3.361 -11.539 -8.453 1 98 322 CYS B CA 1
ATOM 5655 C C . CYS B 1 322 ? 2.768 -10.148 -8.625 1 98 322 CYS B C 1
ATOM 5657 O O . CYS B 1 322 ? 1.945 -9.711 -7.812 1 98 322 CYS B O 1
ATOM 5659 N N . TYR B 1 323 ? 3.119 -9.453 -9.641 1 97.81 323 TYR B N 1
ATOM 5660 C CA . TYR B 1 323 ? 2.588 -8.109 -9.828 1 97.81 323 TYR B CA 1
ATOM 5661 C C . TYR B 1 323 ? 1.099 -8.148 -10.148 1 97.81 323 TYR B C 1
ATOM 5663 O O . TYR B 1 323 ? 0.606 -9.125 -10.719 1 97.81 323 TYR B O 1
ATOM 5671 N N . VAL B 1 324 ? 0.399 -7.164 -9.766 1 97.75 324 VAL B N 1
ATOM 5672 C CA . VAL B 1 324 ? -1.006 -6.969 -10.102 1 97.75 324 VAL B CA 1
ATOM 5673 C C . VAL B 1 324 ? -1.186 -5.617 -10.797 1 97.75 324 VAL B C 1
ATOM 5675 O O . VAL B 1 324 ? -0.679 -4.598 -10.32 1 97.75 324 VAL B O 1
ATOM 5678 N N . THR B 1 325 ? -1.84 -5.598 -11.898 1 97.31 325 THR B N 1
ATOM 5679 C CA . THR B 1 325 ? -2.033 -4.363 -12.648 1 97.31 325 THR B CA 1
ATOM 5680 C C . THR B 1 325 ? -3.336 -3.68 -12.25 1 97.31 325 THR B C 1
ATOM 5682 O O . THR B 1 325 ? -4.18 -4.285 -11.578 1 97.31 325 THR B O 1
ATOM 5685 N N . PRO B 1 326 ? -3.521 -2.412 -12.688 1 96.88 326 PRO B N 1
ATOM 5686 C CA . PRO B 1 326 ? -4.812 -1.754 -12.469 1 96.88 326 PRO B CA 1
ATOM 5687 C C . PRO B 1 326 ? -5.973 -2.488 -13.133 1 96.88 326 PRO B C 1
ATOM 5689 O O . PRO B 1 326 ? -7.113 -2.393 -12.68 1 96.88 326 PRO B O 1
ATOM 5692 N N . ALA B 1 327 ? -5.734 -3.326 -14.094 1 94.06 327 ALA B N 1
ATOM 5693 C CA . ALA B 1 327 ? -6.758 -3.904 -14.961 1 94.06 327 ALA B CA 1
ATOM 5694 C C . ALA B 1 327 ? -7.199 -5.273 -14.445 1 94.06 327 ALA B C 1
ATOM 5696 O O . ALA B 1 327 ? -8.133 -5.875 -14.992 1 94.06 327 ALA B O 1
ATOM 5697 N N . GLU B 1 328 ? -6.629 -5.801 -13.453 1 89.69 328 GLU B N 1
ATOM 5698 C CA . GLU B 1 328 ? -6.715 -7.195 -13.031 1 89.69 328 GLU B CA 1
ATOM 5699 C C . GLU B 1 328 ? -8.164 -7.672 -12.984 1 89.69 328 GLU B C 1
ATOM 5701 O O . GLU B 1 328 ? -8.477 -8.766 -13.469 1 89.69 328 GLU B O 1
ATOM 5706 N N . HIS B 1 329 ? -9.055 -6.914 -12.508 1 90.38 329 HIS B N 1
ATOM 5707 C CA . HIS B 1 329 ? -10.43 -7.359 -12.305 1 90.38 329 HIS B CA 1
ATOM 5708 C C . HIS B 1 329 ? -11.367 -6.754 -13.352 1 90.38 329 HIS B C 1
ATOM 5710 O O . HIS B 1 329 ? -12.586 -6.82 -13.203 1 90.38 329 HIS B O 1
ATOM 5716 N N . VAL B 1 330 ? -10.781 -6.199 -14.406 1 92.31 330 VAL B N 1
ATOM 5717 C CA . VAL B 1 330 ? -11.664 -5.434 -15.281 1 92.31 330 VAL B CA 1
ATOM 5718 C C . VAL B 1 330 ? -11.445 -5.848 -16.734 1 92.31 330 VAL B C 1
ATOM 5720 O O . VAL B 1 330 ? -12.406 -6.043 -17.484 1 92.31 330 VAL B O 1
ATOM 5723 N N . ARG B 1 331 ? -10.148 -5.953 -17.047 1 89.62 331 ARG B N 1
ATOM 5724 C CA . ARG B 1 331 ? -9.828 -6.254 -18.438 1 89.62 331 ARG B CA 1
ATOM 5725 C C . ARG B 1 331 ? -8.391 -6.746 -18.562 1 89.62 331 ARG B C 1
ATOM 5727 O O . ARG B 1 331 ? -7.648 -6.797 -17.578 1 89.62 331 ARG B O 1
ATOM 5734 N N . LEU B 1 332 ? -8.031 -7.117 -19.812 1 89.06 332 LEU B N 1
ATOM 5735 C CA . LEU B 1 332 ? -6.633 -7.41 -20.109 1 89.06 332 LEU B CA 1
ATOM 5736 C C . LEU B 1 332 ? -5.77 -6.164 -19.953 1 89.06 332 LEU B C 1
ATOM 5738 O O . LEU B 1 332 ? -6.164 -5.07 -20.359 1 89.06 332 LEU B O 1
ATOM 5742 N N . PRO B 1 333 ? -4.652 -6.305 -19.406 1 92.44 333 PRO B N 1
ATOM 5743 C CA . PRO B 1 333 ? -3.807 -5.133 -19.156 1 92.44 333 PRO B CA 1
ATOM 5744 C C . PRO B 1 333 ? -3.168 -4.582 -20.422 1 92.44 333 PRO B C 1
ATOM 5746 O O . PRO B 1 333 ? -2.748 -5.352 -21.297 1 92.44 333 PRO B O 1
ATOM 5749 N N . THR B 1 334 ? -3.119 -3.279 -20.594 1 92 334 THR B N 1
ATOM 5750 C CA . THR B 1 334 ? -2.316 -2.596 -21.594 1 92 334 THR B CA 1
ATOM 5751 C C . THR B 1 334 ? -0.859 -2.502 -21.156 1 92 334 THR B C 1
ATOM 5753 O O . THR B 1 334 ? -0.518 -2.887 -20.047 1 92 334 THR B O 1
ATOM 5756 N N . LEU B 1 335 ? -0.034 -2.045 -22.062 1 94.25 335 LEU B N 1
ATOM 5757 C CA . LEU B 1 335 ? 1.367 -1.83 -21.719 1 94.25 335 LEU B CA 1
ATOM 5758 C C . LEU B 1 335 ? 1.499 -0.866 -20.547 1 94.25 335 LEU B C 1
ATOM 5760 O O . LEU B 1 335 ? 2.355 -1.051 -19.672 1 94.25 335 LEU B O 1
ATOM 5764 N N . GLU B 1 336 ? 0.682 0.141 -20.516 1 94.69 336 GLU B N 1
ATOM 5765 C CA . GLU B 1 336 ? 0.711 1.108 -19.422 1 94.69 336 GLU B CA 1
ATOM 5766 C C . GLU B 1 336 ? 0.269 0.471 -18.109 1 94.69 336 GLU B C 1
ATOM 5768 O O . GLU B 1 336 ? 0.814 0.781 -17.047 1 94.69 336 GLU B O 1
ATOM 5773 N N . ASP B 1 337 ? -0.72 -0.388 -18.203 1 96 337 ASP B N 1
ATOM 5774 C CA . ASP B 1 337 ? -1.139 -1.124 -17.016 1 96 337 ASP B CA 1
ATOM 5775 C C . ASP B 1 337 ? 0.011 -1.956 -16.453 1 96 337 ASP B C 1
ATOM 5777 O O . ASP B 1 337 ? 0.199 -2.023 -15.234 1 96 337 ASP B O 1
ATOM 5781 N N . VAL B 1 338 ? 0.686 -2.602 -17.391 1 97.19 338 VAL B N 1
ATOM 5782 C CA . VAL B 1 338 ? 1.815 -3.441 -17 1 97.19 338 VAL B CA 1
ATOM 5783 C C . VAL B 1 338 ? 2.879 -2.592 -16.312 1 97.19 338 VAL B C 1
ATOM 5785 O O . VAL B 1 338 ? 3.404 -2.975 -15.266 1 97.19 338 VAL B O 1
ATOM 5788 N N . ARG B 1 339 ? 3.158 -1.454 -16.859 1 97.12 339 ARG B N 1
ATOM 5789 C CA . ARG B 1 339 ? 4.125 -0.54 -16.266 1 97.12 339 ARG B CA 1
ATOM 5790 C C . ARG B 1 339 ? 3.732 -0.189 -14.836 1 97.12 339 ARG B C 1
ATOM 5792 O O . ARG B 1 339 ? 4.551 -0.299 -13.914 1 97.12 339 ARG B O 1
ATOM 5799 N N . GLU B 1 340 ? 2.508 0.207 -14.609 1 97.5 340 GLU B N 1
ATOM 5800 C CA . GLU B 1 340 ? 2.014 0.594 -13.289 1 97.5 340 GLU B CA 1
ATOM 5801 C C . GLU B 1 340 ? 2.078 -0.574 -12.312 1 97.5 340 GLU B C 1
ATOM 5803 O O . GLU B 1 340 ? 2.424 -0.393 -11.141 1 97.5 340 GLU B O 1
ATOM 5808 N N . GLY B 1 341 ? 1.731 -1.715 -12.852 1 98.25 341 GLY B N 1
ATOM 5809 C CA . GLY B 1 341 ? 1.801 -2.9 -12.008 1 98.25 341 GLY B CA 1
ATOM 5810 C C . GLY B 1 341 ? 3.211 -3.229 -11.555 1 98.25 341 GLY B C 1
ATOM 5811 O O . GLY B 1 341 ? 3.432 -3.561 -10.391 1 98.25 341 GLY B O 1
ATOM 5812 N N . ILE B 1 342 ? 4.16 -3.145 -12.484 1 98.5 342 ILE B N 1
ATOM 5813 C CA . ILE B 1 342 ? 5.551 -3.453 -12.164 1 98.5 342 ILE B CA 1
ATOM 5814 C C . ILE B 1 342 ? 6.062 -2.484 -11.102 1 98.5 342 ILE B C 1
ATOM 5816 O O . ILE B 1 342 ? 6.652 -2.904 -10.109 1 98.5 342 ILE B O 1
ATOM 5820 N N . ILE B 1 343 ? 5.777 -1.227 -11.258 1 98.44 343 ILE B N 1
ATOM 5821 C CA . ILE B 1 343 ? 6.277 -0.201 -10.352 1 98.44 343 ILE B CA 1
ATOM 5822 C C . ILE B 1 343 ? 5.68 -0.404 -8.961 1 98.44 343 ILE B C 1
ATOM 5824 O O . ILE B 1 343 ? 6.391 -0.333 -7.953 1 98.44 343 ILE B O 1
ATOM 5828 N N . ALA B 1 344 ? 4.371 -0.641 -8.93 1 98.75 344 ALA B N 1
ATOM 5829 C CA . ALA B 1 344 ? 3.703 -0.854 -7.648 1 98.75 344 ALA B CA 1
ATOM 5830 C C . ALA B 1 344 ? 4.305 -2.043 -6.906 1 98.75 344 ALA B C 1
ATOM 5832 O O . ALA B 1 344 ? 4.559 -1.967 -5.703 1 98.75 344 ALA B O 1
ATOM 5833 N N . ALA B 1 345 ? 4.539 -3.119 -7.633 1 98.75 345 ALA B N 1
ATOM 5834 C CA . ALA B 1 345 ? 5.102 -4.32 -7.02 1 98.75 345 ALA B CA 1
ATOM 5835 C C . ALA B 1 345 ? 6.539 -4.078 -6.562 1 98.75 345 ALA B C 1
ATOM 5837 O O . ALA B 1 345 ? 6.953 -4.566 -5.512 1 98.75 345 ALA B O 1
ATOM 5838 N N . ARG B 1 346 ? 7.316 -3.373 -7.344 1 98.75 346 ARG B N 1
ATOM 5839 C CA . ARG B 1 346 ? 8.703 -3.084 -6.984 1 98.75 346 ARG B CA 1
ATOM 5840 C C . ARG B 1 346 ? 8.773 -2.176 -5.762 1 98.75 346 ARG B C 1
ATOM 5842 O O . ARG B 1 346 ? 9.672 -2.311 -4.934 1 98.75 346 ARG B O 1
ATOM 5849 N N . ILE B 1 347 ? 7.844 -1.227 -5.684 1 98.81 347 ILE B N 1
ATOM 5850 C CA . ILE B 1 347 ? 7.762 -0.371 -4.504 1 98.81 347 ILE B CA 1
ATOM 5851 C C . ILE B 1 347 ? 7.473 -1.22 -3.268 1 98.81 347 ILE B C 1
ATOM 5853 O O . ILE B 1 347 ? 8.133 -1.074 -2.236 1 98.81 347 ILE B O 1
ATOM 5857 N N . ALA B 1 348 ? 6.477 -2.1 -3.393 1 98.88 348 ALA B N 1
ATOM 5858 C CA . ALA B 1 348 ? 6.129 -2.99 -2.287 1 98.88 348 ALA B CA 1
ATOM 5859 C C . ALA B 1 348 ? 7.328 -3.834 -1.867 1 98.88 348 ALA B C 1
ATOM 5861 O O . ALA B 1 348 ? 7.633 -3.945 -0.677 1 98.88 348 ALA B O 1
ATOM 5862 N N . ALA B 1 349 ? 8.016 -4.383 -2.85 1 98.81 349 ALA B N 1
ATOM 5863 C CA . ALA B 1 349 ? 9.18 -5.234 -2.592 1 98.81 349 ALA B CA 1
ATOM 5864 C C . ALA B 1 349 ? 10.281 -4.453 -1.885 1 98.81 349 ALA B C 1
ATOM 5866 O O . ALA B 1 349 ? 10.852 -4.926 -0.897 1 98.81 349 ALA B O 1
ATOM 5867 N N . HIS B 1 350 ? 10.586 -3.312 -2.346 1 98.81 350 HIS B N 1
ATOM 5868 C CA . HIS B 1 350 ? 11.664 -2.523 -1.772 1 98.81 350 HIS B CA 1
ATOM 5869 C C . HIS B 1 350 ? 11.32 -2.051 -0.365 1 98.81 350 HIS B C 1
ATOM 5871 O O . HIS B 1 350 ? 12.172 -2.047 0.523 1 98.81 350 HIS B O 1
ATOM 5877 N N . ALA B 1 351 ? 10.086 -1.552 -0.183 1 98.81 351 ALA B N 1
ATOM 5878 C CA . ALA B 1 351 ? 9.656 -1.154 1.154 1 98.81 351 ALA B CA 1
ATOM 5879 C C . ALA B 1 351 ? 9.844 -2.295 2.152 1 98.81 351 ALA B C 1
ATOM 5881 O O . ALA B 1 351 ? 10.25 -2.068 3.293 1 98.81 351 ALA B O 1
ATOM 5882 N N . ALA B 1 352 ? 9.484 -3.502 1.743 1 98.81 352 ALA B N 1
ATOM 5883 C CA . ALA B 1 352 ? 9.656 -4.68 2.59 1 98.81 352 ALA B CA 1
ATOM 5884 C C . ALA B 1 352 ? 11.133 -4.953 2.855 1 98.81 352 ALA B C 1
ATOM 5886 O O . ALA B 1 352 ? 11.516 -5.324 3.969 1 98.81 352 ALA B O 1
ATOM 5887 N N . ASP B 1 353 ? 11.945 -4.832 1.814 1 98.69 353 ASP B N 1
ATOM 5888 C CA . ASP B 1 353 ? 13.383 -5.055 1.981 1 98.69 353 ASP B CA 1
ATOM 5889 C C . ASP B 1 353 ? 13.977 -4.074 2.988 1 98.69 353 ASP B C 1
ATOM 5891 O O . ASP B 1 353 ? 14.852 -4.441 3.775 1 98.69 353 ASP B O 1
ATOM 5895 N N . LEU B 1 354 ? 13.516 -2.807 2.959 1 98.44 354 LEU B N 1
ATOM 5896 C CA . LEU B 1 354 ? 13.906 -1.827 3.965 1 98.44 354 LEU B CA 1
ATOM 5897 C C . LEU B 1 354 ? 13.531 -2.305 5.363 1 98.44 354 LEU B C 1
ATOM 5899 O O . LEU B 1 354 ? 14.336 -2.219 6.293 1 98.44 354 LEU B O 1
ATOM 5903 N N . ALA B 1 355 ? 12.375 -2.775 5.473 1 98.12 355 ALA B N 1
ATOM 5904 C CA . ALA B 1 355 ? 11.836 -3.209 6.762 1 98.12 355 ALA B CA 1
ATOM 5905 C C . ALA B 1 355 ? 12.625 -4.395 7.309 1 98.12 355 ALA B C 1
ATOM 5907 O O . ALA B 1 355 ? 12.859 -4.488 8.516 1 98.12 355 ALA B O 1
ATOM 5908 N N . LYS B 1 356 ? 12.992 -5.312 6.41 1 97.69 356 LYS B N 1
ATOM 5909 C CA . LYS B 1 356 ? 13.68 -6.539 6.801 1 97.69 356 LYS B CA 1
ATOM 5910 C C . LYS B 1 356 ? 15.164 -6.277 7.059 1 97.69 356 LYS B C 1
ATOM 5912 O O . LYS B 1 356 ? 15.852 -7.121 7.629 1 97.69 356 LYS B O 1
ATOM 5917 N N . GLY B 1 357 ? 15.656 -5.133 6.605 1 96.56 357 GLY B N 1
ATOM 5918 C CA . GLY B 1 357 ? 17.078 -4.828 6.75 1 96.56 357 GLY B CA 1
ATOM 5919 C C . GLY B 1 357 ? 17.953 -5.57 5.758 1 96.56 357 GLY B C 1
ATOM 5920 O O . GLY B 1 357 ? 19.062 -5.973 6.086 1 96.56 357 GLY B O 1
ATOM 5921 N N . ILE B 1 358 ? 17.422 -5.852 4.578 1 97.12 358 ILE B N 1
ATOM 5922 C CA . ILE B 1 358 ? 18.188 -6.496 3.525 1 97.12 358 ILE B CA 1
ATOM 5923 C C . ILE B 1 358 ? 19.406 -5.633 3.17 1 97.12 358 ILE B C 1
ATOM 5925 O O . ILE B 1 358 ? 19.281 -4.418 3.014 1 97.12 358 ILE B O 1
ATOM 5929 N N . PRO B 1 359 ? 20.531 -6.223 3.02 1 93.69 359 PRO B N 1
ATOM 5930 C CA . PRO B 1 359 ? 21.734 -5.449 2.703 1 93.69 359 PRO B CA 1
ATOM 5931 C C . PRO B 1 359 ? 21.594 -4.621 1.431 1 93.69 359 PRO B C 1
ATOM 5933 O O . PRO B 1 359 ? 21.109 -5.129 0.41 1 93.69 359 PRO B O 1
ATOM 5936 N N . GLY B 1 360 ? 21.938 -3.35 1.596 1 93.62 360 GLY B N 1
ATOM 5937 C CA . GLY B 1 360 ? 21.938 -2.471 0.437 1 93.62 360 GLY B CA 1
ATOM 5938 C C . GLY B 1 360 ? 20.656 -1.668 0.298 1 93.62 360 GLY B C 1
ATOM 5939 O O . GLY B 1 360 ? 20.641 -0.633 -0.373 1 93.62 360 GLY B O 1
ATOM 5940 N N . ALA B 1 361 ? 19.578 -2.16 0.878 1 95.81 361 ALA B N 1
ATOM 5941 C CA . ALA B 1 361 ? 18.297 -1.485 0.73 1 95.81 361 ALA B CA 1
ATOM 5942 C C . ALA B 1 361 ? 18.344 -0.069 1.295 1 95.81 361 ALA B C 1
ATOM 5944 O O . ALA B 1 361 ? 17.953 0.888 0.627 1 95.81 361 ALA B O 1
ATOM 5945 N N . GLU B 1 362 ? 18.859 0.114 2.443 1 96.38 362 GLU B N 1
ATOM 5946 C CA . GLU B 1 362 ? 18.891 1.415 3.104 1 96.38 362 GLU B CA 1
ATOM 5947 C C . GLU B 1 362 ? 19.812 2.379 2.367 1 96.38 362 GLU B C 1
ATOM 5949 O O . GLU B 1 362 ? 19.562 3.584 2.326 1 96.38 362 GLU B O 1
ATOM 5954 N N . ALA B 1 363 ? 20.891 1.891 1.851 1 97.25 363 ALA B N 1
ATOM 5955 C CA . ALA B 1 363 ? 21.844 2.729 1.143 1 97.25 363 ALA B CA 1
ATOM 5956 C C . ALA B 1 363 ? 21.203 3.418 -0.054 1 97.25 363 ALA B C 1
ATOM 5958 O O . ALA B 1 363 ? 21.5 4.578 -0.347 1 97.25 363 ALA B O 1
ATOM 5959 N N . TRP B 1 364 ? 20.391 2.674 -0.738 1 97.75 364 TRP B N 1
ATOM 5960 C CA . TRP B 1 364 ? 19.703 3.232 -1.895 1 97.75 364 TRP B CA 1
ATOM 5961 C C . TRP B 1 364 ? 18.828 4.41 -1.484 1 97.75 364 TRP B C 1
ATOM 5963 O O . TRP B 1 364 ? 18.875 5.477 -2.096 1 97.75 364 TRP B O 1
ATOM 5973 N N . ASP B 1 365 ? 18.031 4.309 -0.477 1 98.44 365 ASP B N 1
ATOM 5974 C CA . ASP B 1 365 ? 17.188 5.383 0.027 1 98.44 365 ASP B CA 1
ATOM 5975 C C . ASP B 1 365 ? 18.031 6.562 0.509 1 98.44 365 ASP B C 1
ATOM 5977 O O . ASP B 1 365 ? 17.672 7.723 0.28 1 98.44 365 ASP B O 1
ATOM 5981 N N . ARG B 1 366 ? 19.078 6.242 1.205 1 97.94 366 ARG B N 1
ATOM 5982 C CA . ARG B 1 366 ? 19.953 7.309 1.697 1 97.94 366 ARG B CA 1
ATOM 5983 C C . ARG B 1 366 ? 20.484 8.148 0.546 1 97.94 366 ARG B C 1
ATOM 5985 O O . ARG B 1 366 ? 20.5 9.383 0.622 1 97.94 366 ARG B O 1
ATOM 5992 N N . CYS B 1 367 ? 20.922 7.426 -0.483 1 98.25 367 CYS B N 1
ATOM 5993 C CA . CYS B 1 367 ? 21.438 8.133 -1.648 1 98.25 367 CYS B CA 1
ATOM 5994 C C . CYS B 1 367 ? 20.375 9.062 -2.232 1 98.25 367 CYS B C 1
ATOM 5996 O O . CYS B 1 367 ? 20.656 10.219 -2.541 1 98.25 367 CYS B O 1
ATOM 5998 N N . MET B 1 368 ? 19.219 8.617 -2.379 1 98.25 368 MET B N 1
ATOM 5999 C CA . MET B 1 368 ? 18.109 9.422 -2.887 1 98.25 368 MET B CA 1
ATOM 6000 C C . MET B 1 368 ? 17.844 10.625 -1.981 1 98.25 368 MET B C 1
ATOM 6002 O O . MET B 1 368 ? 17.719 11.75 -2.463 1 98.25 368 MET B O 1
ATOM 6006 N N . SER B 1 369 ? 17.75 10.367 -0.685 1 97.81 369 SER B N 1
ATOM 6007 C CA . SER B 1 369 ? 17.422 11.422 0.272 1 97.81 369 SER B CA 1
ATOM 6008 C C . SER B 1 369 ? 18.516 12.477 0.323 1 97.81 369 SER B C 1
ATOM 6010 O O . SER B 1 369 ? 18.234 13.672 0.478 1 97.81 369 SER B O 1
ATOM 6012 N N . GLU B 1 370 ? 19.75 12.023 0.261 1 97.31 370 GLU B N 1
ATOM 6013 C CA . GLU B 1 370 ? 20.859 12.977 0.209 1 97.31 370 GLU B CA 1
ATOM 6014 C C . GLU B 1 370 ? 20.781 13.836 -1.047 1 97.31 370 GLU B C 1
ATOM 6016 O O . GLU B 1 370 ? 21.016 15.047 -0.992 1 97.31 370 GLU B O 1
ATOM 6021 N N . ALA B 1 371 ? 20.516 13.211 -2.168 1 97.12 371 ALA B N 1
ATOM 6022 C CA . ALA B 1 371 ? 20.344 13.969 -3.406 1 97.12 371 ALA B CA 1
ATOM 6023 C C . ALA B 1 371 ? 19.219 15 -3.27 1 97.12 371 ALA B C 1
ATOM 6025 O O . ALA B 1 371 ? 19.375 16.141 -3.695 1 97.12 371 ALA B O 1
ATOM 6026 N N . ARG B 1 372 ? 18.125 14.609 -2.723 1 95.44 372 ARG B N 1
ATOM 6027 C CA . ARG B 1 372 ? 17 15.508 -2.512 1 95.44 372 ARG B CA 1
ATOM 6028 C C . ARG B 1 372 ? 17.375 16.641 -1.569 1 95.44 372 ARG B C 1
ATOM 6030 O O . ARG B 1 372 ? 17.031 17.812 -1.82 1 95.44 372 ARG B O 1
ATOM 6037 N N . GLY B 1 373 ? 18.062 16.281 -0.509 1 93.38 373 GLY B N 1
ATOM 6038 C CA . GLY B 1 373 ? 18.5 17.281 0.447 1 93.38 373 GLY B CA 1
ATOM 6039 C C . GLY B 1 373 ? 19.406 18.328 -0.171 1 93.38 373 GLY B C 1
ATOM 6040 O O . GLY B 1 373 ? 19.438 19.469 0.297 1 93.38 373 GLY B O 1
ATOM 6041 N N . ARG B 1 374 ? 20.094 17.938 -1.218 1 93 374 ARG B N 1
ATOM 6042 C CA . ARG B 1 374 ? 20.984 18.859 -1.916 1 93 374 ARG B CA 1
ATOM 6043 C C . ARG B 1 374 ? 20.266 19.547 -3.076 1 93 374 ARG B C 1
ATOM 6045 O O . ARG B 1 374 ? 20.859 20.328 -3.803 1 93 374 ARG B O 1
ATOM 6052 N N . LEU B 1 375 ? 19 19.219 -3.242 1 92.81 375 LEU B N 1
ATOM 6053 C CA . LEU B 1 375 ? 18.203 19.719 -4.359 1 92.81 375 LEU B CA 1
ATOM 6054 C C . LEU B 1 375 ? 18.891 19.406 -5.688 1 92.81 375 LEU B C 1
ATOM 6056 O O . LEU B 1 375 ? 18.906 20.25 -6.594 1 92.81 375 LEU B O 1
ATOM 6060 N N . ASP B 1 376 ? 19.547 18.25 -5.746 1 94.38 376 ASP B N 1
ATOM 6061 C CA . ASP B 1 376 ? 20.203 17.75 -6.949 1 94.38 376 ASP B CA 1
ATOM 6062 C C . ASP B 1 376 ? 19.266 16.844 -7.754 1 94.38 376 ASP B C 1
ATOM 6064 O O . ASP B 1 376 ? 19.281 15.625 -7.605 1 94.38 376 ASP B O 1
ATOM 6068 N N . TRP B 1 377 ? 18.594 17.406 -8.672 1 94 377 TRP B N 1
ATOM 6069 C CA . TRP B 1 377 ? 17.531 16.734 -9.406 1 94 377 TRP B CA 1
ATOM 6070 C C . TRP B 1 377 ? 18.094 15.641 -10.312 1 94 377 TRP B C 1
ATOM 6072 O O . TRP B 1 377 ? 17.469 14.594 -10.484 1 94 377 TRP B O 1
ATOM 6082 N N . ASP B 1 378 ? 19.219 15.922 -10.93 1 95.56 378 ASP B N 1
ATOM 6083 C CA . ASP B 1 378 ? 19.828 14.906 -11.781 1 95.56 378 ASP B CA 1
ATOM 6084 C C . ASP B 1 378 ? 20.156 13.648 -10.977 1 95.56 378 ASP B C 1
ATOM 6086 O O . ASP B 1 378 ? 19.859 12.531 -11.414 1 95.56 378 ASP B O 1
ATOM 6090 N N . ALA B 1 379 ? 20.781 13.867 -9.828 1 96.81 379 ALA B N 1
ATOM 6091 C CA . ALA B 1 379 ? 21.109 12.734 -8.969 1 96.81 379 ALA B CA 1
ATOM 6092 C C . ALA B 1 379 ? 19.844 12.023 -8.484 1 96.81 379 ALA B C 1
ATOM 6094 O O . ALA B 1 379 ? 19.828 10.797 -8.352 1 96.81 379 ALA B O 1
ATOM 6095 N N . MET B 1 380 ? 18.797 12.766 -8.172 1 96.62 380 MET B N 1
ATOM 6096 C CA . MET B 1 380 ? 17.531 12.188 -7.754 1 96.62 380 MET B CA 1
ATOM 6097 C C . MET B 1 380 ? 16.984 11.25 -8.828 1 96.62 380 MET B C 1
ATOM 6099 O O . MET B 1 380 ? 16.547 10.141 -8.523 1 96.62 380 MET B O 1
ATOM 6103 N N . MET B 1 381 ? 17.031 11.703 -10.086 1 96.75 381 MET B N 1
ATOM 6104 C CA . MET B 1 381 ? 16.469 10.906 -11.172 1 96.75 381 MET B CA 1
ATOM 6105 C C . MET B 1 381 ? 17.297 9.656 -11.414 1 96.75 381 MET B C 1
ATOM 6107 O O . MET B 1 381 ? 16.766 8.609 -11.789 1 96.75 381 MET B O 1
ATOM 6111 N N . GLU B 1 382 ? 18.562 9.773 -11.18 1 96.88 382 GLU B N 1
ATOM 6112 C CA . GLU B 1 382 ? 19.453 8.617 -11.32 1 96.88 382 GLU B CA 1
ATOM 6113 C C . GLU B 1 382 ? 19.109 7.543 -10.281 1 96.88 382 GLU B C 1
ATOM 6115 O O . GLU B 1 382 ? 19.219 6.348 -10.562 1 96.88 382 GLU B O 1
ATOM 6120 N N . GLU B 1 383 ? 18.703 7.969 -9.086 1 97.75 383 GLU B N 1
ATOM 6121 C CA . GLU B 1 383 ? 18.438 7.047 -7.988 1 97.75 383 GLU B CA 1
ATOM 6122 C C . GLU B 1 383 ? 16.984 6.57 -8 1 97.75 383 GLU B C 1
ATOM 6124 O O . GLU B 1 383 ? 16.641 5.598 -7.324 1 97.75 383 GLU B O 1
ATOM 6129 N N . ALA B 1 384 ? 16.141 7.215 -8.797 1 98 384 ALA B N 1
ATOM 6130 C CA . ALA B 1 384 ? 14.711 6.91 -8.789 1 98 384 ALA B CA 1
ATOM 6131 C C . ALA B 1 384 ? 14.445 5.508 -9.328 1 98 384 ALA B C 1
ATOM 6133 O O . ALA B 1 384 ? 15.07 5.082 -10.305 1 98 384 ALA B O 1
ATOM 6134 N N . LEU B 1 385 ? 13.523 4.812 -8.688 1 97.5 385 LEU B N 1
ATOM 6135 C CA . LEU B 1 385 ? 13.078 3.494 -9.125 1 97.5 385 LEU B CA 1
ATOM 6136 C C . LEU B 1 385 ? 12.633 3.525 -10.586 1 97.5 385 LEU B C 1
ATOM 6138 O O . LEU B 1 385 ? 12.891 2.58 -11.336 1 97.5 385 LEU B O 1
ATOM 6142 N N . ASP B 1 386 ? 11.953 4.527 -10.953 1 96.62 386 ASP B N 1
ATOM 6143 C CA . ASP B 1 386 ? 11.57 4.855 -12.328 1 96.62 386 ASP B CA 1
ATOM 6144 C C . ASP B 1 386 ? 11.938 6.301 -12.664 1 96.62 386 ASP B C 1
ATOM 6146 O O . ASP B 1 386 ? 11.164 7.223 -12.391 1 96.62 386 ASP B O 1
ATOM 6150 N N . PRO B 1 387 ? 12.945 6.52 -13.375 1 96 387 PRO B N 1
ATOM 6151 C CA . PRO B 1 387 ? 13.367 7.898 -13.648 1 96 387 PRO B CA 1
ATOM 6152 C C . PRO B 1 387 ? 12.508 8.578 -14.711 1 96 387 PRO B C 1
ATOM 6154 O O . PRO B 1 387 ? 12.469 9.805 -14.789 1 96 387 PRO B O 1
ATOM 6157 N N . GLU B 1 388 ? 11.828 7.832 -15.508 1 95.38 388 GLU B N 1
ATOM 6158 C CA . GLU B 1 388 ? 11.141 8.375 -16.672 1 95.38 388 GLU B CA 1
ATOM 6159 C C . GLU B 1 388 ? 9.953 9.242 -16.266 1 95.38 388 GLU B C 1
ATOM 6161 O O . GLU B 1 388 ? 9.844 10.398 -16.672 1 95.38 388 GLU B O 1
ATOM 6166 N N . LYS B 1 389 ? 9.109 8.727 -15.445 1 95.38 389 LYS B N 1
ATOM 6167 C CA . LYS B 1 389 ? 7.883 9.43 -15.094 1 95.38 389 LYS B CA 1
ATOM 6168 C C . LYS B 1 389 ? 8.18 10.719 -14.328 1 95.38 389 LYS B C 1
ATOM 6170 O O . LYS B 1 389 ? 7.703 11.789 -14.695 1 95.38 389 LYS B O 1
ATOM 6175 N N . PRO B 1 390 ? 8.961 10.727 -13.266 1 95.75 390 PRO B N 1
ATOM 6176 C CA . PRO B 1 390 ? 9.234 11.977 -12.555 1 95.75 390 PRO B CA 1
ATOM 6177 C C . PRO B 1 390 ? 9.977 12.992 -13.414 1 95.75 390 PRO B C 1
ATOM 6179 O O . PRO B 1 390 ? 9.781 14.203 -13.258 1 95.75 390 PRO B O 1
ATOM 6182 N N . SER B 1 391 ? 10.828 12.516 -14.281 1 95.25 391 SER B N 1
ATOM 6183 C CA . SER B 1 391 ? 11.492 13.438 -15.195 1 95.25 391 SER B CA 1
ATOM 6184 C C . SER B 1 391 ? 10.492 14.148 -16.094 1 95.25 391 SER B C 1
ATOM 6186 O O . SER B 1 391 ? 10.586 15.359 -16.297 1 95.25 391 SER B O 1
ATOM 6188 N N . ARG B 1 392 ? 9.617 13.367 -16.641 1 94.94 392 ARG B N 1
ATOM 6189 C CA . ARG B 1 392 ? 8.57 13.945 -17.484 1 94.94 392 ARG B CA 1
ATOM 6190 C C . ARG B 1 392 ? 7.715 14.922 -16.688 1 94.94 392 ARG B C 1
ATOM 6192 O O . ARG B 1 392 ? 7.398 16.016 -17.156 1 94.94 392 ARG B O 1
ATOM 6199 N N . MET B 1 393 ? 7.316 14.562 -15.531 1 93.62 393 MET B N 1
ATOM 6200 C CA . MET B 1 393 ? 6.5 15.414 -14.664 1 93.62 393 MET B CA 1
ATOM 6201 C C . MET B 1 393 ? 7.203 16.734 -14.391 1 93.62 393 MET B C 1
ATOM 6203 O O . MET B 1 393 ? 6.574 17.797 -14.422 1 93.62 393 MET B O 1
ATOM 6207 N N . ARG B 1 394 ? 8.43 16.656 -14.047 1 91.25 394 ARG B N 1
ATOM 6208 C CA . ARG B 1 394 ? 9.203 17.859 -13.766 1 91.25 394 ARG B CA 1
ATOM 6209 C C . ARG B 1 394 ? 9.281 18.75 -14.992 1 91.25 394 ARG B C 1
ATOM 6211 O O . ARG B 1 394 ? 9.172 19.984 -14.875 1 91.25 394 ARG B O 1
ATOM 6218 N N . ALA B 1 395 ? 9.43 18.172 -16.156 1 90.44 395 ALA B N 1
ATOM 6219 C CA . ALA B 1 395 ? 9.531 18.922 -17.391 1 90.44 395 ALA B CA 1
ATOM 6220 C C . ALA B 1 395 ? 8.219 19.625 -17.719 1 90.44 395 ALA B C 1
ATOM 6222 O O . ALA B 1 395 ? 8.211 20.688 -18.344 1 90.44 395 ALA B O 1
ATOM 6223 N N . GLU B 1 396 ? 7.137 19.078 -17.25 1 88.56 396 GLU B N 1
ATOM 6224 C CA . GLU B 1 396 ? 5.809 19.609 -17.531 1 88.56 396 GLU B CA 1
ATOM 6225 C C . GLU B 1 396 ? 5.492 20.812 -16.672 1 88.56 396 GLU B C 1
ATOM 6227 O O . GLU B 1 396 ? 4.559 21.562 -16.953 1 88.56 396 GLU B O 1
ATOM 6232 N N . SER B 1 397 ? 6.242 20.984 -15.562 1 81.81 397 SER B N 1
ATOM 6233 C CA . SER B 1 397 ? 6.027 22.078 -14.609 1 81.81 397 SER B CA 1
ATOM 6234 C C . SER B 1 397 ? 7.348 22.734 -14.211 1 81.81 397 SER B C 1
ATOM 6236 O O . SER B 1 397 ? 7.996 22.297 -13.258 1 81.81 397 SER B O 1
ATOM 6238 N N . VAL B 1 398 ? 7.684 23.781 -14.766 1 77.56 398 VAL B N 1
ATOM 6239 C CA . VAL B 1 398 ? 8.984 24.406 -14.57 1 77.56 398 VAL B CA 1
ATOM 6240 C C . VAL B 1 398 ? 8.875 25.516 -13.523 1 77.56 398 VAL B C 1
ATOM 6242 O O . VAL B 1 398 ? 8.109 26.469 -13.695 1 77.56 398 VAL B O 1
ATOM 6245 N N . PRO B 1 399 ? 9.633 25.25 -12.469 1 74.75 399 PRO B N 1
ATOM 6246 C CA . PRO B 1 399 ? 9.594 26.297 -11.445 1 74.75 399 PRO B CA 1
ATOM 6247 C C . PRO B 1 399 ? 10.391 27.547 -11.844 1 74.75 399 PRO B C 1
ATOM 6249 O O . PRO B 1 399 ? 11.188 27.5 -12.781 1 74.75 399 PRO B O 1
ATOM 6252 N N . GLY B 1 400 ? 10.047 28.672 -11.172 1 69.44 400 GLY B N 1
ATOM 6253 C CA . GLY B 1 400 ? 10.852 29.875 -11.367 1 69.44 400 GLY B CA 1
ATOM 6254 C C . GLY B 1 400 ? 12.305 29.688 -10.984 1 69.44 400 GLY B C 1
ATOM 6255 O O . GLY B 1 400 ? 13.203 30.078 -11.727 1 69.44 400 GLY B O 1
ATOM 6256 N N . ASP B 1 401 ? 12.586 29.047 -9.898 1 74.19 401 ASP B N 1
ATOM 6257 C CA . ASP B 1 401 ? 13.906 28.609 -9.445 1 74.19 401 ASP B CA 1
ATOM 6258 C C . ASP B 1 401 ? 14.117 27.125 -9.742 1 74.19 401 ASP B C 1
ATOM 6260 O O . ASP B 1 401 ? 13.477 26.266 -9.133 1 74.19 401 ASP B O 1
ATOM 6264 N N . PRO B 1 402 ? 15.023 26.938 -10.672 1 74.44 402 PRO B N 1
ATOM 6265 C CA . PRO B 1 402 ? 15.195 25.562 -11.133 1 74.44 402 PRO B CA 1
ATOM 6266 C C . PRO B 1 402 ? 15.664 24.625 -10.016 1 74.44 402 PRO B C 1
ATOM 6268 O O . PRO B 1 402 ? 15.555 23.406 -10.141 1 74.44 402 PRO B O 1
ATOM 6271 N N . ARG B 1 403 ? 16.188 25.203 -9.055 1 79.69 403 ARG B N 1
ATOM 6272 C CA . ARG B 1 403 ? 16.703 24.359 -7.977 1 79.69 403 ARG B CA 1
ATOM 6273 C C . ARG B 1 403 ? 15.555 23.766 -7.168 1 79.69 403 ARG B C 1
ATOM 6275 O O . ARG B 1 403 ? 15.719 22.734 -6.523 1 79.69 403 ARG B O 1
ATOM 6282 N N . VAL B 1 404 ? 14.305 24.297 -7.113 1 78.25 404 VAL B N 1
ATOM 6283 C CA . VAL B 1 404 ? 13.188 23.859 -6.277 1 78.25 404 VAL B CA 1
ATOM 6284 C C . VAL B 1 404 ? 12.047 23.359 -7.16 1 78.25 404 VAL B C 1
ATOM 6286 O O . VAL B 1 404 ? 12.133 23.406 -8.391 1 78.25 404 VAL B O 1
ATOM 6289 N N . CYS B 1 405 ? 11.062 22.797 -6.48 1 77.88 405 CYS B N 1
ATOM 6290 C CA . CYS B 1 405 ? 9.906 22.344 -7.246 1 77.88 405 CYS B CA 1
ATOM 6291 C C . CYS B 1 405 ? 8.812 23.406 -7.254 1 77.88 405 CYS B C 1
ATOM 6293 O O . CYS B 1 405 ? 8.852 24.359 -6.465 1 77.88 405 CYS B O 1
ATOM 6295 N N . THR B 1 406 ? 7.922 23.156 -8.102 1 75.88 406 THR B N 1
ATOM 6296 C CA . THR B 1 406 ? 6.871 24.156 -8.281 1 75.88 406 THR B CA 1
ATOM 6297 C C . THR B 1 406 ? 5.906 24.125 -7.094 1 75.88 406 THR B C 1
ATOM 6299 O O . THR B 1 406 ? 5.164 25.094 -6.879 1 75.88 406 THR B O 1
ATOM 6302 N N . MET B 1 407 ? 5.914 23.125 -6.391 1 73.88 407 MET B N 1
ATOM 6303 C CA . MET B 1 407 ? 5.023 23 -5.238 1 73.88 407 MET B CA 1
ATOM 6304 C C . MET B 1 407 ? 5.418 23.984 -4.145 1 73.88 407 MET B C 1
ATOM 6306 O O . MET B 1 407 ? 4.562 24.672 -3.582 1 73.88 407 MET B O 1
ATOM 6310 N N . CYS B 1 408 ? 6.617 24.078 -3.891 1 72.94 408 CYS B N 1
ATOM 6311 C CA . CYS B 1 408 ? 7.086 24.906 -2.783 1 72.94 408 CYS B CA 1
ATOM 6312 C C . CYS B 1 408 ? 7.543 26.266 -3.277 1 72.94 408 CYS B C 1
ATOM 6314 O O . CYS B 1 408 ? 7.273 27.297 -2.639 1 72.94 408 CYS B O 1
ATOM 6316 N N . GLY B 1 409 ? 8.156 26.234 -4.422 1 67.62 409 GLY B N 1
ATOM 6317 C CA . GLY B 1 409 ? 8.742 27.469 -4.922 1 67.62 409 GLY B CA 1
ATOM 6318 C C . GLY B 1 409 ? 9.711 28.109 -3.943 1 67.62 409 GLY B C 1
ATOM 6319 O O . GLY B 1 409 ? 10.617 27.453 -3.432 1 67.62 409 GLY B O 1
ATOM 6320 N N . ARG B 1 410 ? 9.531 29.422 -3.715 1 68.62 410 ARG B N 1
ATOM 6321 C CA . ARG B 1 410 ? 10.414 30.188 -2.84 1 68.62 410 ARG B CA 1
ATOM 6322 C C . ARG B 1 410 ? 10.25 29.75 -1.386 1 68.62 410 ARG B C 1
ATOM 6324 O O . ARG B 1 410 ? 11.086 30.078 -0.539 1 68.62 410 ARG B O 1
ATOM 6331 N N . MET B 1 411 ? 9.273 28.938 -1.12 1 70.81 411 MET B N 1
ATOM 6332 C CA . MET B 1 411 ? 8.969 28.516 0.249 1 70.81 411 MET B CA 1
ATOM 6333 C C . MET B 1 411 ? 9.523 27.125 0.531 1 70.81 411 MET B C 1
ATOM 6335 O O . MET B 1 411 ? 9.141 26.484 1.516 1 70.81 411 MET B O 1
ATOM 6339 N N . CYS B 1 412 ? 10.406 26.719 -0.324 1 75.44 412 CYS B N 1
ATOM 6340 C CA . CYS B 1 412 ? 10.977 25.391 -0.154 1 75.44 412 CYS B CA 1
ATOM 6341 C C . CYS B 1 412 ? 11.688 25.266 1.188 1 75.44 412 CYS B C 1
ATOM 6343 O O . CYS B 1 412 ? 12.68 25.953 1.436 1 75.44 412 CYS B O 1
ATOM 6345 N N . SER B 1 413 ? 11.25 24.312 1.969 1 80.75 413 SER B N 1
ATOM 6346 C CA . SER B 1 413 ? 11.789 24.109 3.311 1 80.75 413 SER B CA 1
ATOM 6347 C C . SER B 1 413 ? 13.242 23.656 3.26 1 80.75 413 SER B C 1
ATOM 6349 O O . SER B 1 413 ? 14.047 24.047 4.109 1 80.75 413 SER B O 1
ATOM 6351 N N . ILE B 1 414 ? 13.562 22.859 2.303 1 83.62 414 ILE B N 1
ATOM 6352 C CA . ILE B 1 414 ? 14.922 22.328 2.182 1 83.62 414 ILE B CA 1
ATOM 6353 C C . ILE B 1 414 ? 15.891 23.469 1.887 1 83.62 414 ILE B C 1
ATOM 6355 O O . ILE B 1 414 ? 16.938 23.578 2.531 1 83.62 414 ILE B O 1
ATOM 6359 N N . LYS B 1 415 ? 15.555 24.297 0.981 1 80.62 415 LYS B N 1
ATOM 6360 C CA . LYS B 1 415 ? 16.391 25.453 0.635 1 80.62 415 LYS B CA 1
ATOM 6361 C C . LYS B 1 415 ? 16.547 26.391 1.824 1 80.62 415 LYS B C 1
ATOM 6363 O O . LYS B 1 415 ? 17.656 26.844 2.115 1 80.62 415 LYS B O 1
ATOM 6368 N N . ARG B 1 416 ? 15.477 26.625 2.473 1 80.31 416 ARG B N 1
ATOM 6369 C CA . ARG B 1 416 ? 15.492 27.531 3.625 1 80.31 416 ARG B CA 1
ATOM 6370 C C . ARG B 1 416 ? 16.438 27.016 4.707 1 80.31 416 ARG B C 1
ATOM 6372 O O . ARG B 1 416 ? 17.172 27.781 5.309 1 80.31 416 ARG B O 1
ATOM 6379 N N . MET B 1 417 ? 16.391 25.75 4.891 1 82.19 417 MET B N 1
ATOM 6380 C CA . MET B 1 417 ? 17.203 25.156 5.949 1 82.19 417 MET B CA 1
ATOM 6381 C C . MET B 1 417 ? 18.688 25.125 5.551 1 82.19 417 MET B C 1
ATOM 6383 O O . MET B 1 417 ? 19.562 25.188 6.406 1 82.19 417 MET B O 1
ATOM 6387 N N . GLN B 1 418 ? 18.891 24.938 4.254 1 76.62 418 GLN B N 1
ATOM 6388 C CA . GLN B 1 418 ? 20.266 25.016 3.785 1 76.62 418 GLN B CA 1
ATOM 6389 C C . GLN B 1 418 ? 20.859 26.406 4.051 1 76.62 418 GLN B C 1
ATOM 6391 O O . GLN B 1 418 ? 22.047 26.516 4.383 1 76.62 418 GLN B O 1
ATOM 6396 N N . GLU B 1 419 ? 20.031 27.344 3.92 1 75.31 419 GLU B N 1
ATOM 6397 C CA . GLU B 1 419 ? 20.484 28.719 4.113 1 75.31 419 GLU B CA 1
ATOM 6398 C C . GLU B 1 419 ? 20.578 29.062 5.598 1 75.31 419 GLU B C 1
ATOM 6400 O O . GLU B 1 419 ? 21.5 29.75 6.023 1 75.31 419 GLU B O 1
ATOM 6405 N N . ALA B 1 420 ? 19.703 28.609 6.309 1 65.69 420 ALA B N 1
ATOM 6406 C CA . ALA B 1 420 ? 19.594 28.984 7.719 1 65.69 420 ALA B CA 1
ATOM 6407 C C . ALA B 1 420 ? 20.531 28.125 8.578 1 65.69 420 ALA B C 1
ATOM 6409 O O . ALA B 1 420 ? 20.938 28.547 9.664 1 65.69 420 ALA B O 1
ATOM 6410 N N . ALA B 1 421 ? 20.719 26.812 8.234 1 60.12 421 ALA B N 1
ATOM 6411 C CA . ALA B 1 421 ? 21.578 25.906 9.008 1 60.12 421 ALA B CA 1
ATOM 6412 C C . ALA B 1 421 ? 22.547 25.156 8.094 1 60.12 421 ALA B C 1
ATOM 6414 O O . ALA B 1 421 ? 22.328 23.984 7.773 1 60.12 421 ALA B O 1
ATOM 6415 N N . PRO B 1 422 ? 23.531 25.828 7.551 1 51.44 422 PRO B N 1
ATOM 6416 C CA . PRO B 1 422 ? 24.453 25.141 6.641 1 51.44 422 PRO B CA 1
ATOM 6417 C C . PRO B 1 422 ? 25.125 23.938 7.281 1 51.44 422 PRO B C 1
ATOM 6419 O O . PRO B 1 422 ? 25.375 23.938 8.492 1 51.44 422 PRO B O 1
ATOM 6422 N N . HIS B 1 423 ? 24.688 22.703 6.965 1 51.09 423 HIS B N 1
ATOM 6423 C CA . HIS B 1 423 ? 25.438 21.547 7.453 1 51.09 423 HIS B CA 1
ATOM 6424 C C . HIS B 1 423 ? 26.938 21.828 7.441 1 51.09 423 HIS B C 1
ATOM 6426 O O . HIS B 1 423 ? 27.469 22.391 6.484 1 51.09 423 HIS B O 1
ATOM 6432 N N . PRO B 1 424 ? 27.562 21.516 8.664 1 39.56 424 PRO B N 1
ATOM 6433 C CA . PRO B 1 424 ? 29.031 21.672 8.617 1 39.56 424 PRO B CA 1
ATOM 6434 C C . PRO B 1 424 ? 29.672 20.859 7.492 1 39.56 424 PRO B C 1
ATOM 6436 O O . PRO B 1 424 ? 29.141 19.812 7.094 1 39.56 424 PRO B O 1
#

Nearest PDB structures (foldseek):
  4s26-assembly1_A  TM=9.670E-01  e=2.989E-41  Arabidopsis thaliana
  4n7q-assembly1_A  TM=9.772E-01  e=2.824E-39  Arabidopsis thaliana
  3epo-assembly1_B  TM=9.627E-01  e=6.875E-39  Caulobacter vibrioides
  3epn-assembly1_A  TM=9.673E-01  e=2.252E-38  Caulobacter vibrioides
  3epm-assembly1_A  TM=9.610E-01  e=2.366E-38  Caulobacter vibrioides